Protein AF-0000000080854379 (afdb_homodimer)

Structure (mmCIF, N/CA/C/O backbone):
data_AF-0000000080854379-model_v1
#
loop_
_entity.id
_entity.type
_entity.pdbx_description
1 polymer 'CARD domain-containing protein'
#
loop_
_atom_site.group_PDB
_atom_site.id
_atom_site.type_symbol
_atom_site.label_atom_id
_atom_site.label_alt_id
_atom_site.label_comp_id
_atom_site.label_asym_id
_atom_site.label_entity_id
_atom_site.label_seq_id
_atom_site.pdbx_PDB_ins_code
_atom_site.Cartn_x
_atom_site.Cartn_y
_atom_site.Cartn_z
_atom_site.occupancy
_atom_site.B_iso_or_equiv
_atom_site.auth_seq_id
_atom_site.auth_comp_id
_atom_site.auth_asym_id
_atom_site.auth_atom_id
_atom_site.pdbx_PDB_model_num
ATOM 1 N N . MET A 1 1 ? 16.953 -52.656 -72.312 1 21.09 1 MET A N 1
ATOM 2 C CA . MET A 1 1 ? 18.109 -51.781 -72.125 1 21.09 1 MET A CA 1
ATOM 3 C C . MET A 1 1 ? 18.031 -51.062 -70.75 1 21.09 1 MET A C 1
ATOM 5 O O . MET A 1 1 ? 17.062 -50.375 -70.5 1 21.09 1 MET A O 1
ATOM 9 N N . ALA A 1 2 ? 18.688 -51.656 -69.688 1 25.03 2 ALA A N 1
ATOM 10 C CA . ALA A 1 2 ? 18.766 -51.5 -68.25 1 25.03 2 ALA A CA 1
ATOM 11 C C . ALA A 1 2 ? 19.438 -50.156 -67.875 1 25.03 2 ALA A C 1
ATOM 13 O O . ALA A 1 2 ? 20.594 -49.938 -68.25 1 25.03 2 ALA A O 1
ATOM 14 N N . SER A 1 3 ? 18.719 -49.062 -68.062 1 25.64 3 SER A N 1
ATOM 15 C CA . SER A 1 3 ? 19.188 -47.688 -67.938 1 25.64 3 SER A CA 1
ATOM 16 C C . SER A 1 3 ? 19.969 -47.5 -66.625 1 25.64 3 SER A C 1
ATOM 18 O O . SER A 1 3 ? 19.531 -47.969 -65.562 1 25.64 3 SER A O 1
ATOM 20 N N . SER A 1 4 ? 21.344 -47.5 -66.688 1 26.03 4 SER A N 1
ATOM 21 C CA . SER A 1 4 ? 22.422 -47.5 -65.75 1 26.03 4 SER A CA 1
ATOM 22 C C . SER A 1 4 ? 22.281 -46.375 -64.75 1 26.03 4 SER A C 1
ATOM 24 O O . SER A 1 4 ? 21.906 -45.25 -65.125 1 26.03 4 SER A O 1
ATOM 26 N N . PRO A 1 5 ? 22.094 -46.656 -63.5 1 29.97 5 PRO A N 1
ATOM 27 C CA . PRO A 1 5 ? 21.859 -45.75 -62.375 1 29.97 5 PRO A CA 1
ATOM 28 C C . PRO A 1 5 ? 22.969 -44.719 -62.188 1 29.97 5 PRO A C 1
ATOM 30 O O . PRO A 1 5 ? 24.141 -45.062 -62.344 1 29.97 5 PRO A O 1
ATOM 33 N N . GLU A 1 6 ? 22.844 -43.438 -62.719 1 27.84 6 GLU A N 1
ATOM 34 C CA . GLU A 1 6 ? 23.734 -42.281 -62.656 1 27.84 6 GLU A CA 1
ATOM 35 C C . GLU A 1 6 ? 24.375 -42.125 -61.281 1 27.84 6 GLU A C 1
ATOM 37 O O . GLU A 1 6 ? 23.672 -42.031 -60.281 1 27.84 6 GLU A O 1
ATOM 42 N N . ARG A 1 7 ? 25.594 -42.688 -61.062 1 30.86 7 ARG A N 1
ATOM 43 C CA . ARG A 1 7 ? 26.484 -42.688 -59.906 1 30.86 7 ARG A CA 1
ATOM 44 C C . ARG A 1 7 ? 26.75 -41.281 -59.438 1 30.86 7 ARG A C 1
ATOM 46 O O . ARG A 1 7 ? 27.031 -40.375 -60.219 1 30.86 7 ARG A O 1
ATOM 53 N N . LEU A 1 8 ? 26.25 -40.969 -58.312 1 30.44 8 LEU A N 1
ATOM 54 C CA . LEU A 1 8 ? 26.484 -39.781 -57.5 1 30.44 8 LEU A CA 1
ATOM 55 C C . LEU A 1 8 ? 27.969 -39.531 -57.312 1 30.44 8 LEU A C 1
ATOM 57 O O . LEU A 1 8 ? 28.688 -40.375 -56.781 1 30.44 8 LEU A O 1
ATOM 61 N N . HIS A 1 9 ? 28.703 -38.938 -58.375 1 29.17 9 HIS A N 1
ATOM 62 C CA . HIS A 1 9 ? 30.109 -38.562 -58.375 1 29.17 9 HIS A CA 1
ATOM 63 C C . HIS A 1 9 ? 30.516 -37.875 -57.094 1 29.17 9 HIS A C 1
ATOM 65 O O . HIS A 1 9 ? 29.906 -36.875 -56.688 1 29.17 9 HIS A O 1
ATOM 71 N N . HIS A 1 10 ? 31.031 -38.656 -56.125 1 31.8 10 HIS A N 1
ATOM 72 C CA . HIS A 1 10 ? 31.672 -38.125 -54.906 1 31.8 10 HIS A CA 1
ATOM 73 C C . HIS A 1 10 ? 32.875 -37.25 -55.25 1 31.8 10 HIS A C 1
ATOM 75 O O . HIS A 1 10 ? 33.75 -37.688 -56 1 31.8 10 HIS A O 1
ATOM 81 N N . PRO A 1 11 ? 32.906 -35.938 -55.312 1 35.25 11 PRO A N 1
ATOM 82 C CA . PRO A 1 11 ? 34.031 -35.094 -55.719 1 35.25 11 PRO A CA 1
ATOM 83 C C . PRO A 1 11 ? 35.312 -35.469 -55 1 35.25 11 PRO A C 1
ATOM 85 O O . PRO A 1 11 ? 35.281 -36.031 -53.875 1 35.25 11 PRO A O 1
ATOM 88 N N . GLY A 1 12 ? 36.438 -35.781 -55.75 1 32.44 12 GLY A N 1
ATOM 89 C CA . GLY A 1 12 ? 37.781 -36.094 -55.312 1 32.44 12 GLY A CA 1
ATOM 90 C C . GLY A 1 12 ? 38.312 -35.156 -54.281 1 32.44 12 GLY A C 1
ATOM 91 O O . GLY A 1 12 ? 37.75 -34.094 -54.062 1 32.44 12 GLY A O 1
ATOM 92 N N . PRO A 1 13 ? 39.344 -35.562 -53.406 1 39.34 13 PRO A N 1
ATOM 93 C CA . PRO A 1 13 ? 39.875 -34.938 -52.188 1 39.34 13 PRO A CA 1
ATOM 94 C C . PRO A 1 13 ? 40.219 -33.469 -52.375 1 39.34 13 PRO A C 1
ATOM 96 O O . PRO A 1 13 ? 40.312 -32.719 -51.406 1 39.34 13 PRO A O 1
ATOM 99 N N . GLY A 1 14 ? 41.062 -33 -53.438 1 38.88 14 GLY A N 1
ATOM 100 C CA . GLY A 1 14 ? 41.781 -31.75 -53.625 1 38.88 14 GLY A CA 1
ATOM 101 C C . GLY A 1 14 ? 40.844 -30.578 -53.906 1 38.88 14 GLY A C 1
ATOM 102 O O . GLY A 1 14 ? 41.312 -29.453 -54.156 1 38.88 14 GLY A O 1
ATOM 103 N N . GLU A 1 15 ? 39.906 -30.672 -54.812 1 43.03 15 GLU A N 1
ATOM 104 C CA . GLU A 1 15 ? 39.188 -29.594 -55.469 1 43.03 15 GLU A CA 1
ATOM 105 C C . GLU A 1 15 ? 38.406 -28.75 -54.469 1 43.03 15 GLU A C 1
ATOM 107 O O . GLU A 1 15 ? 37.75 -29.281 -53.562 1 43.03 15 GLU A O 1
ATOM 112 N N . LYS A 1 16 ? 38.875 -27.484 -54.438 1 53.59 16 LYS A N 1
ATOM 113 C CA . LYS A 1 16 ? 38.281 -26.484 -53.594 1 53.59 16 LYS A CA 1
ATOM 114 C C . LYS A 1 16 ? 36.75 -26.516 -53.656 1 53.59 16 LYS A C 1
ATOM 116 O O . LYS A 1 16 ? 36.188 -26.453 -54.75 1 53.59 16 LYS A O 1
ATOM 121 N N . PRO A 1 17 ? 36.125 -27.125 -52.812 1 56.16 17 PRO A N 1
ATOM 122 C CA . PRO A 1 17 ? 34.656 -27.219 -52.844 1 56.16 17 PRO A CA 1
ATOM 123 C C . PRO A 1 17 ? 34 -25.922 -53.312 1 56.16 17 PRO A C 1
ATOM 125 O O . PRO A 1 17 ? 34.531 -24.828 -53.062 1 56.16 17 PRO A O 1
ATOM 128 N N . SER A 1 18 ? 33.375 -25.891 -54.594 1 69.56 18 SER A N 1
ATOM 129 C CA . SER A 1 18 ? 32.625 -24.766 -55.188 1 69.56 18 SER A CA 1
ATOM 130 C C . SER A 1 18 ? 31.828 -24.031 -54.125 1 69.56 18 SER A C 1
ATOM 132 O O . SER A 1 18 ? 31.484 -24.594 -53.094 1 69.56 18 SER A O 1
ATOM 134 N N . VAL A 1 19 ? 31.703 -22.672 -54.188 1 77.62 19 VAL A N 1
ATOM 135 C CA . VAL A 1 19 ? 30.953 -21.844 -53.25 1 77.62 19 VAL A CA 1
ATOM 136 C C . VAL A 1 19 ? 29.531 -22.375 -53.125 1 77.62 19 VAL A C 1
ATOM 138 O O . VAL A 1 19 ? 28.969 -22.391 -52.031 1 77.62 19 VAL A O 1
ATOM 141 N N . LYS A 1 20 ? 29.031 -22.875 -54.125 1 75.12 20 LYS A N 1
ATOM 142 C CA . LYS A 1 20 ? 27.672 -23.422 -54.094 1 75.12 20 LYS A CA 1
ATOM 143 C C . LYS A 1 20 ? 27.625 -24.703 -53.25 1 75.12 20 LYS A C 1
ATOM 145 O O . LYS A 1 20 ? 26.688 -24.906 -52.469 1 75.12 20 LYS A O 1
ATOM 150 N N . SER A 1 21 ? 28.672 -25.469 -53.469 1 72.75 21 SER A N 1
ATOM 151 C CA . SER A 1 21 ? 28.75 -26.688 -52.656 1 72.75 21 SER A CA 1
ATOM 152 C C . SER A 1 21 ? 28.906 -26.344 -51.188 1 72.75 21 SER A C 1
ATOM 154 O O . SER A 1 21 ? 28.359 -27.031 -50.312 1 72.75 21 SER A O 1
ATOM 156 N N . ARG A 1 22 ? 29.578 -25.312 -50.875 1 77.06 22 ARG A N 1
ATOM 157 C CA . ARG A 1 22 ? 29.734 -24.859 -49.5 1 77.06 22 ARG A CA 1
ATOM 158 C C . ARG A 1 22 ? 28.406 -24.391 -48.938 1 77.06 22 ARG A C 1
ATOM 160 O O . ARG A 1 22 ? 28.094 -24.688 -47.781 1 77.06 22 ARG A O 1
ATOM 167 N N . LEU A 1 23 ? 27.703 -23.656 -49.688 1 79.31 23 LEU A N 1
ATOM 168 C CA . LEU A 1 23 ? 26.422 -23.172 -49.219 1 79.31 23 LEU A CA 1
ATOM 169 C C . LEU A 1 23 ? 25.438 -24.328 -49.031 1 79.31 23 LEU A C 1
ATOM 171 O O . LEU A 1 23 ? 24.688 -24.328 -48.031 1 79.31 23 LEU A O 1
ATOM 175 N N . LEU A 1 24 ? 25.594 -25.328 -49.906 1 68.62 24 LEU A N 1
ATOM 176 C CA . LEU A 1 24 ? 24.703 -26.484 -49.781 1 68.62 24 LEU A CA 1
ATOM 177 C C . LEU A 1 24 ? 25.094 -27.359 -48.594 1 68.62 24 LEU A C 1
ATOM 179 O O . LEU A 1 24 ? 24.234 -27.875 -47.906 1 68.62 24 LEU A O 1
ATOM 183 N N . SER A 1 25 ? 26.328 -27.469 -48.406 1 68.31 25 SER A N 1
ATOM 184 C CA . SER A 1 25 ? 26.797 -28.281 -47.281 1 68.31 25 SER A CA 1
ATOM 185 C C . SER A 1 25 ? 26.5 -27.625 -45.938 1 68.31 25 SER A C 1
ATOM 187 O O . SER A 1 25 ? 26.375 -28.297 -44.938 1 68.31 25 SER A O 1
ATOM 189 N N . SER A 1 26 ? 26.344 -26.312 -45.938 1 71.44 26 SER A N 1
ATOM 190 C CA . SER A 1 26 ? 26.094 -25.578 -44.688 1 71.44 26 SER A CA 1
ATOM 191 C C . SER A 1 26 ? 24.641 -25.141 -44.594 1 71.44 26 SER A C 1
ATOM 193 O O . SER A 1 26 ? 24.328 -24.141 -43.938 1 71.44 26 SER A O 1
ATOM 195 N N . GLN A 1 27 ? 23.859 -25.844 -45.25 1 69.88 27 GLN A N 1
ATOM 196 C CA . GLN A 1 27 ? 22.453 -25.438 -45.281 1 69.88 27 GLN A CA 1
ATOM 197 C C . GLN A 1 27 ? 21.844 -25.391 -43.875 1 69.88 27 GLN A C 1
ATOM 199 O O . GLN A 1 27 ? 21.094 -24.469 -43.562 1 69.88 27 GLN A O 1
ATOM 204 N N . MET A 1 28 ? 22.188 -26.344 -43.125 1 68.69 28 MET A N 1
ATOM 205 C CA . MET A 1 28 ? 21.625 -26.391 -41.781 1 68.69 28 MET A CA 1
ATOM 206 C C . MET A 1 28 ? 22.031 -25.156 -40.969 1 68.69 28 MET A C 1
ATOM 208 O O . MET A 1 28 ? 21.219 -24.594 -40.25 1 68.69 28 MET A O 1
ATOM 212 N N . LEU A 1 29 ? 23.156 -24.75 -41.094 1 72.62 29 LEU A N 1
ATOM 213 C CA . LEU A 1 29 ? 23.656 -23.578 -40.406 1 72.62 29 LEU A CA 1
ATOM 214 C C . LEU A 1 29 ? 23.016 -22.312 -40.938 1 72.62 29 LEU A C 1
ATOM 216 O O . LEU A 1 29 ? 22.641 -21.422 -40.156 1 72.62 29 LEU A O 1
ATOM 220 N N . LEU A 1 30 ? 22.906 -22.234 -42.156 1 77.25 30 LEU A N 1
ATOM 221 C CA . LEU A 1 30 ? 22.406 -21.016 -42.781 1 77.25 30 LEU A CA 1
ATOM 222 C C . LEU A 1 30 ? 20.922 -20.812 -42.5 1 77.25 30 LEU A C 1
ATOM 224 O O . LEU A 1 30 ? 20.484 -19.688 -42.25 1 77.25 30 LEU A O 1
ATOM 228 N N . VAL A 1 31 ? 20.219 -21.891 -42.469 1 71.69 31 VAL A N 1
ATOM 229 C CA . VAL A 1 31 ? 18.797 -21.781 -42.219 1 71.69 31 VAL A CA 1
ATOM 230 C C . VAL A 1 31 ? 18.562 -21.312 -40.781 1 71.69 31 VAL A C 1
ATOM 232 O O . VAL A 1 31 ? 17.656 -20.5 -40.531 1 71.69 31 VAL A O 1
ATOM 235 N N . ASP A 1 32 ? 19.406 -21.688 -39.969 1 68.69 32 ASP A N 1
ATOM 236 C CA . ASP A 1 32 ? 19.266 -21.297 -38.562 1 68.69 32 ASP A CA 1
ATOM 237 C C . ASP A 1 32 ? 19.766 -19.875 -38.344 1 68.69 32 ASP A C 1
ATOM 239 O O . ASP A 1 32 ? 19.219 -19.141 -37.5 1 68.69 32 ASP A O 1
ATOM 243 N N . ALA A 1 33 ? 20.672 -19.5 -39 1 75.94 33 ALA A N 1
ATOM 244 C CA . ALA A 1 33 ? 21.344 -18.234 -38.719 1 75.94 33 ALA A CA 1
ATOM 245 C C . ALA A 1 33 ? 20.609 -17.078 -39.406 1 75.94 33 ALA A C 1
ATOM 247 O O . ALA A 1 33 ? 20.656 -15.938 -38.906 1 75.94 33 ALA A O 1
ATOM 248 N N . LEU A 1 34 ? 19.953 -17.375 -40.438 1 77.38 34 LEU A N 1
ATOM 249 C CA . LEU A 1 34 ? 19.312 -16.328 -41.219 1 77.38 34 LEU A CA 1
ATOM 250 C C . LEU A 1 34 ? 17.875 -16.109 -40.719 1 77.38 34 LEU A C 1
ATOM 252 O O . LEU A 1 34 ? 16.922 -16.359 -41.469 1 77.38 34 LEU A O 1
ATOM 256 N N . TYR A 1 35 ? 17.703 -15.625 -39.531 1 74.31 35 TYR A N 1
ATOM 257 C CA . TYR A 1 35 ? 16.391 -15.477 -38.906 1 74.31 35 TYR A CA 1
ATOM 258 C C . TYR A 1 35 ? 15.688 -14.211 -39.406 1 74.31 35 TYR A C 1
ATOM 260 O O . TYR A 1 35 ? 14.469 -14.078 -39.281 1 74.31 35 TYR A O 1
ATOM 268 N N . HIS A 1 36 ? 16.406 -13.273 -39.906 1 77.88 36 HIS A N 1
ATOM 269 C CA . HIS A 1 36 ? 15.812 -12.117 -40.562 1 77.88 36 HIS A CA 1
ATOM 270 C C . HIS A 1 36 ? 16.484 -11.828 -41.906 1 77.88 36 HIS A C 1
ATOM 272 O O . HIS A 1 36 ? 17.656 -11.484 -41.938 1 77.88 36 HIS A O 1
ATOM 278 N N . LEU A 1 37 ? 15.719 -12.023 -42.812 1 80.62 37 LEU A N 1
ATOM 279 C CA . LEU A 1 37 ? 16.297 -12.031 -44.156 1 80.62 37 LEU A CA 1
ATOM 280 C C . LEU A 1 37 ? 16.203 -10.656 -44.781 1 80.62 37 LEU A C 1
ATOM 282 O O . LEU A 1 37 ? 16.875 -10.391 -45.781 1 80.62 37 LEU A O 1
ATOM 286 N N . SER A 1 38 ? 15.438 -9.789 -44.219 1 80.94 38 SER A N 1
ATOM 287 C CA . SER A 1 38 ? 15.117 -8.547 -44.938 1 80.94 38 SER A CA 1
ATOM 288 C C . SER A 1 38 ? 16.375 -7.77 -45.281 1 80.94 38 SER A C 1
ATOM 290 O O . SER A 1 38 ? 16.531 -7.309 -46.406 1 80.94 38 SER A O 1
ATOM 292 N N . PRO A 1 39 ? 17.297 -7.723 -44.375 1 80.94 39 PRO A N 1
ATOM 293 C CA . PRO A 1 39 ? 18.516 -6.977 -44.719 1 80.94 39 PRO A CA 1
ATOM 294 C C . PRO A 1 39 ? 19.344 -7.676 -45.781 1 80.94 39 PRO A C 1
ATOM 296 O O . PRO A 1 39 ? 19.922 -7.016 -46.656 1 80.94 39 PRO A O 1
ATOM 299 N N . LEU A 1 40 ? 19.391 -8.945 -45.719 1 84.12 40 LEU A N 1
ATOM 300 C CA . LEU A 1 40 ? 20.125 -9.711 -46.719 1 84.12 40 LEU A CA 1
ATOM 301 C C . LEU A 1 40 ? 19.453 -9.609 -48.094 1 84.12 40 LEU A C 1
ATOM 303 O O . LEU A 1 40 ? 20.141 -9.445 -49.094 1 84.12 40 LEU A O 1
ATOM 307 N N . LEU A 1 41 ? 18.203 -9.695 -48.062 1 82.81 41 LEU A N 1
ATOM 308 C CA . LEU A 1 41 ? 17.469 -9.625 -49.312 1 82.81 41 LEU A CA 1
ATOM 309 C C . LEU A 1 41 ? 17.641 -8.258 -49.969 1 82.81 41 LEU A C 1
ATOM 311 O O . LEU A 1 41 ? 17.75 -8.164 -51.188 1 82.81 41 LEU A O 1
ATOM 315 N N . ASP A 1 42 ? 17.672 -7.238 -49.156 1 81 42 ASP A N 1
ATOM 316 C CA . ASP A 1 42 ? 17.938 -5.902 -49.688 1 81 42 ASP A CA 1
ATOM 317 C C . ASP A 1 42 ? 19.297 -5.832 -50.375 1 81 42 ASP A C 1
ATOM 319 O O . ASP A 1 42 ? 19.422 -5.223 -51.438 1 81 42 ASP A O 1
ATOM 323 N N . CYS A 1 43 ? 20.203 -6.449 -49.781 1 80.81 43 CYS A N 1
ATOM 324 C CA . CYS A 1 43 ? 21.578 -6.445 -50.312 1 80.81 43 CYS A CA 1
ATOM 325 C C . CYS A 1 43 ? 21.656 -7.254 -51.594 1 80.81 43 CYS A C 1
ATOM 327 O O . CYS A 1 43 ? 22.266 -6.797 -52.562 1 80.81 43 CYS A O 1
ATOM 329 N N . VAL A 1 44 ? 21.078 -8.367 -51.656 1 84.88 44 VAL A N 1
ATOM 330 C CA . VAL A 1 44 ? 21.172 -9.273 -52.781 1 84.88 44 VAL A CA 1
ATOM 331 C C . VAL A 1 44 ? 20.406 -8.695 -53.969 1 84.88 44 VAL A C 1
ATOM 333 O O . VAL A 1 44 ? 20.844 -8.836 -55.125 1 84.88 44 VAL A O 1
ATOM 336 N N . ILE A 1 45 ? 19.359 -8.039 -53.75 1 78.12 45 ILE A N 1
ATOM 337 C CA . ILE A 1 45 ? 18.562 -7.43 -54.812 1 78.12 45 ILE A CA 1
ATOM 338 C C . ILE A 1 45 ? 19.297 -6.223 -55.375 1 78.12 45 ILE A C 1
ATOM 340 O O . ILE A 1 45 ? 19.297 -6 -56.594 1 78.12 45 ILE A O 1
ATOM 344 N N . SER A 1 46 ? 19.953 -5.488 -54.5 1 78.44 46 SER A N 1
ATOM 345 C CA . SER A 1 46 ? 20.703 -4.301 -54.906 1 78.44 46 SER A CA 1
ATOM 346 C C . SER A 1 46 ? 21.828 -4.664 -55.875 1 78.44 46 SER A C 1
ATOM 348 O O . SER A 1 46 ? 22.172 -3.877 -56.75 1 78.44 46 SER A O 1
ATOM 350 N N . VAL A 1 47 ? 22.391 -5.848 -55.625 1 77.56 47 VAL A N 1
ATOM 351 C CA . VAL A 1 47 ? 23.5 -6.27 -56.469 1 77.56 47 VAL A CA 1
ATOM 352 C C . VAL A 1 47 ? 22.969 -7.027 -57.688 1 77.56 47 VAL A C 1
ATOM 354 O O . VAL A 1 47 ? 23.734 -7.43 -58.562 1 77.56 47 VAL A O 1
ATOM 357 N N . GLY A 1 48 ? 21.656 -7.254 -57.812 1 77.56 48 GLY A N 1
ATOM 358 C CA . GLY A 1 48 ? 21.031 -7.816 -59 1 77.56 48 GLY A CA 1
ATOM 359 C C . GLY A 1 48 ? 21.031 -9.336 -59 1 77.56 48 GLY A C 1
ATOM 360 O O . GLY A 1 48 ? 20.906 -9.953 -60.062 1 77.56 48 GLY A O 1
ATOM 361 N N . LEU A 1 49 ? 21.328 -9.969 -57.969 1 80.25 49 LEU A N 1
ATOM 362 C CA . LEU A 1 49 ? 21.406 -11.43 -57.906 1 80.25 49 LEU A CA 1
ATOM 363 C C . LEU A 1 49 ? 20 -12.031 -57.812 1 80.25 49 LEU A C 1
ATOM 365 O O . LEU A 1 49 ? 19.781 -13.172 -58.219 1 80.25 49 LEU A O 1
ATOM 369 N N . LEU A 1 50 ? 19.078 -11.328 -57.125 1 82.38 50 LEU A N 1
ATOM 370 C CA . LEU A 1 50 ? 17.703 -11.773 -56.938 1 82.38 50 LEU A CA 1
ATOM 371 C C . LEU A 1 50 ? 16.719 -10.766 -57.531 1 82.38 50 LEU A C 1
ATOM 373 O O . LEU A 1 50 ? 16.969 -9.555 -57.469 1 82.38 50 LEU A O 1
ATOM 377 N N . SER A 1 51 ? 15.797 -11.281 -58.25 1 77 51 SER A N 1
ATOM 378 C CA . SER A 1 51 ? 14.75 -10.422 -58.781 1 77 51 SER A CA 1
ATOM 379 C C . SER A 1 51 ? 13.672 -10.125 -57.75 1 77 51 SER A C 1
ATOM 381 O O . SER A 1 51 ? 13.648 -10.75 -56.688 1 77 51 SER A O 1
ATOM 383 N N . ARG A 1 52 ? 12.766 -9.18 -57.906 1 77.06 52 ARG A N 1
ATOM 384 C CA . ARG A 1 52 ? 11.656 -8.844 -57.031 1 77.06 52 ARG A CA 1
ATOM 385 C C . ARG A 1 52 ? 10.641 -9.977 -56.969 1 77.06 52 ARG A C 1
ATOM 387 O O . ARG A 1 52 ? 9.984 -10.172 -55.938 1 77.06 52 ARG A O 1
ATOM 394 N N . GLU A 1 53 ? 10.531 -10.664 -58.125 1 74.31 53 GLU A N 1
ATOM 395 C CA . GLU A 1 53 ? 9.656 -11.828 -58.094 1 74.31 53 GLU A CA 1
ATOM 396 C C . GLU A 1 53 ? 10.156 -12.891 -57.125 1 74.31 53 GLU A C 1
ATOM 398 O O . GLU A 1 53 ? 9.359 -13.516 -56.438 1 74.31 53 GLU A O 1
ATOM 403 N N . ASN A 1 54 ? 11.422 -13.023 -57.094 1 78.94 54 ASN A N 1
ATOM 404 C CA . ASN A 1 54 ? 12.008 -13.945 -56.125 1 78.94 54 ASN A CA 1
ATOM 405 C C . ASN A 1 54 ? 11.711 -13.523 -54.719 1 78.94 54 ASN A C 1
ATOM 407 O O . ASN A 1 54 ? 11.414 -14.367 -53.844 1 78.94 54 ASN A O 1
ATOM 411 N N . ARG A 1 55 ? 11.766 -12.258 -54.375 1 81.69 55 ARG A N 1
ATOM 412 C CA . ARG A 1 55 ? 11.461 -11.758 -53.031 1 81.69 55 ARG A CA 1
ATOM 413 C C . ARG A 1 55 ? 10.023 -12.078 -52.625 1 81.69 55 ARG A C 1
ATOM 415 O O . ARG A 1 55 ? 9.75 -12.469 -51.5 1 81.69 55 ARG A O 1
ATOM 422 N N . TYR A 1 56 ? 9.125 -11.945 -53.594 1 76.19 56 TYR A N 1
ATOM 423 C CA . TYR A 1 56 ? 7.73 -12.258 -53.312 1 76.19 56 TYR A CA 1
ATOM 424 C C . TYR A 1 56 ? 7.566 -13.734 -52.969 1 76.19 56 TYR A C 1
ATOM 426 O O . TYR A 1 56 ? 6.805 -14.078 -52.062 1 76.19 56 TYR A O 1
ATOM 434 N N . GLU A 1 57 ? 8.258 -14.516 -53.625 1 75.81 57 GLU A N 1
ATOM 435 C CA . GLU A 1 57 ? 8.203 -15.945 -53.344 1 75.81 57 GLU A CA 1
ATOM 436 C C . GLU A 1 57 ? 8.75 -16.266 -51.969 1 75.81 57 GLU A C 1
ATOM 438 O O . GLU A 1 57 ? 8.195 -17.109 -51.25 1 75.81 57 GLU A O 1
ATOM 443 N N . ILE A 1 58 ? 9.75 -15.578 -51.562 1 79.69 58 ILE A N 1
ATOM 444 C CA . ILE A 1 58 ? 10.375 -15.797 -50.25 1 79.69 58 ILE A CA 1
ATOM 445 C C . ILE A 1 58 ? 9.461 -15.266 -49.156 1 79.69 58 ILE A C 1
ATOM 447 O O . ILE A 1 58 ? 9.242 -15.938 -48.125 1 79.69 58 ILE A O 1
ATOM 451 N N . ASP A 1 59 ? 8.883 -14.094 -49.375 1 77.81 59 ASP A N 1
ATOM 452 C CA . ASP A 1 59 ? 8.047 -13.453 -48.344 1 77.81 59 ASP A CA 1
ATOM 453 C C . ASP A 1 59 ? 6.707 -14.18 -48.219 1 77.81 59 ASP A C 1
ATOM 455 O O . ASP A 1 59 ? 6.027 -14.047 -47.188 1 77.81 59 ASP A O 1
ATOM 459 N N . ALA A 1 60 ? 6.371 -14.922 -49.188 1 67.5 60 ALA A N 1
ATOM 460 C CA . ALA A 1 60 ? 5.117 -15.672 -49.125 1 67.5 60 ALA A CA 1
ATOM 461 C C . ALA A 1 60 ? 5.211 -16.828 -48.125 1 67.5 60 ALA A C 1
ATOM 463 O O . ALA A 1 60 ? 4.191 -17.297 -47.625 1 67.5 60 ALA A O 1
ATOM 464 N N . GLU A 1 61 ? 6.484 -17.094 -47.75 1 64.81 61 GLU A N 1
ATOM 465 C CA . GLU A 1 61 ? 6.66 -18.156 -46.75 1 64.81 61 GLU A CA 1
ATOM 466 C C . GLU A 1 61 ? 6.293 -17.656 -45.375 1 64.81 61 GLU A C 1
ATOM 468 O O . GLU A 1 61 ? 6.555 -16.5 -45.031 1 64.81 61 GLU A O 1
ATOM 473 N N . ARG A 1 62 ? 5.699 -18.406 -44.625 1 60.88 62 ARG A N 1
ATOM 474 C CA . ARG A 1 62 ? 5.098 -17.984 -43.375 1 60.88 62 ARG A CA 1
ATOM 475 C C . ARG A 1 62 ? 6.141 -17.938 -42.25 1 60.88 62 ARG A C 1
ATOM 477 O O . ARG A 1 62 ? 6.078 -17.078 -41.375 1 60.88 62 ARG A O 1
ATOM 484 N N . THR A 1 63 ? 7.184 -18.781 -42.281 1 64.31 63 THR A N 1
ATOM 485 C CA . THR A 1 63 ? 8.133 -18.875 -41.188 1 64.31 63 THR A CA 1
ATOM 486 C C . THR A 1 63 ? 9.531 -18.484 -41.656 1 64.31 63 THR A C 1
ATOM 488 O O . THR A 1 63 ? 9.898 -18.703 -42.812 1 64.31 63 THR A O 1
ATOM 491 N N . PRO A 1 64 ? 10.289 -17.984 -40.781 1 73.88 64 PRO A N 1
ATOM 492 C CA . PRO A 1 64 ? 11.625 -17.5 -41.125 1 73.88 64 PRO A CA 1
ATOM 493 C C . PRO A 1 64 ? 12.539 -18.594 -41.656 1 73.88 64 PRO A C 1
ATOM 495 O O . PRO A 1 64 ? 13.234 -18.406 -42.656 1 73.88 64 PRO A O 1
ATOM 498 N N . PRO A 1 65 ? 12.523 -19.828 -41.094 1 68.75 65 PRO A N 1
ATOM 499 C CA . PRO A 1 65 ? 13.406 -20.844 -41.656 1 68.75 65 PRO A CA 1
ATOM 500 C C . PRO A 1 65 ? 13 -21.234 -43.094 1 68.75 65 PRO A C 1
ATOM 502 O O . PRO A 1 65 ? 13.867 -21.484 -43.938 1 68.75 65 PRO A O 1
ATOM 505 N N . ASN A 1 66 ? 11.727 -21.234 -43.281 1 72.75 66 ASN A N 1
ATOM 506 C CA . ASN A 1 66 ? 11.273 -21.562 -44.625 1 72.75 66 ASN A CA 1
ATOM 507 C C . ASN A 1 66 ? 11.656 -20.469 -45.625 1 72.75 66 ASN A C 1
ATOM 509 O O . ASN A 1 66 ? 11.953 -20.766 -46.781 1 72.75 66 ASN A O 1
ATOM 513 N N . LYS A 1 67 ? 11.594 -19.219 -45.125 1 79.44 67 LYS A N 1
ATOM 514 C CA . LYS A 1 67 ? 12.055 -18.141 -46 1 79.44 67 LYS A CA 1
ATOM 515 C C . LYS A 1 67 ? 13.523 -18.312 -46.375 1 79.44 67 LYS A C 1
ATOM 517 O O . LYS A 1 67 ? 13.914 -18.109 -47.5 1 79.44 67 LYS A O 1
ATOM 522 N N . ALA A 1 68 ? 14.25 -18.734 -45.406 1 79.88 68 ALA A N 1
ATOM 523 C CA . ALA A 1 68 ? 15.672 -18.969 -45.625 1 79.88 68 ALA A CA 1
ATOM 524 C C . ALA A 1 68 ? 15.906 -20.141 -46.562 1 79.88 68 ALA A C 1
ATOM 526 O O . ALA A 1 68 ? 16.766 -20.094 -47.438 1 79.88 68 ALA A O 1
ATOM 527 N N . ARG A 1 69 ? 15.164 -21.172 -46.375 1 76.06 69 ARG A N 1
ATOM 528 C CA . ARG A 1 69 ? 15.281 -22.344 -47.25 1 76.06 69 ARG A CA 1
ATOM 529 C C . ARG A 1 69 ? 14.938 -21.984 -48.688 1 76.06 69 ARG A C 1
ATOM 531 O O . ARG A 1 69 ? 15.617 -22.438 -49.625 1 76.06 69 ARG A O 1
ATOM 538 N N . LYS A 1 70 ? 13.891 -21.266 -48.781 1 80.25 70 LYS A N 1
ATOM 539 C CA . LYS A 1 70 ? 13.477 -20.859 -50.094 1 80.25 70 LYS A CA 1
ATOM 540 C C . LYS A 1 70 ? 14.562 -20.031 -50.781 1 80.25 70 LYS A C 1
ATOM 542 O O . LYS A 1 70 ? 14.805 -20.188 -52 1 80.25 70 LYS A O 1
ATOM 547 N N . LEU A 1 71 ? 15.195 -19.188 -50.062 1 84.88 71 LEU A N 1
ATOM 548 C CA . LEU A 1 71 ? 16.312 -18.391 -50.594 1 84.88 71 LEU A CA 1
ATOM 549 C C . LEU A 1 71 ? 17.453 -19.297 -51.062 1 84.88 71 LEU A C 1
ATOM 551 O O . LEU A 1 71 ? 17.969 -19.109 -52.156 1 84.88 71 LEU A O 1
ATOM 555 N N . LEU A 1 72 ? 17.75 -20.25 -50.25 1 81 72 LEU A N 1
ATOM 556 C CA . LEU A 1 72 ? 18.875 -21.125 -50.562 1 81 72 LEU A CA 1
ATOM 557 C C . LEU A 1 72 ? 18.531 -22.016 -51.75 1 81 72 LEU A C 1
ATOM 559 O O . LEU A 1 72 ? 19.391 -22.359 -52.562 1 81 72 LEU A O 1
ATOM 563 N N . GLU A 1 73 ? 17.297 -22.391 -51.812 1 81.38 73 GLU A N 1
ATOM 564 C CA . GLU A 1 73 ? 16.844 -23.141 -52.969 1 81.38 73 GLU A CA 1
ATOM 565 C C . GLU A 1 73 ? 17.016 -22.344 -54.25 1 81.38 73 GLU A C 1
ATOM 567 O O . GLU A 1 73 ? 17.438 -22.875 -55.281 1 81.38 73 GLU A O 1
ATOM 572 N N . ILE A 1 74 ? 16.703 -21.078 -54.156 1 83.88 74 ILE A N 1
ATOM 573 C CA . ILE A 1 74 ? 16.828 -20.203 -55.312 1 83.88 74 ILE A CA 1
ATOM 574 C C . ILE A 1 74 ? 18.297 -20.016 -55.688 1 83.88 74 ILE A C 1
ATOM 576 O O . ILE A 1 74 ? 18.656 -20.047 -56.875 1 83.88 74 ILE A O 1
ATOM 580 N N . VAL A 1 75 ? 19.078 -19.891 -54.75 1 83.94 75 VAL A N 1
ATOM 581 C CA . VAL A 1 75 ? 20.516 -19.719 -54.938 1 83.94 75 VAL A CA 1
ATOM 582 C C . VAL A 1 75 ? 21.094 -20.969 -55.625 1 83.94 75 VAL A C 1
ATOM 584 O O . VAL A 1 75 ? 21.906 -20.859 -56.531 1 83.94 75 VAL A O 1
ATOM 587 N N . ASP A 1 76 ? 20.625 -22.078 -55.188 1 80.25 76 ASP A N 1
ATOM 588 C CA . ASP A 1 76 ? 21.125 -23.344 -55.719 1 80.25 76 ASP A CA 1
ATOM 589 C C . ASP A 1 76 ? 20.609 -23.578 -57.125 1 80.25 76 ASP A C 1
ATOM 591 O O . ASP A 1 76 ? 21.359 -24.031 -58 1 80.25 76 ASP A O 1
ATOM 595 N N . ALA A 1 77 ? 19.422 -23.219 -57.344 1 77.94 77 ALA A N 1
ATOM 596 C CA . ALA A 1 77 ? 18.781 -23.531 -58.594 1 77.94 77 ALA A CA 1
ATOM 597 C C . ALA A 1 77 ? 19.078 -22.453 -59.656 1 77.94 77 ALA A C 1
ATOM 599 O O . ALA A 1 77 ? 19.312 -22.781 -60.812 1 77.94 77 ALA A O 1
ATOM 600 N N . GLN A 1 78 ? 19.125 -21.203 -59.25 1 79.94 78 GLN A N 1
ATOM 601 C CA . GLN A 1 78 ? 19.141 -20.125 -60.25 1 79.94 78 GLN A CA 1
ATOM 602 C C . GLN A 1 78 ? 20.516 -19.484 -60.344 1 79.94 78 GLN A C 1
ATOM 604 O O . GLN A 1 78 ? 20.828 -18.812 -61.312 1 79.94 78 GLN A O 1
ATOM 609 N N . MET A 1 79 ? 21.359 -19.641 -59.406 1 81.06 79 MET A N 1
ATOM 610 C CA . MET A 1 79 ? 22.609 -18.891 -59.406 1 81.06 79 MET A CA 1
ATOM 611 C C . MET A 1 79 ? 23.766 -19.781 -59.844 1 81.06 79 MET A C 1
ATOM 613 O O . MET A 1 79 ? 23.812 -20.969 -59.5 1 81.06 79 MET A O 1
ATOM 617 N N . ASP A 1 80 ? 24.594 -19.203 -60.688 1 78.5 80 ASP A N 1
ATOM 618 C CA . ASP A 1 80 ? 25.812 -19.875 -61.062 1 78.5 80 ASP A CA 1
ATOM 619 C C . ASP A 1 80 ? 26.922 -19.672 -60.031 1 78.5 80 ASP A C 1
ATOM 621 O O . ASP A 1 80 ? 26.703 -19.016 -59.031 1 78.5 80 ASP A O 1
ATOM 625 N N . GLU A 1 81 ? 28.031 -20.281 -60.188 1 79.19 81 GLU A N 1
ATOM 626 C CA . GLU A 1 81 ? 29.125 -20.219 -59.219 1 79.19 81 GLU A CA 1
ATOM 627 C C . GLU A 1 81 ? 29.609 -18.781 -59.031 1 79.19 81 GLU A C 1
ATOM 629 O O . GLU A 1 81 ? 29.953 -18.391 -57.906 1 79.19 81 GLU A O 1
ATOM 634 N N . SER A 1 82 ? 29.656 -18.094 -60.094 1 79.88 82 SER A N 1
ATOM 635 C CA . SER A 1 82 ? 30.047 -16.688 -59.969 1 79.88 82 SER A CA 1
ATOM 636 C C . SER A 1 82 ? 29.016 -15.906 -59.156 1 79.88 82 SER A C 1
ATOM 638 O O . SER A 1 82 ? 29.391 -15.078 -58.344 1 79.88 82 SER A O 1
ATOM 640 N N . SER A 1 83 ? 27.781 -16.188 -59.5 1 81.06 83 SER A N 1
ATOM 641 C CA . SER A 1 83 ? 26.703 -15.523 -58.75 1 81.06 83 SER A CA 1
ATOM 642 C C . SER A 1 83 ? 26.688 -15.977 -57.281 1 81.06 83 SER A C 1
ATOM 644 O O . SER A 1 83 ? 26.406 -15.18 -56.406 1 81.06 83 SER A O 1
ATOM 646 N N . ALA A 1 84 ? 26.984 -17.172 -57.031 1 82.69 84 ALA A N 1
ATOM 647 C CA . ALA A 1 84 ? 27.031 -17.672 -55.688 1 82.69 84 ALA A CA 1
ATOM 648 C C . ALA A 1 84 ? 28.172 -17.016 -54.906 1 82.69 84 ALA A C 1
ATOM 650 O O . ALA A 1 84 ? 28.031 -16.75 -53.688 1 82.69 84 ALA A O 1
ATOM 651 N N . SER A 1 85 ? 29.219 -16.797 -55.562 1 82.06 85 SER A N 1
ATOM 652 C CA . SER A 1 85 ? 30.328 -16.094 -54.906 1 82.06 85 SER A CA 1
ATOM 653 C C . SER A 1 85 ? 29.922 -14.664 -54.531 1 82.06 85 SER A C 1
ATOM 655 O O . SER A 1 85 ? 30.328 -14.164 -53.469 1 82.06 85 SER A O 1
ATOM 657 N N . ARG A 1 86 ? 29.203 -14.117 -55.438 1 82.62 86 ARG A N 1
ATOM 658 C CA . ARG A 1 86 ? 28.703 -12.781 -55.125 1 82.62 86 ARG A CA 1
ATOM 659 C C . ARG A 1 86 ? 27.703 -12.812 -54 1 82.62 86 ARG A C 1
ATOM 661 O O . ARG A 1 86 ? 27.656 -11.891 -53.188 1 82.62 86 ARG A O 1
ATOM 668 N N . PHE A 1 87 ? 26.938 -13.875 -53.938 1 85.81 87 PHE A N 1
ATOM 669 C CA . PHE A 1 87 ? 26.016 -14.062 -52.812 1 85.81 87 PHE A CA 1
ATOM 670 C C . PHE A 1 87 ? 26.797 -14.172 -51.5 1 85.81 87 PHE A C 1
ATOM 672 O O . PHE A 1 87 ? 26.391 -13.594 -50.5 1 85.81 87 PHE A O 1
ATOM 679 N N . MET A 1 88 ? 27.828 -14.836 -51.531 1 82.31 88 MET A N 1
ATOM 680 C CA . MET A 1 88 ? 28.656 -14.984 -50.344 1 82.31 88 MET A CA 1
ATOM 681 C C . MET A 1 88 ? 29.234 -13.641 -49.906 1 82.31 88 MET A C 1
ATOM 683 O O . MET A 1 88 ? 29.375 -13.383 -48.719 1 82.31 88 MET A O 1
ATOM 687 N N . GLU A 1 89 ? 29.516 -12.883 -50.844 1 83.06 89 GLU A N 1
ATOM 688 C CA . GLU A 1 89 ? 30 -11.547 -50.531 1 83.06 89 GLU A CA 1
ATOM 689 C C . GLU A 1 89 ? 28.906 -10.703 -49.844 1 83.06 89 GLU A C 1
ATOM 691 O O . GLU A 1 89 ? 29.188 -9.93 -48.938 1 83.06 89 GLU A O 1
ATOM 696 N N . CYS A 1 90 ? 27.672 -10.859 -50.344 1 82.38 90 CYS A N 1
ATOM 697 C CA . CYS A 1 90 ? 26.562 -10.164 -49.688 1 82.38 90 CYS A CA 1
ATOM 698 C C . CYS A 1 90 ? 26.375 -10.641 -48.25 1 82.38 90 CYS A C 1
ATOM 700 O O . CYS A 1 90 ? 26.109 -9.836 -47.375 1 82.38 90 CYS A O 1
ATOM 702 N N . LEU A 1 91 ? 26.516 -11.898 -48.094 1 82.06 91 LEU A N 1
ATOM 703 C CA . LEU A 1 91 ? 26.406 -12.469 -46.75 1 82.06 91 LEU A CA 1
ATOM 704 C C . LEU A 1 91 ? 27.5 -11.93 -45.844 1 82.06 91 LEU A C 1
ATOM 706 O O . LEU A 1 91 ? 27.266 -11.664 -44.656 1 82.06 91 LEU A O 1
ATOM 710 N N . LYS A 1 92 ? 28.625 -11.688 -46.344 1 79.69 92 LYS A N 1
ATOM 711 C CA . LYS A 1 92 ? 29.734 -11.141 -45.562 1 79.69 92 LYS A CA 1
ATOM 712 C C . LYS A 1 92 ? 29.484 -9.68 -45.219 1 79.69 92 LYS A C 1
ATOM 714 O O . LYS A 1 92 ? 29.812 -9.234 -44.125 1 79.69 92 LYS A O 1
ATOM 719 N N . LYS A 1 93 ? 28.844 -9 -46.156 1 78.94 93 LYS A N 1
ATOM 720 C CA . LYS A 1 93 ? 28.516 -7.602 -45.906 1 78.94 93 LYS A CA 1
ATOM 721 C C . LYS A 1 93 ? 27.484 -7.469 -44.781 1 78.94 93 LYS A C 1
ATOM 723 O O . LYS A 1 93 ? 27.516 -6.512 -44 1 78.94 93 LYS A O 1
ATOM 728 N N . CYS A 1 94 ? 26.641 -8.414 -44.75 1 77.44 94 CYS A N 1
ATOM 729 C CA . CYS A 1 94 ? 25.562 -8.375 -43.75 1 77.44 94 CYS A CA 1
ATOM 730 C C . CYS A 1 94 ? 25.953 -9.172 -42.5 1 77.44 94 CYS A C 1
ATOM 732 O O . CYS A 1 94 ? 25.094 -9.578 -41.719 1 77.44 94 CYS A O 1
ATOM 734 N N . LYS A 1 95 ? 27.141 -9.344 -42.281 1 77.25 95 LYS A N 1
ATOM 735 C CA . LYS A 1 95 ? 27.641 -10.18 -41.188 1 77.25 95 LYS A CA 1
ATOM 736 C C . LYS A 1 95 ? 27.172 -9.641 -39.812 1 77.25 95 LYS A C 1
ATOM 738 O O . LYS A 1 95 ? 26.969 -10.414 -38.875 1 77.25 95 LYS A O 1
ATOM 743 N N . LYS A 1 96 ? 26.953 -8.414 -39.75 1 76.44 96 LYS A N 1
ATOM 744 C CA . LYS A 1 96 ? 26.562 -7.805 -38.469 1 76.44 96 LYS A CA 1
ATOM 745 C C . LYS A 1 96 ? 25.203 -8.32 -38.031 1 76.44 96 LYS A C 1
ATOM 747 O O . LYS A 1 96 ? 24.922 -8.398 -36.844 1 76.44 96 LYS A O 1
ATOM 752 N N . HIS A 1 97 ? 24.422 -8.695 -38.938 1 77.62 97 HIS A N 1
ATOM 753 C CA . HIS A 1 97 ? 23.078 -9.141 -38.625 1 77.62 97 HIS A CA 1
ATOM 754 C C . HIS A 1 97 ? 23.047 -10.617 -38.25 1 77.62 97 HIS A C 1
ATOM 756 O O . HIS A 1 97 ? 22.078 -11.094 -37.656 1 77.62 97 HIS A O 1
ATOM 762 N N . TYR A 1 98 ? 24.125 -11.234 -38.625 1 80.5 98 TYR A N 1
ATOM 763 C CA . TYR A 1 98 ? 24.109 -12.68 -38.406 1 80.5 98 TYR A CA 1
ATOM 764 C C . TYR A 1 98 ? 25.375 -13.141 -37.688 1 80.5 98 TYR A C 1
ATOM 766 O O . TYR A 1 98 ? 26.266 -13.727 -38.281 1 80.5 98 TYR A O 1
ATOM 774 N N . PRO A 1 99 ? 25.406 -13.023 -36.375 1 77.62 99 PRO A N 1
ATOM 775 C CA . PRO A 1 99 ? 26.609 -13.32 -35.625 1 77.62 99 PRO A CA 1
ATOM 776 C C . PRO A 1 99 ? 26.984 -14.797 -35.656 1 77.62 99 PRO A C 1
ATOM 778 O O . PRO A 1 99 ? 28.172 -15.141 -35.594 1 77.62 99 PRO A O 1
ATOM 781 N N . ARG A 1 100 ? 26.078 -15.672 -35.812 1 75.38 100 ARG A N 1
ATOM 782 C CA . ARG A 1 100 ? 26.359 -17.109 -35.812 1 75.38 100 ARG A CA 1
ATOM 783 C C . ARG A 1 100 ? 27.141 -17.516 -37.062 1 75.38 100 ARG A C 1
ATOM 785 O O . ARG A 1 100 ? 27.766 -18.562 -37.094 1 75.38 100 ARG A O 1
ATOM 792 N N . LEU A 1 101 ? 27.094 -16.656 -37.969 1 77.94 101 LEU A N 1
ATOM 793 C CA . LEU A 1 101 ? 27.766 -16.969 -39.219 1 77.94 101 LEU A CA 1
ATOM 794 C C . LEU A 1 101 ? 29.156 -16.359 -39.281 1 77.94 101 LEU A C 1
ATOM 796 O O . LEU A 1 101 ? 29.906 -16.594 -40.219 1 77.94 101 LEU A O 1
ATOM 800 N N . ARG A 1 102 ? 29.547 -15.617 -38.281 1 74.62 102 ARG A N 1
ATOM 801 C CA . ARG A 1 102 ? 30.812 -14.891 -38.312 1 74.62 102 ARG A CA 1
ATOM 802 C C . ARG A 1 102 ? 32 -15.836 -38.5 1 74.62 102 ARG A C 1
ATOM 804 O O . ARG A 1 102 ? 32.906 -15.57 -39.312 1 74.62 102 ARG A O 1
ATOM 811 N N . THR A 1 103 ? 31.969 -16.953 -37.656 1 73.56 103 THR A N 1
ATOM 812 C CA . THR A 1 103 ? 33.062 -17.906 -37.75 1 73.56 103 THR A CA 1
ATOM 813 C C . THR A 1 103 ? 33.031 -18.625 -39.094 1 73.56 103 THR A C 1
ATOM 815 O O . THR A 1 103 ? 34.094 -18.875 -39.688 1 73.56 103 THR A O 1
ATOM 818 N N . TRP A 1 104 ? 31.812 -18.922 -39.531 1 76.56 104 TRP A N 1
ATOM 819 C CA . TRP A 1 104 ? 31.609 -19.609 -40.812 1 76.56 104 TRP A CA 1
ATOM 820 C C . TRP A 1 104 ? 32.094 -18.75 -41.969 1 76.56 104 TRP A C 1
ATOM 822 O O . TRP A 1 104 ? 32.688 -19.25 -42.938 1 76.56 104 TRP A O 1
ATOM 832 N N . LEU A 1 105 ? 31.828 -17.469 -41.875 1 75.31 105 LEU A N 1
ATOM 833 C CA . LEU A 1 105 ? 32.156 -16.547 -42.938 1 75.31 105 LEU A CA 1
ATOM 834 C C . LEU A 1 105 ? 33.656 -16.25 -42.969 1 75.31 105 LEU A C 1
ATOM 836 O O . LEU A 1 105 ? 34.219 -15.945 -44 1 75.31 105 LEU A O 1
ATOM 840 N N . ALA A 1 106 ? 34.281 -16.172 -41.688 1 66.56 106 ALA A N 1
ATOM 841 C CA . ALA A 1 106 ? 35.719 -15.891 -41.594 1 66.56 106 ALA A CA 1
ATOM 842 C C . ALA A 1 106 ? 36.562 -17.094 -42.031 1 66.56 106 ALA A C 1
ATOM 844 O O . ALA A 1 106 ? 37.625 -16.938 -42.625 1 66.56 106 ALA A O 1
ATOM 845 N N . GLU A 1 107 ? 36.219 -18.406 -41.5 1 58.03 107 GLU A N 1
ATOM 846 C CA . GLU A 1 107 ? 37.062 -19.578 -41.75 1 58.03 107 GLU A CA 1
ATOM 847 C C . GLU A 1 107 ? 36.812 -20.125 -43.156 1 58.03 107 GLU A C 1
ATOM 849 O O . GLU A 1 107 ? 35.688 -20.516 -43.469 1 58.03 107 GLU A O 1
ATOM 854 N N . GLU A 1 108 ? 37.281 -19.656 -44.062 1 49.78 108 GLU A N 1
ATOM 855 C CA . GLU A 1 108 ? 37.188 -20.125 -45.438 1 49.78 108 GLU A CA 1
ATOM 856 C C . GLU A 1 108 ? 37.156 -21.656 -45.5 1 49.78 108 GLU A C 1
ATOM 858 O O . GLU A 1 108 ? 36.5 -22.234 -46.375 1 49.78 108 GLU A O 1
ATOM 863 N N . ASP A 1 109 ? 38.156 -22.547 -45.094 1 40.53 109 ASP A N 1
ATOM 864 C CA . ASP A 1 109 ? 38.5 -23.922 -45.438 1 40.53 109 ASP A CA 1
ATOM 865 C C . ASP A 1 109 ? 37.656 -24.922 -44.656 1 40.53 109 ASP A C 1
ATOM 867 O O . ASP A 1 109 ? 37.656 -26.125 -44.938 1 40.53 109 ASP A O 1
ATOM 871 N N . GLN A 1 110 ? 37.562 -24.969 -43.25 1 39.28 110 GLN A N 1
ATOM 872 C CA . GLN A 1 110 ? 37.219 -26.188 -42.531 1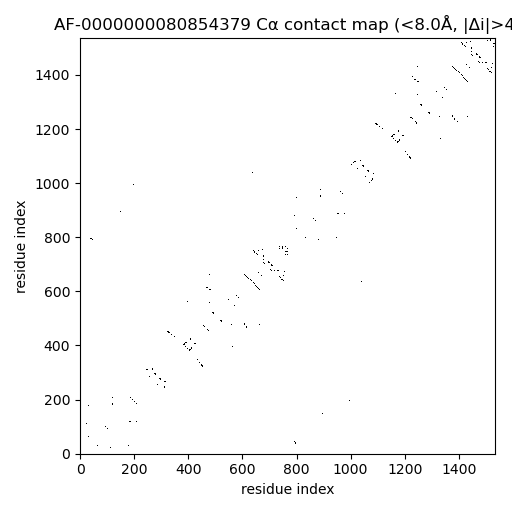 39.28 110 GLN A CA 1
ATOM 873 C C . GLN A 1 110 ? 35.688 -26.391 -42.562 1 39.28 110 GLN A C 1
ATOM 875 O O . GLN A 1 110 ? 34.938 -25.484 -42.25 1 39.28 110 GLN A O 1
ATOM 880 N N . PHE A 1 111 ? 35.125 -27.344 -43.25 1 36.12 111 PHE A N 1
ATOM 881 C CA . PHE A 1 111 ? 33.875 -28.047 -43.438 1 36.12 111 PHE A CA 1
ATOM 882 C C . PHE A 1 111 ? 33.156 -28.25 -42.094 1 36.12 111 PHE A C 1
ATOM 884 O O . PHE A 1 111 ? 32.594 -29.312 -41.844 1 36.12 111 PHE A O 1
ATOM 891 N N . GLN A 1 112 ? 33.75 -28.062 -40.938 1 36.03 112 GLN A N 1
ATOM 892 C CA . GLN A 1 112 ? 33.062 -28.609 -39.781 1 36.03 112 GLN A CA 1
ATOM 893 C C . GLN A 1 112 ? 31.625 -28.156 -39.688 1 36.03 112 GLN A C 1
ATOM 895 O O . GLN A 1 112 ? 31.344 -26.953 -39.594 1 36.03 112 GLN A O 1
ATOM 900 N N . SER A 1 113 ? 30.797 -28.719 -40.406 1 38.28 113 SER A N 1
ATOM 901 C CA . SER A 1 113 ? 29.344 -28.766 -40.406 1 38.28 113 SER A CA 1
ATOM 902 C C . SER A 1 113 ? 28.781 -28.562 -39 1 38.28 113 SER A C 1
ATOM 904 O O . SER A 1 113 ? 27.625 -28.922 -38.719 1 38.28 113 SER A O 1
ATOM 906 N N . ALA A 1 114 ? 29.578 -28.688 -37.969 1 37.91 114 ALA A N 1
ATOM 907 C CA . ALA A 1 114 ? 28.922 -29.062 -36.719 1 37.91 114 ALA A CA 1
ATOM 908 C C . ALA A 1 114 ? 27.781 -28.109 -36.375 1 37.91 114 ALA A C 1
ATOM 910 O O . ALA A 1 114 ? 27.828 -26.922 -36.719 1 37.91 114 ALA A O 1
ATOM 911 N N . GLY A 1 115 ? 26.672 -28.625 -36.219 1 39.06 115 GLY A N 1
ATOM 912 C CA . GLY A 1 115 ? 25.422 -28.172 -35.625 1 39.06 115 GLY A CA 1
ATOM 913 C C . GLY A 1 115 ? 25.609 -27.016 -34.656 1 39.06 115 GLY A C 1
ATOM 914 O O . GLY A 1 115 ? 26.719 -26.797 -34.156 1 39.06 115 GLY A O 1
ATOM 915 N N . VAL A 1 116 ? 25.141 -25.812 -35 1 46.53 116 VAL A N 1
ATOM 916 C CA . VAL A 1 116 ? 25.141 -24.672 -34.094 1 46.53 116 VAL A CA 1
ATOM 917 C C . VAL A 1 116 ? 25.266 -25.156 -32.656 1 46.53 116 VAL A C 1
ATOM 919 O O . VAL A 1 116 ? 24.391 -25.875 -32.156 1 46.53 116 VAL A O 1
ATOM 922 N N . GLN A 1 117 ? 26.422 -25.516 -32.188 1 46.56 117 GLN A N 1
ATOM 923 C CA . GLN A 1 117 ? 26.562 -25.875 -30.781 1 46.56 117 GLN A CA 1
ATOM 924 C C . GLN A 1 117 ? 26 -24.797 -29.859 1 46.56 117 GLN A C 1
ATOM 926 O O . GLN A 1 117 ? 26.359 -23.625 -29.984 1 46.56 117 GLN A O 1
ATOM 931 N N . GLN A 1 118 ? 24.906 -24.891 -29.438 1 55.19 118 GLN A N 1
ATOM 932 C CA . GLN A 1 118 ? 24.312 -23.984 -28.469 1 55.19 118 GLN A CA 1
ATOM 933 C C . GLN A 1 118 ? 25.203 -23.844 -27.234 1 55.19 118 GLN A C 1
ATOM 935 O O . GLN A 1 118 ? 25.609 -24.844 -26.641 1 55.19 118 GLN A O 1
ATOM 940 N N . GLY A 1 119 ? 25.891 -22.719 -27.062 1 61.41 119 GLY A N 1
ATOM 941 C CA . GLY A 1 119 ? 26.703 -22.453 -25.891 1 61.41 119 GLY A CA 1
ATOM 942 C C . GLY A 1 119 ? 25.969 -22.703 -24.578 1 61.41 119 GLY A C 1
ATOM 943 O O . GLY A 1 119 ? 24.75 -22.922 -24.578 1 61.41 119 GLY A O 1
ATOM 944 N N . PRO A 1 120 ? 26.656 -22.719 -23.531 1 68.31 120 PRO A N 1
ATOM 945 C CA . PRO A 1 120 ? 26.031 -22.938 -22.219 1 68.31 120 PRO A CA 1
ATOM 946 C C . PRO A 1 120 ? 25.047 -21.844 -21.859 1 68.31 120 PRO A C 1
ATOM 948 O O . PRO A 1 120 ? 23.984 -22.125 -21.281 1 68.31 120 PRO A O 1
ATOM 951 N N . THR A 1 121 ? 25.328 -20.641 -22.219 1 75.25 121 THR A N 1
ATOM 952 C CA . THR A 1 121 ? 24.422 -19.547 -21.875 1 75.25 121 THR A CA 1
ATOM 953 C C . THR A 1 121 ? 23.188 -19.578 -22.781 1 75.25 121 THR A C 1
ATOM 955 O O . THR A 1 121 ? 22.109 -19.172 -22.359 1 75.25 121 THR A O 1
ATOM 958 N N . GLU A 1 122 ? 23.422 -20 -23.922 1 68.81 122 GLU A N 1
ATOM 959 C CA . GLU A 1 122 ? 22.312 -20.125 -24.844 1 68.81 122 GLU A CA 1
ATOM 960 C C . GLU A 1 122 ? 21.312 -21.188 -24.375 1 68.81 122 GLU A C 1
ATOM 962 O O . GLU A 1 122 ? 20.109 -20.984 -24.438 1 68.81 122 GLU A O 1
ATOM 967 N N . ARG A 1 123 ? 21.984 -22.109 -23.938 1 63.78 123 ARG A N 1
ATOM 968 C CA . ARG A 1 123 ? 21.172 -23.188 -23.406 1 63.78 123 ARG A CA 1
ATOM 969 C C . ARG A 1 123 ? 20.438 -22.766 -22.141 1 63.78 123 ARG A C 1
ATOM 971 O O . ARG A 1 123 ? 19.281 -23.125 -21.922 1 63.78 123 ARG A O 1
ATOM 978 N N . HIS A 1 124 ? 21.094 -21.953 -21.359 1 71.31 124 HIS A N 1
ATOM 979 C CA . HIS A 1 124 ? 20.5 -21.406 -20.125 1 71.31 124 HIS A CA 1
ATOM 980 C C . HIS A 1 124 ? 19.344 -20.469 -20.453 1 71.31 124 HIS A C 1
ATOM 982 O O . HIS A 1 124 ? 18.312 -20.5 -19.781 1 71.31 124 HIS A O 1
ATOM 988 N N . LEU A 1 125 ? 19.5 -19.672 -21.375 1 73.38 125 LEU A N 1
ATOM 989 C CA . LEU A 1 125 ? 18.453 -18.719 -21.75 1 73.38 125 LEU A CA 1
ATOM 990 C C . LEU A 1 125 ? 17.266 -19.438 -22.375 1 73.38 125 LEU A C 1
ATOM 992 O O . LEU A 1 125 ? 16.109 -19.094 -22.109 1 73.38 125 LEU A O 1
ATOM 996 N N . GLN A 1 126 ? 17.625 -20.406 -23.203 1 64 126 GLN A N 1
ATOM 997 C CA . GLN A 1 126 ? 16.562 -21.172 -23.844 1 64 126 GLN A CA 1
ATOM 998 C C . GLN A 1 126 ? 15.742 -21.938 -22.828 1 64 126 GLN A C 1
ATOM 1000 O O . GLN A 1 126 ? 14.516 -22.016 -22.938 1 64 126 GLN A O 1
ATOM 1005 N N . ALA A 1 127 ? 16.469 -22.328 -21.797 1 59.84 127 ALA A N 1
ATOM 1006 C CA . ALA A 1 127 ? 15.836 -23.078 -20.719 1 59.84 127 ALA A CA 1
ATOM 1007 C C . ALA A 1 127 ? 14.953 -22.172 -19.859 1 59.84 127 ALA A C 1
ATOM 1009 O O . ALA A 1 127 ? 13.961 -22.625 -19.297 1 59.84 127 ALA A O 1
ATOM 1010 N N . ARG A 1 128 ? 15.211 -20.906 -19.844 1 61.06 128 ARG A N 1
ATOM 1011 C CA . ARG A 1 128 ? 14.523 -19.938 -18.984 1 61.06 128 ARG A CA 1
ATOM 1012 C C . ARG A 1 128 ? 13.719 -18.938 -19.812 1 61.06 128 ARG A C 1
ATOM 1014 O O . ARG A 1 128 ? 13.383 -17.859 -19.344 1 61.06 128 ARG A O 1
ATOM 1021 N N . LEU A 1 129 ? 13.43 -19.172 -20.953 1 63.75 129 LEU A N 1
ATOM 1022 C CA . LEU A 1 129 ? 12.797 -18.234 -21.875 1 63.75 129 LEU A CA 1
ATOM 1023 C C . LEU A 1 129 ? 11.375 -17.922 -21.422 1 63.75 129 LEU A C 1
ATOM 1025 O O . LEU A 1 129 ? 10.953 -16.766 -21.453 1 63.75 129 LEU A O 1
ATOM 1029 N N . SER A 1 130 ? 10.734 -18.906 -21.094 1 59.78 130 SER A N 1
ATOM 1030 C CA . SER A 1 130 ? 9.352 -18.672 -20.703 1 59.78 130 SER A CA 1
ATOM 1031 C C . SER A 1 130 ? 9.266 -17.812 -19.453 1 59.78 130 SER A C 1
ATOM 1033 O O . SER A 1 130 ? 8.438 -16.891 -19.375 1 59.78 130 SER A O 1
ATOM 1035 N N . VAL A 1 131 ? 10.133 -17.938 -18.453 1 62.22 131 VAL A N 1
ATOM 1036 C CA . VAL A 1 131 ? 10.188 -17.141 -17.234 1 62.22 131 VAL A CA 1
ATOM 1037 C C . VAL A 1 131 ? 10.578 -15.703 -17.594 1 62.22 131 VAL A C 1
ATOM 1039 O O . VAL A 1 131 ? 10.016 -14.742 -17.062 1 62.22 131 VAL A O 1
ATOM 1042 N N . LEU A 1 132 ? 11.383 -15.656 -18.391 1 68.38 132 LEU A N 1
ATOM 1043 C CA . LEU A 1 132 ? 11.883 -14.336 -18.75 1 68.38 132 LEU A CA 1
ATOM 1044 C C . LEU A 1 132 ? 10.828 -13.555 -19.531 1 68.38 132 LEU A C 1
ATOM 1046 O O . LEU A 1 132 ? 10.719 -12.336 -19.391 1 68.38 132 LEU A O 1
ATOM 1050 N N . CYS A 1 133 ? 10.094 -14.211 -20.312 1 63.69 133 CYS A N 1
ATOM 1051 C CA . CYS A 1 133 ? 9.078 -13.539 -21.125 1 63.69 133 CYS A CA 1
ATOM 1052 C C . CYS A 1 133 ? 7.941 -13.023 -20.234 1 63.69 133 CYS A C 1
ATOM 1054 O O . CYS A 1 133 ? 7.387 -11.961 -20.5 1 63.69 133 CYS A O 1
ATOM 1056 N N . SER A 1 134 ? 7.805 -13.633 -19.25 1 60.38 134 SER A N 1
ATOM 1057 C CA . SER A 1 134 ? 6.727 -13.234 -18.344 1 60.38 134 SER A CA 1
ATOM 1058 C C . SER A 1 134 ? 7.219 -12.234 -17.312 1 60.38 134 SER A C 1
ATOM 1060 O O . SER A 1 134 ? 6.461 -11.367 -16.859 1 60.38 134 SER A O 1
ATOM 1062 N N . ARG A 1 135 ? 8.406 -12.328 -16.969 1 63.47 135 ARG A N 1
ATOM 1063 C CA . ARG A 1 135 ? 8.93 -11.531 -15.867 1 63.47 135 ARG A CA 1
ATOM 1064 C C . ARG A 1 135 ? 9.602 -10.266 -16.375 1 63.47 135 ARG A C 1
ATOM 1066 O O . ARG A 1 135 ? 9.75 -9.289 -15.625 1 63.47 135 ARG A O 1
ATOM 1073 N N . LEU A 1 136 ? 9.984 -10.25 -17.484 1 71.44 136 LEU A N 1
ATOM 1074 C CA . LEU A 1 136 ? 10.727 -9.078 -17.969 1 71.44 136 LEU A CA 1
ATOM 1075 C C . LEU A 1 136 ? 9.812 -7.863 -18.062 1 71.44 136 LEU A C 1
ATOM 1077 O O . LEU A 1 136 ? 10.242 -6.734 -17.812 1 71.44 136 LEU A O 1
ATOM 1081 N N . GLY A 1 137 ? 8.57 -8.07 -18.297 1 58.31 137 GLY A N 1
ATOM 1082 C CA . GLY A 1 137 ? 7.555 -7.027 -18.359 1 58.31 137 GLY A CA 1
ATOM 1083 C C . GLY A 1 137 ? 8.102 -5.688 -18.812 1 58.31 137 GLY A C 1
ATOM 1084 O O . GLY A 1 137 ? 8.555 -5.547 -19.953 1 58.31 137 GLY A O 1
ATOM 1085 N N . CYS A 1 138 ? 8.32 -4.805 -17.875 1 62.19 138 CYS A N 1
ATOM 1086 C CA . CYS A 1 138 ? 8.711 -3.434 -18.188 1 62.19 138 CYS A CA 1
ATOM 1087 C C . CYS A 1 138 ? 10.219 -3.324 -18.375 1 62.19 138 CYS A C 1
ATOM 1089 O O . CYS A 1 138 ? 10.719 -2.311 -18.859 1 62.19 138 CYS A O 1
ATOM 1091 N N . SER A 1 139 ? 10.852 -4.445 -18.141 1 72.75 139 SER A N 1
ATOM 1092 C CA . SER A 1 139 ? 12.305 -4.402 -18.266 1 72.75 139 SER A CA 1
ATOM 1093 C C . SER A 1 139 ? 12.75 -4.762 -19.688 1 72.75 139 SER A C 1
ATOM 1095 O O . SER A 1 139 ? 13.938 -4.711 -20 1 72.75 139 SER A O 1
ATOM 1097 N N . VAL A 1 140 ? 11.836 -5.074 -20.406 1 77.94 140 VAL A N 1
ATOM 1098 C CA . VAL A 1 140 ? 12.211 -5.547 -21.734 1 77.94 140 VAL A CA 1
ATOM 1099 C C . VAL A 1 140 ? 12.867 -4.414 -22.516 1 77.94 140 VAL A C 1
ATOM 1101 O O . VAL A 1 140 ? 13.898 -4.613 -23.172 1 77.94 140 VAL A O 1
ATOM 1104 N N . LEU A 1 141 ? 12.297 -3.348 -22.391 1 78.94 141 LEU A N 1
ATOM 1105 C CA . LEU A 1 141 ? 12.812 -2.264 -23.219 1 78.94 141 LEU A CA 1
ATOM 1106 C C . LEU A 1 141 ? 14.141 -1.742 -22.672 1 78.94 141 LEU A C 1
ATOM 1108 O O . LEU A 1 141 ? 15.094 -1.562 -23.422 1 78.94 141 LEU A O 1
ATOM 1112 N N . PRO A 1 142 ? 14.234 -1.704 -21.375 1 78.19 142 PRO A N 1
ATOM 1113 C CA . PRO A 1 142 ? 15.547 -1.286 -20.875 1 78.19 142 PRO A CA 1
ATOM 1114 C C . PRO A 1 142 ? 16.641 -2.293 -21.188 1 78.19 142 PRO A C 1
ATOM 1116 O O . PRO A 1 142 ? 17.781 -1.901 -21.5 1 78.19 142 PRO A O 1
ATOM 1119 N N . VAL A 1 143 ? 16.281 -3.455 -21.109 1 81.94 143 VAL A N 1
ATOM 1120 C CA . VAL A 1 143 ? 17.25 -4.492 -21.438 1 81.94 143 VAL A CA 1
ATOM 1121 C C . VAL A 1 143 ? 17.594 -4.43 -22.938 1 81.94 143 VAL A C 1
ATOM 1123 O O . VAL A 1 143 ? 18.75 -4.586 -23.328 1 81.94 143 VAL A O 1
ATOM 1126 N N . SER A 1 144 ? 16.578 -4.195 -23.656 1 85.12 144 SER A N 1
ATOM 1127 C CA . SER A 1 144 ? 16.797 -4.078 -25.094 1 85.12 144 SER A CA 1
ATOM 1128 C C . SER A 1 144 ? 17.688 -2.887 -25.438 1 85.12 144 SER A C 1
ATOM 1130 O O . SER A 1 144 ? 18.5 -2.957 -26.344 1 85.12 144 SER A O 1
ATOM 1132 N N . TYR A 1 145 ? 17.469 -1.916 -24.641 1 79.19 145 TYR A N 1
ATOM 1133 C CA . TYR A 1 145 ? 18.297 -0.732 -24.875 1 79.19 145 TYR A CA 1
ATOM 1134 C C . TYR A 1 145 ? 19.75 -1.008 -24.531 1 79.19 145 TYR A C 1
ATOM 1136 O O . TYR A 1 145 ? 20.656 -0.558 -25.234 1 79.19 145 TYR A O 1
ATOM 1144 N N . ASP A 1 146 ? 19.938 -1.711 -23.547 1 83.44 146 ASP A N 1
ATOM 1145 C CA . ASP A 1 146 ? 21.297 -2.078 -23.141 1 83.44 146 ASP A CA 1
ATOM 1146 C C . ASP A 1 146 ? 21.953 -2.971 -24.188 1 83.44 146 ASP A C 1
ATOM 1148 O O . ASP A 1 146 ? 23.125 -2.785 -24.531 1 83.44 146 ASP A O 1
ATOM 1152 N N . LEU A 1 147 ? 21.203 -3.859 -24.578 1 82.94 147 LEU A N 1
ATOM 1153 C CA . LEU A 1 147 ? 21.734 -4.777 -25.578 1 82.94 147 LEU A CA 1
ATOM 1154 C C . LEU A 1 147 ? 22.047 -4.035 -26.875 1 82.94 147 LEU A C 1
ATOM 1156 O O . LEU A 1 147 ? 23.016 -4.383 -27.562 1 82.94 147 LEU A O 1
ATOM 1160 N N . PHE A 1 148 ? 21.25 -3.111 -27.141 1 84.5 148 PHE A N 1
ATOM 1161 C CA . PHE A 1 148 ? 21.484 -2.287 -28.312 1 84.5 148 PHE A CA 1
ATOM 1162 C C . PHE A 1 148 ? 22.766 -1.463 -28.141 1 84.5 148 PHE A C 1
ATOM 1164 O O . PHE A 1 148 ? 23.547 -1.332 -29.078 1 84.5 148 PHE A O 1
ATOM 1171 N N . SER A 1 149 ? 22.891 -0.963 -26.953 1 78.31 149 SER A N 1
ATOM 1172 C CA . SER A 1 149 ? 24.078 -0.16 -26.656 1 78.31 149 SER A CA 1
ATOM 1173 C C . SER A 1 149 ? 25.359 -0.984 -26.797 1 78.31 149 SER A C 1
ATOM 1175 O O . SER A 1 149 ? 26.391 -0.466 -27.203 1 78.31 149 SER A O 1
ATOM 1177 N N . ARG A 1 150 ? 25.203 -2.223 -26.516 1 76.06 150 ARG A N 1
ATOM 1178 C CA . ARG A 1 150 ? 26.344 -3.117 -26.578 1 76.06 150 ARG A CA 1
ATOM 1179 C C . ARG A 1 150 ? 26.562 -3.633 -28 1 76.06 150 ARG A C 1
ATOM 1181 O O . ARG A 1 150 ? 27.547 -4.336 -28.266 1 76.06 150 ARG A O 1
ATOM 1188 N N . GLY A 1 151 ? 25.641 -3.301 -28.812 1 77.19 151 GLY A N 1
ATOM 1189 C CA . GLY A 1 151 ? 25.781 -3.682 -30.203 1 77.19 151 GLY A CA 1
ATOM 1190 C C . GLY A 1 151 ? 25.266 -5.082 -30.5 1 77.19 151 GLY A C 1
ATOM 1191 O O . GLY A 1 151 ? 25.594 -5.66 -31.531 1 77.19 151 GLY A O 1
ATOM 1192 N N . ILE A 1 152 ? 24.641 -5.582 -29.562 1 79.75 152 ILE A N 1
ATOM 1193 C CA . ILE A 1 152 ? 24.125 -6.934 -29.766 1 79.75 152 ILE A CA 1
ATOM 1194 C C . ILE A 1 152 ? 22.844 -6.887 -30.594 1 79.75 152 ILE A C 1
ATOM 1196 O O . ILE A 1 152 ? 22.672 -7.676 -31.531 1 79.75 152 ILE A O 1
ATOM 1200 N N . LEU A 1 153 ? 22.016 -5.965 -30.234 1 82.25 153 LEU A N 1
ATOM 1201 C CA . LEU A 1 153 ? 20.797 -5.785 -31 1 82.25 153 LEU A CA 1
ATOM 1202 C C . LEU A 1 153 ? 20.969 -4.727 -32.094 1 82.25 153 LEU A C 1
ATOM 1204 O O . LEU A 1 153 ? 21.609 -3.697 -31.844 1 82.25 153 LEU A O 1
ATOM 1208 N N . THR A 1 154 ? 20.516 -5.078 -33.188 1 78.5 154 THR A N 1
ATOM 1209 C CA . THR A 1 154 ? 20.547 -4.113 -34.281 1 78.5 154 THR A CA 1
ATOM 1210 C C . THR A 1 154 ? 19.359 -3.152 -34.188 1 78.5 154 THR A C 1
ATOM 1212 O O . THR A 1 154 ? 18.406 -3.408 -33.438 1 78.5 154 THR A O 1
ATOM 1215 N N . GLN A 1 155 ? 19.484 -2.014 -34.844 1 77.31 155 GLN A N 1
ATOM 1216 C CA . GLN A 1 155 ? 18.406 -1.026 -34.875 1 77.31 155 GLN A CA 1
ATOM 1217 C C . GLN A 1 155 ? 17.109 -1.639 -35.375 1 77.31 155 GLN A C 1
ATOM 1219 O O . GLN A 1 155 ? 16.031 -1.339 -34.875 1 77.31 155 GLN A O 1
ATOM 1224 N N . LEU A 1 156 ? 17.188 -2.549 -36.312 1 71.88 156 LEU A N 1
ATOM 1225 C CA . LEU A 1 156 ? 16 -3.211 -36.844 1 71.88 156 LEU A CA 1
ATOM 1226 C C . LEU A 1 156 ? 15.328 -4.074 -35.781 1 71.88 156 LEU A C 1
ATOM 1228 O O . LEU A 1 156 ? 14.102 -4.039 -35.656 1 71.88 156 LEU A O 1
ATOM 1232 N N . GLU A 1 157 ? 16.141 -4.777 -35.188 1 79.5 157 GLU A N 1
ATOM 1233 C CA . GLU A 1 157 ? 15.609 -5.668 -34.156 1 79.5 157 GLU A CA 1
ATOM 1234 C C . GLU A 1 157 ? 14.961 -4.875 -33.031 1 79.5 157 GLU A C 1
ATOM 1236 O O . GLU A 1 157 ? 13.914 -5.262 -32.5 1 79.5 157 GLU A O 1
ATOM 1241 N N . LEU A 1 158 ? 15.594 -3.82 -32.625 1 81.44 158 LEU A N 1
ATOM 1242 C CA . LEU A 1 158 ? 15.039 -2.988 -31.547 1 81.44 158 LEU A CA 1
ATOM 1243 C C . LEU A 1 158 ? 13.703 -2.395 -31.984 1 81.44 158 LEU A C 1
ATOM 1245 O O . LEU A 1 158 ? 12.75 -2.371 -31.188 1 81.44 158 LEU A O 1
ATOM 1249 N N . GLU A 1 159 ? 13.555 -1.93 -33.125 1 75.38 159 GLU A N 1
ATOM 1250 C CA . GLU A 1 159 ? 12.305 -1.378 -33.656 1 75.38 159 GLU A CA 1
ATOM 1251 C C . GLU A 1 159 ? 11.211 -2.443 -33.688 1 75.38 159 GLU A C 1
ATOM 1253 O O . GLU A 1 159 ? 10.047 -2.16 -33.406 1 75.38 159 GLU A O 1
ATOM 1258 N N . ASN A 1 160 ? 11.602 -3.592 -34.062 1 73 160 ASN A N 1
ATOM 1259 C CA . ASN A 1 160 ? 10.656 -4.699 -34.094 1 73 160 ASN A CA 1
ATOM 1260 C C . ASN A 1 160 ? 10.125 -5.012 -32.688 1 73 160 ASN A C 1
ATOM 1262 O O . ASN A 1 160 ? 8.945 -5.32 -32.531 1 73 160 ASN A O 1
ATOM 1266 N N . ILE A 1 161 ? 11.008 -4.969 -31.766 1 75.5 161 ILE A N 1
ATOM 1267 C CA . ILE A 1 161 ? 10.609 -5.223 -30.391 1 75.5 161 ILE A CA 1
ATOM 1268 C C . ILE A 1 161 ? 9.695 -4.102 -29.906 1 75.5 161 ILE A C 1
ATOM 1270 O O . ILE A 1 161 ? 8.672 -4.355 -29.25 1 75.5 161 ILE A O 1
ATOM 1274 N N . GLU A 1 162 ? 9.977 -2.867 -30.25 1 74.44 162 GLU A N 1
ATOM 1275 C CA . GLU A 1 162 ? 9.203 -1.706 -29.828 1 74.44 162 GLU A CA 1
ATOM 1276 C C . GLU A 1 162 ? 7.824 -1.691 -30.484 1 74.44 162 GLU A C 1
ATOM 1278 O O . GLU A 1 162 ? 6.871 -1.133 -29.922 1 74.44 162 GLU A O 1
ATOM 1283 N N . ALA A 1 163 ? 7.707 -2.293 -31.594 1 64.5 163 ALA A N 1
ATOM 1284 C CA . ALA A 1 163 ? 6.457 -2.295 -32.344 1 64.5 163 ALA A CA 1
ATOM 1285 C C . ALA A 1 163 ? 5.441 -3.252 -31.734 1 64.5 163 ALA A C 1
ATOM 1287 O O . ALA A 1 163 ? 4.234 -3.109 -31.953 1 64.5 163 ALA A O 1
ATOM 1288 N N . ILE A 1 164 ? 5.977 -4.129 -30.938 1 64.31 164 ILE A N 1
ATOM 1289 C CA . ILE A 1 164 ? 5.09 -5.098 -30.312 1 64.31 164 ILE A CA 1
ATOM 1290 C C . ILE A 1 164 ? 4.434 -4.469 -29.078 1 64.31 164 ILE A C 1
ATOM 1292 O O . ILE A 1 164 ? 5.113 -3.875 -28.234 1 64.31 164 ILE A O 1
ATOM 1296 N N . LEU A 1 165 ? 3.215 -4.469 -29.016 1 62.09 165 LEU A N 1
ATOM 1297 C CA . LEU A 1 165 ? 2.467 -3.793 -27.953 1 62.09 165 LEU A CA 1
ATOM 1298 C C . LEU A 1 165 ? 2.342 -4.684 -26.734 1 62.09 165 LEU A C 1
ATOM 1300 O O . LEU A 1 165 ? 2.334 -4.191 -25.594 1 62.09 165 LEU A O 1
ATOM 1304 N N . ILE A 1 166 ? 2.377 -5.906 -26.891 1 56.94 166 ILE A N 1
ATOM 1305 C CA . ILE A 1 166 ? 2.197 -6.855 -25.797 1 56.94 166 ILE A CA 1
ATOM 1306 C C . ILE A 1 166 ? 3.549 -7.168 -25.156 1 56.94 166 ILE A C 1
ATOM 1308 O O . ILE A 1 166 ? 4.453 -7.672 -25.828 1 56.94 166 ILE A O 1
ATOM 1312 N N . PRO A 1 167 ? 3.688 -6.961 -23.969 1 66.44 167 PRO A N 1
ATOM 1313 C CA . PRO A 1 167 ? 4.996 -7.105 -23.312 1 66.44 167 PRO A CA 1
ATOM 1314 C C . PRO A 1 167 ? 5.52 -8.539 -23.359 1 66.44 167 PRO A C 1
ATOM 1316 O O . PRO A 1 167 ? 6.719 -8.758 -23.531 1 66.44 167 PRO A O 1
ATOM 1319 N N . THR A 1 168 ? 4.77 -9.344 -23.312 1 65.38 168 THR A N 1
ATOM 1320 C CA . THR A 1 168 ? 5.246 -10.727 -23.344 1 65.38 168 THR A CA 1
ATOM 1321 C C . THR A 1 168 ? 5.781 -11.078 -24.734 1 65.38 168 THR A C 1
ATOM 1323 O O . THR A 1 168 ? 6.785 -11.781 -24.859 1 65.38 168 THR A O 1
ATOM 1326 N N . LYS A 1 169 ? 5.062 -10.594 -25.625 1 69.31 169 LYS A N 1
ATOM 1327 C CA . LYS A 1 169 ? 5.547 -10.82 -26.984 1 69.31 169 LYS A CA 1
ATOM 1328 C C . LYS A 1 169 ? 6.816 -10.016 -27.266 1 69.31 169 LYS A C 1
ATOM 1330 O O . LYS A 1 169 ? 7.672 -10.445 -28.031 1 69.31 169 LYS A O 1
ATOM 1335 N N . GLN A 1 170 ? 6.844 -8.992 -26.547 1 78.25 170 GLN A N 1
ATOM 1336 C CA . GLN A 1 170 ? 8.039 -8.172 -26.672 1 78.25 170 GLN A CA 1
ATOM 1337 C C . GLN A 1 170 ? 9.258 -8.867 -26.062 1 78.25 170 GLN A C 1
ATOM 1339 O O . GLN A 1 170 ? 10.336 -8.875 -26.656 1 78.25 170 GLN A O 1
ATOM 1344 N N . ALA A 1 171 ? 9.023 -9.414 -25.062 1 76.31 171 ALA A N 1
ATOM 1345 C CA . ALA A 1 171 ? 10.094 -10.141 -24.375 1 76.31 171 ALA A CA 1
ATOM 1346 C C . ALA A 1 171 ? 10.477 -11.398 -25.156 1 76.31 171 ALA A C 1
ATOM 1348 O O . ALA A 1 171 ? 11.664 -11.703 -25.297 1 76.31 171 ALA A O 1
ATOM 1349 N N . LYS A 1 172 ? 9.531 -11.977 -25.609 1 74.38 172 LYS A N 1
ATOM 1350 C CA . LYS A 1 172 ? 9.812 -13.172 -26.406 1 74.38 172 LYS A CA 1
ATOM 1351 C C . LYS A 1 172 ? 10.625 -12.828 -27.656 1 74.38 172 LYS A C 1
ATOM 1353 O O . LYS A 1 172 ? 11.562 -13.555 -28 1 74.38 172 LYS A O 1
ATOM 1358 N N . THR A 1 173 ? 10.203 -11.844 -28.266 1 79.81 173 THR A N 1
ATOM 1359 C CA . THR A 1 173 ? 10.922 -11.445 -29.469 1 79.81 173 THR A CA 1
ATOM 1360 C C . THR A 1 173 ? 12.375 -11.094 -29.141 1 79.81 173 THR A C 1
ATOM 1362 O O . THR A 1 173 ? 13.289 -11.461 -29.875 1 79.81 173 THR A O 1
ATOM 1365 N N . LEU A 1 174 ? 12.523 -10.531 -28.016 1 84.31 174 LEU A N 1
ATOM 1366 C CA . LEU A 1 174 ? 13.867 -10.172 -27.562 1 84.31 174 LEU A CA 1
ATOM 1367 C C . LEU A 1 174 ? 14.688 -11.43 -27.281 1 84.31 174 LEU A C 1
ATOM 1369 O O . LEU A 1 174 ? 15.828 -11.555 -27.75 1 84.31 174 LEU A O 1
ATOM 1373 N N . LEU A 1 175 ? 14.148 -12.258 -26.625 1 78.81 175 LEU A N 1
ATOM 1374 C CA . LEU A 1 175 ? 14.875 -13.461 -26.219 1 78.81 175 LEU A CA 1
ATOM 1375 C C . LEU A 1 175 ? 15.117 -14.383 -27.406 1 78.81 175 LEU A C 1
ATOM 1377 O O . LEU A 1 175 ? 16.172 -15.016 -27.516 1 78.81 175 LEU A O 1
ATOM 1381 N N . SER A 1 176 ? 14.172 -14.422 -28.234 1 77.44 176 SER A N 1
ATOM 1382 C CA . SER A 1 176 ? 14.352 -15.211 -29.453 1 77.44 176 SER A CA 1
ATOM 1383 C C . SER A 1 176 ? 15.5 -14.68 -30.297 1 77.44 176 SER A C 1
ATOM 1385 O O . SER A 1 176 ? 16.266 -15.453 -30.875 1 77.44 176 SER A O 1
ATOM 1387 N N . ILE A 1 177 ? 15.602 -13.422 -30.359 1 81.56 177 ILE A N 1
ATOM 1388 C CA . ILE A 1 177 ? 16.688 -12.797 -31.109 1 81.56 177 ILE A CA 1
ATOM 1389 C C . ILE A 1 177 ? 18.031 -13.141 -30.469 1 81.56 177 ILE A C 1
ATOM 1391 O O . ILE A 1 177 ? 18.984 -13.469 -31.172 1 81.56 177 ILE A O 1
ATOM 1395 N N . CYS A 1 178 ? 18 -13.133 -29.172 1 81.19 178 CYS A N 1
ATOM 1396 C CA . CYS A 1 178 ? 19.234 -13.445 -28.453 1 81.19 178 CYS A CA 1
ATOM 1397 C C . CYS A 1 178 ? 19.641 -14.898 -28.688 1 81.19 178 CYS A C 1
ATOM 1399 O O . CYS A 1 178 ? 20.828 -15.195 -28.875 1 81.19 178 CYS A O 1
ATOM 1401 N N . LEU A 1 179 ? 18.781 -15.711 -28.734 1 75.12 179 LEU A N 1
ATOM 1402 C CA . LEU A 1 179 ? 19.062 -17.125 -28.938 1 75.12 179 LEU A CA 1
ATOM 1403 C C . LEU A 1 179 ? 19.562 -17.375 -30.359 1 75.12 179 LEU A C 1
ATOM 1405 O O . LEU A 1 179 ? 20.438 -18.219 -30.578 1 75.12 179 LEU A O 1
ATOM 1409 N N . LYS A 1 180 ? 18.953 -16.641 -31.172 1 76.62 180 LYS A N 1
ATOM 1410 C CA . LYS A 1 180 ? 19.359 -16.812 -32.562 1 76.62 180 LYS A CA 1
ATOM 1411 C C . LYS A 1 180 ? 20.75 -16.25 -32.812 1 76.62 180 LYS A C 1
ATOM 1413 O O . LYS A 1 180 ? 21.484 -16.719 -33.688 1 76.62 180 LYS A O 1
ATOM 1418 N N . LYS A 1 181 ? 21.109 -15.234 -32.062 1 78.69 181 LYS A N 1
ATOM 1419 C CA . LYS A 1 181 ? 22.391 -14.578 -32.25 1 78.69 181 LYS A CA 1
ATOM 1420 C C . LYS A 1 181 ? 23.531 -15.383 -31.625 1 78.69 181 LYS A C 1
ATOM 1422 O O . LYS A 1 181 ? 24.688 -15.25 -32 1 78.69 181 LYS A O 1
ATOM 1427 N N . GLY A 1 182 ? 23.188 -16.234 -30.516 1 74.06 182 GLY A N 1
ATOM 1428 C CA . GLY A 1 182 ? 24.203 -17.156 -30.031 1 74.06 182 GLY A CA 1
ATOM 1429 C C . GLY A 1 182 ? 24.594 -16.906 -28.594 1 74.06 182 GLY A C 1
ATOM 1430 O O . GLY A 1 182 ? 23.875 -16.203 -27.859 1 74.06 182 GLY A O 1
ATOM 1431 N N . GLU A 1 183 ? 25.75 -17.406 -28.266 1 75.06 183 GLU A N 1
ATOM 1432 C CA . GLU A 1 183 ? 26.219 -17.438 -26.875 1 75.06 183 GLU A CA 1
ATOM 1433 C C . GLU A 1 183 ? 26.625 -16.047 -26.406 1 75.06 183 GLU A C 1
ATOM 1435 O O . GLU A 1 183 ? 26.312 -15.648 -25.281 1 75.06 183 GLU A O 1
ATOM 1440 N N . LYS A 1 184 ? 27.234 -15.297 -27.219 1 80 184 LYS A N 1
ATOM 1441 C CA . LYS A 1 184 ? 27.672 -13.961 -26.812 1 80 184 LYS A CA 1
ATOM 1442 C C . LYS A 1 184 ? 26.469 -13.055 -26.547 1 80 184 LYS A C 1
ATOM 1444 O O . LYS A 1 184 ? 26.484 -12.273 -25.594 1 80 184 LYS A O 1
ATOM 1449 N N . ALA A 1 185 ? 25.469 -13.164 -27.344 1 81.69 185 ALA A N 1
ATOM 1450 C CA . ALA A 1 185 ? 24.266 -12.367 -27.141 1 81.69 185 ALA A CA 1
ATOM 1451 C C . ALA A 1 185 ? 23.531 -12.781 -25.859 1 81.69 185 ALA A C 1
ATOM 1453 O O . ALA A 1 185 ? 23.047 -11.93 -25.109 1 81.69 185 ALA A O 1
ATOM 1454 N N . CYS A 1 186 ? 23.531 -13.977 -25.656 1 79.69 186 CYS A N 1
ATOM 1455 C CA . CYS A 1 186 ? 22.859 -14.461 -24.453 1 79.69 186 CYS A CA 1
ATOM 1456 C C . CYS A 1 186 ? 23.625 -14.078 -23.203 1 79.69 186 CYS A C 1
ATOM 1458 O O . CYS A 1 186 ? 23.031 -13.727 -22.188 1 79.69 186 CYS A O 1
ATOM 1460 N N . LYS A 1 187 ? 24.844 -14.172 -23.312 1 80.44 187 LYS A N 1
ATOM 1461 C CA . LYS A 1 187 ? 25.641 -13.719 -22.188 1 80.44 187 LYS A CA 1
ATOM 1462 C C . LYS A 1 187 ? 25.438 -12.227 -21.922 1 80.44 187 LYS A C 1
ATOM 1464 O O . LYS A 1 187 ? 25.312 -11.805 -20.766 1 80.44 187 LYS A O 1
ATOM 1469 N N . SER A 1 188 ? 25.406 -11.484 -23.016 1 82.94 188 SER A N 1
ATOM 1470 C CA . SER A 1 188 ? 25.172 -10.047 -22.891 1 82.94 188 SER A CA 1
ATOM 1471 C C . SER A 1 188 ? 23.781 -9.758 -22.344 1 82.94 188 SER A C 1
ATOM 1473 O O . SER A 1 188 ? 23.578 -8.758 -21.641 1 82.94 188 SER A O 1
ATOM 1475 N N . PHE A 1 189 ? 22.891 -10.539 -22.734 1 85.5 189 PHE A N 1
ATOM 1476 C CA . PHE A 1 189 ? 21.531 -10.383 -22.203 1 85.5 189 PHE A CA 1
ATOM 1477 C C . PHE A 1 189 ? 21.547 -10.516 -20.688 1 85.5 189 PHE A C 1
ATOM 1479 O O . PHE A 1 189 ? 20.953 -9.695 -19.969 1 85.5 189 PHE A O 1
ATOM 1486 N N . TYR A 1 190 ? 22.203 -11.531 -20.25 1 80.19 190 TYR A N 1
ATOM 1487 C CA . TYR A 1 190 ? 22.203 -11.758 -18.812 1 80.19 190 TYR A CA 1
ATOM 1488 C C . TYR A 1 190 ? 23 -10.672 -18.094 1 80.19 190 TYR A C 1
ATOM 1490 O O . TYR A 1 190 ? 22.656 -10.281 -16.969 1 80.19 190 TYR A O 1
ATOM 1498 N N . THR A 1 191 ? 23.969 -10.258 -18.766 1 78.69 191 THR A N 1
ATOM 1499 C CA . THR A 1 191 ? 24.688 -9.125 -18.188 1 78.69 191 THR A CA 1
ATOM 1500 C C . THR A 1 191 ? 23.781 -7.891 -18.141 1 78.69 191 THR A C 1
ATOM 1502 O O . THR A 1 191 ? 23.797 -7.156 -17.156 1 78.69 191 THR A O 1
ATOM 1505 N N . ALA A 1 192 ? 23 -7.688 -19.125 1 80.44 192 ALA A N 1
ATOM 1506 C CA . ALA A 1 192 ? 22.078 -6.559 -19.172 1 80.44 192 ALA A CA 1
ATOM 1507 C C . ALA A 1 192 ? 20.938 -6.734 -18.172 1 80.44 192 ALA A C 1
ATOM 1509 O O . ALA A 1 192 ? 20.516 -5.77 -17.531 1 80.44 192 ALA A O 1
ATOM 1510 N N . LEU A 1 193 ? 20.562 -7.93 -18.109 1 78.5 193 LEU A N 1
ATOM 1511 C CA . LEU A 1 193 ? 19.516 -8.219 -17.141 1 78.5 193 LEU A CA 1
ATOM 1512 C C . LEU A 1 193 ? 20.016 -8.023 -15.719 1 78.5 193 LEU A C 1
ATOM 1514 O O . LEU A 1 193 ? 19.297 -7.527 -14.859 1 78.5 193 LEU A O 1
ATOM 1518 N N . GLN A 1 194 ? 21.219 -8.383 -15.516 1 76.06 194 GLN A N 1
ATOM 1519 C CA . GLN A 1 194 ? 21.828 -8.188 -14.203 1 76.06 194 GLN A CA 1
ATOM 1520 C C . GLN A 1 194 ? 21.953 -6.707 -13.867 1 76.06 194 GLN A C 1
ATOM 1522 O O . GLN A 1 194 ? 21.797 -6.312 -12.711 1 76.06 194 GLN A O 1
ATOM 1527 N N . ASN A 1 195 ? 22.141 -5.879 -14.906 1 72 195 ASN A N 1
ATOM 1528 C CA . ASN A 1 195 ? 22.266 -4.434 -14.727 1 72 195 ASN A CA 1
ATOM 1529 C C . ASN A 1 195 ? 20.906 -3.775 -14.508 1 72 195 ASN A C 1
ATOM 1531 O O . ASN A 1 195 ? 20.797 -2.807 -13.75 1 72 195 ASN A O 1
ATOM 1535 N N . GLU A 1 196 ? 19.891 -4.254 -15.109 1 69.19 196 GLU A N 1
ATOM 1536 C CA . GLU A 1 196 ? 18.578 -3.631 -15.07 1 69.19 196 GLU A CA 1
ATOM 1537 C C . GLU A 1 196 ? 17.734 -4.195 -13.93 1 69.19 196 GLU A C 1
ATOM 1539 O O . GLU A 1 196 ? 17 -3.455 -13.273 1 69.19 196 GLU A O 1
ATOM 1544 N N . ASP A 1 197 ? 17.828 -5.387 -13.844 1 63.94 197 ASP A N 1
ATOM 1545 C CA . ASP A 1 197 ? 17.047 -6.102 -12.836 1 63.94 197 ASP A CA 1
ATOM 1546 C C . ASP A 1 197 ? 17.906 -7.141 -12.117 1 63.94 197 ASP A C 1
ATOM 1548 O O . ASP A 1 197 ? 17.953 -8.305 -12.523 1 63.94 197 ASP A O 1
ATOM 1552 N N . LYS A 1 198 ? 18.641 -6.684 -11.25 1 66.12 198 LYS A N 1
ATOM 1553 C CA . LYS A 1 198 ? 19.578 -7.551 -10.531 1 66.12 198 LYS A CA 1
ATOM 1554 C C . LYS A 1 198 ? 18.844 -8.695 -9.836 1 66.12 198 LYS A C 1
ATOM 1556 O O . LYS A 1 198 ? 19.359 -9.805 -9.742 1 66.12 198 LYS A O 1
ATOM 1561 N N . GLN A 1 199 ? 17.688 -8.32 -9.406 1 63.78 199 GLN A N 1
ATOM 1562 C CA . GLN A 1 199 ? 16.938 -9.344 -8.688 1 63.78 199 GLN A CA 1
ATOM 1563 C C . GLN A 1 199 ? 16.547 -10.492 -9.609 1 63.78 199 GLN A C 1
ATOM 1565 O O . GLN A 1 199 ? 16.703 -11.664 -9.25 1 63.78 199 GLN A O 1
ATOM 1570 N N . LEU A 1 200 ? 16.094 -10.141 -10.672 1 64.75 200 LEU A N 1
ATOM 1571 C CA . LEU A 1 200 ? 15.734 -11.188 -11.633 1 64.75 200 LEU A CA 1
ATOM 1572 C C . LEU A 1 200 ? 16.984 -11.945 -12.094 1 64.75 200 LEU A C 1
ATOM 1574 O O . LEU A 1 200 ? 16.922 -13.156 -12.289 1 64.75 200 LEU A O 1
ATOM 1578 N N . ALA A 1 201 ? 18.031 -11.289 -12.141 1 67.5 201 ALA A N 1
ATOM 1579 C CA . ALA A 1 201 ? 19.266 -11.906 -12.586 1 67.5 201 ALA A CA 1
ATOM 1580 C C . ALA A 1 201 ? 19.812 -12.875 -11.539 1 67.5 201 ALA A C 1
ATOM 1582 O O . ALA A 1 201 ? 20.359 -13.93 -11.875 1 67.5 201 ALA A O 1
ATOM 1583 N N . GLU A 1 202 ? 19.656 -12.484 -10.336 1 65.12 202 GLU A N 1
ATOM 1584 C CA . GLU A 1 202 ? 20.109 -13.359 -9.258 1 65.12 202 GLU A CA 1
ATOM 1585 C C . GLU A 1 202 ? 19.219 -14.586 -9.125 1 65.12 202 GLU A C 1
ATOM 1587 O O . GLU A 1 202 ? 19.703 -15.695 -8.898 1 65.12 202 GLU A O 1
ATOM 1592 N N . GLU A 1 203 ? 17.984 -14.398 -9.336 1 64.56 203 GLU A N 1
ATOM 1593 C CA . GLU A 1 203 ? 17.031 -15.5 -9.297 1 64.56 203 GLU A CA 1
ATOM 1594 C C . GLU A 1 203 ? 17.281 -16.5 -10.422 1 64.56 203 GLU A C 1
ATOM 1596 O O . GLU A 1 203 ? 17 -17.688 -10.273 1 64.56 203 GLU A O 1
ATOM 1601 N N . LEU A 1 204 ? 17.891 -15.992 -11.391 1 59.69 204 LEU A N 1
ATOM 1602 C CA . LEU A 1 204 ? 18.141 -16.828 -12.562 1 59.69 204 LEU A CA 1
ATOM 1603 C C . LEU A 1 204 ? 19.562 -17.359 -12.555 1 59.69 204 LEU A C 1
ATOM 1605 O O . LEU A 1 204 ? 20 -18.016 -13.5 1 59.69 204 LEU A O 1
ATOM 1609 N N . ASN A 1 205 ? 20.25 -17.281 -11.461 1 56.16 205 ASN A N 1
ATOM 1610 C CA . ASN A 1 205 ? 21.625 -17.75 -11.281 1 56.16 205 ASN A CA 1
ATOM 1611 C C . ASN A 1 205 ? 22.531 -17.297 -12.422 1 56.16 205 ASN A C 1
ATOM 1613 O O . ASN A 1 205 ? 23.281 -18.109 -12.984 1 56.16 205 ASN A O 1
ATOM 1617 N N . VAL A 1 206 ? 22.391 -16.188 -12.773 1 58.78 206 VAL A N 1
ATOM 1618 C CA . VAL A 1 206 ? 23.156 -15.688 -13.906 1 58.78 206 VAL A CA 1
ATOM 1619 C C . VAL A 1 206 ? 24.609 -15.445 -13.484 1 58.78 206 VAL A C 1
ATOM 1621 O O . VAL A 1 206 ? 25.5 -15.422 -14.32 1 58.78 206 VAL A O 1
ATOM 1624 N N . ASN A 1 207 ? 24.844 -15.391 -12.195 1 54.31 207 ASN A N 1
ATOM 1625 C CA . ASN A 1 207 ? 26.203 -15.062 -11.773 1 54.31 207 ASN A CA 1
ATOM 1626 C C . ASN A 1 207 ? 27.188 -16.172 -12.141 1 54.31 207 ASN A C 1
ATOM 1628 O O . ASN A 1 207 ? 28.328 -15.891 -12.5 1 54.31 207 ASN A O 1
ATOM 1632 N N . SER A 1 208 ? 26.797 -17.453 -11.969 1 49.34 208 SER A N 1
ATOM 1633 C CA . SER A 1 208 ? 27.781 -18.484 -12.297 1 49.34 208 SER A CA 1
ATOM 1634 C C . SER A 1 208 ? 28.062 -18.516 -13.797 1 49.34 208 SER A C 1
ATOM 1636 O O . SER A 1 208 ? 29.172 -18.859 -14.219 1 49.34 208 SER A O 1
ATOM 1638 N N . LEU A 1 209 ? 27.141 -18.188 -14.445 1 48.03 209 LEU A N 1
ATOM 1639 C CA . LEU A 1 209 ? 27.344 -18.281 -15.891 1 48.03 209 LEU A CA 1
ATOM 1640 C C . LEU A 1 209 ? 28.188 -17.125 -16.406 1 48.03 209 LEU A C 1
ATOM 1642 O O . LEU A 1 209 ? 28.938 -17.281 -17.359 1 48.03 209 LEU A O 1
ATOM 1646 N N . VAL A 1 210 ? 27.969 -16.156 -15.672 1 50.41 210 VAL A N 1
ATOM 1647 C CA . VAL A 1 210 ? 28.75 -15.008 -16.125 1 50.41 210 VAL A CA 1
ATOM 1648 C C . VAL A 1 210 ? 30.172 -15.102 -15.586 1 50.41 210 VAL A C 1
ATOM 1650 O O . VAL A 1 210 ? 31.125 -14.688 -16.25 1 50.41 210 VAL A O 1
ATOM 1653 N N . GLU A 1 211 ? 30.328 -15.781 -14.398 1 42.44 211 GLU A N 1
ATOM 1654 C CA . GLU A 1 211 ? 31.688 -15.914 -13.898 1 42.44 211 GLU A CA 1
ATOM 1655 C C . GLU A 1 211 ? 32.438 -17.031 -14.617 1 42.44 211 GLU A C 1
ATOM 1657 O O . GLU A 1 211 ? 33.656 -17.047 -14.664 1 42.44 211 GLU A O 1
ATOM 1662 N N . ASP A 1 212 ? 31.812 -18.172 -14.883 1 36.91 212 ASP A N 1
ATOM 1663 C CA . ASP A 1 212 ? 32.594 -19.188 -15.547 1 36.91 212 ASP A CA 1
ATOM 1664 C C . ASP A 1 212 ? 33.219 -18.672 -16.844 1 36.91 212 ASP A C 1
ATOM 1666 O O . ASP A 1 212 ? 33.75 -19.438 -17.656 1 36.91 212 ASP A O 1
ATOM 1670 N N . LEU A 1 213 ? 33 -17.531 -17.188 1 34.12 213 LEU A N 1
ATOM 1671 C CA . LEU A 1 213 ? 33.781 -17.141 -18.344 1 34.12 213 LEU A CA 1
ATOM 1672 C C . LEU A 1 213 ? 35.281 -17.328 -18.062 1 34.12 213 LEU A C 1
ATOM 1674 O O . LEU A 1 213 ? 36.062 -17.578 -18.984 1 34.12 213 LEU A O 1
ATOM 1678 N N . ASN A 1 214 ? 35.656 -17.047 -16.766 1 30.47 214 ASN A N 1
ATOM 1679 C CA . ASN A 1 214 ? 37.094 -17.141 -16.703 1 30.47 214 ASN A CA 1
ATOM 1680 C C . ASN A 1 214 ? 37.562 -18.594 -16.562 1 30.47 214 ASN A C 1
ATOM 1682 O O . ASN A 1 214 ? 38.719 -18.906 -16.812 1 30.47 214 ASN A O 1
ATOM 1686 N N . LYS A 1 215 ? 36.812 -19.562 -15.758 1 30.58 215 LYS A N 1
ATOM 1687 C CA . LYS A 1 215 ? 37.562 -20.781 -15.492 1 30.58 215 LYS A CA 1
ATOM 1688 C C . LYS A 1 215 ? 37.312 -21.828 -16.562 1 30.58 215 LYS A C 1
ATOM 1690 O O . LYS A 1 215 ? 37.844 -22.938 -16.484 1 30.58 215 LYS A O 1
ATOM 1695 N N . GLU A 1 216 ? 36.25 -21.969 -17.219 1 28 216 GLU A N 1
ATOM 1696 C CA . GLU A 1 216 ? 36 -23.266 -17.844 1 28 216 GLU A CA 1
ATOM 1697 C C . GLU A 1 216 ? 37.125 -23.625 -18.812 1 28 216 GLU A C 1
ATOM 1699 O O . GLU A 1 216 ? 36.844 -24.078 -19.938 1 28 216 GLU A O 1
ATOM 1704 N N . ILE A 1 217 ? 38.281 -23.422 -18.75 1 23.14 217 ILE A N 1
ATOM 1705 C CA . ILE A 1 217 ? 38.938 -24.25 -19.75 1 23.14 217 ILE A CA 1
ATOM 1706 C C . ILE A 1 217 ? 38.844 -25.719 -19.359 1 23.14 217 ILE A C 1
ATOM 1708 O O . ILE A 1 217 ? 39.25 -26.594 -20.141 1 23.14 217 ILE A O 1
ATOM 1712 N N . LYS A 1 218 ? 38.719 -26.25 -18.078 1 23.09 218 LYS A N 1
ATOM 1713 C CA . LYS A 1 218 ? 39.25 -27.594 -17.953 1 23.09 218 LYS A CA 1
ATOM 1714 C C . LYS A 1 218 ? 38.25 -28.641 -18.422 1 23.09 218 LYS A C 1
ATOM 1716 O O . LYS A 1 218 ? 37.031 -28.453 -18.25 1 23.09 218 LYS A O 1
ATOM 1721 N N . SER A 1 219 ? 38.625 -29.984 -19.031 1 19.34 219 SER A N 1
ATOM 1722 C CA . SER A 1 219 ? 38.406 -31.125 -19.922 1 19.34 219 SER A CA 1
ATOM 1723 C C . SER A 1 219 ? 37.531 -32.188 -19.234 1 19.34 219 SER A C 1
ATOM 1725 O O . SER A 1 219 ? 37.281 -33.25 -19.828 1 19.34 219 SER A O 1
ATOM 1727 N N . ASN A 1 220 ? 37.156 -32.406 -17.953 1 18.14 220 ASN A N 1
ATOM 1728 C CA . ASN A 1 220 ? 37.031 -33.781 -17.484 1 18.14 220 ASN A CA 1
ATOM 1729 C C . ASN A 1 220 ? 35.875 -34.5 -18.156 1 18.14 220 ASN A C 1
ATOM 1731 O O . ASN A 1 220 ? 34.875 -33.844 -18.5 1 18.14 220 ASN A O 1
ATOM 1735 N N . SER A 1 221 ? 35.906 -36.031 -18.5 1 17.97 221 SER A N 1
ATOM 1736 C CA . SER A 1 221 ? 35.5 -37.219 -19.234 1 17.97 221 SER A CA 1
ATOM 1737 C C . SER A 1 221 ? 34.281 -37.875 -18.609 1 17.97 221 SER A C 1
ATOM 1739 O O . SER A 1 221 ? 33.906 -39 -18.984 1 17.97 221 SER A O 1
ATOM 1741 N N . VAL A 1 222 ? 33.469 -37.469 -17.703 1 18.09 222 VAL A N 1
ATOM 1742 C CA . VAL A 1 222 ? 32.719 -38.438 -16.891 1 18.09 222 VAL A CA 1
ATOM 1743 C C . VAL A 1 222 ? 31.812 -39.281 -17.781 1 18.09 222 VAL A C 1
ATOM 1745 O O . VAL A 1 222 ? 31.188 -38.75 -18.703 1 18.09 222 VAL A O 1
ATOM 1748 N N . GLN A 1 223 ? 31.844 -40.781 -17.672 1 17.38 223 GLN A N 1
ATOM 1749 C CA . GLN A 1 223 ? 31.422 -42.094 -18.188 1 17.38 223 GLN A CA 1
ATOM 1750 C C . GLN A 1 223 ? 29.906 -42.25 -18.031 1 17.38 223 GLN A C 1
ATOM 1752 O O . GLN A 1 223 ? 29.328 -41.906 -17.016 1 17.38 223 GLN A O 1
ATOM 1757 N N . MET A 1 224 ? 29.125 -42.594 -19.078 1 17.95 224 MET A N 1
ATOM 1758 C CA . MET A 1 224 ? 27.75 -42.781 -19.578 1 17.95 224 MET A CA 1
ATOM 1759 C C . MET A 1 224 ? 27.156 -44.094 -19.078 1 17.95 224 MET A C 1
ATOM 1761 O O . MET A 1 224 ? 27.422 -45.156 -19.641 1 17.95 224 MET A O 1
ATOM 1765 N N . ALA A 1 225 ? 27.188 -44.656 -17.812 1 16.94 225 ALA A N 1
ATOM 1766 C CA . ALA A 1 225 ? 26.734 -46.031 -17.562 1 16.94 225 ALA A CA 1
ATOM 1767 C C . ALA A 1 225 ? 25.25 -46.188 -17.875 1 16.94 225 ALA A C 1
ATOM 1769 O O . ALA A 1 225 ? 24.438 -45.406 -17.391 1 16.94 225 ALA A O 1
ATOM 1770 N N . VAL A 1 226 ? 24.828 -47.031 -18.953 1 18.16 226 VAL A N 1
ATOM 1771 C CA . VAL A 1 226 ? 23.688 -47.469 -19.719 1 18.16 226 VAL A CA 1
ATOM 1772 C C . VAL A 1 226 ? 22.875 -48.5 -18.922 1 18.16 226 VAL A C 1
ATOM 1774 O O . VAL A 1 226 ? 23.062 -49.719 -19.094 1 18.16 226 VAL A O 1
ATOM 1777 N N . GLU A 1 227 ? 22.672 -48.5 -17.625 1 17.39 227 GLU A N 1
ATOM 1778 C CA . GLU A 1 227 ? 22.125 -49.719 -17.047 1 17.39 227 GLU A CA 1
ATOM 1779 C C . GLU A 1 227 ? 20.797 -50.094 -17.688 1 17.39 227 GLU A C 1
ATOM 1781 O O . GLU A 1 227 ? 19.969 -49.25 -17.938 1 17.39 227 GLU A O 1
ATOM 1786 N N . GLU A 1 228 ? 20.531 -51.5 -18.234 1 19.95 228 GLU A N 1
ATOM 1787 C CA . GLU A 1 228 ? 19.75 -52.406 -19.078 1 19.95 228 GLU A CA 1
ATOM 1788 C C . GLU A 1 228 ? 18.438 -52.781 -18.406 1 19.95 228 GLU A C 1
ATOM 1790 O O . GLU A 1 228 ? 17.688 -53.625 -18.922 1 19.95 228 GLU A O 1
ATOM 1795 N N . THR A 1 229 ? 17.938 -52.406 -17.281 1 19.06 229 THR A N 1
ATOM 1796 C CA . THR A 1 229 ? 17.031 -53.312 -16.578 1 19.06 229 THR A CA 1
ATOM 1797 C C . THR A 1 229 ? 15.844 -53.688 -17.469 1 19.06 229 THR A C 1
ATOM 1799 O O . THR A 1 229 ? 15.258 -52.812 -18.125 1 19.06 229 THR A O 1
ATOM 1802 N N . ARG A 1 230 ? 15.414 -55.094 -17.719 1 20.47 230 ARG A N 1
ATOM 1803 C CA . ARG A 1 230 ? 14.758 -56.125 -18.5 1 20.47 230 ARG A CA 1
ATOM 1804 C C . ARG A 1 230 ? 13.242 -56 -18.438 1 20.47 230 ARG A C 1
ATOM 1806 O O . ARG A 1 230 ? 12.547 -56.219 -19.438 1 20.47 230 ARG A O 1
ATOM 1813 N N . GLY A 1 231 ? 12.617 -56.188 -17.219 1 21.2 231 GLY A N 1
ATOM 1814 C CA . GLY A 1 231 ? 11.539 -57.156 -17.234 1 21.2 231 GLY A CA 1
ATOM 1815 C C . GLY A 1 231 ? 10.398 -56.781 -18.156 1 21.2 231 GLY A C 1
ATOM 1816 O O . GLY A 1 231 ? 10.406 -55.719 -18.766 1 21.2 231 GLY A O 1
ATOM 1817 N N . HIS A 1 232 ? 9.039 -57.562 -17.875 1 21.75 232 HIS A N 1
ATOM 1818 C CA . HIS A 1 232 ? 7.883 -57.844 -18.703 1 21.75 232 HIS A CA 1
ATOM 1819 C C . HIS A 1 232 ? 7.234 -56.594 -19.234 1 21.75 232 HIS A C 1
ATOM 1821 O O . HIS A 1 232 ? 6.688 -55.781 -18.469 1 21.75 232 HIS A O 1
ATOM 1827 N N . LEU A 1 233 ? 7.754 -56.094 -20.109 1 23.55 233 LEU A N 1
ATOM 1828 C CA . LEU A 1 233 ? 7.363 -55.062 -21.047 1 23.55 233 LEU A CA 1
ATOM 1829 C C . LEU A 1 233 ? 6.066 -55.406 -21.75 1 23.55 233 LEU A C 1
ATOM 1831 O O . LEU A 1 233 ? 6.078 -56.188 -22.719 1 23.55 233 LEU A O 1
ATOM 1835 N N . ARG A 1 234 ? 5.105 -56 -20.953 1 25.67 234 ARG A N 1
ATOM 1836 C CA . ARG A 1 234 ? 3.857 -56.281 -21.656 1 25.67 234 ARG A CA 1
ATOM 1837 C C . ARG A 1 234 ? 3.625 -55.281 -22.781 1 25.67 234 ARG A C 1
ATOM 1839 O O . ARG A 1 234 ? 4.195 -54.188 -22.766 1 25.67 234 ARG A O 1
ATOM 1846 N N . ALA A 1 235 ? 2.625 -55.812 -23.766 1 24.7 235 ALA A N 1
ATOM 1847 C CA . ALA A 1 235 ? 2.197 -55.312 -25.062 1 24.7 235 ALA A CA 1
ATOM 1848 C C . ALA A 1 235 ? 1.953 -53.781 -25 1 24.7 235 ALA A C 1
ATOM 1850 O O . ALA A 1 235 ? 1.037 -53.344 -24.312 1 24.7 235 ALA A O 1
ATOM 1851 N N . ALA A 1 236 ? 2.85 -53.156 -24.906 1 28.09 236 ALA A N 1
ATOM 1852 C CA . ALA A 1 236 ? 3.043 -51.719 -25.078 1 28.09 236 ALA A CA 1
ATOM 1853 C C . ALA A 1 236 ? 2.17 -51.156 -26.203 1 28.09 236 ALA A C 1
ATOM 1855 O O . ALA A 1 236 ? 2.477 -51.344 -27.375 1 28.09 236 ALA A O 1
ATOM 1856 N N . LEU A 1 237 ? 0.879 -51.594 -26.172 1 27.16 237 LEU A N 1
ATOM 1857 C CA . LEU A 1 237 ? -0.046 -51.094 -27.172 1 27.16 237 LEU A CA 1
ATOM 1858 C C . LEU A 1 237 ? 0.409 -49.719 -27.688 1 27.16 237 LEU A C 1
ATOM 1860 O O . LEU A 1 237 ? 1.117 -49 -26.984 1 27.16 237 LEU A O 1
ATOM 1864 N N . PRO A 1 238 ? 0.339 -49.5 -28.984 1 34.25 238 PRO A N 1
ATOM 1865 C CA . PRO A 1 238 ? 0.637 -48.344 -29.828 1 34.25 238 PRO A CA 1
ATOM 1866 C C . PRO A 1 238 ? 0.252 -47 -29.156 1 34.25 238 PRO A C 1
ATOM 1868 O O . PRO A 1 238 ? -0.119 -46.062 -29.828 1 34.25 238 PRO A O 1
ATOM 1871 N N . LEU A 1 239 ? -0.031 -46.969 -27.938 1 38.16 239 LEU A N 1
ATOM 1872 C CA . LEU A 1 239 ? -0.476 -45.812 -27.172 1 38.16 239 LEU A CA 1
ATOM 1873 C C . LEU A 1 239 ? 0.52 -44.656 -27.281 1 38.16 239 LEU A C 1
ATOM 1875 O O . LEU A 1 239 ? 0.493 -43.719 -26.469 1 38.16 239 LEU A O 1
ATOM 1879 N N . SER A 1 240 ? 1.614 -44.844 -27.812 1 44.97 240 SER A N 1
ATOM 1880 C CA . SER A 1 240 ? 2.674 -43.875 -27.984 1 44.97 240 SER A CA 1
ATOM 1881 C C . SER A 1 240 ? 2.117 -42.562 -28.516 1 44.97 240 SER A C 1
ATOM 1883 O O . SER A 1 240 ? 2.502 -41.469 -28.047 1 44.97 240 SER A O 1
ATOM 1885 N N . GLY A 1 241 ? 1.209 -42.688 -29.516 1 51.53 241 GLY A N 1
ATOM 1886 C CA . GLY A 1 241 ? 0.771 -41.438 -30.141 1 51.53 241 GLY A CA 1
ATOM 1887 C C . GLY A 1 241 ? -0.023 -40.562 -29.203 1 51.53 241 GLY A C 1
ATOM 1888 O O . GLY A 1 241 ? 0.183 -39.344 -29.172 1 51.53 241 GLY A O 1
ATOM 1889 N N . GLY A 1 242 ? -0.855 -41.188 -28.438 1 61.19 242 GLY A N 1
ATOM 1890 C CA . GLY A 1 242 ? -1.71 -40.406 -27.578 1 61.19 242 GLY A CA 1
ATOM 1891 C C . GLY A 1 242 ? -0.962 -39.75 -26.422 1 61.19 242 GLY A C 1
ATOM 1892 O O . GLY A 1 242 ? -1.219 -38.594 -26.062 1 61.19 242 GLY A O 1
ATOM 1893 N N . LEU A 1 243 ? -0.008 -40.531 -25.875 1 69.69 243 LEU A N 1
ATOM 1894 C CA . LEU A 1 243 ? 0.758 -40 -24.75 1 69.69 243 LEU A CA 1
ATOM 1895 C C . LEU A 1 243 ? 1.587 -38.812 -25.188 1 69.69 243 LEU A C 1
ATOM 1897 O O . LEU A 1 243 ? 1.666 -37.812 -24.453 1 69.69 243 LEU A O 1
ATOM 1901 N N . GLN A 1 244 ? 2.158 -39 -26.344 1 67.94 244 GLN A N 1
ATOM 1902 C CA . GLN A 1 244 ? 2.998 -37.906 -26.812 1 67.94 244 GLN A CA 1
ATOM 1903 C C . GLN A 1 244 ? 2.174 -36.625 -27.062 1 67.94 244 GLN A C 1
ATOM 1905 O O . GLN A 1 244 ? 2.629 -35.531 -26.781 1 67.94 244 GLN A O 1
ATOM 1910 N N . GLN A 1 245 ? 0.993 -36.906 -27.422 1 74.69 245 GLN A N 1
ATOM 1911 C CA . GLN A 1 245 ? 0.113 -35.75 -27.672 1 74.69 245 GLN A CA 1
ATOM 1912 C C . GLN A 1 245 ? -0.339 -35.125 -26.359 1 74.69 245 GLN A C 1
ATOM 1914 O O . GLN A 1 245 ? -0.418 -33.906 -26.25 1 74.69 245 GLN A O 1
ATOM 1919 N N . VAL A 1 246 ? -0.527 -35.938 -25.422 1 79.31 246 VAL A N 1
ATOM 1920 C CA . VAL A 1 246 ? -0.95 -35.438 -24.125 1 79.31 246 VAL A CA 1
ATOM 1921 C C . VAL A 1 246 ? 0.206 -34.688 -23.469 1 79.31 246 VAL A C 1
ATOM 1923 O O . VAL A 1 246 ? 0.01 -33.625 -22.891 1 79.31 246 VAL A O 1
ATOM 1926 N N . MET A 1 247 ? 1.323 -35.281 -23.625 1 77.25 247 MET A N 1
ATOM 1927 C CA . MET A 1 247 ? 2.506 -34.656 -23.031 1 77.25 247 MET A CA 1
ATOM 1928 C C . MET A 1 247 ? 2.824 -33.344 -23.734 1 77.25 247 MET A C 1
ATOM 1930 O O . MET A 1 247 ? 3.201 -32.375 -23.078 1 77.25 247 MET A O 1
ATOM 1934 N N . ALA A 1 248 ? 2.547 -33.312 -24.906 1 69.88 248 ALA A N 1
ATOM 1935 C CA . ALA A 1 248 ? 2.799 -32.125 -25.703 1 69.88 248 ALA A CA 1
ATOM 1936 C C . ALA A 1 248 ? 1.804 -31.016 -25.344 1 69.88 248 ALA A C 1
ATOM 1938 O O . ALA A 1 248 ? 2.168 -29.828 -25.297 1 69.88 248 ALA A O 1
ATOM 1939 N N . GLN A 1 249 ? 0.632 -31.469 -25.094 1 74.31 249 GLN A N 1
ATOM 1940 C CA . GLN A 1 249 ? -0.407 -30.5 -24.75 1 74.31 249 GLN A CA 1
ATOM 1941 C C . GLN A 1 249 ? -0.178 -29.906 -23.375 1 74.31 249 GLN A C 1
ATOM 1943 O O . GLN A 1 249 ? -0.54 -28.75 -23.125 1 74.31 249 GLN A O 1
ATOM 1948 N N . LEU A 1 250 ? 0.351 -30.703 -22.531 1 75.62 250 LEU A N 1
ATOM 1949 C CA . LEU A 1 250 ? 0.586 -30.234 -21.172 1 75.62 250 LEU A CA 1
ATOM 1950 C C . LEU A 1 250 ? 1.966 -29.594 -21.047 1 75.62 250 LEU A C 1
ATOM 1952 O O . LEU A 1 250 ? 2.303 -29.031 -20 1 75.62 250 LEU A O 1
ATOM 1956 N N . GLY A 1 251 ? 2.66 -29.547 -21.969 1 64.62 251 GLY A N 1
ATOM 1957 C CA . GLY A 1 251 ? 3.965 -28.906 -22.016 1 64.62 251 GLY A CA 1
ATOM 1958 C C . GLY A 1 251 ? 5.035 -29.688 -21.281 1 64.62 251 GLY A C 1
ATOM 1959 O O . GLY A 1 251 ? 5.973 -29.109 -20.734 1 64.62 251 GLY A O 1
ATOM 1960 N N . LEU A 1 252 ? 4.805 -31.031 -21.109 1 68.12 252 LEU A N 1
ATOM 1961 C CA . LEU A 1 252 ? 5.738 -31.812 -20.312 1 68.12 252 LEU A CA 1
ATOM 1962 C C . LEU A 1 252 ? 6.891 -32.312 -21.172 1 68.12 252 LEU A C 1
ATOM 1964 O O . LEU A 1 252 ? 6.691 -32.688 -22.328 1 68.12 252 LEU A O 1
ATOM 1968 N N . THR A 1 253 ? 8.133 -31.984 -20.75 1 54.03 253 THR A N 1
ATOM 1969 C CA . THR A 1 253 ? 9.305 -32.562 -21.406 1 54.03 253 THR A CA 1
ATOM 1970 C C . THR A 1 253 ? 9.68 -33.906 -20.75 1 54.03 253 THR A C 1
ATOM 1972 O O . THR A 1 253 ? 9.297 -34.156 -19.609 1 54.03 253 THR A O 1
ATOM 1975 N N . VAL A 1 254 ? 10.172 -34.844 -21.625 1 56.59 254 VAL A N 1
ATOM 1976 C CA . VAL A 1 254 ? 10.648 -36.156 -21.203 1 56.59 254 VAL A CA 1
ATOM 1977 C C . VAL A 1 254 ? 11.812 -36 -20.234 1 56.59 254 VAL A C 1
ATOM 1979 O O . VAL A 1 254 ? 12.773 -35.281 -20.516 1 56.59 254 VAL A O 1
ATOM 1982 N N . GLY A 1 255 ? 11.586 -36.031 -18.719 1 61.41 255 GLY A N 1
ATOM 1983 C CA . GLY A 1 255 ? 12.609 -36 -17.688 1 61.41 255 GLY A CA 1
ATOM 1984 C C . GLY A 1 255 ? 12.086 -36.344 -16.297 1 61.41 255 GLY A C 1
ATOM 1985 O O . GLY A 1 255 ? 10.992 -36.906 -16.172 1 61.41 255 GLY A O 1
ATOM 1986 N N . ASP A 1 256 ? 12.984 -36.219 -15.352 1 71.56 256 ASP A N 1
ATOM 1987 C CA . ASP A 1 256 ? 12.688 -36.5 -13.961 1 71.56 256 ASP A CA 1
ATOM 1988 C C . ASP A 1 256 ? 12.031 -35.312 -13.258 1 71.56 256 ASP A C 1
ATOM 1990 O O . ASP A 1 256 ? 12.133 -35.188 -12.039 1 71.56 256 ASP A O 1
ATOM 1994 N N . GLU A 1 257 ? 11.305 -34.562 -14.117 1 78.44 257 GLU A N 1
ATOM 1995 C CA . GLU A 1 257 ? 10.711 -33.375 -13.516 1 78.44 257 GLU A CA 1
ATOM 1996 C C . GLU A 1 257 ? 9.336 -33.688 -12.93 1 78.44 257 GLU A C 1
ATOM 1998 O O . GLU A 1 257 ? 8.641 -34.594 -13.398 1 78.44 257 GLU A O 1
ATOM 2003 N N . ILE A 1 258 ? 9.047 -33.094 -11.867 1 89.88 258 ILE A N 1
ATOM 2004 C CA . ILE A 1 258 ? 7.746 -33.188 -11.211 1 89.88 258 ILE A CA 1
ATOM 2005 C C . ILE A 1 258 ? 7.105 -31.812 -11.125 1 89.88 258 ILE A C 1
ATOM 2007 O O . ILE A 1 258 ? 7.504 -30.984 -10.297 1 89.88 258 ILE A O 1
ATOM 2011 N N . ARG A 1 259 ? 6.098 -31.516 -11.93 1 88.5 259 ARG A N 1
ATOM 2012 C CA . ARG A 1 259 ? 5.508 -30.188 -11.953 1 88.5 259 ARG A CA 1
ATOM 2013 C C . ARG A 1 259 ? 3.986 -30.266 -11.984 1 88.5 259 ARG A C 1
ATOM 2015 O O . ARG A 1 259 ? 3.307 -29.234 -11.844 1 88.5 259 ARG A O 1
ATOM 2022 N N . PHE A 1 260 ? 3.52 -31.484 -12.125 1 89.88 260 PHE A N 1
ATOM 2023 C CA . PHE A 1 260 ? 2.078 -31.578 -12.32 1 89.88 260 PHE A CA 1
ATOM 2024 C C . PHE A 1 260 ? 1.45 -32.5 -11.281 1 89.88 260 PHE A C 1
ATOM 2026 O O . PHE A 1 260 ? 2.105 -33.406 -10.781 1 89.88 260 PHE A O 1
ATOM 2033 N N . ASN A 1 261 ? 0.294 -32.156 -10.984 1 91.75 261 ASN A N 1
ATOM 2034 C CA . ASN A 1 261 ? -0.557 -33.094 -10.273 1 91.75 261 ASN A CA 1
ATOM 2035 C C . ASN A 1 261 ? -1.359 -33.969 -11.242 1 91.75 261 ASN A C 1
ATOM 2037 O O . ASN A 1 261 ? -2.484 -33.625 -11.609 1 91.75 261 ASN A O 1
ATOM 2041 N N . VAL A 1 262 ? -0.869 -35.062 -11.562 1 91.06 262 VAL A N 1
ATOM 2042 C CA . VAL A 1 262 ? -1.398 -35.906 -12.617 1 91.06 262 VAL A CA 1
ATOM 2043 C C . VAL A 1 262 ? -2.74 -36.5 -12.18 1 91.06 262 VAL A C 1
ATOM 2045 O O . VAL A 1 262 ? -3.582 -36.812 -13.016 1 91.06 262 VAL A O 1
ATOM 2048 N N . CYS A 1 263 ? -2.879 -36.625 -10.891 1 90.31 263 CYS A N 1
ATOM 2049 C CA . CYS A 1 263 ? -4.176 -37.094 -10.414 1 90.31 263 CYS A CA 1
ATOM 2050 C C . CYS A 1 263 ? -5.281 -36.125 -10.805 1 90.31 263 CYS A C 1
ATOM 2052 O O . CYS A 1 263 ? -6.367 -36.531 -11.211 1 90.31 263 CYS A O 1
ATOM 2054 N N . GLU A 1 264 ? -5.031 -34.906 -10.695 1 87.38 264 GLU A N 1
ATOM 2055 C CA . GLU A 1 264 ? -6.012 -33.875 -11.062 1 87.38 264 GLU A CA 1
ATOM 2056 C C . GLU A 1 264 ? -6.207 -33.812 -12.578 1 87.38 264 GLU A C 1
ATOM 2058 O O . GLU A 1 264 ? -7.289 -33.469 -13.055 1 87.38 264 GLU A O 1
ATOM 2063 N N . VAL A 1 265 ? -5.176 -34.125 -13.289 1 86.62 265 VAL A N 1
ATOM 2064 C CA . VAL A 1 265 ? -5.324 -34.25 -14.734 1 86.62 265 VAL A CA 1
ATOM 2065 C C . VAL A 1 265 ? -6.312 -35.344 -15.07 1 86.62 265 VAL A C 1
ATOM 2067 O O . VAL A 1 265 ? -7.148 -35.188 -15.969 1 86.62 265 VAL A O 1
ATOM 2070 N N . GLY A 1 266 ? -6.156 -36.406 -14.43 1 86.62 266 GLY A N 1
ATOM 2071 C CA . GLY A 1 266 ? -7.074 -37.5 -14.633 1 86.62 266 GLY A CA 1
ATOM 2072 C C . GLY A 1 266 ? -8.523 -37.156 -14.352 1 86.62 266 GLY A C 1
ATOM 2073 O O . GLY A 1 266 ? -9.422 -37.562 -15.086 1 86.62 266 GLY A O 1
ATOM 2074 N N . VAL A 1 267 ? -8.68 -36.438 -13.297 1 82.06 267 VAL A N 1
ATOM 2075 C CA . VAL A 1 267 ? -10.031 -36 -12.938 1 82.06 267 VAL A CA 1
ATOM 2076 C C . VAL A 1 267 ? -10.555 -35.031 -13.992 1 82.06 267 VAL A C 1
ATOM 2078 O O . VAL A 1 267 ? -11.734 -35.062 -14.352 1 82.06 267 VAL A O 1
ATOM 2081 N N . ALA A 1 268 ? -9.711 -34.156 -14.516 1 78.38 268 ALA A N 1
ATOM 2082 C CA . ALA A 1 268 ? -10.109 -33.156 -15.508 1 78.38 268 ALA A CA 1
ATOM 2083 C C . ALA A 1 268 ? -10.523 -33.844 -16.812 1 78.38 268 ALA A C 1
ATOM 2085 O O . ALA A 1 268 ? -11.359 -33.312 -17.547 1 78.38 268 ALA A O 1
ATOM 2086 N N . VAL A 1 269 ? -9.938 -34.969 -17.094 1 82.12 269 VAL A N 1
ATOM 2087 C CA . VAL A 1 269 ? -10.266 -35.656 -18.328 1 82.12 269 VAL A CA 1
ATOM 2088 C C . VAL A 1 269 ? -11.523 -36.5 -18.141 1 82.12 269 VAL A C 1
ATOM 2090 O O . VAL A 1 269 ? -12.086 -37.031 -19.094 1 82.12 269 VAL A O 1
ATOM 2093 N N . GLY A 1 270 ? -11.953 -36.719 -16.953 1 77.69 270 GLY A N 1
ATOM 2094 C CA . GLY A 1 270 ? -13.25 -37.344 -16.734 1 77.69 270 GLY A CA 1
ATOM 2095 C C . GLY A 1 270 ? -13.172 -38.625 -15.914 1 77.69 270 GLY A C 1
ATOM 2096 O O . GLY A 1 270 ? -14.172 -39.312 -15.742 1 77.69 270 GLY A O 1
ATOM 2097 N N . LEU A 1 271 ? -12.055 -39 -15.406 1 83.38 271 LEU A N 1
ATOM 2098 C CA . LEU A 1 271 ? -11.922 -40.219 -14.609 1 83.38 271 LEU A CA 1
ATOM 2099 C C . LEU A 1 271 ? -12.188 -39.938 -13.133 1 83.38 271 LEU A C 1
ATOM 2101 O O . LEU A 1 271 ? -12.016 -38.781 -12.68 1 83.38 271 LEU A O 1
ATOM 2105 N N . PRO A 1 272 ? -12.711 -40.875 -12.414 1 81.69 272 PRO A N 1
ATOM 2106 C CA . PRO A 1 272 ? -12.883 -40.688 -10.977 1 81.69 272 PRO A CA 1
ATOM 2107 C C . PRO A 1 272 ? -11.547 -40.562 -10.234 1 81.69 272 PRO A C 1
ATOM 2109 O O . PRO A 1 272 ? -10.594 -41.281 -10.555 1 81.69 272 PRO A O 1
ATOM 2112 N N . ARG A 1 273 ? -11.453 -39.844 -9.312 1 86.06 273 ARG A N 1
ATOM 2113 C CA . ARG A 1 273 ? -10.227 -39.531 -8.586 1 86.06 273 ARG A CA 1
ATOM 2114 C C . ARG A 1 273 ? -9.68 -40.781 -7.902 1 86.06 273 ARG A C 1
ATOM 2116 O O . ARG A 1 273 ? -8.477 -41.031 -7.961 1 86.06 273 ARG A O 1
ATOM 2123 N N . ARG A 1 274 ? -10.523 -41.562 -7.25 1 85.44 274 ARG A N 1
ATOM 2124 C CA . ARG A 1 274 ? -10.07 -42.75 -6.516 1 85.44 274 ARG A CA 1
ATOM 2125 C C . ARG A 1 274 ? -9.406 -43.75 -7.445 1 85.44 274 ARG A C 1
ATOM 2127 O O . ARG A 1 274 ? -8.375 -44.312 -7.105 1 85.44 274 ARG A O 1
ATOM 2134 N N . THR A 1 275 ? -9.977 -43.875 -8.641 1 88.38 275 THR A N 1
ATOM 2135 C CA . THR A 1 275 ? -9.438 -44.844 -9.602 1 88.38 275 THR A CA 1
ATOM 2136 C C . THR A 1 275 ? -8.07 -44.375 -10.102 1 88.38 275 THR A C 1
ATOM 2138 O O . THR A 1 275 ? -7.145 -45.188 -10.195 1 88.38 275 THR A O 1
ATOM 2141 N N . VAL A 1 276 ? -7.992 -43.156 -10.367 1 90.44 276 VAL A N 1
ATOM 2142 C CA . VAL A 1 276 ? -6.727 -42.625 -10.875 1 90.44 276 VAL A CA 1
ATOM 2143 C C . VAL A 1 276 ? -5.664 -42.719 -9.781 1 90.44 276 VAL A C 1
ATOM 2145 O O . VAL A 1 276 ? -4.535 -43.156 -10.031 1 90.44 276 VAL A O 1
ATOM 2148 N N . ARG A 1 277 ? -6.027 -42.312 -8.586 1 91.44 277 ARG A N 1
ATOM 2149 C CA . ARG A 1 277 ? -5.094 -42.312 -7.465 1 91.44 277 ARG A CA 1
ATOM 2150 C C . ARG A 1 277 ? -4.566 -43.719 -7.176 1 91.44 277 ARG A C 1
ATOM 2152 O O . ARG A 1 277 ? -3.357 -43.906 -7.039 1 91.44 277 ARG A O 1
ATOM 2159 N N . GLU A 1 278 ? -5.422 -44.688 -7.125 1 90.31 278 GLU A N 1
ATOM 2160 C CA . GLU A 1 278 ? -5.008 -46.062 -6.82 1 90.31 278 GLU A CA 1
ATOM 2161 C C . GLU A 1 278 ? -4.125 -46.625 -7.926 1 90.31 278 GLU A C 1
ATOM 2163 O O . GLU A 1 278 ? -3.182 -47.375 -7.652 1 90.31 278 GLU A O 1
ATOM 2168 N N . TYR A 1 279 ? -4.469 -46.281 -9.086 1 89.38 279 TYR A N 1
ATOM 2169 C CA . TYR A 1 279 ? -3.658 -46.75 -10.211 1 89.38 279 TYR A CA 1
ATOM 2170 C C . TYR A 1 279 ? -2.262 -46.125 -10.164 1 89.38 279 TYR A C 1
ATOM 2172 O O . TYR A 1 279 ? -1.274 -46.812 -10.461 1 89.38 279 TYR A O 1
ATOM 2180 N N . LEU A 1 280 ? -2.209 -44.875 -9.805 1 91.31 280 LEU A N 1
ATOM 2181 C CA . LEU A 1 280 ? -0.923 -44.188 -9.773 1 91.31 280 LEU A CA 1
ATOM 2182 C C . LEU A 1 280 ? -0.079 -44.656 -8.594 1 91.31 280 LEU A C 1
ATOM 2184 O O . LEU A 1 280 ? 1.15 -44.594 -8.633 1 91.31 280 LEU A O 1
ATOM 2188 N N . LEU A 1 281 ? -0.705 -45.125 -7.547 1 92.69 281 LEU A N 1
ATOM 2189 C CA . LEU A 1 281 ? 0.02 -45.562 -6.355 1 92.69 281 LEU A CA 1
ATOM 2190 C C . LEU A 1 281 ? 0.488 -47 -6.496 1 92.69 281 LEU A C 1
ATOM 2192 O O . LEU A 1 281 ? 1.256 -47.5 -5.668 1 92.69 281 LEU A O 1
ATOM 2196 N N . GLU A 1 282 ? 0.076 -47.594 -7.621 1 89.81 282 GLU A N 1
ATOM 2197 C CA . GLU A 1 282 ? 0.463 -48.969 -7.828 1 89.81 282 GLU A CA 1
ATOM 2198 C C . GLU A 1 282 ? 1.793 -49.062 -8.57 1 89.81 282 GLU A C 1
ATOM 2200 O O . GLU A 1 282 ? 1.823 -49.406 -9.758 1 89.81 282 GLU A O 1
ATOM 2205 N N . GLY A 1 283 ? 2.869 -48.844 -7.879 1 82.88 283 GLY A N 1
ATOM 2206 C CA . GLY A 1 283 ? 4.215 -49.094 -8.367 1 82.88 283 GLY A CA 1
ATOM 2207 C C . GLY A 1 283 ? 4.66 -48.125 -9.43 1 82.88 283 GLY A C 1
ATOM 2208 O O . GLY A 1 283 ? 5.621 -48.375 -10.156 1 82.88 283 GLY A O 1
ATOM 2209 N N . VAL A 1 284 ? 3.994 -47 -9.617 1 87.88 284 VAL A N 1
ATOM 2210 C CA . VAL A 1 284 ? 4.363 -46.031 -10.625 1 87.88 284 VAL A CA 1
ATOM 2211 C C . VAL A 1 284 ? 5.367 -45.031 -10.031 1 87.88 284 VAL A C 1
ATOM 2213 O O . VAL A 1 284 ? 5.246 -44.625 -8.875 1 87.88 284 VAL A O 1
ATOM 2216 N N . ALA A 1 285 ? 6.344 -44.719 -10.844 1 86.12 285 ALA A N 1
ATOM 2217 C CA . ALA A 1 285 ? 7.34 -43.719 -10.406 1 86.12 285 ALA A CA 1
ATOM 2218 C C . ALA A 1 285 ? 6.711 -42.344 -10.234 1 86.12 285 ALA A C 1
ATOM 2220 O O . ALA A 1 285 ? 5.633 -42.094 -10.766 1 86.12 285 ALA A O 1
ATOM 2221 N N . ILE A 1 286 ? 7.324 -41.5 -9.438 1 91.19 286 ILE A N 1
ATOM 2222 C CA . ILE A 1 286 ? 6.723 -40.219 -9.047 1 91.19 286 ILE A CA 1
ATOM 2223 C C . ILE A 1 286 ? 6.988 -39.188 -10.117 1 91.19 286 ILE A C 1
ATOM 2225 O O . ILE A 1 286 ? 6.371 -38.094 -10.109 1 91.19 286 ILE A O 1
ATOM 2229 N N . GLU A 1 287 ? 7.773 -39.438 -11.047 1 88.56 287 GLU A N 1
ATOM 2230 C CA . GLU A 1 287 ? 8.062 -38.469 -12.109 1 88.56 287 GLU A CA 1
ATOM 2231 C C . GLU A 1 287 ? 6.848 -38.281 -13.008 1 88.56 287 GLU A C 1
ATOM 2233 O O . GLU A 1 287 ? 6.039 -39.188 -13.188 1 88.56 287 GLU A O 1
ATOM 2238 N N . ASP A 1 288 ? 6.691 -37.125 -13.562 1 89.81 288 ASP A N 1
ATOM 2239 C CA . ASP A 1 288 ? 5.523 -36.781 -14.359 1 89.81 288 ASP A CA 1
ATOM 2240 C C . ASP A 1 288 ? 5.383 -37.656 -15.578 1 89.81 288 ASP A C 1
ATOM 2242 O O . ASP A 1 288 ? 4.277 -38.062 -15.938 1 89.81 288 ASP A O 1
ATOM 2246 N N . SER A 1 289 ? 6.488 -37.969 -16.203 1 82.94 289 SER A N 1
ATOM 2247 C CA . SER A 1 289 ? 6.441 -38.781 -17.406 1 82.94 289 SER A CA 1
ATOM 2248 C C . SER A 1 289 ? 5.859 -40.156 -17.109 1 82.94 289 SER A C 1
ATOM 2250 O O . SER A 1 289 ? 4.996 -40.656 -17.844 1 82.94 289 SER A O 1
ATOM 2252 N N . ALA A 1 290 ? 6.395 -40.719 -16.047 1 85.62 290 ALA A N 1
ATOM 2253 C CA . ALA A 1 290 ? 5.898 -42.031 -15.648 1 85.62 290 ALA A CA 1
ATOM 2254 C C . ALA A 1 290 ? 4.43 -41.969 -15.234 1 85.62 290 ALA A C 1
ATOM 2256 O O . ALA A 1 290 ? 3.646 -42.844 -15.547 1 85.62 290 ALA A O 1
ATOM 2257 N N . GLN A 1 291 ? 4.023 -40.969 -14.539 1 91.44 291 GLN A N 1
ATOM 2258 C CA . GLN A 1 291 ? 2.652 -40.781 -14.07 1 91.44 291 GLN A CA 1
ATOM 2259 C C . GLN A 1 291 ? 1.694 -40.562 -15.234 1 91.44 291 GLN A C 1
ATOM 2261 O O . GLN A 1 291 ? 0.594 -41.125 -15.25 1 91.44 291 GLN A O 1
ATOM 2266 N N . LEU A 1 292 ? 2.09 -39.812 -16.172 1 88.62 292 LEU A N 1
ATOM 2267 C CA . LEU A 1 292 ? 1.236 -39.531 -17.328 1 88.62 292 LEU A CA 1
ATOM 2268 C C . LEU A 1 292 ? 1.091 -40.781 -18.188 1 88.62 292 LEU A C 1
ATOM 2270 O O . LEU A 1 292 ? 0.029 -41.031 -18.781 1 88.62 292 LEU A O 1
ATOM 2274 N N . GLU A 1 293 ? 2.225 -41.469 -18.297 1 84.88 293 GLU A N 1
ATOM 2275 C CA . GLU A 1 293 ? 2.152 -42.719 -19.031 1 84.88 293 GLU A CA 1
ATOM 2276 C C . GLU A 1 293 ? 1.142 -43.656 -18.406 1 84.88 293 GLU A C 1
ATOM 2278 O O . GLU A 1 293 ? 0.37 -44.312 -19.109 1 84.88 293 GLU A O 1
ATOM 2283 N N . ALA A 1 294 ? 1.224 -43.688 -17.156 1 88.88 294 ALA A N 1
ATOM 2284 C CA . ALA A 1 294 ? 0.282 -44.562 -16.438 1 88.88 294 ALA A CA 1
ATOM 2285 C C . ALA A 1 294 ? -1.151 -44.062 -16.609 1 88.88 294 ALA A C 1
ATOM 2287 O O . ALA A 1 294 ? -2.074 -44.875 -16.766 1 88.88 294 ALA A O 1
ATOM 2288 N N . LEU A 1 295 ? -1.419 -42.781 -16.594 1 90.5 295 LEU A N 1
ATOM 2289 C CA . LEU A 1 295 ? -2.756 -42.219 -16.734 1 90.5 295 LEU A CA 1
ATOM 2290 C C . LEU A 1 295 ? -3.322 -42.5 -18.109 1 90.5 295 LEU A C 1
ATOM 2292 O O . LEU A 1 295 ? -4.496 -42.844 -18.25 1 90.5 295 LEU A O 1
ATOM 2296 N N . VAL A 1 296 ? -2.484 -42.281 -19.141 1 87.44 296 VAL A N 1
ATOM 2297 C CA . VAL A 1 296 ? -2.938 -42.531 -20.516 1 87.44 296 VAL A CA 1
ATOM 2298 C C . VAL A 1 296 ? -3.277 -44 -20.703 1 87.44 296 VAL A C 1
ATOM 2300 O O . VAL A 1 296 ? -4.27 -44.344 -21.359 1 87.44 296 VAL A O 1
ATOM 2303 N N . SER A 1 297 ? -2.404 -44.844 -20.141 1 85 297 SER A N 1
ATOM 2304 C CA . SER A 1 297 ? -2.676 -46.281 -20.219 1 85 297 SER A CA 1
ATOM 2305 C C . SER A 1 297 ? -3.998 -46.625 -19.547 1 85 297 SER A C 1
ATOM 2307 O O . SER A 1 297 ? -4.773 -47.438 -20.062 1 85 297 SER A O 1
ATOM 2309 N N . LEU A 1 298 ? -4.223 -46.062 -18.375 1 88.31 298 LEU A N 1
ATOM 2310 C CA . LEU A 1 298 ? -5.469 -46.281 -17.656 1 88.31 298 LEU A CA 1
ATOM 2311 C C . LEU A 1 298 ? -6.668 -45.781 -18.453 1 88.31 298 LEU A C 1
ATOM 2313 O O . LEU A 1 298 ? -7.688 -46.469 -18.547 1 88.31 298 LEU A O 1
ATOM 2317 N N . TYR A 1 299 ? -6.57 -44.625 -19 1 89 299 TYR A N 1
ATOM 2318 C CA . TYR A 1 299 ? -7.668 -44.062 -19.766 1 89 299 TYR A CA 1
ATOM 2319 C C . TYR A 1 299 ? -7.988 -44.906 -21 1 89 299 TYR A C 1
ATOM 2321 O O . TYR A 1 299 ? -9.156 -45.125 -21.328 1 89 299 TYR A O 1
ATOM 2329 N N . MET A 1 300 ? -6.973 -45.406 -21.734 1 84.06 300 MET A N 1
ATOM 2330 C CA . MET A 1 300 ? -7.164 -46.219 -22.938 1 84.06 300 MET A CA 1
ATOM 2331 C C . MET A 1 300 ? -7.738 -47.594 -22.594 1 84.06 300 MET A C 1
ATOM 2333 O O . MET A 1 300 ? -8.508 -48.156 -23.359 1 84.06 300 MET A O 1
ATOM 2337 N N . GLU A 1 301 ? -7.312 -48.031 -21.484 1 82.88 301 GLU A N 1
ATOM 2338 C CA . GLU A 1 301 ? -7.852 -49.312 -21.031 1 82.88 301 GLU A CA 1
ATOM 2339 C C . GLU A 1 301 ? -9.344 -49.188 -20.75 1 82.88 301 GLU A C 1
ATOM 2341 O O . GLU A 1 301 ? -10.109 -50.125 -21.031 1 82.88 301 GLU A O 1
ATOM 2346 N N . LYS A 1 302 ? -9.734 -48.125 -20.188 1 83.88 302 LYS A N 1
ATOM 2347 C CA . LYS A 1 302 ? -11.125 -48 -19.75 1 83.88 302 LYS A CA 1
ATOM 2348 C C . LYS A 1 302 ? -12.008 -47.531 -20.906 1 83.88 302 LYS A C 1
ATOM 2350 O O . LYS A 1 302 ? -13.148 -47.969 -21.031 1 83.88 302 LYS A O 1
ATOM 2355 N N . THR A 1 303 ? -11.625 -46.5 -21.797 1 83.5 303 THR A N 1
ATOM 2356 C CA . THR A 1 303 ? -12.508 -45.875 -22.781 1 83.5 303 THR A CA 1
ATOM 2357 C C . THR A 1 303 ? -12.109 -46.312 -24.188 1 83.5 303 THR A C 1
ATOM 2359 O O . THR A 1 303 ? -12.93 -46.25 -25.109 1 83.5 303 THR A O 1
ATOM 2362 N N . GLN A 1 304 ? -10.898 -46.656 -24.547 1 77 304 GLN A N 1
ATOM 2363 C CA . GLN A 1 304 ? -10.359 -46.969 -25.875 1 77 304 GLN A CA 1
ATOM 2364 C C . GLN A 1 304 ? -10.656 -45.844 -26.859 1 77 304 GLN A C 1
ATOM 2366 O O . GLN A 1 304 ? -10.938 -46.094 -28.031 1 77 304 GLN A O 1
ATOM 2371 N N . ASP A 1 305 ? -10.812 -44.688 -26.266 1 82 305 ASP A N 1
ATOM 2372 C CA . ASP A 1 305 ? -11.125 -43.5 -27.062 1 82 305 ASP A CA 1
ATOM 2373 C C . ASP A 1 305 ? -10.016 -42.469 -26.953 1 82 305 ASP A C 1
ATOM 2375 O O . ASP A 1 305 ? -10.039 -41.594 -26.078 1 82 305 ASP A O 1
ATOM 2379 N N . ALA A 1 306 ? -9.133 -42.438 -27.875 1 81.12 306 ALA A N 1
ATOM 2380 C CA . ALA A 1 306 ? -7.984 -41.531 -27.859 1 81.12 306 ALA A CA 1
ATOM 2381 C C . ALA A 1 306 ? -8.398 -40.125 -28.266 1 81.12 306 ALA A C 1
ATOM 2383 O O . ALA A 1 306 ? -7.82 -39.156 -27.781 1 81.12 306 ALA A O 1
ATOM 2384 N N . ASP A 1 307 ? -9.398 -39.938 -29.047 1 79.88 307 ASP A N 1
ATOM 2385 C CA . ASP A 1 307 ? -9.844 -38.625 -29.516 1 79.88 307 ASP A CA 1
ATOM 2386 C C . ASP A 1 307 ? -10.508 -37.844 -28.375 1 79.88 307 ASP A C 1
ATOM 2388 O O . ASP A 1 307 ? -10.328 -36.625 -28.266 1 79.88 307 ASP A O 1
ATOM 2392 N N . ARG A 1 308 ? -11.156 -38.562 -27.641 1 81.56 308 ARG A N 1
ATOM 2393 C CA . ARG A 1 308 ? -11.797 -37.906 -26.5 1 81.56 308 ARG A CA 1
ATOM 2394 C C . ARG A 1 308 ? -10.758 -37.438 -25.484 1 81.56 308 ARG A C 1
ATOM 2396 O O . ARG A 1 308 ? -10.906 -36.344 -24.922 1 81.56 308 ARG A O 1
ATOM 2403 N N . LEU A 1 309 ? -9.836 -38.25 -25.297 1 84.19 309 LEU A N 1
ATOM 2404 C CA . LEU A 1 309 ? -8.766 -37.875 -24.375 1 84.19 309 LEU A CA 1
ATOM 2405 C C . LEU A 1 309 ? -8.07 -36.594 -24.859 1 84.19 309 LEU A C 1
ATOM 2407 O O . LEU A 1 309 ? -7.867 -35.656 -24.078 1 84.19 309 LEU A O 1
ATOM 2411 N N . LEU A 1 310 ? -7.801 -36.5 -26.078 1 81.31 310 LEU A N 1
ATOM 2412 C CA . LEU A 1 310 ? -7.078 -35.375 -26.625 1 81.31 310 LEU A CA 1
ATOM 2413 C C . LEU A 1 310 ? -7.949 -34.125 -26.625 1 81.31 310 LEU A C 1
ATOM 2415 O O . LEU A 1 310 ? -7.453 -33 -26.375 1 81.31 310 LEU A O 1
ATOM 2419 N N . SER A 1 311 ? -9.148 -34.25 -26.859 1 79.38 311 SER A N 1
ATOM 2420 C CA . SER A 1 311 ? -10.062 -33.125 -26.828 1 79.38 311 SER A CA 1
ATOM 2421 C C . SER A 1 311 ? -10.188 -32.531 -25.422 1 79.38 311 SER A C 1
ATOM 2423 O O . SER A 1 311 ? -10.203 -31.312 -25.25 1 79.38 311 SER A O 1
ATOM 2425 N N . ARG A 1 312 ? -10.211 -33.406 -24.438 1 80.12 312 ARG A N 1
ATOM 2426 C CA . ARG A 1 312 ? -10.359 -32.969 -23.062 1 80.12 312 ARG A CA 1
ATOM 2427 C C . ARG A 1 312 ? -9.086 -32.312 -22.547 1 80.12 312 ARG A C 1
ATOM 2429 O O . ARG A 1 312 ? -9.133 -31.375 -21.75 1 80.12 312 ARG A O 1
ATOM 2436 N N . VAL A 1 313 ? -7.988 -32.781 -22.969 1 81.69 313 VAL A N 1
ATOM 2437 C CA . VAL A 1 313 ? -6.707 -32.25 -22.547 1 81.69 313 VAL A CA 1
ATOM 2438 C C . VAL A 1 313 ? -6.504 -30.859 -23.172 1 81.69 313 VAL A C 1
ATOM 2440 O O . VAL A 1 313 ? -5.922 -29.969 -22.547 1 81.69 313 VAL A O 1
ATOM 2443 N N . THR A 1 314 ? -7.047 -30.641 -24.297 1 76.38 314 THR A N 1
ATOM 2444 C CA . THR A 1 314 ? -6.918 -29.344 -24.953 1 76.38 314 THR A CA 1
ATOM 2445 C C . THR A 1 314 ? -7.789 -28.297 -24.281 1 76.38 314 THR A C 1
ATOM 2447 O O . THR A 1 314 ? -7.461 -27.109 -24.297 1 76.38 314 THR A O 1
ATOM 2450 N N . GLU A 1 315 ? -8.812 -28.766 -23.734 1 70.75 315 GLU A N 1
ATOM 2451 C CA . GLU A 1 315 ? -9.719 -27.859 -23.031 1 70.75 315 GLU A CA 1
ATOM 2452 C C . GLU A 1 315 ? -9.164 -27.484 -21.672 1 70.75 315 GLU A C 1
ATOM 2454 O O . GLU A 1 315 ? -9.562 -26.469 -21.094 1 70.75 315 GLU A O 1
ATOM 2459 N N . LEU A 1 316 ? -8.211 -28.219 -21.25 1 75.69 316 LEU A N 1
ATOM 2460 C CA . LEU A 1 316 ? -7.652 -27.984 -19.922 1 75.69 316 LEU A CA 1
ATOM 2461 C C . LEU A 1 316 ? -6.52 -26.969 -19.969 1 75.69 316 LEU A C 1
ATOM 2463 O O . LEU A 1 316 ? -5.641 -27.062 -20.828 1 75.69 316 LEU A O 1
ATOM 2467 N N . SER A 1 317 ? -6.703 -25.906 -19.172 1 73.62 317 SER A N 1
ATOM 2468 C CA . SER A 1 317 ? -5.574 -25 -19.016 1 73.62 317 SER A CA 1
ATOM 2469 C C . SER A 1 317 ? -4.504 -25.578 -18.109 1 73.62 317 SER A C 1
ATOM 2471 O O . SER A 1 317 ? -4.805 -26.031 -17 1 73.62 317 SER A O 1
ATOM 2473 N N . PRO A 1 318 ? -3.357 -25.688 -18.562 1 76.94 318 PRO A N 1
ATOM 2474 C CA . PRO A 1 318 ? -2.289 -26.297 -17.766 1 76.94 318 PRO A CA 1
ATOM 2475 C C . PRO A 1 318 ? -2.084 -25.609 -16.422 1 76.94 318 PRO A C 1
ATOM 2477 O O . PRO A 1 318 ? -1.595 -26.234 -15.477 1 76.94 318 PRO A O 1
ATOM 2480 N N . GLN A 1 319 ? -2.414 -24.422 -16.266 1 76.62 319 GLN A N 1
ATOM 2481 C CA . GLN A 1 319 ? -2.176 -23.688 -15.023 1 76.62 319 GLN A CA 1
ATOM 2482 C C . GLN A 1 319 ? -3.018 -24.234 -13.875 1 76.62 319 GLN A C 1
ATOM 2484 O O . GLN A 1 319 ? -2.668 -24.078 -12.703 1 76.62 319 GLN A O 1
ATOM 2489 N N . TRP A 1 320 ? -3.914 -25.016 -14.289 1 75.62 320 TRP A N 1
ATOM 2490 C CA . TRP A 1 320 ? -4.824 -25.531 -13.273 1 75.62 320 TRP A CA 1
ATOM 2491 C C . TRP A 1 320 ? -4.234 -26.766 -12.594 1 75.62 320 TRP A C 1
ATOM 2493 O O . TRP A 1 320 ? -4.617 -27.109 -11.477 1 75.62 320 TRP A O 1
ATOM 2503 N N . VAL A 1 321 ? -3.322 -27.359 -13.344 1 86.06 321 VAL A N 1
ATOM 2504 C CA . VAL A 1 321 ? -2.844 -28.641 -12.812 1 86.06 321 VAL A CA 1
ATOM 2505 C C . VAL A 1 321 ? -1.357 -28.531 -12.477 1 86.06 321 VAL A C 1
ATOM 2507 O O . VAL A 1 321 ? -0.749 -29.5 -12.008 1 86.06 321 VAL A O 1
ATOM 2510 N N . GLN A 1 322 ? -0.897 -27.344 -12.547 1 88.06 322 GLN A N 1
ATOM 2511 C CA . GLN A 1 322 ? 0.511 -27.156 -12.219 1 88.06 322 GLN A CA 1
ATOM 2512 C C . GLN A 1 322 ? 0.708 -26.969 -10.719 1 88.06 322 GLN A C 1
ATOM 2514 O O . GLN A 1 322 ? -0.219 -26.578 -10.008 1 88.06 322 GLN A O 1
ATOM 2519 N N . LEU A 1 323 ? 1.913 -27.344 -10.297 1 91.44 323 LEU A N 1
ATOM 2520 C CA . LEU A 1 323 ? 2.25 -27.25 -8.883 1 91.44 323 LEU A CA 1
ATOM 2521 C C . LEU A 1 323 ? 2.971 -25.938 -8.586 1 91.44 323 LEU A C 1
ATOM 2523 O O . LEU A 1 323 ? 3.525 -25.312 -9.492 1 91.44 323 LEU A O 1
ATOM 2527 N N . SER A 1 324 ? 2.877 -25.547 -7.398 1 90.69 324 SER A N 1
ATOM 2528 C CA . SER A 1 324 ? 3.607 -24.359 -6.957 1 90.69 324 SER A CA 1
ATOM 2529 C C . SER A 1 324 ? 5.109 -24.625 -6.922 1 90.69 324 SER A C 1
ATOM 2531 O O . SER A 1 324 ? 5.551 -25.781 -7.012 1 90.69 324 SER A O 1
ATOM 2533 N N . GLU A 1 325 ? 5.848 -23.594 -6.844 1 89.75 325 GLU A N 1
ATOM 2534 C CA . GLU A 1 325 ? 7.297 -23.734 -6.773 1 89.75 325 GLU A CA 1
ATOM 2535 C C . GLU A 1 325 ? 7.719 -24.516 -5.531 1 89.75 325 GLU A C 1
ATOM 2537 O O . GLU A 1 325 ? 8.617 -25.359 -5.594 1 89.75 325 GLU A O 1
ATOM 2542 N N . ARG A 1 326 ? 7.121 -24.266 -4.5 1 93.88 326 ARG A N 1
ATOM 2543 C CA . ARG A 1 326 ? 7.453 -25 -3.283 1 93.88 326 ARG A CA 1
ATOM 2544 C C . ARG A 1 326 ? 7.09 -26.469 -3.412 1 93.88 326 ARG A C 1
ATOM 2546 O O . ARG A 1 326 ? 7.836 -27.344 -2.965 1 93.88 326 ARG A O 1
ATOM 2553 N N . GLY A 1 327 ? 5.973 -26.688 -4.02 1 94.75 327 GLY A N 1
ATOM 2554 C CA . GLY A 1 327 ? 5.602 -28.078 -4.254 1 94.75 327 GLY A CA 1
ATOM 2555 C C . GLY A 1 327 ? 6.621 -28.828 -5.078 1 94.75 327 GLY A C 1
ATOM 2556 O O . GLY A 1 327 ? 6.938 -29.984 -4.777 1 94.75 327 GLY A O 1
ATOM 2557 N N . CYS A 1 328 ? 7.172 -28.188 -5.992 1 93.06 328 CYS A N 1
ATOM 2558 C CA . CYS A 1 328 ? 8.18 -28.828 -6.844 1 93.06 328 CYS A CA 1
ATOM 2559 C C . CYS A 1 328 ? 9.453 -29.109 -6.062 1 93.06 328 CYS A C 1
ATOM 2561 O O . CYS A 1 328 ? 10.055 -30.172 -6.215 1 93.06 328 CYS A O 1
ATOM 2563 N N . LEU A 1 329 ? 9.82 -28.172 -5.25 1 93.81 329 LEU A N 1
ATOM 2564 C CA . LEU A 1 329 ? 11.039 -28.344 -4.465 1 93.81 329 LEU A CA 1
ATOM 2565 C C . LEU A 1 329 ? 10.867 -29.438 -3.426 1 93.81 329 LEU A C 1
ATOM 2567 O O . LEU A 1 329 ? 11.805 -30.203 -3.16 1 93.81 329 LEU A O 1
ATOM 2571 N N . LEU A 1 330 ? 9.703 -29.531 -2.85 1 96.31 330 LEU A N 1
ATOM 2572 C CA . LEU A 1 330 ? 9.445 -30.578 -1.876 1 96.31 330 LEU A CA 1
ATOM 2573 C C . LEU A 1 330 ? 9.508 -31.953 -2.533 1 96.31 330 LEU A C 1
ATOM 2575 O O . LEU A 1 330 ? 10.047 -32.906 -1.953 1 96.31 330 LEU A O 1
ATOM 2579 N N . LEU A 1 331 ? 9 -32.031 -3.727 1 95.12 331 LEU A N 1
ATOM 2580 C CA . LEU A 1 331 ? 9.016 -33.281 -4.441 1 95.12 331 LEU A CA 1
ATOM 2581 C C . LEU A 1 331 ? 10.438 -33.656 -4.887 1 95.12 331 LEU A C 1
ATOM 2583 O O . LEU A 1 331 ? 10.797 -34.844 -4.93 1 95.12 331 LEU A O 1
ATOM 2587 N N . ARG A 1 332 ? 11.203 -32.688 -5.133 1 92.31 332 ARG A N 1
ATOM 2588 C CA . ARG A 1 332 ? 12.602 -32.938 -5.445 1 92.31 332 ARG A CA 1
ATOM 2589 C C . ARG A 1 332 ? 13.336 -33.5 -4.23 1 92.31 332 ARG A C 1
ATOM 2591 O O . ARG A 1 332 ? 14.211 -34.375 -4.371 1 92.31 332 ARG A O 1
ATOM 2598 N N . LEU A 1 333 ? 13.039 -32.938 -3.137 1 94.44 333 LEU A N 1
ATOM 2599 C CA . LEU A 1 333 ? 13.617 -33.469 -1.908 1 94.44 333 LEU A CA 1
ATOM 2600 C C . LEU A 1 333 ? 13.172 -34.906 -1.684 1 94.44 333 LEU A C 1
ATOM 2602 O O . LEU A 1 333 ? 13.969 -35.75 -1.247 1 94.44 333 LEU A O 1
ATOM 2606 N N . LEU A 1 334 ? 11.93 -35.156 -1.985 1 94.94 334 LEU A N 1
ATOM 2607 C CA . LEU A 1 334 ? 11.414 -36.531 -1.844 1 94.94 334 LEU A CA 1
ATOM 2608 C C . LEU A 1 334 ? 12.102 -37.469 -2.824 1 94.94 334 LEU A C 1
ATOM 2610 O O . LEU A 1 334 ? 12.344 -38.625 -2.502 1 94.94 334 LEU A O 1
ATOM 2614 N N . GLN A 1 335 ? 12.422 -36.969 -3.992 1 90.81 335 GLN A N 1
ATOM 2615 C CA . GLN A 1 335 ? 13.156 -37.781 -4.969 1 90.81 335 GLN A CA 1
ATOM 2616 C C . GLN A 1 335 ? 14.531 -38.156 -4.438 1 90.81 335 GLN A C 1
ATOM 2618 O O . GLN A 1 335 ? 15.023 -39.25 -4.711 1 90.81 335 GLN A O 1
ATOM 2623 N N . LYS A 1 336 ? 15.117 -37.25 -3.742 1 89.75 336 LYS A N 1
ATOM 2624 C CA . LYS A 1 336 ? 16.422 -37.562 -3.137 1 89.75 336 LYS A CA 1
ATOM 2625 C C . LYS A 1 336 ? 16.297 -38.656 -2.098 1 89.75 336 LYS A C 1
ATOM 2627 O O . LYS A 1 336 ? 17.188 -39.531 -1.983 1 89.75 336 LYS A O 1
ATOM 2632 N N . ALA A 1 337 ? 15.234 -38.594 -1.369 1 90.94 337 ALA A N 1
ATOM 2633 C CA . ALA A 1 337 ? 15.008 -39.688 -0.412 1 90.94 337 ALA A CA 1
ATOM 2634 C C . ALA A 1 337 ? 14.812 -41.031 -1.125 1 90.94 337 ALA A C 1
ATOM 2636 O O . ALA A 1 337 ? 15.289 -42.062 -0.658 1 90.94 337 ALA A O 1
ATOM 2637 N N . GLU A 1 338 ? 14.117 -40.969 -2.25 1 90.38 338 GLU A N 1
ATOM 2638 C CA . GLU A 1 338 ? 13.906 -42.188 -3.029 1 90.38 338 GLU A CA 1
ATOM 2639 C C . GLU A 1 338 ? 15.234 -42.75 -3.521 1 90.38 338 GLU A C 1
ATOM 2641 O O . GLU A 1 338 ? 15.445 -43.969 -3.471 1 90.38 338 GLU A O 1
ATOM 2646 N N . THR A 1 339 ? 16.094 -41.906 -3.971 1 85.75 339 THR A N 1
ATOM 2647 C CA . THR A 1 339 ? 17.391 -42.344 -4.469 1 85.75 339 THR A CA 1
ATOM 2648 C C . THR A 1 339 ? 18.219 -42.938 -3.346 1 85.75 339 THR A C 1
ATOM 2650 O O . THR A 1 339 ? 18.922 -43.938 -3.553 1 85.75 339 THR A O 1
ATOM 2653 N N . LEU A 1 340 ? 18.141 -42.344 -2.195 1 84.25 340 LEU A N 1
ATOM 2654 C CA . LEU A 1 340 ? 18.891 -42.875 -1.054 1 84.25 340 LEU A CA 1
ATOM 2655 C C . LEU A 1 340 ? 18.359 -44.219 -0.621 1 84.25 340 LEU A C 1
ATOM 2657 O O . LEU A 1 340 ? 19.141 -45.094 -0.215 1 84.25 340 LEU A O 1
ATOM 2661 N N . LEU A 1 341 ? 17.062 -44.375 -0.785 1 84.38 341 LEU A N 1
ATOM 2662 C CA . LEU A 1 341 ? 16.453 -45.656 -0.401 1 84.38 341 LEU A CA 1
ATOM 2663 C C . LEU A 1 341 ? 16.781 -46.75 -1.411 1 84.38 341 LEU A C 1
ATOM 2665 O O . LEU A 1 341 ? 16.984 -47.906 -1.037 1 84.38 341 LEU A O 1
ATOM 2669 N N . ARG A 1 342 ? 16.875 -46.344 -2.662 1 80.12 342 ARG A N 1
ATOM 2670 C CA . ARG A 1 342 ? 17.203 -47.312 -3.697 1 80.12 342 ARG A CA 1
ATOM 2671 C C . ARG A 1 342 ? 18.672 -47.688 -3.664 1 80.12 342 ARG A C 1
ATOM 2673 O O . ARG A 1 342 ? 19.047 -48.844 -3.943 1 80.12 342 ARG A O 1
ATOM 2680 N N . SER A 1 343 ? 19.531 -46.688 -3.465 1 69.19 343 SER A N 1
ATOM 2681 C CA . SER A 1 343 ? 20.969 -47 -3.4 1 69.19 343 SER A CA 1
ATOM 2682 C C . SER A 1 343 ? 21.312 -47.781 -2.15 1 69.19 343 SER A C 1
ATOM 2684 O O . SER A 1 343 ? 22.25 -48.594 -2.16 1 69.19 343 SER A O 1
ATOM 2686 N N . GLY A 1 344 ? 20.812 -47.469 -1.066 1 59.12 344 GLY A N 1
ATOM 2687 C CA . GLY A 1 344 ? 21.156 -48.094 0.192 1 59.12 344 GLY A CA 1
ATOM 2688 C C . GLY A 1 344 ? 20.406 -49.406 0.425 1 59.12 344 GLY A C 1
ATOM 2689 O O . GLY A 1 344 ? 19.203 -49.375 0.711 1 59.12 344 GLY A O 1
ATOM 2690 N N . ILE A 1 345 ? 20.672 -50.344 -0.401 1 44.84 345 ILE A N 1
ATOM 2691 C CA . ILE A 1 345 ? 20.312 -51.75 -0.13 1 44.84 345 ILE A CA 1
ATOM 2692 C C . ILE A 1 345 ? 20.422 -52 1.367 1 44.84 345 ILE A C 1
ATOM 2694 O O . ILE A 1 345 ? 21.531 -52.031 1.917 1 44.84 345 ILE A O 1
ATOM 2698 N N . HIS A 1 346 ? 19.625 -51.438 2.125 1 38.41 346 HIS A N 1
ATOM 2699 C CA . HIS A 1 346 ? 19.391 -51.781 3.523 1 38.41 346 HIS A CA 1
ATOM 2700 C C . HIS A 1 346 ? 19.234 -53.281 3.707 1 38.41 346 HIS A C 1
ATOM 2702 O O . HIS A 1 346 ? 18.25 -53.875 3.24 1 38.41 346 HIS A O 1
ATOM 2708 N N . SER A 1 347 ? 20.266 -53.906 3.631 1 36.62 347 SER A N 1
ATOM 2709 C CA . SER A 1 347 ? 20.094 -55.188 4.258 1 36.62 347 SER A CA 1
ATOM 2710 C C . SER A 1 347 ? 19.359 -55.062 5.594 1 36.62 347 SER A C 1
ATOM 2712 O O . SER A 1 347 ? 18.469 -55.875 5.902 1 36.62 347 SER A O 1
ATOM 2714 N N . HIS A 1 348 ? 20.125 -54.625 6.863 1 35.62 348 HIS A N 1
ATOM 2715 C CA . HIS A 1 348 ? 19.719 -55.094 8.195 1 35.62 348 HIS A CA 1
ATOM 2716 C C . HIS A 1 348 ? 18.594 -54.219 8.75 1 35.62 348 HIS A C 1
ATOM 2718 O O . HIS A 1 348 ? 18.641 -53 8.656 1 35.62 348 HIS A O 1
ATOM 2724 N N . LEU A 1 349 ? 17.344 -54.688 8.891 1 36.16 349 LEU A N 1
ATOM 2725 C CA . LEU A 1 349 ? 16.109 -54.344 9.562 1 36.16 349 LEU A CA 1
ATOM 2726 C C . LEU A 1 349 ? 16.391 -53.75 10.938 1 36.16 349 LEU A C 1
ATOM 2728 O O . LEU A 1 349 ? 16.578 -54.469 11.914 1 36.16 349 LEU A O 1
ATOM 2732 N N . HIS A 1 350 ? 17.359 -52.969 11.312 1 35 350 HIS A N 1
ATOM 2733 C CA . HIS A 1 350 ? 17.328 -52.594 12.727 1 35 350 HIS A CA 1
ATOM 2734 C C . HIS A 1 350 ? 16.031 -51.906 13.078 1 35 350 HIS A C 1
ATOM 2736 O O . HIS A 1 350 ? 15.492 -51.125 12.273 1 35 350 HIS A O 1
ATOM 2742 N N . SER A 1 351 ? 15.156 -52.5 13.938 1 35.28 351 SER A N 1
ATOM 2743 C CA . SER A 1 351 ? 13.953 -52.094 14.656 1 35.28 351 SER A CA 1
ATOM 2744 C C . SER A 1 351 ? 14.062 -50.625 15.125 1 35.28 351 SER A C 1
ATOM 2746 O O . SER A 1 351 ? 14.688 -50.344 16.156 1 35.28 351 SER A O 1
ATOM 2748 N N . TRP A 1 352 ? 14.57 -49.688 14.516 1 35.78 352 TRP A N 1
ATOM 2749 C CA . TRP A 1 352 ? 14.781 -48.344 14.969 1 35.78 352 TRP A CA 1
ATOM 2750 C C . TRP A 1 352 ? 13.469 -47.719 15.461 1 35.78 352 TRP A C 1
ATOM 2752 O O . TRP A 1 352 ? 12.453 -47.781 14.766 1 35.78 352 TRP A O 1
ATOM 2762 N N . ASP A 1 353 ? 13.125 -47.594 16.688 1 40.16 353 ASP A N 1
ATOM 2763 C CA . ASP A 1 353 ? 12.156 -46.844 17.469 1 40.16 353 ASP A CA 1
ATOM 2764 C C . ASP A 1 353 ? 12.102 -45.375 17.016 1 40.16 353 ASP A C 1
ATOM 2766 O O . ASP A 1 353 ? 12.07 -44.469 17.828 1 40.16 353 ASP A O 1
ATOM 2770 N N . HIS A 1 354 ? 12.633 -44.906 15.859 1 43.97 354 HIS A N 1
ATOM 2771 C CA . HIS A 1 354 ? 12.742 -43.531 15.359 1 43.97 354 HIS A CA 1
ATOM 2772 C C . HIS A 1 354 ? 11.375 -42.875 15.297 1 43.97 354 HIS A C 1
ATOM 2774 O O . HIS A 1 354 ? 11.289 -41.656 15.117 1 43.97 354 HIS A O 1
ATOM 2780 N N . LEU A 1 355 ? 10.312 -43.562 15.305 1 45.56 355 LEU A N 1
ATOM 2781 C CA . LEU A 1 355 ? 8.977 -43 15.133 1 45.56 355 LEU A CA 1
ATOM 2782 C C . LEU A 1 355 ? 8.555 -42.188 16.359 1 45.56 355 LEU A C 1
ATOM 2784 O O . LEU A 1 355 ? 7.645 -41.375 16.281 1 45.56 355 LEU A O 1
ATOM 2788 N N . HIS A 1 356 ? 9.102 -42.562 17.656 1 46.44 356 HIS A N 1
ATOM 2789 C CA . HIS A 1 356 ? 8.562 -41.906 18.844 1 46.44 356 HIS A CA 1
ATOM 2790 C C . HIS A 1 356 ? 9.484 -40.781 19.328 1 46.44 356 HIS A C 1
ATOM 2792 O O . HIS A 1 356 ? 9.086 -39.969 20.156 1 46.44 356 HIS A O 1
ATOM 2798 N N . ASP A 1 357 ? 10.969 -40.875 19.469 1 42.81 357 ASP A N 1
ATOM 2799 C CA . ASP A 1 357 ? 11.773 -39.906 20.188 1 42.81 357 ASP A CA 1
ATOM 2800 C C . ASP A 1 357 ? 12.461 -38.938 19.219 1 42.81 357 ASP A C 1
ATOM 2802 O O . ASP A 1 357 ? 13.281 -39.344 18.406 1 42.81 357 ASP A O 1
ATOM 2806 N N . GLN A 1 358 ? 11.953 -37.812 18.922 1 43.69 358 GLN A N 1
ATOM 2807 C CA . GLN A 1 358 ? 12.492 -36.719 18.094 1 43.69 358 GLN A CA 1
ATOM 2808 C C . GLN A 1 358 ? 13.898 -36.344 18.562 1 43.69 358 GLN A C 1
ATOM 2810 O O . GLN A 1 358 ? 14.633 -35.688 17.828 1 43.69 358 GLN A O 1
ATOM 2815 N N . ASP A 1 359 ? 14.32 -36.438 19.875 1 42.41 359 ASP A N 1
ATOM 2816 C CA . ASP A 1 359 ? 15.602 -35.969 20.391 1 42.41 359 ASP A CA 1
ATOM 2817 C C . ASP A 1 359 ? 16.75 -36.781 19.812 1 42.41 359 ASP A C 1
ATOM 2819 O O . ASP A 1 359 ? 17.922 -36.406 19.922 1 42.41 359 ASP A O 1
ATOM 2823 N N . HIS A 1 360 ? 16.578 -38 19.453 1 42.75 360 HIS A N 1
ATOM 2824 C CA . HIS A 1 360 ? 17.703 -38.844 19.078 1 42.75 360 HIS A CA 1
ATOM 2825 C C . HIS A 1 360 ? 18.188 -38.531 17.672 1 42.75 360 HIS A C 1
ATOM 2827 O O . HIS A 1 360 ? 19.156 -39.125 17.188 1 42.75 360 HIS A O 1
ATOM 2833 N N . LEU A 1 361 ? 17.453 -37.938 16.828 1 41.56 361 LEU A N 1
ATOM 2834 C CA . LEU A 1 361 ? 18.062 -37.5 15.57 1 41.56 361 LEU A CA 1
ATOM 2835 C C . LEU A 1 361 ? 19.281 -36.625 15.82 1 41.56 361 LEU A C 1
ATOM 2837 O O . LEU A 1 361 ? 19.969 -36.219 14.875 1 41.56 361 LEU A O 1
ATOM 2841 N N . ARG A 1 362 ? 19.5 -36.031 17.141 1 37.72 362 ARG A N 1
ATOM 2842 C CA . ARG A 1 362 ? 20.594 -35.094 17.422 1 37.72 362 ARG A CA 1
ATOM 2843 C C . ARG A 1 362 ? 21.875 -35.844 17.781 1 37.72 362 ARG A C 1
ATOM 2845 O O . ARG A 1 362 ? 22.922 -35.25 17.969 1 37.72 362 ARG A O 1
ATOM 2852 N N . SER A 1 363 ? 21.844 -36.938 18.594 1 36.78 363 SER A N 1
ATOM 2853 C CA . SER A 1 363 ? 23.141 -37.344 19.141 1 36.78 363 SER A CA 1
ATOM 2854 C C . SER A 1 363 ? 24.016 -37.969 18.078 1 36.78 363 SER A C 1
ATOM 2856 O O . SER A 1 363 ? 23.766 -39.094 17.609 1 36.78 363 SER A O 1
ATOM 2858 N N . TRP A 1 364 ? 24.734 -37.219 17.375 1 35.53 364 TRP A N 1
ATOM 2859 C CA . TRP A 1 364 ? 25.75 -37.562 16.375 1 35.53 364 TRP A CA 1
ATOM 2860 C C . TRP A 1 364 ? 26.812 -38.5 16.938 1 35.53 364 TRP A C 1
ATOM 2862 O O . TRP A 1 364 ? 27.734 -38.875 16.234 1 35.53 364 TRP A O 1
ATOM 2872 N N . ASP A 1 365 ? 27.016 -38.656 18.328 1 34.19 365 ASP A N 1
ATOM 2873 C CA . ASP A 1 365 ? 28.297 -39.219 18.734 1 34.19 365 ASP A CA 1
ATOM 2874 C C . ASP A 1 365 ? 28.469 -40.625 18.219 1 34.19 365 ASP A C 1
ATOM 2876 O O . ASP A 1 365 ? 29.547 -41 17.766 1 34.19 365 ASP A O 1
ATOM 2880 N N . HIS A 1 366 ? 27.953 -41.719 18.969 1 33.53 366 HIS A N 1
ATOM 2881 C CA . HIS A 1 366 ? 28.578 -43.031 19.062 1 33.53 366 HIS A CA 1
ATOM 2882 C C . HIS A 1 366 ? 28.266 -43.875 17.844 1 33.53 366 HIS A C 1
ATOM 2884 O O . HIS A 1 366 ? 28.422 -45.094 17.859 1 33.53 366 HIS A O 1
ATOM 2890 N N . LEU A 1 367 ? 27.234 -43.656 17.078 1 32.84 367 LEU A N 1
ATOM 2891 C CA . LEU A 1 367 ? 26.859 -44.781 16.25 1 32.84 367 LEU A CA 1
ATOM 2892 C C . LEU A 1 367 ? 27.859 -44.969 15.117 1 32.84 367 LEU A C 1
ATOM 2894 O O . LEU A 1 367 ? 28.516 -44.031 14.688 1 32.84 367 LEU A O 1
ATOM 2898 N N . CYS A 1 368 ? 28.125 -46.25 14.719 1 35.69 368 CYS A N 1
ATOM 2899 C CA . CYS A 1 368 ? 28.953 -46.781 13.648 1 35.69 368 CYS A CA 1
ATOM 2900 C C . CYS A 1 368 ? 28.766 -46 12.359 1 35.69 368 CYS A C 1
ATOM 2902 O O . CYS A 1 368 ? 27.641 -45.688 11.969 1 35.69 368 CYS A O 1
ATOM 2904 N N . PRO A 1 369 ? 29.812 -45.469 11.633 1 38.81 369 PRO A N 1
ATOM 2905 C CA . PRO A 1 369 ? 30.031 -44.344 10.719 1 38.81 369 PRO A CA 1
ATOM 2906 C C . PRO A 1 369 ? 29.094 -44.375 9.516 1 38.81 369 PRO A C 1
ATOM 2908 O O . PRO A 1 369 ? 28.578 -43.344 9.109 1 38.81 369 PRO A O 1
ATOM 2911 N N . GLY A 1 370 ? 29.156 -45.344 8.508 1 42.22 370 GLY A N 1
ATOM 2912 C CA . GLY A 1 370 ? 28.844 -45.281 7.094 1 42.22 370 GLY A CA 1
ATOM 2913 C C . GLY A 1 370 ? 27.359 -45.344 6.805 1 42.22 370 GLY A C 1
ATOM 2914 O O . GLY A 1 370 ? 26.812 -44.5 6.105 1 42.22 370 GLY A O 1
ATOM 2915 N N . ASP A 1 371 ? 26.75 -46.594 6.926 1 46.19 371 ASP A N 1
ATOM 2916 C CA . ASP A 1 371 ? 25.438 -47.062 6.5 1 46.19 371 ASP A CA 1
ATOM 2917 C C . ASP A 1 371 ? 24.312 -46.312 7.219 1 46.19 371 ASP A C 1
ATOM 2919 O O . ASP A 1 371 ? 23.25 -46.094 6.641 1 46.19 371 ASP A O 1
ATOM 2923 N N . CYS A 1 372 ? 24.5 -45.844 8.492 1 58.12 372 CYS A N 1
ATOM 2924 C CA . CYS A 1 372 ? 23.531 -45.25 9.414 1 58.12 372 CYS A CA 1
ATOM 2925 C C . CYS A 1 372 ? 23.25 -43.812 9.062 1 58.12 372 CYS A C 1
ATOM 2927 O O . CYS A 1 372 ? 22.203 -43.25 9.422 1 58.12 372 CYS A O 1
ATOM 2929 N N . THR A 1 373 ? 24.062 -43.312 8.195 1 67.44 373 THR A N 1
ATOM 2930 C CA . THR A 1 373 ? 23.906 -41.875 7.898 1 67.44 373 THR A CA 1
ATOM 2931 C C . THR A 1 373 ? 22.797 -41.656 6.863 1 67.44 373 THR A C 1
ATOM 2933 O O . THR A 1 373 ? 22.016 -40.719 6.977 1 67.44 373 THR A O 1
ATOM 2936 N N . ASP A 1 374 ? 22.641 -42.688 5.941 1 76.44 374 ASP A N 1
ATOM 2937 C CA . ASP A 1 374 ? 21.641 -42.531 4.891 1 76.44 374 ASP A CA 1
ATOM 2938 C C . ASP A 1 374 ? 20.219 -42.688 5.441 1 76.44 374 ASP A C 1
ATOM 2940 O O . ASP A 1 374 ? 19.312 -41.969 5.051 1 76.44 374 ASP A O 1
ATOM 2944 N N . GLN A 1 375 ? 20.109 -43.594 6.336 1 78 375 GLN A N 1
ATOM 2945 C CA . GLN A 1 375 ? 18.781 -43.812 6.922 1 78 375 GLN A CA 1
ATOM 2946 C C . GLN A 1 375 ? 18.359 -42.625 7.75 1 78 375 GLN A C 1
ATOM 2948 O O . GLN A 1 375 ? 17.188 -42.219 7.727 1 78 375 GLN A O 1
ATOM 2953 N N . ARG A 1 376 ? 19.25 -42.094 8.375 1 81.25 376 ARG A N 1
ATOM 2954 C CA . ARG A 1 376 ? 18.938 -40.906 9.172 1 81.25 376 ARG A CA 1
ATOM 2955 C C . ARG A 1 376 ? 18.547 -39.75 8.273 1 81.25 376 ARG A C 1
ATOM 2957 O O . ARG A 1 376 ? 17.641 -38.969 8.609 1 81.25 376 ARG A O 1
ATOM 2964 N N . THR A 1 377 ? 19.266 -39.688 7.227 1 86.94 377 THR A N 1
ATOM 2965 C CA . THR A 1 377 ? 18.969 -38.625 6.293 1 86.94 377 THR A CA 1
ATOM 2966 C C . THR A 1 377 ? 17.562 -38.781 5.707 1 86.94 377 THR A C 1
ATOM 2968 O O . THR A 1 377 ? 16.844 -37.781 5.523 1 86.94 377 THR A O 1
ATOM 2971 N N . VAL A 1 378 ? 17.203 -40 5.441 1 87.75 378 VAL A N 1
ATOM 2972 C CA . VAL A 1 378 ? 15.883 -40.281 4.867 1 87.75 378 VAL A CA 1
ATOM 2973 C C . VAL A 1 378 ? 14.797 -39.906 5.875 1 87.75 378 VAL A C 1
ATOM 2975 O O . VAL A 1 378 ? 13.812 -39.25 5.516 1 87.75 378 VAL A O 1
ATOM 2978 N N . TRP A 1 379 ? 15 -40.25 7.074 1 87.12 379 TRP A N 1
ATOM 2979 C CA . TRP A 1 379 ? 13.992 -39.938 8.086 1 87.12 379 TRP A CA 1
ATOM 2980 C C . TRP A 1 379 ? 13.953 -38.438 8.383 1 87.12 379 TRP A C 1
ATOM 2982 O O . TRP A 1 379 ? 12.891 -37.906 8.695 1 87.12 379 TRP A O 1
ATOM 2992 N N . SER A 1 380 ? 15.07 -37.75 8.32 1 89.88 380 SER A N 1
ATOM 2993 C CA . SER A 1 380 ? 15.078 -36.312 8.445 1 89.88 380 SER A CA 1
ATOM 2994 C C . SER A 1 380 ? 14.289 -35.656 7.309 1 89.88 380 SER A C 1
ATOM 2996 O O . SER A 1 380 ? 13.609 -34.625 7.52 1 89.88 380 SER A O 1
ATOM 2998 N N . ILE A 1 381 ? 14.43 -36.25 6.137 1 92.88 381 ILE A N 1
ATOM 2999 C CA . ILE A 1 381 ? 13.688 -35.75 4.996 1 92.88 381 ILE A CA 1
ATOM 3000 C C . ILE A 1 381 ? 12.188 -35.938 5.219 1 92.88 381 ILE A C 1
ATOM 3002 O O . ILE A 1 381 ? 11.398 -35 5.023 1 92.88 381 ILE A O 1
ATOM 3006 N N . PHE A 1 382 ? 11.844 -37.156 5.664 1 92.62 382 PHE A N 1
ATOM 3007 C CA . PHE A 1 382 ? 10.438 -37.438 5.938 1 92.62 382 PHE A CA 1
ATOM 3008 C C . PHE A 1 382 ? 9.898 -36.469 7 1 92.62 382 PHE A C 1
ATOM 3010 O O . PHE A 1 382 ? 8.797 -35.938 6.863 1 92.62 382 PHE A O 1
ATOM 3017 N N . SER A 1 383 ? 10.648 -36.25 7.984 1 90.62 383 SER A N 1
ATOM 3018 C CA . SER A 1 383 ? 10.219 -35.375 9.055 1 90.62 383 SER A CA 1
ATOM 3019 C C . SER A 1 383 ? 10.055 -33.938 8.555 1 90.62 383 SER A C 1
ATOM 3021 O O . SER A 1 383 ? 9.102 -33.25 8.914 1 90.62 383 SER A O 1
ATOM 3023 N N . PHE A 1 384 ? 10.969 -33.469 7.766 1 93.81 384 PHE A N 1
ATOM 3024 C CA . PHE A 1 384 ? 10.867 -32.125 7.203 1 93.81 384 PHE A CA 1
ATOM 3025 C C . PHE A 1 384 ? 9.609 -32 6.363 1 93.81 384 PHE A C 1
ATOM 3027 O O . PHE A 1 384 ? 8.914 -30.969 6.441 1 93.81 384 PHE A O 1
ATOM 3034 N N . LEU A 1 385 ? 9.359 -32.969 5.547 1 95.25 385 LEU A N 1
ATOM 3035 C CA . LEU A 1 385 ? 8.211 -32.906 4.648 1 95.25 385 LEU A CA 1
ATOM 3036 C C . LEU A 1 385 ? 6.91 -32.844 5.434 1 95.25 385 LEU A C 1
ATOM 3038 O O . LEU A 1 385 ? 6.008 -32.062 5.094 1 95.25 385 LEU A O 1
ATOM 3042 N N . VAL A 1 386 ? 6.809 -33.656 6.434 1 93.38 386 VAL A N 1
ATOM 3043 C CA . VAL A 1 386 ? 5.602 -33.656 7.254 1 93.38 386 VAL A CA 1
ATOM 3044 C C . VAL A 1 386 ? 5.477 -32.312 7.98 1 93.38 386 VAL A C 1
ATOM 3046 O O . VAL A 1 386 ? 4.375 -31.766 8.125 1 93.38 386 VAL A O 1
ATOM 3049 N N . TRP A 1 387 ? 6.578 -31.781 8.391 1 92.69 387 TRP A N 1
ATOM 3050 C CA . TRP A 1 387 ? 6.609 -30.469 9.023 1 92.69 387 TRP A CA 1
ATOM 3051 C C . TRP A 1 387 ? 6.039 -29.391 8.094 1 92.69 387 TRP A C 1
ATOM 3053 O O . TRP A 1 387 ? 5.262 -28.547 8.531 1 92.69 387 TRP A O 1
ATOM 3063 N N . ASP A 1 388 ? 6.445 -29.453 6.918 1 94 388 ASP A N 1
ATOM 3064 C CA . ASP A 1 388 ? 5.992 -28.469 5.941 1 94 388 ASP A CA 1
ATOM 3065 C C . ASP A 1 388 ? 4.508 -28.641 5.633 1 94 388 ASP A C 1
ATOM 3067 O O . ASP A 1 388 ? 3.803 -27.672 5.371 1 94 388 ASP A O 1
ATOM 3071 N N . CYS A 1 389 ? 4.09 -29.875 5.602 1 94 389 CYS A N 1
ATOM 3072 C CA . CYS A 1 389 ? 2.67 -30.125 5.379 1 94 389 CYS A CA 1
ATOM 3073 C C . CYS A 1 389 ? 1.83 -29.547 6.512 1 94 389 CYS A C 1
ATOM 3075 O O . CYS A 1 389 ? 0.729 -29.047 6.281 1 94 389 CYS A O 1
ATOM 3077 N N . MET A 1 390 ? 2.311 -29.641 7.68 1 93.25 390 MET A N 1
ATOM 3078 C CA . MET A 1 390 ? 1.592 -29.094 8.82 1 93.25 390 MET A CA 1
ATOM 3079 C C . MET A 1 390 ? 1.422 -27.578 8.688 1 93.25 390 MET A C 1
ATOM 3081 O O . MET A 1 390 ? 0.374 -27.031 9.031 1 93.25 390 MET A O 1
ATOM 3085 N N . ALA A 1 391 ? 2.451 -26.938 8.172 1 93 391 ALA A N 1
ATOM 3086 C CA . ALA A 1 391 ? 2.391 -25.5 7.973 1 93 391 ALA A CA 1
ATOM 3087 C C . ALA A 1 391 ? 1.341 -25.125 6.93 1 93 391 ALA A C 1
ATOM 3089 O O . ALA A 1 391 ? 0.729 -24.062 7.004 1 93 391 ALA A O 1
ATOM 3090 N N . GLU A 1 392 ? 1.103 -26.016 5.988 1 91.88 392 GLU A N 1
ATOM 3091 C CA . GLU A 1 392 ? 0.177 -25.734 4.895 1 91.88 392 GLU A CA 1
ATOM 3092 C C . GLU A 1 392 ? -1.268 -26 5.312 1 91.88 392 GLU A C 1
ATOM 3094 O O . GLU A 1 392 ? -2.195 -25.391 4.781 1 91.88 392 GLU A O 1
ATOM 3099 N N . VAL A 1 393 ? -1.466 -26.906 6.309 1 92.19 393 VAL A N 1
ATOM 3100 C CA . VAL A 1 393 ? -2.818 -27.406 6.516 1 92.19 393 VAL A CA 1
ATOM 3101 C C . VAL A 1 393 ? -3.342 -26.953 7.875 1 92.19 393 VAL A C 1
ATOM 3103 O O . VAL A 1 393 ? -4.531 -26.656 8.023 1 92.19 393 VAL A O 1
ATOM 3106 N N . LEU A 1 394 ? -2.527 -26.797 8.812 1 91.5 394 LEU A N 1
ATOM 3107 C CA . LEU A 1 394 ? -3.006 -26.562 10.172 1 91.5 394 LEU A CA 1
ATOM 3108 C C . LEU A 1 394 ? -3.082 -25.062 10.469 1 91.5 394 LEU A C 1
ATOM 3110 O O . LEU A 1 394 ? -2.215 -24.297 10.047 1 91.5 394 LEU A O 1
ATOM 3114 N N . GLU A 1 395 ? -4.082 -24.625 11.203 1 90.44 395 GLU A N 1
ATOM 3115 C CA . GLU A 1 395 ? -4.23 -23.234 11.633 1 90.44 395 GLU A CA 1
ATOM 3116 C C . GLU A 1 395 ? -3.172 -22.859 12.664 1 90.44 395 GLU A C 1
ATOM 3118 O O . GLU A 1 395 ? -2.619 -21.766 12.625 1 90.44 395 GLU A O 1
ATOM 3123 N N . GLU A 1 396 ? -2.906 -23.828 13.547 1 90.31 396 GLU A N 1
ATOM 3124 C CA . GLU A 1 396 ? -1.866 -23.656 14.555 1 90.31 396 GLU A CA 1
ATOM 3125 C C . GLU A 1 396 ? -1 -24.906 14.68 1 90.31 396 GLU A C 1
ATOM 3127 O O . GLU A 1 396 ? -1.203 -25.703 15.586 1 90.31 396 GLU A O 1
ATOM 3132 N N . PRO A 1 397 ? -0.013 -24.891 13.805 1 89.81 397 PRO A N 1
ATOM 3133 C CA . PRO A 1 397 ? 0.858 -26.062 13.891 1 89.81 397 PRO A CA 1
ATOM 3134 C C . PRO A 1 397 ? 1.734 -26.062 15.141 1 89.81 397 PRO A C 1
ATOM 3136 O O . PRO A 1 397 ? 2.258 -25.016 15.523 1 89.81 397 PRO A O 1
ATOM 3139 N N . GLU A 1 398 ? 1.822 -27.203 15.758 1 82.69 398 GLU A N 1
ATOM 3140 C CA . GLU A 1 398 ? 2.674 -27.359 16.938 1 82.69 398 GLU A CA 1
ATOM 3141 C C . GLU A 1 398 ? 4.078 -27.812 16.547 1 82.69 398 GLU A C 1
ATOM 3143 O O . GLU A 1 398 ? 4.238 -28.688 15.688 1 82.69 398 GLU A O 1
ATOM 3148 N N . ALA A 1 399 ? 5.105 -27.141 16.891 1 72.12 399 ALA A N 1
ATOM 3149 C CA . ALA A 1 399 ? 6.477 -27.438 16.484 1 72.12 399 ALA A CA 1
ATOM 3150 C C . ALA A 1 399 ? 6.918 -28.812 16.969 1 72.12 399 ALA A C 1
ATOM 3152 O O . ALA A 1 399 ? 7.543 -29.562 16.234 1 72.12 399 ALA A O 1
ATOM 3153 N N . LYS A 1 400 ? 6.734 -29.219 18.234 1 73.62 400 LYS A N 1
ATOM 3154 C CA . LYS A 1 400 ? 7.25 -30.484 18.75 1 73.62 400 LYS A CA 1
ATOM 3155 C C . LYS A 1 400 ? 6.152 -31.266 19.453 1 73.62 400 LYS A C 1
ATOM 3157 O O . LYS A 1 400 ? 6.047 -31.234 20.688 1 73.62 400 LYS A O 1
ATOM 3162 N N . PRO A 1 401 ? 5.461 -31.906 18.531 1 72.5 401 PRO A N 1
ATOM 3163 C CA . PRO A 1 401 ? 4.426 -32.719 19.203 1 72.5 401 PRO A CA 1
ATOM 3164 C C . PRO A 1 401 ? 4.996 -33.906 19.938 1 72.5 401 PRO A C 1
ATOM 3166 O O . PRO A 1 401 ? 6.082 -34.406 19.594 1 72.5 401 PRO A O 1
ATOM 3169 N N . SER A 1 402 ? 4.539 -34.344 21.078 1 69 402 SER A N 1
ATOM 3170 C CA . SER A 1 402 ? 4.988 -35.438 21.938 1 69 402 SER A CA 1
ATOM 3171 C C . SER A 1 402 ? 5.102 -36.75 21.156 1 69 402 SER A C 1
ATOM 3173 O O . SER A 1 402 ? 5.945 -37.594 21.469 1 69 402 SER A O 1
ATOM 3175 N N . GLY A 1 403 ? 4.488 -37.031 20.172 1 73.19 403 GLY A N 1
ATOM 3176 C CA . GLY A 1 403 ? 4.492 -38.312 19.469 1 73.19 403 GLY A CA 1
ATOM 3177 C C . GLY A 1 403 ? 5.402 -38.344 18.266 1 73.19 403 GLY A C 1
ATOM 3178 O O . GLY A 1 403 ? 5.348 -39.281 17.453 1 73.19 403 GLY A O 1
ATOM 3179 N N . GLY A 1 404 ? 6.457 -37.531 18.156 1 80.31 404 GLY A N 1
ATOM 3180 C CA . GLY A 1 404 ? 7.383 -37.5 17.031 1 80.31 404 GLY A CA 1
ATOM 3181 C C . GLY A 1 404 ? 6.699 -37.312 15.695 1 80.31 404 GLY A C 1
ATOM 3182 O O . GLY A 1 404 ? 5.762 -36.5 15.586 1 80.31 404 GLY A O 1
ATOM 3183 N N . ILE A 1 405 ? 7.121 -38.062 14.641 1 86.25 405 ILE A N 1
ATOM 3184 C CA . ILE A 1 405 ? 6.594 -37.938 13.289 1 86.25 405 ILE A CA 1
ATOM 3185 C C . ILE A 1 405 ? 5.176 -38.5 13.227 1 86.25 405 ILE A C 1
ATOM 3187 O O . ILE A 1 405 ? 4.336 -38 12.477 1 86.25 405 ILE A O 1
ATOM 3191 N N . LEU A 1 406 ? 4.906 -39.562 14.031 1 86.88 406 LEU A N 1
ATOM 3192 C CA . LEU A 1 406 ? 3.57 -40.156 14.055 1 86.88 406 LEU A CA 1
ATOM 3193 C C . LEU A 1 406 ? 2.572 -39.188 14.703 1 86.88 406 LEU A C 1
ATOM 3195 O O . LEU A 1 406 ? 1.404 -39.156 14.312 1 86.88 406 LEU A O 1
ATOM 3199 N N . GLY A 1 407 ? 3.057 -38.5 15.695 1 85.88 407 GLY A N 1
ATOM 3200 C CA . GLY A 1 407 ? 2.211 -37.438 16.266 1 85.88 407 GLY A CA 1
ATOM 3201 C C . GLY A 1 407 ? 1.855 -36.344 15.273 1 85.88 407 GLY A C 1
ATOM 3202 O O . GLY A 1 407 ? 0.735 -35.844 15.289 1 85.88 407 GLY A O 1
ATOM 3203 N N . MET A 1 408 ? 2.793 -36.094 14.406 1 90.06 408 MET A N 1
ATOM 3204 C CA . MET A 1 408 ? 2.545 -35.094 13.375 1 90.06 408 MET A CA 1
ATOM 3205 C C . MET A 1 408 ? 1.49 -35.562 12.383 1 90.06 408 MET A C 1
ATOM 3207 O O . MET A 1 408 ? 0.627 -34.812 11.961 1 90.06 408 MET A O 1
ATOM 3211 N N . ILE A 1 409 ? 1.586 -36.844 12.047 1 90.06 409 ILE A N 1
ATOM 3212 C CA . ILE A 1 409 ? 0.633 -37.438 11.109 1 90.06 409 ILE A CA 1
ATOM 3213 C C . ILE A 1 409 ? -0.761 -37.469 11.734 1 90.06 409 ILE A C 1
ATOM 3215 O O . ILE A 1 409 ? -1.76 -37.25 11.039 1 90.06 409 ILE A O 1
ATOM 3219 N N . GLU A 1 410 ? -0.794 -37.594 13 1 88.44 410 GLU A N 1
ATOM 3220 C CA . GLU A 1 410 ? -2.078 -37.594 13.695 1 88.44 410 GLU A CA 1
ATOM 3221 C C . GLU A 1 410 ? -2.709 -36.188 13.633 1 88.44 410 GLU A C 1
ATOM 3223 O O . GLU A 1 410 ? -3.924 -36.062 13.469 1 88.44 410 GLU A O 1
ATOM 3228 N N . GLN A 1 411 ? -1.925 -35.25 13.789 1 89.5 411 GLN A N 1
ATOM 3229 C CA . GLN A 1 411 ? -2.428 -33.875 13.688 1 89.5 411 GLN A CA 1
ATOM 3230 C C . GLN A 1 411 ? -2.943 -33.562 12.289 1 89.5 411 GLN A C 1
ATOM 3232 O O . GLN A 1 411 ? -3.961 -32.906 12.125 1 89.5 411 GLN A O 1
ATOM 3237 N N . LEU A 1 412 ? -2.225 -34.062 11.336 1 90.62 412 LEU A N 1
ATOM 3238 C CA . LEU A 1 412 ? -2.643 -33.875 9.953 1 90.62 412 LEU A CA 1
ATOM 3239 C C . LEU A 1 412 ? -3.953 -34.594 9.672 1 90.62 412 LEU A C 1
ATOM 3241 O O . LEU A 1 412 ? -4.816 -34.062 8.961 1 90.62 412 LEU A O 1
ATOM 3245 N N . SER A 1 413 ? -4.059 -35.75 10.234 1 89.94 413 SER A N 1
ATOM 3246 C CA . SER A 1 413 ? -5.277 -36.531 10.039 1 89.94 413 SER A CA 1
ATOM 3247 C C . SER A 1 413 ? -6.469 -35.875 10.727 1 89.94 413 SER A C 1
ATOM 3249 O O . SER A 1 413 ? -7.594 -35.938 10.219 1 89.94 413 SER A O 1
ATOM 3251 N N . ALA A 1 414 ? -6.246 -35.25 11.742 1 86 414 ALA A N 1
ATOM 3252 C CA . ALA A 1 414 ? -7.312 -34.594 12.508 1 86 414 ALA A CA 1
ATOM 3253 C C . ALA A 1 414 ? -7.809 -33.344 11.812 1 86 414 ALA A C 1
ATOM 3255 O O . ALA A 1 414 ? -8.945 -32.938 12.016 1 86 414 ALA A O 1
ATOM 3256 N N . SER A 1 415 ? -7.074 -32.719 11.008 1 86 415 SER A N 1
ATOM 3257 C CA . SER A 1 415 ? -7.453 -31.469 10.328 1 86 415 SER A CA 1
ATOM 3258 C C . SER A 1 415 ? -8.516 -31.734 9.266 1 86 415 SER A C 1
ATOM 3260 O O . SER A 1 415 ? -9.328 -30.859 8.961 1 86 415 SER A O 1
ATOM 3262 N N . GLY A 1 416 ? -8.539 -32.906 8.641 1 81.69 416 GLY A N 1
ATOM 3263 C CA . GLY A 1 416 ? -9.516 -33.281 7.621 1 81.69 416 GLY A CA 1
ATOM 3264 C C . GLY A 1 416 ? -9.203 -32.656 6.266 1 81.69 416 GLY A C 1
ATOM 3265 O O . GLY A 1 416 ? -9.977 -32.812 5.32 1 81.69 416 GLY A O 1
ATOM 3266 N N . ARG A 1 417 ? -8.102 -32 6.074 1 86.69 417 ARG A N 1
ATOM 3267 C CA . ARG A 1 417 ? -7.781 -31.344 4.812 1 86.69 417 ARG A CA 1
ATOM 3268 C C . ARG A 1 417 ? -6.965 -32.25 3.908 1 86.69 417 ARG A C 1
ATOM 3270 O O . ARG A 1 417 ? -6.844 -32 2.707 1 86.69 417 ARG A O 1
ATOM 3277 N N . VAL A 1 418 ? -6.379 -33.219 4.539 1 90.31 418 VAL A N 1
ATOM 3278 C CA . VAL A 1 418 ? -5.648 -34.25 3.781 1 90.31 418 VAL A CA 1
ATOM 3279 C C . VAL A 1 418 ? -6.457 -35.531 3.744 1 90.31 418 VAL A C 1
ATOM 3281 O O . VAL A 1 418 ? -7.152 -35.875 4.707 1 90.31 418 VAL A O 1
ATOM 3284 N N . GLU A 1 419 ? -6.418 -36.219 2.625 1 88.38 419 GLU A N 1
ATOM 3285 C CA . GLU A 1 419 ? -7.148 -37.469 2.496 1 88.38 419 GLU A CA 1
ATOM 3286 C C . GLU A 1 419 ? -6.684 -38.5 3.531 1 88.38 419 GLU A C 1
ATOM 3288 O O . GLU A 1 419 ? -5.516 -38.875 3.549 1 88.38 419 GLU A O 1
ATOM 3293 N N . ALA A 1 420 ? -7.539 -38.969 4.27 1 88.44 420 ALA A N 1
ATOM 3294 C CA . ALA A 1 420 ? -7.238 -39.875 5.391 1 88.44 420 ALA A CA 1
ATOM 3295 C C . ALA A 1 420 ? -6.629 -41.188 4.906 1 88.44 420 ALA A C 1
ATOM 3297 O O . ALA A 1 420 ? -5.738 -41.719 5.559 1 88.44 420 ALA A O 1
ATOM 3298 N N . ALA A 1 421 ? -7.109 -41.656 3.777 1 89.81 421 ALA A N 1
ATOM 3299 C CA . ALA A 1 421 ? -6.621 -42.906 3.258 1 89.81 421 ALA A CA 1
ATOM 3300 C C . ALA A 1 421 ? -5.129 -42.844 2.949 1 89.81 421 ALA A C 1
ATOM 3302 O O . ALA A 1 421 ? -4.395 -43.812 3.164 1 89.81 421 ALA A O 1
ATOM 3303 N N . LEU A 1 422 ? -4.688 -41.75 2.477 1 93 422 LEU A N 1
ATOM 3304 C CA . LEU A 1 422 ? -3.277 -41.594 2.135 1 93 422 LEU A CA 1
ATOM 3305 C C . LEU A 1 422 ? -2.418 -41.531 3.395 1 93 422 LEU A C 1
ATOM 3307 O O . LEU A 1 422 ? -1.359 -42.156 3.459 1 93 422 LEU A O 1
ATOM 3311 N N . LEU A 1 423 ? -2.867 -40.844 4.426 1 93.44 423 LEU A N 1
ATOM 3312 C CA . LEU A 1 423 ? -2.105 -40.719 5.66 1 93.44 423 LEU A CA 1
ATOM 3313 C C . LEU A 1 423 ? -2.043 -42.031 6.41 1 93.44 423 LEU A C 1
ATOM 3315 O O . LEU A 1 423 ? -1.017 -42.375 7.008 1 93.44 423 LEU A O 1
ATOM 3319 N N . GLN A 1 424 ? -3.131 -42.75 6.336 1 92.06 424 GLN A N 1
ATOM 3320 C CA . GLN A 1 424 ? -3.133 -44.062 6.961 1 92.06 424 GLN A CA 1
ATOM 3321 C C . GLN A 1 424 ? -2.127 -45 6.285 1 92.06 424 GLN A C 1
ATOM 3323 O O . GLN A 1 424 ? -1.44 -45.781 6.957 1 92.06 424 GLN A O 1
ATOM 3328 N N . GLU A 1 425 ? -2.059 -44.906 5.02 1 93.31 425 GLU A N 1
ATOM 3329 C CA . GLU A 1 425 ? -1.106 -45.719 4.289 1 93.31 425 GLU A CA 1
ATOM 3330 C C . GLU A 1 425 ? 0.332 -45.344 4.605 1 93.31 425 GLU A C 1
ATOM 3332 O O . GLU A 1 425 ? 1.21 -46.188 4.715 1 93.31 425 GLU A O 1
ATOM 3337 N N . VAL A 1 426 ? 0.577 -44.094 4.758 1 93.12 426 VAL A N 1
ATOM 3338 C CA . VAL A 1 426 ? 1.919 -43.656 5.105 1 93.12 426 VAL A CA 1
ATOM 3339 C C . VAL A 1 426 ? 2.293 -44.156 6.496 1 93.12 426 VAL A C 1
ATOM 3341 O O . VAL A 1 426 ? 3.412 -44.625 6.711 1 93.12 426 VAL A O 1
ATOM 3344 N N . GLU A 1 427 ? 1.35 -44 7.406 1 90.94 427 GLU A N 1
ATOM 3345 C CA . GLU A 1 427 ? 1.598 -44.469 8.766 1 90.94 427 GLU A CA 1
ATOM 3346 C C . GLU A 1 427 ? 1.899 -45.969 8.789 1 90.94 427 GLU A C 1
ATOM 3348 O O . GLU A 1 427 ? 2.805 -46.406 9.5 1 90.94 427 GLU A O 1
ATOM 3353 N N . GLN A 1 428 ? 1.179 -46.688 7.996 1 90.38 428 GLN A N 1
ATOM 3354 C CA . GLN A 1 428 ? 1.392 -48.125 7.922 1 90.38 428 GLN A CA 1
ATOM 3355 C C . GLN A 1 428 ? 2.752 -48.469 7.309 1 90.38 428 GLN A C 1
ATOM 3357 O O . GLN A 1 428 ? 3.469 -49.344 7.809 1 90.38 428 GLN A O 1
ATOM 3362 N N . CYS A 1 429 ? 3.104 -47.781 6.27 1 90.5 429 CYS A N 1
ATOM 3363 C CA . CYS A 1 429 ? 4.383 -48.031 5.609 1 90.5 429 CYS A CA 1
ATOM 3364 C C . CYS A 1 429 ? 5.543 -47.719 6.543 1 90.5 429 CYS A C 1
ATOM 3366 O O . CYS A 1 429 ? 6.547 -48.438 6.566 1 90.5 429 CYS A O 1
ATOM 3368 N N . TRP A 1 430 ? 5.398 -46.656 7.305 1 89.06 430 TRP A N 1
ATOM 3369 C CA . TRP A 1 430 ? 6.473 -46.25 8.195 1 89.06 430 TRP A CA 1
ATOM 3370 C C . TRP A 1 430 ? 6.582 -47.188 9.398 1 89.06 430 TRP A C 1
ATOM 3372 O O . TRP A 1 430 ? 7.68 -47.406 9.914 1 89.06 430 TRP A O 1
ATOM 3382 N N . THR A 1 431 ? 5.414 -47.719 9.859 1 85.69 431 THR A N 1
ATOM 3383 C CA . THR A 1 431 ? 5.438 -48.656 10.961 1 85.69 431 THR A CA 1
ATOM 3384 C C . THR A 1 431 ? 6.086 -49.969 10.531 1 85.69 431 THR A C 1
ATOM 3386 O O . THR A 1 431 ? 6.812 -50.594 11.305 1 85.69 431 THR A O 1
ATOM 3389 N N . GLU A 1 432 ? 5.844 -50.406 9.312 1 84.12 432 GLU A N 1
ATOM 3390 C CA . GLU A 1 432 ? 6.465 -51.625 8.789 1 84.12 432 GLU A CA 1
ATOM 3391 C C . GLU A 1 432 ? 7.965 -51.438 8.578 1 84.12 432 GLU A C 1
ATOM 3393 O O . GLU A 1 432 ? 8.766 -52.312 8.898 1 84.12 432 GLU A O 1
ATOM 3398 N N . GLY A 1 433 ? 8.383 -50.312 8.062 1 79.81 433 GLY A N 1
ATOM 3399 C CA . GLY A 1 433 ? 9.773 -49.875 8.031 1 79.81 433 GLY A CA 1
ATOM 3400 C C . GLY A 1 433 ? 10.594 -50.562 6.969 1 79.81 433 GLY A C 1
ATOM 3401 O O . GLY A 1 433 ? 11.781 -50.281 6.801 1 79.81 433 GLY A O 1
ATOM 3402 N N . ASP A 1 434 ? 9.938 -51.625 6.211 1 81 434 ASP A N 1
ATOM 3403 C CA . ASP A 1 434 ? 10.688 -52.344 5.176 1 81 434 ASP A CA 1
ATOM 3404 C C . ASP A 1 434 ? 10.961 -51.438 3.977 1 81 434 ASP A C 1
ATOM 3406 O O . ASP A 1 434 ? 10.344 -50.375 3.834 1 81 434 ASP A O 1
ATOM 3410 N N . ALA A 1 435 ? 11.984 -51.781 3.244 1 79.88 435 ALA A N 1
ATOM 3411 C CA . ALA A 1 435 ? 12.422 -50.969 2.115 1 79.88 435 ALA A CA 1
ATOM 3412 C C . ALA A 1 435 ? 11.289 -50.75 1.113 1 79.88 435 ALA A C 1
ATOM 3414 O O . ALA A 1 435 ? 11.102 -49.656 0.601 1 79.88 435 ALA A O 1
ATOM 3415 N N . GLU A 1 436 ? 10.617 -51.812 0.817 1 83.19 436 GLU A N 1
ATOM 3416 C CA . GLU A 1 436 ? 9.508 -51.719 -0.13 1 83.19 436 GLU A CA 1
ATOM 3417 C C . GLU A 1 436 ? 8.398 -50.812 0.424 1 83.19 436 GLU A C 1
ATOM 3419 O O . GLU A 1 436 ? 7.785 -50.031 -0.318 1 83.19 436 GLU A O 1
ATOM 3424 N N . SER A 1 437 ? 8.164 -50.969 1.691 1 88.56 437 SER A N 1
ATOM 3425 C CA . SER A 1 437 ? 7.148 -50.125 2.326 1 88.56 437 SER A CA 1
ATOM 3426 C C . SER A 1 437 ? 7.57 -48.656 2.342 1 88.56 437 SER A C 1
ATOM 3428 O O . SER A 1 437 ? 6.734 -47.781 2.18 1 88.56 437 SER A O 1
ATOM 3430 N N . LEU A 1 438 ? 8.82 -48.469 2.611 1 88.81 438 LEU A N 1
ATOM 3431 C CA . LEU A 1 438 ? 9.297 -47.094 2.627 1 88.81 438 LEU A CA 1
ATOM 3432 C C . LEU A 1 438 ? 9.234 -46.469 1.231 1 88.81 438 LEU A C 1
ATOM 3434 O O . LEU A 1 438 ? 8.953 -45.281 1.086 1 88.81 438 LEU A O 1
ATOM 3438 N N . LEU A 1 439 ? 9.547 -47.281 0.231 1 89.12 439 LEU A N 1
ATOM 3439 C CA . LEU A 1 439 ? 9.422 -46.812 -1.138 1 89.12 439 LEU A CA 1
ATOM 3440 C C . LEU A 1 439 ? 7.969 -46.5 -1.471 1 89.12 439 LEU A C 1
ATOM 3442 O O . LEU A 1 439 ? 7.684 -45.531 -2.186 1 89.12 439 LEU A O 1
ATOM 3446 N N . GLN A 1 440 ? 7.105 -47.312 -0.971 1 91.81 440 GLN A N 1
ATOM 3447 C CA . GLN A 1 440 ? 5.684 -47.031 -1.149 1 91.81 440 GLN A CA 1
ATOM 3448 C C . GLN A 1 440 ? 5.27 -45.75 -0.436 1 91.81 440 GLN A C 1
ATOM 3450 O O . GLN A 1 440 ? 4.422 -45 -0.927 1 91.81 440 GLN A O 1
ATOM 3455 N N . SER A 1 441 ? 5.855 -45.562 0.763 1 93.06 441 SER A N 1
ATOM 3456 C CA . SER A 1 441 ? 5.551 -44.312 1.477 1 93.06 441 SER A CA 1
ATOM 3457 C C . SER A 1 441 ? 5.965 -43.094 0.667 1 93.06 441 SER A C 1
ATOM 3459 O O . SER A 1 441 ? 5.34 -42.031 0.767 1 93.06 441 SER A O 1
ATOM 3461 N N . VAL A 1 442 ? 7.016 -43.219 -0.13 1 93.69 442 VAL A N 1
ATOM 3462 C CA . VAL A 1 442 ? 7.465 -42.125 -0.985 1 93.69 442 VAL A CA 1
ATOM 3463 C C . VAL A 1 442 ? 6.402 -41.812 -2.043 1 93.69 442 VAL A C 1
ATOM 3465 O O . VAL A 1 442 ? 6.102 -40.656 -2.318 1 93.69 442 VAL A O 1
ATOM 3468 N N . ARG A 1 443 ? 5.84 -42.781 -2.621 1 94.44 443 ARG A N 1
ATOM 3469 C CA . ARG A 1 443 ? 4.809 -42.625 -3.637 1 94.44 443 ARG A CA 1
ATOM 3470 C C . ARG A 1 443 ? 3.561 -41.969 -3.043 1 94.44 443 ARG A C 1
ATOM 3472 O O . ARG A 1 443 ? 2.982 -41.062 -3.643 1 94.44 443 ARG A O 1
ATOM 3479 N N . VAL A 1 444 ? 3.207 -42.406 -1.876 1 95.06 444 VAL A N 1
ATOM 3480 C CA . VAL A 1 444 ? 2.006 -41.875 -1.228 1 95.06 444 VAL A CA 1
ATOM 3481 C C . VAL A 1 444 ? 2.238 -40.438 -0.792 1 95.06 444 VAL A C 1
ATOM 3483 O O . VAL A 1 444 ? 1.366 -39.594 -0.967 1 95.06 444 VAL A O 1
ATOM 3486 N N . LEU A 1 445 ? 3.393 -40.156 -0.194 1 95.12 445 LEU A N 1
ATOM 3487 C CA . LEU A 1 445 ? 3.715 -38.812 0.227 1 95.12 445 LEU A CA 1
ATOM 3488 C C . LEU A 1 445 ? 3.779 -37.875 -0.971 1 95.12 445 LEU A C 1
ATOM 3490 O O . LEU A 1 445 ? 3.434 -36.688 -0.859 1 95.12 445 LEU A O 1
ATOM 3494 N N . ALA A 1 446 ? 4.238 -38.344 -2.086 1 95.81 446 ALA A N 1
ATOM 3495 C CA . ALA A 1 446 ? 4.289 -37.531 -3.295 1 95.81 446 ALA A CA 1
ATOM 3496 C C . ALA A 1 446 ? 2.895 -37.031 -3.693 1 95.81 446 ALA A C 1
ATOM 3498 O O . ALA A 1 446 ? 2.713 -35.875 -4.09 1 95.81 446 ALA A O 1
ATOM 3499 N N . GLN A 1 447 ? 1.982 -37.875 -3.553 1 94.81 447 GLN A N 1
ATOM 3500 C CA . GLN A 1 447 ? 0.615 -37.5 -3.898 1 94.81 447 GLN A CA 1
ATOM 3501 C C . GLN A 1 447 ? 0.054 -36.5 -2.902 1 94.81 447 GLN A C 1
ATOM 3503 O O . GLN A 1 447 ? -0.667 -35.562 -3.287 1 94.81 447 GLN A O 1
ATOM 3508 N N . VAL A 1 448 ? 0.314 -36.688 -1.656 1 93.94 448 VAL A N 1
ATOM 3509 C CA . VAL A 1 448 ? -0.13 -35.75 -0.642 1 93.94 448 VAL A CA 1
ATOM 3510 C C . VAL A 1 448 ? 0.45 -34.375 -0.938 1 93.94 448 VAL A C 1
ATOM 3512 O O . VAL A 1 448 ? -0.26 -33.375 -0.869 1 93.94 448 VAL A O 1
ATOM 3515 N N . LEU A 1 449 ? 1.709 -34.312 -1.253 1 95 449 LEU A N 1
ATOM 3516 C CA . LEU A 1 449 ? 2.377 -33.062 -1.54 1 95 449 LEU A CA 1
ATOM 3517 C C . LEU A 1 449 ? 1.805 -32.406 -2.799 1 95 449 LEU A C 1
ATOM 3519 O O . LEU A 1 449 ? 1.651 -31.188 -2.863 1 95 449 LEU A O 1
ATOM 3523 N N . ARG A 1 450 ? 1.513 -33.188 -3.771 1 94.12 450 ARG A N 1
ATOM 3524 C CA . ARG A 1 450 ? 0.928 -32.656 -5 1 94.12 450 ARG A CA 1
ATOM 3525 C C . ARG A 1 450 ? -0.444 -32.062 -4.738 1 94.12 450 ARG A C 1
ATOM 3527 O O . ARG A 1 450 ? -0.799 -31.031 -5.328 1 94.12 450 ARG A O 1
ATOM 3534 N N . ASP A 1 451 ? -1.167 -32.625 -3.92 1 89.69 451 ASP A N 1
ATOM 3535 C CA . ASP A 1 451 ? -2.512 -32.125 -3.607 1 89.69 451 ASP A CA 1
ATOM 3536 C C . ASP A 1 451 ? -2.461 -30.844 -2.807 1 89.69 451 ASP A C 1
ATOM 3538 O O . ASP A 1 451 ? -3.354 -30 -2.926 1 89.69 451 ASP A O 1
ATOM 3542 N N . LEU A 1 452 ? -1.511 -30.609 -2.029 1 91.25 452 LEU A N 1
ATOM 3543 C CA . LEU A 1 452 ? -1.468 -29.5 -1.093 1 91.25 452 LEU A CA 1
ATOM 3544 C C . LEU A 1 452 ? -0.813 -28.281 -1.732 1 91.25 452 LEU A C 1
ATOM 3546 O O . LEU A 1 452 ? -0.944 -27.156 -1.227 1 91.25 452 LEU A O 1
ATOM 3550 N N . HIS A 1 453 ? -0.101 -28.422 -2.811 1 92.81 453 HIS A N 1
ATOM 3551 C CA . HIS A 1 453 ? 0.679 -27.297 -3.322 1 92.81 453 HIS A CA 1
ATOM 3552 C C . HIS A 1 453 ? 0.34 -27.016 -4.781 1 92.81 453 HIS A C 1
ATOM 3554 O O . HIS A 1 453 ? 1.215 -27.062 -5.648 1 92.81 453 HIS A O 1
ATOM 3560 N N . PRO A 1 454 ? -0.86 -26.547 -4.977 1 88.5 454 PRO A N 1
ATOM 3561 C CA . PRO A 1 454 ? -1.206 -26.141 -6.34 1 88.5 454 PRO A CA 1
ATOM 3562 C C . PRO A 1 454 ? -0.671 -24.75 -6.691 1 88.5 454 PRO A C 1
ATOM 3564 O O . PRO A 1 454 ? -0.377 -23.953 -5.797 1 88.5 454 PRO A O 1
ATOM 3567 N N . LEU A 1 455 ? -0.5 -24.484 -7.922 1 86.25 455 LEU A N 1
ATOM 3568 C CA . LEU A 1 455 ? -0.04 -23.172 -8.367 1 86.25 455 LEU A CA 1
ATOM 3569 C C . LEU A 1 455 ? -1.156 -22.141 -8.266 1 86.25 455 LEU A C 1
ATOM 3571 O O . LEU A 1 455 ? -0.951 -21.047 -7.723 1 86.25 455 LEU A O 1
ATOM 3575 N N . GLN A 1 456 ? -2.277 -22.406 -8.727 1 78 456 GLN A N 1
ATOM 3576 C CA . GLN A 1 456 ? -3.396 -21.469 -8.711 1 78 456 GLN A CA 1
ATOM 3577 C C . GLN A 1 456 ? -4.293 -21.703 -7.5 1 78 456 GLN A C 1
ATOM 3579 O O . GLN A 1 456 ? -4.586 -22.844 -7.148 1 78 456 GLN A O 1
ATOM 3584 N N . GLU A 1 457 ? -4.484 -20.516 -6.887 1 74.75 457 GLU A N 1
ATOM 3585 C CA . GLU A 1 457 ? -5.391 -20.609 -5.746 1 74.75 457 GLU A CA 1
ATOM 3586 C C . GLU A 1 457 ? -6.84 -20.75 -6.199 1 74.75 457 GLU A C 1
ATOM 3588 O O . GLU A 1 457 ? -7.297 -20.031 -7.078 1 74.75 457 GLU A O 1
ATOM 3593 N N . GLY A 1 458 ? -7.375 -21.859 -5.977 1 75.62 458 GLY A N 1
ATOM 3594 C CA . GLY A 1 458 ? -8.781 -22.062 -6.281 1 75.62 458 GLY A CA 1
ATOM 3595 C C . GLY A 1 458 ? -9.547 -22.703 -5.145 1 75.62 458 GLY A C 1
ATOM 3596 O O . GLY A 1 458 ? -9.117 -22.672 -3.99 1 75.62 458 GLY A O 1
ATOM 3597 N N . LEU A 1 459 ? -10.812 -22.891 -5.418 1 81.94 459 LEU A N 1
ATOM 3598 C CA . LEU A 1 459 ? -11.664 -23.547 -4.434 1 81.94 459 LEU A CA 1
ATOM 3599 C C . LEU A 1 459 ? -11.875 -25.016 -4.793 1 81.94 459 LEU A C 1
ATOM 3601 O O . LEU A 1 459 ? -12.023 -25.359 -5.969 1 81.94 459 LEU A O 1
ATOM 3605 N N . GLN A 1 460 ? -11.57 -25.844 -3.844 1 77.5 460 GLN A N 1
ATOM 3606 C CA . GLN A 1 460 ? -11.891 -27.266 -4.004 1 77.5 460 GLN A CA 1
ATOM 3607 C C . GLN A 1 460 ? -13.375 -27.516 -3.771 1 77.5 460 GLN A C 1
ATOM 3609 O O . GLN A 1 460 ? -13.945 -27.047 -2.783 1 77.5 460 GLN A O 1
ATOM 3614 N N . LEU A 1 461 ? -13.953 -28.141 -4.777 1 80.12 461 LEU A N 1
ATOM 3615 C CA . LEU A 1 461 ? -15.391 -28.391 -4.703 1 80.12 461 LEU A CA 1
ATOM 3616 C C . LEU A 1 461 ? -15.664 -29.844 -4.301 1 80.12 461 LEU A C 1
ATOM 3618 O O . LEU A 1 461 ? -14.953 -30.75 -4.73 1 80.12 461 LEU A O 1
ATOM 3622 N N . SER A 1 462 ? -16.578 -29.969 -3.422 1 77.38 462 SER A N 1
ATOM 3623 C CA . SER A 1 462 ? -17.031 -31.312 -3.066 1 77.38 462 SER A CA 1
ATOM 3624 C C . SER A 1 462 ? -17.938 -31.891 -4.141 1 77.38 462 SER A C 1
ATOM 3626 O O . SER A 1 462 ? -18.297 -31.203 -5.098 1 77.38 462 SER A O 1
ATOM 3628 N N . SER A 1 463 ? -18.141 -33.25 -3.967 1 73.44 463 SER A N 1
ATOM 3629 C CA . SER A 1 463 ? -19.125 -33.875 -4.855 1 73.44 463 SER A CA 1
ATOM 3630 C C . SER A 1 463 ? -20.516 -33.281 -4.621 1 73.44 463 SER A C 1
ATOM 3632 O O . SER A 1 463 ? -20.828 -32.844 -3.516 1 73.44 463 SER A O 1
ATOM 3634 N N . SER A 1 464 ? -21.266 -33.188 -5.594 1 77.88 464 SER A N 1
ATOM 3635 C CA . SER A 1 464 ? -22.594 -32.594 -5.531 1 77.88 464 SER A CA 1
ATOM 3636 C C . SER A 1 464 ? -23.547 -33.469 -4.738 1 77.88 464 SER A C 1
ATOM 3638 O O . SER A 1 464 ? -23.625 -34.688 -4.977 1 77.88 464 SER A O 1
ATOM 3640 N N . VAL A 1 465 ? -24 -32.938 -3.646 1 79.5 465 VAL A N 1
ATOM 3641 C CA . VAL A 1 465 ? -25.062 -33.594 -2.914 1 79.5 465 VAL A CA 1
ATOM 3642 C C . VAL A 1 465 ? -26.375 -32.844 -3.117 1 79.5 465 VAL A C 1
ATOM 3644 O O . VAL A 1 465 ? -26.578 -31.766 -2.523 1 79.5 465 VAL A O 1
ATOM 3647 N N . GLU A 1 466 ? -27.234 -33.344 -3.816 1 77.69 466 GLU A N 1
ATOM 3648 C CA . GLU A 1 466 ? -28.516 -32.688 -4.098 1 77.69 466 GLU A CA 1
ATOM 3649 C C . GLU A 1 466 ? -28.312 -31.266 -4.602 1 77.69 466 GLU A C 1
ATOM 3651 O O . GLU A 1 466 ? -28.938 -30.328 -4.105 1 77.69 466 GLU A O 1
ATOM 3656 N N . GLY A 1 467 ? -27.266 -31.078 -5.418 1 80.94 467 GLY A N 1
ATOM 3657 C CA . GLY A 1 467 ? -27 -29.781 -6.031 1 80.94 467 GLY A CA 1
ATOM 3658 C C . GLY A 1 467 ? -26.156 -28.875 -5.164 1 80.94 467 GLY A C 1
ATOM 3659 O O . GLY A 1 467 ? -25.812 -27.766 -5.57 1 80.94 467 GLY A O 1
ATOM 3660 N N . LEU A 1 468 ? -25.844 -29.344 -4 1 87.62 468 LEU A N 1
ATOM 3661 C CA . LEU A 1 468 ? -25.031 -28.531 -3.084 1 87.62 468 LEU A CA 1
ATOM 3662 C C . LEU A 1 468 ? -23.562 -28.906 -3.201 1 87.62 468 LEU A C 1
ATOM 3664 O O . LEU A 1 468 ? -23.188 -30.078 -3.129 1 87.62 468 LEU A O 1
ATOM 3668 N N . PHE A 1 469 ? -22.797 -27.922 -3.508 1 88.69 469 PHE A N 1
ATOM 3669 C CA . PHE A 1 469 ? -21.344 -28.062 -3.559 1 88.69 469 PHE A CA 1
ATOM 3670 C C . PHE A 1 469 ? -20.688 -27.375 -2.373 1 88.69 469 PHE A C 1
ATOM 3672 O O . PHE A 1 469 ? -20.875 -26.172 -2.174 1 88.69 469 PHE A O 1
ATOM 3679 N N . SER A 1 470 ? -20.031 -28.078 -1.579 1 88.44 470 SER A N 1
ATOM 3680 C CA . SER A 1 470 ? -19.234 -27.469 -0.521 1 88.44 470 SER A CA 1
ATOM 3681 C C . SER A 1 470 ? -17.891 -26.969 -1.054 1 88.44 470 SER A C 1
ATOM 3683 O O . SER A 1 470 ? -17.266 -27.625 -1.881 1 88.44 470 SER A O 1
ATOM 3685 N N . CYS A 1 471 ? -17.594 -25.781 -0.593 1 88.06 471 CYS A N 1
ATOM 3686 C CA . CYS A 1 471 ? -16.375 -25.156 -1.091 1 88.06 471 CYS A CA 1
ATOM 3687 C C . CYS A 1 471 ? -15.336 -25.031 0.019 1 88.06 471 CYS A C 1
ATOM 3689 O O . CYS A 1 471 ? -15.68 -24.688 1.152 1 88.06 471 CYS A O 1
ATOM 3691 N N . ARG A 1 472 ? -14.203 -25.469 -0.296 1 83.5 472 ARG A N 1
ATOM 3692 C CA . ARG A 1 472 ? -13.07 -25.281 0.604 1 83.5 472 ARG A CA 1
ATOM 3693 C C . ARG A 1 472 ? -11.898 -24.625 -0.123 1 83.5 472 ARG A C 1
ATOM 3695 O O . ARG A 1 472 ? -11.594 -24.984 -1.267 1 83.5 472 ARG A O 1
ATOM 3702 N N . PRO A 1 473 ? -11.297 -23.641 0.559 1 83.62 473 PRO A N 1
ATOM 3703 C CA . PRO A 1 473 ? -10.133 -23.031 -0.096 1 83.62 473 PRO A CA 1
ATOM 3704 C C . PRO A 1 473 ? -8.961 -24 -0.245 1 83.62 473 PRO A C 1
ATOM 3706 O O . PRO A 1 473 ? -8.742 -24.844 0.625 1 83.62 473 PRO A O 1
ATOM 3709 N N . SER A 1 474 ? -8.242 -23.906 -1.386 1 78.88 474 SER A N 1
ATOM 3710 C CA . SER A 1 474 ? -7.098 -24.781 -1.636 1 78.88 474 SER A CA 1
ATOM 3711 C C . SER A 1 474 ? -5.945 -24.469 -0.686 1 78.88 474 SER A C 1
ATOM 3713 O O . SER A 1 474 ? -5.207 -25.359 -0.278 1 78.88 474 SER A O 1
ATOM 3715 N N . ARG A 1 475 ? -5.824 -23.203 -0.407 1 83.56 475 ARG A N 1
ATOM 3716 C CA . ARG A 1 475 ? -4.77 -22.797 0.517 1 83.56 475 ARG A CA 1
ATOM 3717 C C . ARG A 1 475 ? -5.355 -22.156 1.764 1 83.56 475 ARG A C 1
ATOM 3719 O O . ARG A 1 475 ? -6.328 -21.406 1.679 1 83.56 475 ARG A O 1
ATOM 3726 N N . LEU A 1 476 ? -4.754 -22.562 2.82 1 88.06 476 LEU A N 1
ATOM 3727 C CA . LEU A 1 476 ? -5.219 -22.016 4.09 1 88.06 476 LEU A CA 1
ATOM 3728 C C . LEU A 1 476 ? -4.727 -20.578 4.266 1 88.06 476 LEU A C 1
ATOM 3730 O O . LEU A 1 476 ? -3.539 -20.297 4.094 1 88.06 476 LEU A O 1
ATOM 3734 N N . HIS A 1 477 ? -5.66 -19.688 4.391 1 88.5 477 HIS A N 1
ATOM 3735 C CA . HIS A 1 477 ? -5.336 -18.297 4.703 1 88.5 477 HIS A CA 1
ATOM 3736 C C . HIS A 1 477 ? -5.652 -17.969 6.156 1 88.5 477 HIS A C 1
ATOM 3738 O O . HIS A 1 477 ? -6.766 -18.219 6.629 1 88.5 477 HIS A O 1
ATOM 3744 N N . ARG A 1 478 ? -4.676 -17.562 6.859 1 91.75 478 ARG A N 1
ATOM 3745 C CA . ARG A 1 478 ? -4.848 -17.25 8.273 1 91.75 478 ARG A CA 1
ATOM 3746 C C . ARG A 1 478 ? -4.973 -15.742 8.484 1 91.75 478 ARG A C 1
ATOM 3748 O O . ARG A 1 478 ? -4.07 -14.984 8.117 1 91.75 478 ARG A O 1
ATOM 3755 N N . VAL A 1 479 ? -6.09 -15.289 9.039 1 92.62 479 VAL A N 1
ATOM 3756 C CA . VAL A 1 479 ? -6.32 -13.875 9.312 1 92.62 479 VAL A CA 1
ATOM 3757 C C . VAL A 1 479 ? -5.691 -13.5 10.656 1 92.62 479 VAL A C 1
ATOM 3759 O O . VAL A 1 479 ? -5.949 -14.156 11.672 1 92.62 479 VAL A O 1
ATOM 3762 N N . THR A 1 480 ? -4.754 -12.57 10.641 1 93.44 480 THR A N 1
ATOM 3763 C CA . THR A 1 480 ? -4.043 -12.141 11.844 1 93.44 480 THR A CA 1
ATOM 3764 C C . THR A 1 480 ? -4.145 -10.633 12.023 1 93.44 480 THR A C 1
ATOM 3766 O O . THR A 1 480 ? -4.781 -9.945 11.219 1 93.44 480 THR A O 1
ATOM 3769 N N . SER A 1 481 ? -3.568 -10.109 13.156 1 91.62 481 SER A N 1
ATOM 3770 C CA . SER A 1 481 ? -3.555 -8.68 13.43 1 91.62 481 SER A CA 1
ATOM 3771 C C . SER A 1 481 ? -2.361 -7.996 12.766 1 91.62 481 SER A C 1
ATOM 3773 O O . SER A 1 481 ? -2.18 -6.785 12.891 1 91.62 481 SER A O 1
ATOM 3775 N N . PHE A 1 482 ? -1.541 -8.734 12 1 91.94 482 PHE A N 1
ATOM 3776 C CA . PHE A 1 482 ? -0.34 -8.203 11.367 1 91.94 482 PHE A CA 1
ATOM 3777 C C . PHE A 1 482 ? -0.698 -7.16 10.312 1 91.94 482 PHE A C 1
ATOM 3779 O O . PHE A 1 482 ? -1.639 -7.352 9.539 1 91.94 482 PHE A O 1
ATOM 3786 N N . GLN A 1 483 ? -0.07 -6.039 10.25 1 87.88 483 GLN A N 1
ATOM 3787 C CA . GLN A 1 483 ? -0.411 -4.953 9.336 1 87.88 483 GLN A CA 1
ATOM 3788 C C . GLN A 1 483 ? 0.576 -4.879 8.18 1 87.88 483 GLN A C 1
ATOM 3790 O O . GLN A 1 483 ? 0.322 -4.199 7.18 1 87.88 483 GLN A O 1
ATOM 3795 N N . GLY A 1 484 ? 1.607 -5.645 8.242 1 89.31 484 GLY A N 1
ATOM 3796 C CA . GLY A 1 484 ? 2.592 -5.59 7.176 1 89.31 484 GLY A CA 1
ATOM 3797 C C . GLY A 1 484 ? 3.682 -4.562 7.418 1 89.31 484 GLY A C 1
ATOM 3798 O O . GLY A 1 484 ? 3.547 -3.707 8.289 1 89.31 484 GLY A O 1
ATOM 3799 N N . VAL A 1 485 ? 4.797 -4.664 6.758 1 89.75 485 VAL A N 1
ATOM 3800 C CA . VAL A 1 485 ? 5.945 -3.764 6.836 1 89.75 485 VAL A CA 1
ATOM 3801 C C . VAL A 1 485 ? 6.223 -3.158 5.461 1 89.75 485 VAL A C 1
ATOM 3803 O O . VAL A 1 485 ? 5.969 -3.791 4.434 1 89.75 485 VAL A O 1
ATOM 3806 N N . SER A 1 486 ? 6.676 -1.932 5.508 1 87.56 486 SER A N 1
ATOM 3807 C CA . SER A 1 486 ? 6.961 -1.254 4.246 1 87.56 486 SER A CA 1
ATOM 3808 C C . SER A 1 486 ? 8.086 -1.951 3.484 1 87.56 486 SER A C 1
ATOM 3810 O O . SER A 1 486 ? 8.984 -2.529 4.094 1 87.56 486 SER A O 1
ATOM 3812 N N . ALA A 1 487 ? 7.977 -1.965 2.184 1 86.25 487 ALA A N 1
ATOM 3813 C CA . ALA A 1 487 ? 8.969 -2.609 1.325 1 86.25 487 ALA A CA 1
ATOM 3814 C C . ALA A 1 487 ? 10.344 -1.973 1.498 1 86.25 487 ALA A C 1
ATOM 3816 O O . ALA A 1 487 ? 11.367 -2.654 1.4 1 86.25 487 ALA A O 1
ATOM 3817 N N . ARG A 1 488 ? 10.352 -0.695 1.699 1 85.69 488 ARG A N 1
ATOM 3818 C CA . ARG A 1 488 ? 11.633 -0.006 1.863 1 85.69 488 ARG A CA 1
ATOM 3819 C C . ARG A 1 488 ? 12.344 -0.469 3.129 1 85.69 488 ARG A C 1
ATOM 3821 O O . ARG A 1 488 ? 13.562 -0.652 3.129 1 85.69 488 ARG A O 1
ATOM 3828 N N . VAL A 1 489 ? 11.57 -0.662 4.176 1 84.75 489 VAL A N 1
ATOM 3829 C CA . VAL A 1 489 ? 12.141 -1.126 5.434 1 84.75 489 VAL A CA 1
ATOM 3830 C C . VAL A 1 489 ? 12.688 -2.541 5.266 1 84.75 489 VAL A C 1
ATOM 3832 O O . VAL A 1 489 ? 13.742 -2.877 5.812 1 84.75 489 VAL A O 1
ATOM 3835 N N . ILE A 1 490 ? 12.047 -3.373 4.547 1 88.5 490 ILE A N 1
ATOM 3836 C CA . ILE A 1 490 ? 12.484 -4.738 4.281 1 88.5 490 ILE A CA 1
ATOM 3837 C C . ILE A 1 490 ? 13.773 -4.719 3.475 1 88.5 490 ILE A C 1
ATOM 3839 O O . ILE A 1 490 ? 14.727 -5.43 3.801 1 88.5 490 ILE A O 1
ATOM 3843 N N . ARG A 1 491 ? 13.789 -3.908 2.52 1 84.44 491 ARG A N 1
ATOM 3844 C CA . ARG A 1 491 ? 14.984 -3.812 1.68 1 84.44 491 ARG A CA 1
ATOM 3845 C C . ARG A 1 491 ? 16.188 -3.324 2.486 1 84.44 491 ARG A C 1
ATOM 3847 O O . ARG A 1 491 ? 17.297 -3.822 2.311 1 84.44 491 ARG A O 1
ATOM 3854 N N . LYS A 1 492 ? 15.969 -2.355 3.25 1 82.12 492 LYS A N 1
ATOM 3855 C CA . LYS A 1 492 ? 17.047 -1.821 4.078 1 82.12 492 LYS A CA 1
ATOM 3856 C C . LYS A 1 492 ? 17.578 -2.877 5.047 1 82.12 492 LYS A C 1
ATOM 3858 O O . LYS A 1 492 ? 18.781 -2.957 5.289 1 82.12 492 LYS A O 1
ATOM 3863 N N . ALA A 1 493 ? 16.688 -3.682 5.555 1 83.62 493 ALA A N 1
ATOM 3864 C CA . ALA A 1 493 ? 17.078 -4.734 6.484 1 83.62 493 ALA A CA 1
ATOM 3865 C C . ALA A 1 493 ? 17.953 -5.781 5.785 1 83.62 493 ALA A C 1
ATOM 3867 O O . ALA A 1 493 ? 18.859 -6.352 6.395 1 83.62 493 ALA A O 1
ATOM 3868 N N . LEU A 1 494 ? 17.719 -5.945 4.574 1 85.12 494 LEU A N 1
ATOM 3869 C CA . LEU A 1 494 ? 18.438 -6.984 3.834 1 85.12 494 LEU A CA 1
ATOM 3870 C C . LEU A 1 494 ? 19.734 -6.441 3.256 1 85.12 494 LEU A C 1
ATOM 3872 O O . LEU A 1 494 ? 20.672 -7.203 3.01 1 85.12 494 LEU A O 1
ATOM 3876 N N . SER A 1 495 ? 19.844 -5.148 2.912 1 75.94 495 SER A N 1
ATOM 3877 C CA . SER A 1 495 ? 21.031 -4.574 2.281 1 75.94 495 SER A CA 1
ATOM 3878 C C . SER A 1 495 ? 22.141 -4.344 3.301 1 75.94 495 SER A C 1
ATOM 3880 O O . SER A 1 495 ? 23.312 -4.289 2.939 1 75.94 495 SER A O 1
ATOM 3882 N N . SER A 1 496 ? 21.969 -4.062 4.445 1 63.25 496 SER A N 1
ATOM 3883 C CA . SER A 1 496 ? 23 -3.756 5.426 1 63.25 496 SER A CA 1
ATOM 3884 C C . SER A 1 496 ? 23.922 -4.957 5.652 1 63.25 496 SER A C 1
ATOM 3886 O O . SER A 1 496 ? 24.766 -4.934 6.547 1 63.25 496 SER A O 1
ATOM 3888 N N . MET A 1 497 ? 23.906 -6.07 4.832 1 59.06 497 MET A N 1
ATOM 3889 C CA . MET A 1 497 ? 24.703 -7.266 5.086 1 59.06 497 MET A CA 1
ATOM 3890 C C . MET A 1 497 ? 26.109 -7.113 4.512 1 59.06 497 MET A C 1
ATOM 3892 O O . MET A 1 497 ? 26.281 -6.832 3.326 1 59.06 497 MET A O 1
ATOM 3896 N N . VAL A 1 498 ? 27.047 -6.641 5.324 1 53.84 498 VAL A N 1
ATOM 3897 C CA . VAL A 1 498 ? 28.469 -6.77 4.988 1 53.84 498 VAL A CA 1
ATOM 3898 C C . VAL A 1 498 ? 28.828 -8.25 4.883 1 53.84 498 VAL A C 1
ATOM 3900 O O . VAL A 1 498 ? 28.5 -9.047 5.758 1 53.84 498 VAL A O 1
ATOM 3903 N N . PRO A 1 499 ? 29.094 -8.727 3.574 1 48.94 499 PRO A N 1
ATOM 3904 C CA . PRO A 1 499 ? 29.547 -10.117 3.482 1 48.94 499 PRO A CA 1
ATOM 3905 C C . PRO A 1 499 ? 30.578 -10.477 4.555 1 48.94 499 PRO A C 1
ATOM 3907 O O . PRO A 1 499 ? 31.469 -9.68 4.852 1 48.94 499 PRO A O 1
ATOM 3910 N N . SER A 1 500 ? 30.219 -11.164 5.438 1 47.56 500 SER A N 1
ATOM 3911 C CA . SER A 1 500 ? 31.172 -11.648 6.43 1 47.56 500 SER A CA 1
ATOM 3912 C C . SER A 1 500 ? 32.375 -12.289 5.766 1 47.56 500 SER A C 1
ATOM 3914 O O . SER A 1 500 ? 32.25 -13.141 4.887 1 47.56 500 SER A O 1
ATOM 3916 N N . SER A 1 501 ? 33.406 -11.625 5.582 1 42.84 501 SER A N 1
ATOM 3917 C CA . SER A 1 501 ? 34.75 -12.062 5.168 1 42.84 501 SER A CA 1
ATOM 3918 C C . SER A 1 501 ? 35.094 -13.422 5.77 1 42.84 501 SER A C 1
ATOM 3920 O O . SER A 1 501 ? 36.062 -14.055 5.363 1 42.84 501 SER A O 1
ATOM 3922 N N . SER A 1 502 ? 34.812 -13.664 7.031 1 44.06 502 SER A N 1
ATOM 3923 C CA . SER A 1 502 ? 35.875 -14.375 7.734 1 44.06 502 SER A CA 1
ATOM 3924 C C . SER A 1 502 ? 35.906 -15.844 7.316 1 44.06 502 SER A C 1
ATOM 3926 O O . SER A 1 502 ? 36.938 -16.5 7.488 1 44.06 502 SER A O 1
ATOM 3928 N N . ASP A 1 503 ? 34.875 -16.797 7.602 1 48.75 503 ASP A N 1
ATOM 3929 C CA . ASP A 1 503 ? 35.406 -18.141 7.812 1 48.75 503 ASP A CA 1
ATOM 3930 C C . ASP A 1 503 ? 35.688 -18.844 6.48 1 48.75 503 ASP A C 1
ATOM 3932 O O . ASP A 1 503 ? 34.75 -19.328 5.828 1 48.75 503 ASP A O 1
ATOM 3936 N N . GLN A 1 504 ? 36.719 -18.656 5.867 1 48.78 504 GLN A N 1
ATOM 3937 C CA . GLN A 1 504 ? 37.375 -19.297 4.727 1 48.78 504 GLN A CA 1
ATOM 3938 C C . GLN A 1 504 ? 37.062 -20.781 4.688 1 48.78 504 GLN A C 1
ATOM 3940 O O . GLN A 1 504 ? 37.094 -21.391 3.617 1 48.78 504 GLN A O 1
ATOM 3945 N N . ASP A 1 505 ? 36.969 -21.578 5.859 1 52.75 505 ASP A N 1
ATOM 3946 C CA . ASP A 1 505 ? 37 -23.031 5.832 1 52.75 505 ASP A CA 1
ATOM 3947 C C . ASP A 1 505 ? 35.594 -23.609 5.742 1 52.75 505 ASP A C 1
ATOM 3949 O O . ASP A 1 505 ? 35.406 -24.828 5.754 1 52.75 505 ASP A O 1
ATOM 3953 N N . ALA A 1 506 ? 34.531 -22.781 5.695 1 66.31 506 ALA A N 1
ATOM 3954 C CA . ALA A 1 506 ? 33.188 -23.375 5.762 1 66.31 506 ALA A CA 1
ATOM 3955 C C . ALA A 1 506 ? 32.688 -23.719 4.367 1 66.31 506 ALA A C 1
ATOM 3957 O O . ALA A 1 506 ? 33.031 -23.078 3.385 1 66.31 506 ALA A O 1
ATOM 3958 N N . THR A 1 507 ? 32.031 -24.938 4.227 1 80.06 507 THR A N 1
ATOM 3959 C CA . THR A 1 507 ? 31.406 -25.406 2.992 1 80.06 507 THR A CA 1
ATOM 3960 C C . THR A 1 507 ? 30.406 -24.375 2.461 1 80.06 507 THR A C 1
ATOM 3962 O O . THR A 1 507 ? 29.859 -23.578 3.227 1 80.06 507 THR A O 1
ATOM 3965 N N . PRO A 1 508 ? 30.375 -24.203 1.247 1 82.19 508 PRO A N 1
ATOM 3966 C CA . PRO A 1 508 ? 29.438 -23.234 0.642 1 82.19 508 PRO A CA 1
ATOM 3967 C C . PRO A 1 508 ? 28.016 -23.375 1.184 1 82.19 508 PRO A C 1
ATOM 3969 O O . PRO A 1 508 ? 27.328 -22.375 1.372 1 82.19 508 PRO A O 1
ATOM 3972 N N . LEU A 1 509 ? 27.641 -24.625 1.443 1 87.25 509 LEU A N 1
ATOM 3973 C CA . LEU A 1 509 ? 26.312 -24.859 1.982 1 87.25 509 LEU A CA 1
ATOM 3974 C C . LEU A 1 509 ? 26.172 -24.25 3.377 1 87.25 509 LEU A C 1
ATOM 3976 O O . LEU A 1 509 ? 25.141 -23.688 3.719 1 87.25 509 LEU A O 1
ATOM 3980 N N . ALA A 1 510 ? 27.156 -24.312 4.082 1 87.5 510 ALA A N 1
ATOM 3981 C CA . ALA A 1 510 ? 27.141 -23.766 5.438 1 87.5 510 ALA A CA 1
ATOM 3982 C C . ALA A 1 510 ? 27.109 -22.234 5.41 1 87.5 510 ALA A C 1
ATOM 3984 O O . ALA A 1 510 ? 26.438 -21.609 6.23 1 87.5 510 ALA A O 1
ATOM 3985 N N . ARG A 1 511 ? 27.797 -21.672 4.512 1 85.62 511 ARG A N 1
ATOM 3986 C CA . ARG A 1 511 ? 27.812 -20.219 4.383 1 85.62 511 ARG A CA 1
ATOM 3987 C C . ARG A 1 511 ? 26.438 -19.703 3.967 1 85.62 511 ARG A C 1
ATOM 3989 O O . ARG A 1 511 ? 25.969 -18.703 4.504 1 85.62 511 ARG A O 1
ATOM 3996 N N . GLN A 1 512 ? 25.859 -20.422 3.051 1 87.69 512 GLN A N 1
ATOM 3997 C CA . GLN A 1 512 ? 24.531 -20.031 2.596 1 87.69 512 GLN A CA 1
ATOM 3998 C C . GLN A 1 512 ? 23.5 -20.125 3.727 1 87.69 512 GLN A C 1
ATOM 4000 O O . GLN A 1 512 ? 22.625 -19.266 3.842 1 87.69 512 GLN A O 1
ATOM 4005 N N . TYR A 1 513 ? 23.688 -21.188 4.453 1 91.88 513 TYR A N 1
ATOM 4006 C CA . TYR A 1 513 ? 22.766 -21.375 5.559 1 91.88 513 TYR A CA 1
ATOM 4007 C C . TYR A 1 513 ? 22.906 -20.281 6.602 1 91.88 513 TYR A C 1
ATOM 4009 O O . TYR A 1 513 ? 21.906 -19.734 7.09 1 91.88 513 TYR A O 1
ATOM 4017 N N . VAL A 1 514 ? 24.094 -19.891 6.906 1 89.25 514 VAL A N 1
ATOM 4018 C CA . VAL A 1 514 ? 24.344 -18.844 7.887 1 89.25 514 VAL A CA 1
ATOM 4019 C C . VAL A 1 514 ? 23.781 -17.516 7.371 1 89.25 514 VAL A C 1
ATOM 4021 O O . VAL A 1 514 ? 23.172 -16.75 8.125 1 89.25 514 VAL A O 1
ATOM 4024 N N . GLU A 1 515 ? 23.984 -17.266 6.156 1 87.69 515 GLU A N 1
ATOM 4025 C CA . GLU A 1 515 ? 23.469 -16.047 5.555 1 87.69 515 GLU A CA 1
ATOM 4026 C C . GLU A 1 515 ? 21.953 -15.984 5.609 1 87.69 515 GLU A C 1
ATOM 4028 O O . GLU A 1 515 ? 21.359 -14.938 5.879 1 87.69 515 GLU A O 1
ATOM 4033 N N . ALA A 1 516 ? 21.312 -17.062 5.293 1 91.88 516 ALA A N 1
ATOM 4034 C CA . ALA A 1 516 ? 19.859 -17.125 5.324 1 91.88 516 ALA A CA 1
ATOM 4035 C C . ALA A 1 516 ? 19.328 -16.891 6.738 1 91.88 516 ALA A C 1
ATOM 4037 O O . ALA A 1 516 ? 18.328 -16.188 6.93 1 91.88 516 ALA A O 1
ATOM 4038 N N . CYS A 1 517 ? 20.016 -17.469 7.68 1 92.75 517 CYS A N 1
ATOM 4039 C CA . CYS A 1 517 ? 19.578 -17.297 9.062 1 92.75 517 CYS A CA 1
ATOM 4040 C C . CYS A 1 517 ? 19.766 -15.859 9.531 1 92.75 517 CYS A C 1
ATOM 4042 O O . CYS A 1 517 ? 18.938 -15.336 10.273 1 92.75 517 CYS A O 1
ATOM 4044 N N . ILE A 1 518 ? 20.828 -15.219 9.078 1 90.69 518 ILE A N 1
ATOM 4045 C CA . ILE A 1 518 ? 21.062 -13.828 9.445 1 90.69 518 ILE A CA 1
ATOM 4046 C C . ILE A 1 518 ? 20 -12.938 8.812 1 90.69 518 ILE A C 1
ATOM 4048 O O . ILE A 1 518 ? 19.469 -12.031 9.461 1 90.69 518 ILE A O 1
ATOM 4052 N N . ARG A 1 519 ? 19.656 -13.156 7.598 1 91.12 519 ARG A N 1
ATOM 4053 C CA . ARG A 1 519 ? 18.625 -12.383 6.922 1 91.12 519 ARG A CA 1
ATOM 4054 C C . ARG A 1 519 ? 17.281 -12.547 7.617 1 91.12 519 ARG A C 1
ATOM 4056 O O . ARG A 1 519 ? 16.531 -11.586 7.754 1 91.12 519 ARG A O 1
ATOM 4063 N N . ILE A 1 520 ? 17.031 -13.773 8.039 1 94.06 520 ILE A N 1
ATOM 4064 C CA . ILE A 1 520 ? 15.781 -14.023 8.75 1 94.06 520 ILE A CA 1
ATOM 4065 C C . ILE A 1 520 ? 15.781 -13.266 10.078 1 94.06 520 ILE A C 1
ATOM 4067 O O . ILE A 1 520 ? 14.781 -12.656 10.453 1 94.06 520 ILE A O 1
ATOM 4071 N N . ALA A 1 521 ? 16.891 -13.297 10.734 1 92.38 521 ALA A N 1
ATOM 4072 C CA . ALA A 1 521 ? 17 -12.609 12.016 1 92.38 521 ALA A CA 1
ATOM 4073 C C . ALA A 1 521 ? 16.781 -11.109 11.844 1 92.38 521 ALA A C 1
ATOM 4075 O O . ALA A 1 521 ? 16.078 -10.484 12.641 1 92.38 521 ALA A O 1
ATOM 4076 N N . ARG A 1 522 ? 17.312 -10.539 10.859 1 89.75 522 ARG A N 1
ATOM 4077 C CA . ARG A 1 522 ? 17.172 -9.109 10.617 1 89.75 522 ARG A CA 1
ATOM 4078 C C . ARG A 1 522 ? 15.734 -8.742 10.266 1 89.75 522 ARG A C 1
ATOM 4080 O O . ARG A 1 522 ? 15.234 -7.703 10.695 1 89.75 522 ARG A O 1
ATOM 4087 N N . LEU A 1 523 ? 15.133 -9.508 9.453 1 91.31 523 LEU A N 1
ATOM 4088 C CA . LEU A 1 523 ? 13.75 -9.25 9.062 1 91.31 523 LEU A CA 1
ATOM 4089 C C . LEU A 1 523 ? 12.82 -9.336 10.266 1 91.31 523 LEU A C 1
ATOM 4091 O O . LEU A 1 523 ? 11.891 -8.539 10.391 1 91.31 523 LEU A O 1
ATOM 4095 N N . LEU A 1 524 ? 13.117 -10.312 11.125 1 92.31 524 LEU A N 1
ATOM 4096 C CA . LEU A 1 524 ? 12.273 -10.477 12.297 1 92.31 524 LEU A CA 1
ATOM 4097 C C . LEU A 1 524 ? 12.484 -9.336 13.289 1 92.31 524 LEU A C 1
ATOM 4099 O O . LEU A 1 524 ? 11.562 -8.953 14.008 1 92.31 524 LEU A O 1
ATOM 4103 N N . ASP A 1 525 ? 13.617 -8.789 13.305 1 88.94 525 ASP A N 1
ATOM 4104 C CA . ASP A 1 525 ? 13.906 -7.672 14.203 1 88.94 525 ASP A CA 1
ATOM 4105 C C . ASP A 1 525 ? 13.133 -6.422 13.789 1 88.94 525 ASP A C 1
ATOM 4107 O O . ASP A 1 525 ? 12.781 -5.594 14.633 1 88.94 525 ASP A O 1
ATOM 4111 N N . VAL A 1 526 ? 12.875 -6.293 12.516 1 86.12 526 VAL A N 1
ATOM 4112 C CA . VAL A 1 526 ? 12.164 -5.129 12.008 1 86.12 526 VAL A CA 1
ATOM 4113 C C . VAL A 1 526 ? 10.688 -5.227 12.383 1 86.12 526 VAL A C 1
ATOM 4115 O O . VAL A 1 526 ? 10.008 -4.207 12.547 1 86.12 526 VAL A O 1
ATOM 4118 N N . VAL A 1 527 ? 10.195 -6.402 12.508 1 88 527 VAL A N 1
ATOM 4119 C CA . VAL A 1 527 ? 8.781 -6.605 12.805 1 88 527 VAL A CA 1
ATOM 4120 C C . VAL A 1 527 ? 8.508 -6.297 14.273 1 88 527 VAL A C 1
ATOM 4122 O O . VAL A 1 527 ? 7.398 -5.902 14.641 1 88 527 VAL A O 1
ATOM 4125 N N . GLN A 1 528 ? 9.5 -6.328 15.023 1 84.19 528 GLN A N 1
ATOM 4126 C CA . GLN A 1 528 ? 9.328 -6.082 16.453 1 84.19 528 GLN A CA 1
ATOM 4127 C C . GLN A 1 528 ? 9.18 -4.594 16.734 1 84.19 528 GLN A C 1
ATOM 4129 O O . GLN A 1 528 ? 9.766 -3.76 16.031 1 84.19 528 GLN A O 1
ATOM 4134 N N . PRO A 1 529 ? 8.273 -4.219 17.594 1 72.88 529 PRO A N 1
ATOM 4135 C CA . PRO A 1 529 ? 8.07 -2.809 17.938 1 72.88 529 PRO A CA 1
ATOM 4136 C C . PRO A 1 529 ? 9.32 -2.166 18.531 1 72.88 529 PRO A C 1
ATOM 4138 O O . PRO A 1 529 ? 9.625 -1.007 18.234 1 72.88 529 PRO A O 1
ATOM 4141 N N . THR A 1 530 ? 9.992 -2.984 19.375 1 68.25 530 THR A N 1
ATOM 4142 C CA . THR A 1 530 ? 11.219 -2.449 19.953 1 68.25 530 THR A CA 1
ATOM 4143 C C . THR A 1 530 ? 12.43 -2.799 19.094 1 68.25 530 THR A C 1
ATOM 4145 O O . THR A 1 530 ? 12.711 -3.975 18.859 1 68.25 530 THR A O 1
ATOM 4148 N N . ARG A 1 531 ? 12.93 -1.903 18.344 1 60.94 531 ARG A N 1
ATOM 4149 C CA . ARG A 1 531 ? 14.016 -2.16 17.391 1 60.94 531 ARG A CA 1
ATOM 4150 C C . ARG A 1 531 ? 15.336 -2.383 18.125 1 60.94 531 ARG A C 1
ATOM 4152 O O . ARG A 1 531 ? 15.789 -1.521 18.875 1 60.94 531 ARG A O 1
ATOM 4159 N N . THR A 1 532 ? 15.656 -3.721 18.312 1 62.28 532 THR A N 1
ATOM 4160 C CA . THR A 1 532 ? 17 -3.986 18.812 1 62.28 532 THR A CA 1
ATOM 4161 C C . THR A 1 532 ? 17.984 -4.184 17.672 1 62.28 532 THR A C 1
ATOM 4163 O O . THR A 1 532 ? 17.703 -4.914 16.719 1 62.28 532 THR A O 1
ATOM 4166 N N . THR A 1 533 ? 18.828 -3.203 17.391 1 63.03 533 THR A N 1
ATOM 4167 C CA . THR A 1 533 ? 19.859 -3.371 16.375 1 63.03 533 THR A CA 1
ATOM 4168 C C . THR A 1 533 ? 20.953 -4.316 16.844 1 63.03 533 THR A C 1
ATOM 4170 O O . THR A 1 533 ? 21.781 -3.938 17.672 1 63.03 533 THR A O 1
ATOM 4173 N N . THR A 1 534 ? 20.719 -5.703 16.75 1 70.19 534 THR A N 1
ATOM 4174 C CA . THR A 1 534 ? 21.781 -6.652 17.062 1 70.19 534 THR A CA 1
ATOM 4175 C C . THR A 1 534 ? 22.719 -6.828 15.883 1 70.19 534 THR A C 1
ATOM 4177 O O . THR A 1 534 ? 22.266 -6.969 14.742 1 70.19 534 THR A O 1
ATOM 4180 N N . ASP A 1 535 ? 23.938 -6.539 16.078 1 75.5 535 ASP A N 1
ATOM 4181 C CA . ASP A 1 535 ? 24.969 -6.73 15.07 1 75.5 535 ASP A CA 1
ATOM 4182 C C . ASP A 1 535 ? 25.422 -8.188 15 1 75.5 535 ASP A C 1
ATOM 4184 O O . ASP A 1 535 ? 25.906 -8.734 15.992 1 75.5 535 ASP A O 1
ATOM 4188 N N . PHE A 1 536 ? 25.125 -8.891 13.867 1 79.62 536 PHE A N 1
ATOM 4189 C CA . PHE A 1 536 ? 25.453 -10.305 13.695 1 79.62 536 PHE A CA 1
ATOM 4190 C C . PHE A 1 536 ? 26.734 -10.461 12.875 1 79.62 536 PHE A C 1
ATOM 4192 O O . PHE A 1 536 ? 27.016 -11.547 12.367 1 79.62 536 PHE A O 1
ATOM 4199 N N . SER A 1 537 ? 27.5 -9.469 12.57 1 72.31 537 SER A N 1
ATOM 4200 C CA . SER A 1 537 ? 28.641 -9.508 11.672 1 72.31 537 SER A CA 1
ATOM 4201 C C . SER A 1 537 ? 29.609 -10.625 12.062 1 72.31 537 SER A C 1
ATOM 4203 O O . SER A 1 537 ? 30.141 -11.32 11.195 1 72.31 537 SER A O 1
ATOM 4205 N N . ASN A 1 538 ? 29.75 -10.977 13.375 1 73.94 538 ASN A N 1
ATOM 4206 C CA . ASN A 1 538 ? 30.719 -12.008 13.758 1 73.94 538 ASN A CA 1
ATOM 4207 C C . ASN A 1 538 ? 30.109 -12.992 14.758 1 73.94 538 ASN A C 1
ATOM 4209 O O . ASN A 1 538 ? 30.828 -13.586 15.562 1 73.94 538 ASN A O 1
ATOM 4213 N N . ALA A 1 539 ? 28.938 -13.266 14.5 1 81.62 539 ALA A N 1
ATOM 4214 C CA . ALA A 1 539 ? 28.312 -14.148 15.477 1 81.62 539 ALA A CA 1
ATOM 4215 C C . ALA A 1 539 ? 28.234 -15.578 14.953 1 81.62 539 ALA A C 1
ATOM 4217 O O . ALA A 1 539 ? 28.016 -15.805 13.766 1 81.62 539 ALA A O 1
ATOM 4218 N N . PRO A 1 540 ? 28.609 -16.453 15.836 1 85.12 540 PRO A N 1
ATOM 4219 C CA . PRO A 1 540 ? 28.422 -17.844 15.438 1 85.12 540 PRO A CA 1
ATOM 4220 C C . PRO A 1 540 ? 26.969 -18.172 15.109 1 85.12 540 PRO A C 1
ATOM 4222 O O . PRO A 1 540 ? 26.062 -17.453 15.523 1 85.12 540 PRO A O 1
ATOM 4225 N N . ILE A 1 541 ? 26.781 -19.219 14.305 1 87 541 ILE A N 1
ATOM 4226 C CA . ILE A 1 541 ? 25.453 -19.594 13.82 1 87 541 ILE A CA 1
ATOM 4227 C C . ILE A 1 541 ? 24.547 -19.953 15 1 87 541 ILE A C 1
ATOM 4229 O O . ILE A 1 541 ? 23.344 -19.688 14.969 1 87 541 ILE A O 1
ATOM 4233 N N . ALA A 1 542 ? 25.094 -20.531 16.031 1 88.81 542 ALA A N 1
ATOM 4234 C CA . ALA A 1 542 ? 24.312 -20.922 17.203 1 88.81 542 ALA A CA 1
ATOM 4235 C C . ALA A 1 542 ? 23.703 -19.703 17.875 1 88.81 542 ALA A C 1
ATOM 4237 O O . ALA A 1 542 ? 22.562 -19.75 18.359 1 88.81 542 ALA A O 1
ATOM 4238 N N . THR A 1 543 ? 24.422 -18.641 17.859 1 90.06 543 THR A N 1
ATOM 4239 C CA . THR A 1 543 ? 23.922 -17.406 18.469 1 90.06 543 THR A CA 1
ATOM 4240 C C . THR A 1 543 ? 22.781 -16.812 17.625 1 90.06 543 THR A C 1
ATOM 4242 O O . THR A 1 543 ? 21.812 -16.297 18.172 1 90.06 543 THR A O 1
ATOM 4245 N N . VAL A 1 544 ? 22.969 -16.953 16.359 1 90.81 544 VAL A N 1
ATOM 4246 C CA . VAL A 1 544 ? 21.938 -16.422 15.469 1 90.81 544 VAL A CA 1
ATOM 4247 C C . VAL A 1 544 ? 20.656 -17.234 15.609 1 90.81 544 VAL A C 1
ATOM 4249 O O . VAL A 1 544 ? 19.562 -16.672 15.695 1 90.81 544 VAL A O 1
ATOM 4252 N N . THR A 1 545 ? 20.797 -18.547 15.641 1 92.62 545 THR A N 1
ATOM 4253 C CA . THR A 1 545 ? 19.625 -19.422 15.727 1 92.62 545 THR A CA 1
ATOM 4254 C C . THR A 1 545 ? 18.938 -19.25 17.078 1 92.62 545 THR A C 1
ATOM 4256 O O . THR A 1 545 ? 17.703 -19.297 17.156 1 92.62 545 THR A O 1
ATOM 4259 N N . GLN A 1 546 ? 19.719 -19.031 18.062 1 91.81 546 GLN A N 1
ATOM 4260 C CA . GLN A 1 546 ? 19.125 -18.812 19.375 1 91.81 546 GLN A CA 1
ATOM 4261 C C . GLN A 1 546 ? 18.375 -17.484 19.438 1 91.81 546 GLN A C 1
ATOM 4263 O O . GLN A 1 546 ? 17.328 -17.391 20.062 1 91.81 546 GLN A O 1
ATOM 4268 N N . HIS A 1 547 ? 18.969 -16.547 18.797 1 91.19 547 HIS A N 1
ATOM 4269 C CA . HIS A 1 547 ? 18.312 -15.25 18.75 1 91.19 547 HIS A CA 1
ATOM 4270 C C . HIS A 1 547 ? 16.969 -15.344 18.016 1 91.19 547 HIS A C 1
ATOM 4272 O O . HIS A 1 547 ? 15.969 -14.805 18.469 1 91.19 547 HIS A O 1
ATOM 4278 N N . VAL A 1 548 ? 16.984 -16.016 16.906 1 93 548 VAL A N 1
ATOM 4279 C CA . VAL A 1 548 ? 15.758 -16.141 16.109 1 93 548 VAL A CA 1
ATOM 4280 C C . VAL A 1 548 ? 14.703 -16.906 16.922 1 93 548 VAL A C 1
ATOM 4282 O O . VAL A 1 548 ? 13.523 -16.531 16.906 1 93 548 VAL A O 1
ATOM 4285 N N . ARG A 1 549 ? 15.141 -17.938 17.578 1 93.12 549 ARG A N 1
ATOM 4286 C CA . ARG A 1 549 ? 14.211 -18.703 18.391 1 93.12 549 ARG A CA 1
ATOM 4287 C C . ARG A 1 549 ? 13.633 -17.844 19.516 1 93.12 549 ARG A C 1
ATOM 4289 O O . ARG A 1 549 ? 12.438 -17.938 19.828 1 93.12 549 ARG A O 1
ATOM 4296 N N . PHE A 1 550 ? 14.445 -17.016 20.062 1 92.25 550 PHE A N 1
ATOM 4297 C CA . PHE A 1 550 ? 14.008 -16.125 21.125 1 92.25 550 PHE A CA 1
ATOM 4298 C C . PHE A 1 550 ? 13.008 -15.102 20.609 1 92.25 550 PHE A C 1
ATOM 4300 O O . PHE A 1 550 ? 11.969 -14.867 21.234 1 92.25 550 PHE A O 1
ATOM 4307 N N . VAL A 1 551 ? 13.289 -14.5 19.453 1 92 551 VAL A N 1
ATOM 4308 C CA . VAL A 1 551 ? 12.422 -13.477 18.875 1 92 551 VAL A CA 1
ATOM 4309 C C . VAL A 1 551 ? 11.07 -14.094 18.516 1 92 551 VAL A C 1
ATOM 4311 O O . VAL A 1 551 ? 10.023 -13.484 18.734 1 92 551 VAL A O 1
ATOM 4314 N N . LEU A 1 552 ? 11.062 -15.297 17.984 1 92.81 552 LEU A N 1
ATOM 4315 C CA . LEU A 1 552 ? 9.844 -15.961 17.531 1 92.81 552 LEU A CA 1
ATOM 4316 C C . LEU A 1 552 ? 8.977 -16.359 18.734 1 92.81 552 LEU A C 1
ATOM 4318 O O . LEU A 1 552 ? 7.789 -16.641 18.578 1 92.81 552 LEU A O 1
ATOM 4322 N N . SER A 1 553 ? 9.594 -16.406 19.875 1 91.62 553 SER A N 1
ATOM 4323 C CA . SER A 1 553 ? 8.836 -16.766 21.078 1 91.62 553 SER A CA 1
ATOM 4324 C C . SER A 1 553 ? 8.148 -15.531 21.672 1 91.62 553 SER A C 1
ATOM 4326 O O . SER A 1 553 ? 7.297 -15.656 22.562 1 91.62 553 SER A O 1
ATOM 4328 N N . ASN A 1 554 ? 8.359 -14.398 21.141 1 90.56 554 ASN A N 1
ATOM 4329 C CA . ASN A 1 554 ? 7.723 -13.172 21.594 1 90.56 554 ASN A CA 1
ATOM 4330 C C . ASN A 1 554 ? 6.246 -13.125 21.219 1 90.56 554 ASN A C 1
ATOM 4332 O O . ASN A 1 554 ? 5.836 -13.75 20.234 1 90.56 554 ASN A O 1
ATOM 4336 N N . PRO A 1 555 ? 5.418 -12.406 21.922 1 88.12 555 PRO A N 1
ATOM 4337 C CA . PRO A 1 555 ? 3.98 -12.32 21.641 1 88.12 555 PRO A CA 1
ATOM 4338 C C . PRO A 1 555 ? 3.68 -11.664 20.297 1 88.12 555 PRO A C 1
ATOM 4340 O O . PRO A 1 555 ? 2.59 -11.844 19.75 1 88.12 555 PRO A O 1
ATOM 4343 N N . ALA A 1 556 ? 4.621 -10.977 19.766 1 88.69 556 ALA A N 1
ATOM 4344 C CA . ALA A 1 556 ? 4.426 -10.352 18.469 1 88.69 556 ALA A CA 1
ATOM 4345 C C . ALA A 1 556 ? 4.316 -11.406 17.359 1 88.69 556 ALA A C 1
ATOM 4347 O O . ALA A 1 556 ? 3.824 -11.125 16.266 1 88.69 556 ALA A O 1
ATOM 4348 N N . PHE A 1 557 ? 4.75 -12.617 17.719 1 92.5 557 PHE A N 1
ATOM 4349 C CA . PHE A 1 557 ? 4.746 -13.672 16.703 1 92.5 557 PHE A CA 1
ATOM 4350 C C . PHE A 1 557 ? 3.842 -14.82 17.125 1 92.5 557 PHE A C 1
ATOM 4352 O O . PHE A 1 557 ? 3.996 -15.945 16.641 1 92.5 557 PHE A O 1
ATOM 4359 N N . ASN A 1 558 ? 2.873 -14.461 17.969 1 89.19 558 ASN A N 1
ATOM 4360 C CA . ASN A 1 558 ? 1.861 -15.461 18.312 1 89.19 558 ASN A CA 1
ATOM 4361 C C . ASN A 1 558 ? 0.872 -15.664 17.156 1 89.19 558 ASN A C 1
ATOM 4363 O O . ASN A 1 558 ? 0.896 -14.93 16.172 1 89.19 558 ASN A O 1
ATOM 4367 N N . SER A 1 559 ? 0.012 -16.656 17.25 1 88.94 559 SER A N 1
ATOM 4368 C CA . SER A 1 559 ? -0.886 -17.062 16.188 1 88.94 559 SER A CA 1
ATOM 4369 C C . SER A 1 559 ? -1.92 -15.984 15.883 1 88.94 559 SER A C 1
ATOM 4371 O O . SER A 1 559 ? -2.492 -15.953 14.789 1 88.94 559 SER A O 1
ATOM 4373 N N . GLU A 1 560 ? -2.137 -15.102 16.766 1 88.38 560 GLU A N 1
ATOM 4374 C CA . GLU A 1 560 ? -3.094 -14.023 16.516 1 88.38 560 GLU A CA 1
ATOM 4375 C C . GLU A 1 560 ? -2.424 -12.836 15.828 1 88.38 560 GLU A C 1
ATOM 4377 O O . GLU A 1 560 ? -3.072 -12.094 15.086 1 88.38 560 GLU A O 1
ATOM 4382 N N . ALA A 1 561 ? -1.145 -12.711 16.031 1 91.38 561 ALA A N 1
ATOM 4383 C CA . ALA A 1 561 ? -0.446 -11.516 15.562 1 91.38 561 ALA A CA 1
ATOM 4384 C C . ALA A 1 561 ? 0.325 -11.805 14.281 1 91.38 561 ALA A C 1
ATOM 4386 O O . ALA A 1 561 ? 0.637 -10.891 13.516 1 91.38 561 ALA A O 1
ATOM 4387 N N . PHE A 1 562 ? 0.658 -13.047 14.148 1 93.38 562 PHE A N 1
ATOM 4388 C CA . PHE A 1 562 ? 1.507 -13.438 13.023 1 93.38 562 PHE A CA 1
ATOM 4389 C C . PHE A 1 562 ? 1.066 -14.773 12.453 1 93.38 562 PHE A C 1
ATOM 4391 O O . PHE A 1 562 ? 0.47 -15.594 13.156 1 93.38 562 PHE A O 1
ATOM 4398 N N . ASP A 1 563 ? 1.263 -14.953 11.172 1 94 563 ASP A N 1
ATOM 4399 C CA . ASP A 1 563 ? 0.868 -16.203 10.523 1 94 563 ASP A CA 1
ATOM 4400 C C . ASP A 1 563 ? 1.594 -17.391 11.133 1 94 563 ASP A C 1
ATOM 4402 O O . ASP A 1 563 ? 2.818 -17.5 11.039 1 94 563 ASP A O 1
ATOM 4406 N N . ALA A 1 564 ? 0.869 -18.297 11.664 1 94.12 564 ALA A N 1
ATOM 4407 C CA . ALA A 1 564 ? 1.439 -19.453 12.352 1 94.12 564 ALA A CA 1
ATOM 4408 C C . ALA A 1 564 ? 2.145 -20.391 11.367 1 94.12 564 ALA A C 1
ATOM 4410 O O . ALA A 1 564 ? 3.082 -21.094 11.742 1 94.12 564 ALA A O 1
ATOM 4411 N N . GLY A 1 565 ? 1.677 -20.5 10.133 1 93.69 565 GLY A N 1
ATOM 4412 C CA . GLY A 1 565 ? 2.334 -21.312 9.125 1 93.69 565 GLY A CA 1
ATOM 4413 C C . GLY A 1 565 ? 3.727 -20.828 8.773 1 93.69 565 GLY A C 1
ATOM 4414 O O . GLY A 1 565 ? 4.668 -21.609 8.695 1 93.69 565 GLY A O 1
ATOM 4415 N N . VAL A 1 566 ? 3.844 -19.5 8.633 1 94.5 566 VAL A N 1
ATOM 4416 C CA . VAL A 1 566 ? 5.145 -18.922 8.336 1 94.5 566 VAL A CA 1
ATOM 4417 C C . VAL A 1 566 ? 6.082 -19.109 9.531 1 94.5 566 VAL A C 1
ATOM 4419 O O . VAL A 1 566 ? 7.254 -19.438 9.352 1 94.5 566 VAL A O 1
ATOM 4422 N N . ARG A 1 567 ? 5.555 -18.875 10.711 1 94.75 567 ARG A N 1
ATOM 4423 C CA . ARG A 1 567 ? 6.355 -19.094 11.906 1 94.75 567 ARG A CA 1
ATOM 4424 C C . ARG A 1 567 ? 6.855 -20.531 11.984 1 94.75 567 ARG A C 1
ATOM 4426 O O . ARG A 1 567 ? 8.023 -20.766 12.305 1 94.75 567 ARG A O 1
ATOM 4433 N N . HIS A 1 568 ? 5.98 -21.453 11.68 1 95 568 HIS A N 1
ATOM 4434 C CA . HIS A 1 568 ? 6.332 -22.859 11.719 1 95 568 HIS A CA 1
ATOM 4435 C C . HIS A 1 568 ? 7.418 -23.188 10.703 1 95 568 HIS A C 1
ATOM 4437 O O . HIS A 1 568 ? 8.312 -23.984 10.984 1 95 568 HIS A O 1
ATOM 4443 N N . ARG A 1 569 ? 7.379 -22.641 9.578 1 95.19 569 ARG A N 1
ATOM 4444 C CA . ARG A 1 569 ? 8.391 -22.859 8.555 1 95.19 569 ARG A CA 1
ATOM 4445 C C . ARG A 1 569 ? 9.727 -22.25 8.961 1 95.19 569 ARG A C 1
ATOM 4447 O O . ARG A 1 569 ? 10.789 -22.797 8.656 1 95.19 569 ARG A O 1
ATOM 4454 N N . LEU A 1 570 ? 9.664 -21.094 9.641 1 95.19 570 LEU A N 1
ATOM 4455 C CA . LEU A 1 570 ? 10.898 -20.484 10.125 1 95.19 570 LEU A CA 1
ATOM 4456 C C . LEU A 1 570 ? 11.555 -21.344 11.188 1 95.19 570 LEU A C 1
ATOM 4458 O O . LEU A 1 570 ? 12.781 -21.469 11.227 1 95.19 570 LEU A O 1
ATOM 4462 N N . LEU A 1 571 ? 10.758 -21.938 12.023 1 94.12 571 LEU A N 1
ATOM 4463 C CA . LEU A 1 571 ? 11.297 -22.844 13.023 1 94.12 571 LEU A CA 1
ATOM 4464 C C . LEU A 1 571 ? 11.914 -24.078 12.359 1 94.12 571 LEU A C 1
ATOM 4466 O O . LEU A 1 571 ? 12.891 -24.641 12.852 1 94.12 571 LEU A O 1
ATOM 4470 N N . SER A 1 572 ? 11.305 -24.484 11.195 1 93.75 572 SER A N 1
ATOM 4471 C CA . SER A 1 572 ? 11.844 -25.609 10.438 1 93.75 572 SER A CA 1
ATOM 4472 C C . SER A 1 572 ? 13.234 -25.281 9.891 1 93.75 572 SER A C 1
ATOM 4474 O O . SER A 1 572 ? 14.078 -26.172 9.781 1 93.75 572 SER A O 1
ATOM 4476 N N . VAL A 1 573 ? 13.438 -24.016 9.562 1 94.5 573 VAL A N 1
ATOM 4477 C CA . VAL A 1 573 ? 14.742 -23.594 9.055 1 94.5 573 VAL A CA 1
ATOM 4478 C C . VAL A 1 573 ? 15.797 -23.781 10.141 1 94.5 573 VAL A C 1
ATOM 4480 O O . VAL A 1 573 ? 16.938 -24.156 9.844 1 94.5 573 VAL A O 1
ATOM 4483 N N . LEU A 1 574 ? 15.391 -23.562 11.375 1 92.94 574 LEU A N 1
ATOM 4484 C CA . LEU A 1 574 ? 16.328 -23.656 12.484 1 92.94 574 LEU A CA 1
ATOM 4485 C C . LEU A 1 574 ? 16.547 -25.109 12.898 1 92.94 574 LEU A C 1
ATOM 4487 O O . LEU A 1 574 ? 17.641 -25.469 13.344 1 92.94 574 LEU A O 1
ATOM 4491 N N . GLU A 1 575 ? 15.547 -25.906 12.75 1 91.06 575 GLU A N 1
ATOM 4492 C CA . GLU A 1 575 ? 15.602 -27.297 13.203 1 91.06 575 GLU A CA 1
ATOM 4493 C C . GLU A 1 575 ? 16.375 -28.156 12.227 1 91.06 575 GLU A C 1
ATOM 4495 O O . GLU A 1 575 ? 17.094 -29.078 12.633 1 91.06 575 GLU A O 1
ATOM 4500 N N . PHE A 1 576 ? 16.203 -27.891 10.922 1 92.75 576 PHE A N 1
ATOM 4501 C CA . PHE A 1 576 ? 16.844 -28.719 9.898 1 92.75 576 PHE A CA 1
ATOM 4502 C C . PHE A 1 576 ? 17.984 -27.969 9.234 1 92.75 576 PHE A C 1
ATOM 4504 O O . PHE A 1 576 ? 17.75 -27.062 8.422 1 92.75 576 PHE A O 1
ATOM 4511 N N . ASN A 1 577 ? 19.172 -28.312 9.555 1 91.19 577 ASN A N 1
ATOM 4512 C CA . ASN A 1 577 ? 20.375 -27.672 8.984 1 91.19 577 ASN A CA 1
ATOM 4513 C C . ASN A 1 577 ? 20.859 -28.406 7.738 1 91.19 577 ASN A C 1
ATOM 4515 O O . ASN A 1 577 ? 21.328 -29.547 7.824 1 91.19 577 ASN A O 1
ATOM 4519 N N . PRO A 1 578 ? 20.766 -27.75 6.637 1 91.56 578 PRO A N 1
ATOM 4520 C CA . PRO A 1 578 ? 21.141 -28.422 5.395 1 91.56 578 PRO A CA 1
ATOM 4521 C C . PRO A 1 578 ? 22.641 -28.75 5.34 1 91.56 578 PRO A C 1
ATOM 4523 O O . PRO A 1 578 ? 23.047 -29.688 4.664 1 91.56 578 PRO A O 1
ATOM 4526 N N . ALA A 1 579 ? 23.469 -27.938 5.996 1 87.62 579 ALA A N 1
ATOM 4527 C CA . ALA A 1 579 ? 24.922 -28.188 5.988 1 87.62 579 ALA A CA 1
ATOM 4528 C C . ALA A 1 579 ? 25.25 -29.469 6.758 1 87.62 579 ALA A C 1
ATOM 4530 O O . ALA A 1 579 ? 26.141 -30.219 6.359 1 87.62 579 ALA A O 1
ATOM 4531 N N . GLN A 1 580 ? 24.531 -29.703 7.727 1 84.5 580 GLN A N 1
ATOM 4532 C CA . GLN A 1 580 ? 24.766 -30.906 8.523 1 84.5 580 GLN A CA 1
ATOM 4533 C C . GLN A 1 580 ? 24.219 -32.156 7.812 1 84.5 580 GLN A C 1
ATOM 4535 O O . GLN A 1 580 ? 24.812 -33.219 7.914 1 84.5 580 GLN A O 1
ATOM 4540 N N . LEU A 1 581 ? 23.156 -32.031 7.039 1 86.81 581 LEU A N 1
ATOM 4541 C CA . LEU A 1 581 ? 22.5 -33.156 6.363 1 86.81 581 LEU A CA 1
ATOM 4542 C C . LEU A 1 581 ? 23.062 -33.312 4.957 1 86.81 581 LEU A C 1
ATOM 4544 O O . LEU A 1 581 ? 22.859 -34.375 4.328 1 86.81 581 LEU A O 1
ATOM 4548 N N . GLY A 1 582 ? 23.781 -32.344 4.5 1 84.94 582 GLY A N 1
ATOM 4549 C CA . GLY A 1 582 ? 24.375 -32.406 3.168 1 84.94 582 GLY A CA 1
ATOM 4550 C C . GLY A 1 582 ? 23.328 -32.406 2.061 1 84.94 582 GLY A C 1
ATOM 4551 O O . GLY A 1 582 ? 23.453 -33.156 1.085 1 84.94 582 GLY A O 1
ATOM 4552 N N . LE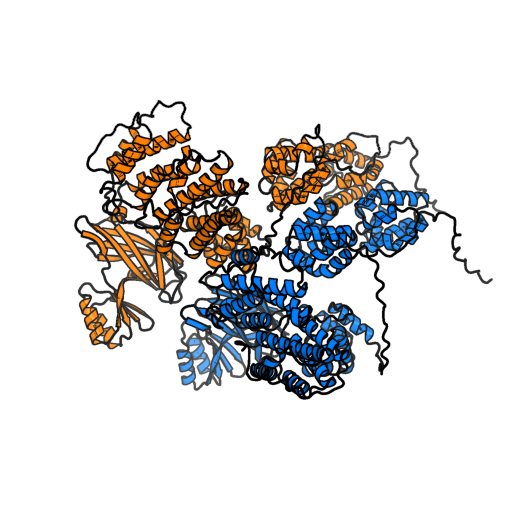U A 1 583 ? 22.312 -31.766 2.291 1 89.81 583 LEU A N 1
ATOM 4553 C CA . LEU A 1 583 ? 21.203 -31.734 1.339 1 89.81 583 LEU A CA 1
ATOM 4554 C C . LEU A 1 583 ? 21.094 -30.359 0.693 1 89.81 583 LEU A C 1
ATOM 4556 O O . LEU A 1 583 ? 20.562 -29.422 1.307 1 89.81 583 LEU A O 1
ATOM 4560 N N . GLY A 1 584 ? 21.438 -30.219 -0.504 1 89 584 GLY A N 1
ATOM 4561 C CA . GLY A 1 584 ? 21.297 -28.984 -1.243 1 89 584 GLY A CA 1
ATOM 4562 C C . GLY A 1 584 ? 19.859 -28.609 -1.524 1 89 584 GLY A C 1
ATOM 4563 O O . GLY A 1 584 ? 19.516 -27.422 -1.554 1 89 584 GLY A O 1
ATOM 4564 N N . SER A 1 585 ? 19.078 -29.609 -1.755 1 90.94 585 SER A N 1
ATOM 4565 C CA . SER A 1 585 ? 17.656 -29.359 -2.021 1 90.94 585 SER A CA 1
ATOM 4566 C C . SER A 1 585 ? 16.969 -28.75 -0.814 1 90.94 585 SER A C 1
ATOM 4568 O O . SER A 1 585 ? 16.047 -27.938 -0.967 1 90.94 585 SER A O 1
ATOM 4570 N N . LEU A 1 586 ? 17.391 -29.109 0.332 1 93.69 586 LEU A N 1
ATOM 4571 C CA . LEU A 1 586 ? 16.844 -28.531 1.549 1 93.69 586 LEU A CA 1
ATOM 4572 C C . LEU A 1 586 ? 17.203 -27.047 1.658 1 93.69 586 LEU A C 1
ATOM 4574 O O . LEU A 1 586 ? 16.406 -26.25 2.133 1 93.69 586 LEU A O 1
ATOM 4578 N N . MET A 1 587 ? 18.406 -26.734 1.222 1 93.19 587 MET A N 1
ATOM 4579 C CA . MET A 1 587 ? 18.828 -25.328 1.248 1 93.19 587 MET A CA 1
ATOM 4580 C C . MET A 1 587 ? 17.953 -24.484 0.324 1 93.19 587 MET A C 1
ATOM 4582 O O . MET A 1 587 ? 17.609 -23.359 0.654 1 93.19 587 MET A O 1
ATOM 4586 N N . GLN A 1 588 ? 17.609 -25.094 -0.735 1 92.94 588 GLN A N 1
ATOM 4587 C CA . GLN A 1 588 ? 16.734 -24.375 -1.662 1 92.94 588 GLN A CA 1
ATOM 4588 C C . GLN A 1 588 ? 15.367 -24.125 -1.035 1 92.94 588 GLN A C 1
ATOM 4590 O O . GLN A 1 588 ? 14.758 -23.078 -1.268 1 92.94 588 GLN A O 1
ATOM 4595 N N . LEU A 1 589 ? 14.898 -25.016 -0.321 1 95.25 589 LEU A N 1
ATOM 4596 C CA . LEU A 1 589 ? 13.617 -24.859 0.36 1 95.25 589 LEU A CA 1
ATOM 4597 C C . LEU A 1 589 ? 13.703 -23.781 1.435 1 95.25 589 LEU A C 1
ATOM 4599 O O . LEU A 1 589 ? 12.758 -23.016 1.629 1 95.25 589 LEU A O 1
ATOM 4603 N N . HIS A 1 590 ? 14.789 -23.75 2.121 1 95.69 590 HIS A N 1
ATOM 4604 C CA . HIS A 1 590 ? 14.977 -22.688 3.111 1 95.69 590 HIS A CA 1
ATOM 4605 C C . HIS A 1 590 ? 15.047 -21.328 2.449 1 95.69 590 HIS A C 1
ATOM 4607 O O . HIS A 1 590 ? 14.555 -20.328 2.996 1 95.69 590 HIS A O 1
ATOM 4613 N N . GLN A 1 591 ? 15.625 -21.297 1.309 1 92.88 591 GLN A N 1
ATOM 4614 C CA . GLN A 1 591 ? 15.648 -20.047 0.559 1 92.88 591 GLN A CA 1
ATOM 4615 C C . GLN A 1 591 ? 14.25 -19.641 0.12 1 92.88 591 GLN A C 1
ATOM 4617 O O . GLN A 1 591 ? 13.914 -18.453 0.103 1 92.88 591 GLN A O 1
ATOM 4622 N N . GLU A 1 592 ? 13.5 -20.609 -0.231 1 94.56 592 GLU A N 1
ATOM 4623 C CA . GLU A 1 592 ? 12.109 -20.328 -0.584 1 94.56 592 GLU A CA 1
ATOM 4624 C C . GLU A 1 592 ? 11.328 -19.828 0.623 1 94.56 592 GLU A C 1
ATOM 4626 O O . GLU A 1 592 ? 10.438 -18.984 0.482 1 94.56 592 GLU A O 1
ATOM 4631 N N . THR A 1 593 ? 11.617 -20.359 1.723 1 95.88 593 THR A N 1
ATOM 4632 C CA . THR A 1 593 ? 10.977 -19.891 2.945 1 95.88 593 THR A CA 1
ATOM 4633 C C . THR A 1 593 ? 11.344 -18.438 3.219 1 95.88 593 THR A C 1
ATOM 4635 O O . THR A 1 593 ? 10.508 -17.656 3.68 1 95.88 593 THR A O 1
ATOM 4638 N N . LEU A 1 594 ? 12.586 -18.094 2.949 1 94.75 594 LEU A N 1
ATOM 4639 C CA . LEU A 1 594 ? 13.008 -16.703 3.102 1 94.75 594 LEU A CA 1
ATOM 4640 C C . LEU A 1 594 ? 12.266 -15.797 2.133 1 94.75 594 LEU A C 1
ATOM 4642 O O . LEU A 1 594 ? 11.828 -14.703 2.51 1 94.75 594 LEU A O 1
ATOM 4646 N N . SER A 1 595 ? 12.094 -16.281 1.001 1 93.56 595 SER A N 1
ATOM 4647 C CA . SER A 1 595 ? 11.352 -15.516 0.008 1 93.56 595 SER A CA 1
ATOM 4648 C C . SER A 1 595 ? 9.883 -15.367 0.402 1 93.56 595 SER A C 1
ATOM 4650 O O . SER A 1 595 ? 9.289 -14.305 0.197 1 93.56 595 SER A O 1
ATOM 4652 N N . GLU A 1 596 ? 9.367 -16.391 0.88 1 93.88 596 GLU A N 1
ATOM 4653 C CA . GLU A 1 596 ? 7.98 -16.344 1.347 1 93.88 596 GLU A CA 1
ATOM 4654 C C . GLU A 1 596 ? 7.824 -15.375 2.521 1 93.88 596 GLU A C 1
ATOM 4656 O O . GLU A 1 596 ? 6.82 -14.672 2.625 1 93.88 596 GLU A O 1
ATOM 4661 N N . LEU A 1 597 ? 8.789 -15.383 3.369 1 95.06 597 LEU A N 1
ATOM 4662 C CA . LEU A 1 597 ? 8.758 -14.461 4.496 1 95.06 597 LEU A CA 1
ATOM 4663 C C . LEU A 1 597 ? 8.789 -13.016 4.012 1 95.06 597 LEU A C 1
ATOM 4665 O O . LEU A 1 597 ? 8.039 -12.172 4.512 1 95.06 597 LEU A O 1
ATOM 4669 N N . GLN A 1 598 ? 9.602 -12.773 3.064 1 93 598 GLN A N 1
ATOM 4670 C CA . GLN A 1 598 ? 9.688 -11.43 2.506 1 93 598 GLN A CA 1
ATOM 4671 C C . GLN A 1 598 ? 8.359 -11 1.883 1 93 598 GLN A C 1
ATOM 4673 O O . GLN A 1 598 ? 7.922 -9.859 2.059 1 93 598 GLN A O 1
ATOM 4678 N N . SER A 1 599 ? 7.73 -11.906 1.216 1 91.56 599 SER A N 1
ATOM 4679 C CA . SER A 1 599 ? 6.457 -11.609 0.568 1 91.56 599 SER A CA 1
ATOM 4680 C C . SER A 1 599 ? 5.344 -11.422 1.596 1 91.56 599 SER A C 1
ATOM 4682 O O . SER A 1 599 ? 4.496 -10.539 1.443 1 91.56 599 SER A O 1
ATOM 4684 N N . TYR A 1 600 ? 5.387 -12.227 2.613 1 94.5 600 TYR A N 1
ATOM 4685 C CA . TYR A 1 600 ? 4.379 -12.125 3.66 1 94.5 600 TYR A CA 1
ATOM 4686 C C . TYR A 1 600 ? 4.488 -10.797 4.395 1 94.5 600 TYR A C 1
ATOM 4688 O O . TYR A 1 600 ? 3.479 -10.234 4.832 1 94.5 600 TYR A O 1
ATOM 4696 N N . LEU A 1 601 ? 5.684 -10.359 4.586 1 93.5 601 LEU A N 1
ATOM 4697 C CA . LEU A 1 601 ? 5.898 -9.172 5.398 1 93.5 601 LEU A CA 1
ATOM 4698 C C . LEU A 1 601 ? 5.406 -7.922 4.672 1 93.5 601 LEU A C 1
ATOM 4700 O O . LEU A 1 601 ? 5.195 -6.879 5.297 1 93.5 601 LEU A O 1
ATOM 4704 N N . GLN A 1 602 ? 5.211 -7.988 3.461 1 90.94 602 GLN A N 1
ATOM 4705 C CA . GLN A 1 602 ? 4.773 -6.816 2.707 1 90.94 602 GLN A CA 1
ATOM 4706 C C . GLN A 1 602 ? 3.35 -6.418 3.082 1 90.94 602 GLN A C 1
ATOM 4708 O O . GLN A 1 602 ? 2.615 -7.211 3.676 1 90.94 602 GLN A O 1
ATOM 4713 N N . LEU A 1 603 ? 2.996 -5.227 2.721 1 89.62 603 LEU A N 1
ATOM 4714 C CA . LEU A 1 603 ? 1.65 -4.734 2.994 1 89.62 603 LEU A CA 1
ATOM 4715 C C . LEU A 1 603 ? 0.621 -5.465 2.139 1 89.62 603 LEU A C 1
ATOM 4717 O O . LEU A 1 603 ? 0.884 -5.777 0.975 1 89.62 603 LEU A O 1
ATOM 4721 N N . GLY A 1 604 ? -0.515 -5.746 2.824 1 86.75 604 GLY A N 1
ATOM 4722 C CA . GLY A 1 604 ? -1.57 -6.422 2.084 1 86.75 604 GLY A CA 1
ATOM 4723 C C . GLY A 1 604 ? -2.857 -6.562 2.875 1 86.75 604 GLY A C 1
ATOM 4724 O O . GLY A 1 604 ? -2.83 -6.645 4.105 1 86.75 604 GLY A O 1
ATOM 4725 N N . GLU A 1 605 ? -3.889 -6.645 2.127 1 87.12 605 GLU A N 1
ATOM 4726 C CA . GLU A 1 605 ? -5.203 -6.777 2.746 1 87.12 605 GLU A CA 1
ATOM 4727 C C . GLU A 1 605 ? -5.426 -8.195 3.266 1 87.12 605 GLU A C 1
ATOM 4729 O O . GLU A 1 605 ? -6.277 -8.422 4.129 1 87.12 605 GLU A O 1
ATOM 4734 N N . HIS A 1 606 ? -4.656 -9.07 2.793 1 87.06 606 HIS A N 1
ATOM 4735 C CA . HIS A 1 606 ? -4.855 -10.477 3.127 1 87.06 606 HIS A CA 1
ATOM 4736 C C . HIS A 1 606 ? -4.477 -10.758 4.578 1 87.06 606 HIS A C 1
ATOM 4738 O O . HIS A 1 606 ? -4.867 -11.781 5.137 1 87.06 606 HIS A O 1
ATOM 4744 N N . HIS A 1 607 ? -3.822 -9.875 5.211 1 91.12 607 HIS A N 1
ATOM 4745 C CA . HIS A 1 607 ? -3.41 -10.109 6.59 1 91.12 607 HIS A CA 1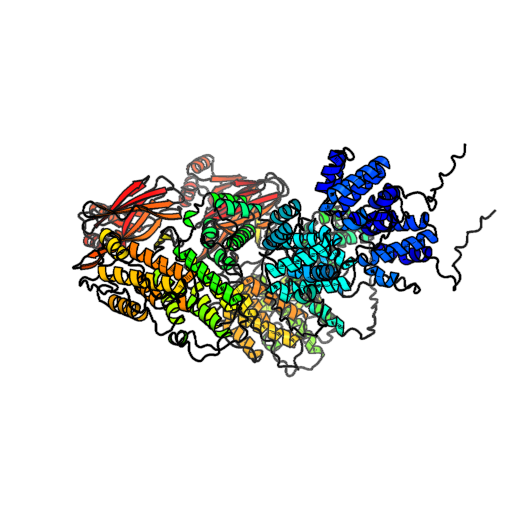
ATOM 4746 C C . HIS A 1 607 ? -4.605 -10.086 7.535 1 91.12 607 HIS A C 1
ATOM 4748 O O . HIS A 1 607 ? -4.695 -10.898 8.453 1 91.12 607 HIS A O 1
ATOM 4754 N N . ASN A 1 608 ? -5.559 -9.172 7.242 1 91.75 608 ASN A N 1
ATOM 4755 C CA . ASN A 1 608 ? -6.602 -8.938 8.234 1 91.75 608 ASN A CA 1
ATOM 4756 C C . ASN A 1 608 ? -7.988 -9.219 7.66 1 91.75 608 ASN A C 1
ATOM 4758 O O . ASN A 1 608 ? -9 -8.875 8.273 1 91.75 608 ASN A O 1
ATOM 4762 N N . PHE A 1 609 ? -8 -9.758 6.504 1 93.62 609 PHE A N 1
ATOM 4763 C CA . PHE A 1 609 ? -9.305 -9.938 5.883 1 93.62 609 PHE A CA 1
ATOM 4764 C C . PHE A 1 609 ? -9.297 -11.125 4.926 1 93.62 609 PHE A C 1
ATOM 4766 O O . PHE A 1 609 ? -8.289 -11.391 4.266 1 93.62 609 PHE A O 1
ATOM 4773 N N . GLN A 1 610 ? -10.516 -11.859 4.926 1 93.38 610 GLN A N 1
ATOM 4774 C CA . GLN A 1 610 ? -10.672 -12.961 3.984 1 93.38 610 GLN A CA 1
ATOM 4775 C C . GLN A 1 610 ? -12.141 -13.242 3.701 1 93.38 610 GLN A C 1
ATOM 4777 O O . GLN A 1 610 ? -12.961 -13.289 4.625 1 93.38 610 GLN A O 1
ATOM 4782 N N . PHE A 1 611 ? -12.445 -13.336 2.379 1 93.75 611 PHE A N 1
ATOM 4783 C CA . PHE A 1 611 ? -13.742 -13.859 1.986 1 93.75 611 PHE A CA 1
ATOM 4784 C C . PHE A 1 611 ? -13.734 -15.383 1.979 1 93.75 611 PHE A C 1
ATOM 4786 O O . PHE A 1 611 ? -12.797 -16 1.462 1 93.75 611 PHE A O 1
ATOM 4793 N N . ILE A 1 612 ? -14.703 -16.031 2.578 1 92.56 612 ILE A N 1
ATOM 4794 C CA . ILE A 1 612 ? -14.781 -17.484 2.6 1 92.56 612 ILE A CA 1
ATOM 4795 C C . ILE A 1 612 ? -16.078 -17.938 1.946 1 92.56 612 ILE A C 1
ATOM 4797 O O . ILE A 1 612 ? -17.172 -17.625 2.434 1 92.56 612 ILE A O 1
ATOM 4801 N N . LEU A 1 613 ? -15.922 -18.594 0.83 1 93.44 613 LEU A N 1
ATOM 4802 C CA . LEU A 1 613 ? -17.062 -19.234 0.176 1 93.44 613 LEU A CA 1
ATOM 4803 C C . LEU A 1 613 ? -17.359 -20.594 0.792 1 93.44 613 LEU A C 1
ATOM 4805 O O . LEU A 1 613 ? -16.531 -21.516 0.69 1 93.44 613 LEU A O 1
ATOM 4809 N N . GLU A 1 614 ? -18.5 -20.797 1.348 1 92.19 614 GLU A N 1
ATOM 4810 C CA . GLU A 1 614 ? -18.812 -22.031 2.057 1 92.19 614 GLU A CA 1
ATOM 4811 C C . GLU A 1 614 ? -19.438 -23.062 1.119 1 92.19 614 GLU A C 1
ATOM 4813 O O . GLU A 1 614 ? -19.062 -24.234 1.143 1 92.19 614 GLU A O 1
ATOM 4818 N N . SER A 1 615 ? -20.422 -22.547 0.407 1 92.88 615 SER A N 1
ATOM 4819 C CA . SER A 1 615 ? -21.125 -23.5 -0.448 1 92.88 615 SER A CA 1
ATOM 4820 C C . SER A 1 615 ? -21.828 -22.797 -1.604 1 92.88 615 SER A C 1
ATOM 4822 O O . SER A 1 615 ? -22.047 -21.594 -1.555 1 92.88 615 SER A O 1
ATOM 4824 N N . VAL A 1 616 ? -22.031 -23.609 -2.633 1 93.06 616 VAL A N 1
ATOM 4825 C CA . VAL A 1 616 ? -22.781 -23.188 -3.805 1 93.06 616 VAL A CA 1
ATOM 4826 C C . VAL A 1 616 ? -23.891 -24.188 -4.102 1 93.06 616 VAL A C 1
ATOM 4828 O O . VAL A 1 616 ? -23.625 -25.391 -4.273 1 93.06 616 VAL A O 1
ATOM 4831 N N . ARG A 1 617 ? -25.109 -23.703 -4.121 1 91.12 617 ARG A N 1
ATOM 4832 C CA . ARG A 1 617 ? -26.25 -24.562 -4.43 1 91.12 617 ARG A CA 1
ATOM 4833 C C . ARG A 1 617 ? -26.781 -24.266 -5.828 1 91.12 617 ARG A C 1
ATOM 4835 O O . ARG A 1 617 ? -27.297 -23.188 -6.086 1 91.12 617 ARG A O 1
ATOM 4842 N N . ILE A 1 618 ? -26.688 -25.219 -6.68 1 91.81 618 ILE A N 1
ATOM 4843 C CA . ILE A 1 618 ? -27.188 -25.062 -8.047 1 91.81 618 ILE A CA 1
ATOM 4844 C C . ILE A 1 618 ? -28.672 -25.406 -8.102 1 91.81 618 ILE A C 1
ATOM 4846 O O . ILE A 1 618 ? -29.109 -26.391 -7.508 1 91.81 618 ILE A O 1
ATOM 4850 N N . ILE A 1 619 ? -29.375 -24.438 -8.703 1 89.44 619 ILE A N 1
ATOM 4851 C CA . ILE A 1 619 ? -30.812 -24.656 -8.883 1 89.44 619 ILE A CA 1
ATOM 4852 C C . ILE A 1 619 ? -31.078 -25.25 -10.266 1 89.44 619 ILE A C 1
ATOM 4854 O O . ILE A 1 619 ? -31.125 -24.516 -11.258 1 89.44 619 ILE A O 1
ATOM 4858 N N . GLY A 1 620 ? -31.188 -26.578 -10.398 1 82 620 GLY A N 1
ATOM 4859 C CA . GLY A 1 620 ? -31.406 -27.25 -11.672 1 82 620 GLY A CA 1
ATOM 4860 C C . GLY A 1 620 ? -30.422 -28.375 -11.922 1 82 620 GLY A C 1
ATOM 4861 O O . GLY A 1 620 ? -29.812 -28.906 -10.984 1 82 620 GLY A O 1
ATOM 4862 N N . PRO A 1 621 ? -30.328 -28.766 -13.172 1 82.25 621 PRO A N 1
ATOM 4863 C CA . PRO A 1 621 ? -29.484 -29.906 -13.516 1 82.25 621 PRO A CA 1
ATOM 4864 C C . PRO A 1 621 ? -28.062 -29.484 -13.875 1 82.25 621 PRO A C 1
ATOM 4866 O O . PRO A 1 621 ? -27.203 -30.344 -14.078 1 82.25 621 PRO A O 1
ATOM 4869 N N . ALA A 1 622 ? -27.812 -28.234 -13.758 1 85.38 622 ALA A N 1
ATOM 4870 C CA . ALA A 1 622 ? -26.484 -27.75 -14.148 1 85.38 622 ALA A CA 1
ATOM 4871 C C . ALA A 1 622 ? -25.422 -28.172 -13.117 1 85.38 622 ALA A C 1
ATOM 4873 O O . ALA A 1 622 ? -25.766 -28.594 -12.008 1 85.38 622 ALA A O 1
ATOM 4874 N N . LYS A 1 623 ? -24.203 -28.266 -13.57 1 83.25 623 LYS A N 1
ATOM 4875 C CA . LYS A 1 623 ? -23.094 -28.609 -12.695 1 83.25 623 LYS A CA 1
ATOM 4876 C C . LYS A 1 623 ? -22.094 -27.469 -12.594 1 83.25 623 LYS A C 1
ATOM 4878 O O . LYS A 1 623 ? -21.938 -26.672 -13.531 1 83.25 623 LYS A O 1
ATOM 4883 N N . LEU A 1 624 ? -21.562 -27.406 -11.422 1 86.25 624 LEU A N 1
ATOM 4884 C CA . LEU A 1 624 ? -20.516 -26.422 -11.18 1 86.25 624 LEU A CA 1
ATOM 4885 C C . LEU A 1 624 ? -19.141 -27.016 -11.445 1 86.25 624 LEU A C 1
ATOM 4887 O O . LEU A 1 624 ? -18.781 -28.062 -10.883 1 86.25 624 LEU A O 1
ATOM 4891 N N . PHE A 1 625 ? -18.359 -26.344 -12.266 1 76.69 625 PHE A N 1
ATOM 4892 C CA . PHE A 1 625 ? -17.062 -26.906 -12.641 1 76.69 625 PHE A CA 1
ATOM 4893 C C . PHE A 1 625 ? -15.961 -26.312 -11.781 1 76.69 625 PHE A C 1
ATOM 4895 O O . PHE A 1 625 ? -15.086 -27.047 -11.305 1 76.69 625 PHE A O 1
ATOM 4902 N N . SER A 1 626 ? -15.969 -24.984 -11.711 1 80.81 626 SER A N 1
ATOM 4903 C CA . SER A 1 626 ? -14.867 -24.359 -10.977 1 80.81 626 SER A CA 1
ATOM 4904 C C . SER A 1 626 ? -15.234 -22.969 -10.492 1 80.81 626 SER A C 1
ATOM 4906 O O . SER A 1 626 ? -16.125 -22.328 -11.047 1 80.81 626 SER A O 1
ATOM 4908 N N . VAL A 1 627 ? -14.664 -22.656 -9.391 1 86.75 627 VAL A N 1
ATOM 4909 C CA . VAL A 1 627 ? -14.734 -21.297 -8.836 1 86.75 627 VAL A CA 1
ATOM 4910 C C . VAL A 1 627 ? -13.32 -20.766 -8.609 1 86.75 627 VAL A C 1
ATOM 4912 O O . VAL A 1 627 ? -12.508 -21.406 -7.93 1 86.75 627 VAL A O 1
ATOM 4915 N N . ASN A 1 628 ? -13.023 -19.609 -9.234 1 83.69 628 ASN A N 1
ATOM 4916 C CA . ASN A 1 628 ? -11.68 -19.062 -9.117 1 83.69 628 ASN A CA 1
ATOM 4917 C C . ASN A 1 628 ? -11.719 -17.578 -8.758 1 83.69 628 ASN A C 1
ATOM 4919 O O . ASN A 1 628 ? -12.648 -16.859 -9.133 1 83.69 628 ASN A O 1
ATOM 4923 N N . ARG A 1 629 ? -10.734 -17.266 -8.062 1 85.38 629 ARG A N 1
ATOM 4924 C CA . ARG A 1 629 ? -10.57 -15.844 -7.773 1 85.38 629 ARG A CA 1
ATOM 4925 C C . ARG A 1 629 ? -9.93 -15.117 -8.945 1 85.38 629 ARG A C 1
ATOM 4927 O O . ARG A 1 629 ? -8.898 -15.547 -9.469 1 85.38 629 ARG A O 1
ATOM 4934 N N . VAL A 1 630 ? -10.531 -14.062 -9.359 1 83.56 630 VAL A N 1
ATOM 4935 C CA . VAL A 1 630 ? -10.023 -13.289 -10.484 1 83.56 630 VAL A CA 1
ATOM 4936 C C . VAL A 1 630 ? -9.211 -12.102 -9.977 1 83.56 630 VAL A C 1
ATOM 4938 O O . VAL A 1 630 ? -8.125 -11.82 -10.492 1 83.56 630 VAL A O 1
ATOM 4941 N N . HIS A 1 631 ? -9.844 -11.453 -9 1 86.06 631 HIS A N 1
ATOM 4942 C CA . HIS A 1 631 ? -9.203 -10.234 -8.508 1 86.06 631 HIS A CA 1
ATOM 4943 C C . HIS A 1 631 ? -9.516 -10 -7.039 1 86.06 631 HIS A C 1
ATOM 4945 O O . HIS A 1 631 ? -10.648 -10.211 -6.602 1 86.06 631 HIS A O 1
ATOM 4951 N N . GLY A 1 632 ? -8.438 -9.477 -6.34 1 82 632 GLY A N 1
ATOM 4952 C CA . GLY A 1 632 ? -8.648 -9.102 -4.949 1 82 632 GLY A CA 1
ATOM 4953 C C . GLY A 1 632 ? -8.102 -10.117 -3.969 1 82 632 GLY A C 1
ATOM 4954 O O . GLY A 1 632 ? -7.473 -11.102 -4.375 1 82 632 GLY A O 1
ATOM 4955 N N . PRO A 1 633 ? -8.359 -9.742 -2.846 1 89.94 633 PRO A N 1
ATOM 4956 C CA . PRO A 1 633 ? -9.133 -8.68 -2.197 1 89.94 633 PRO A CA 1
ATOM 4957 C C . PRO A 1 633 ? -8.438 -7.324 -2.27 1 89.94 633 PRO A C 1
ATOM 4959 O O . PRO A 1 633 ? -7.211 -7.246 -2.18 1 89.94 633 PRO A O 1
ATOM 4962 N N . VAL A 1 634 ? -9.281 -6.301 -2.518 1 92.44 634 VAL A N 1
ATOM 4963 C CA . VAL A 1 634 ? -8.781 -4.934 -2.621 1 92.44 634 VAL A CA 1
ATOM 4964 C C . VAL A 1 634 ? -9.547 -4.027 -1.659 1 92.44 634 VAL A C 1
ATOM 4966 O O . VAL A 1 634 ? -10.781 -4.031 -1.641 1 92.44 634 VAL A O 1
ATOM 4969 N N . ALA A 1 635 ? -8.773 -3.408 -0.832 1 91.5 635 ALA A N 1
ATOM 4970 C CA . ALA A 1 635 ? -9.406 -2.424 0.044 1 91.5 635 ALA A CA 1
ATOM 4971 C C . ALA A 1 635 ? -9.703 -1.128 -0.707 1 91.5 635 ALA A C 1
ATOM 4973 O O . ALA A 1 635 ? -8.781 -0.475 -1.21 1 91.5 635 ALA A O 1
ATOM 4974 N N . ILE A 1 636 ? -10.922 -0.835 -0.829 1 89.31 636 ILE A N 1
ATOM 4975 C CA . ILE A 1 636 ? -11.328 0.365 -1.552 1 89.31 636 ILE A CA 1
ATOM 4976 C C . ILE A 1 636 ? -12.633 0.902 -0.969 1 89.31 636 ILE A C 1
ATOM 4978 O O . ILE A 1 636 ? -13.469 0.133 -0.49 1 89.31 636 ILE A O 1
ATOM 4982 N N . ASP A 1 637 ? -12.75 2.23 -0.928 1 81 637 ASP A N 1
ATOM 4983 C CA . ASP A 1 637 ? -13.945 2.934 -0.484 1 81 637 ASP A CA 1
ATOM 4984 C C . ASP A 1 637 ? -14.383 2.459 0.901 1 81 637 ASP A C 1
ATOM 4986 O O . ASP A 1 637 ? -15.547 2.129 1.113 1 81 637 ASP A O 1
ATOM 4990 N N . ASN A 1 638 ? -13.422 2.277 1.795 1 78.06 638 ASN A N 1
ATOM 4991 C CA . ASN A 1 638 ? -13.656 1.87 3.178 1 78.06 638 ASN A CA 1
ATOM 4992 C C . ASN A 1 638 ? -14.281 0.481 3.254 1 78.06 638 ASN A C 1
ATOM 4994 O O . ASN A 1 638 ? -15.141 0.23 4.102 1 78.06 638 ASN A O 1
ATOM 4998 N N . GLY A 1 639 ? -14.023 -0.248 2.322 1 87.5 639 GLY A N 1
ATOM 4999 C CA . GLY A 1 639 ? -14.43 -1.642 2.246 1 87.5 639 GLY A CA 1
ATOM 5000 C C . GLY A 1 639 ? -13.445 -2.512 1.488 1 87.5 639 GLY A C 1
ATOM 5001 O O . GLY A 1 639 ? -12.305 -2.107 1.248 1 87.5 639 GLY A O 1
ATOM 5002 N N . VAL A 1 640 ? -13.859 -3.754 1.351 1 93 640 VAL A N 1
ATOM 5003 C CA . VAL A 1 640 ? -13.016 -4.695 0.62 1 93 640 VAL A CA 1
ATOM 5004 C C . VAL A 1 640 ? -13.828 -5.363 -0.489 1 93 640 VAL A C 1
ATOM 5006 O O . VAL A 1 640 ? -15.008 -5.688 -0.298 1 93 640 VAL A O 1
ATOM 5009 N N . GLU A 1 641 ? -13.242 -5.434 -1.62 1 93.56 641 GLU A N 1
ATOM 5010 C CA . GLU A 1 641 ? -13.906 -6.039 -2.771 1 93.56 641 GLU A CA 1
ATOM 5011 C C . GLU A 1 641 ? -13.102 -7.219 -3.312 1 93.56 641 GLU A C 1
ATOM 5013 O O . GLU A 1 641 ? -11.867 -7.215 -3.25 1 93.56 641 GLU A O 1
ATOM 5018 N N . GLU A 1 642 ? -13.812 -8.219 -3.803 1 93.25 642 GLU A N 1
ATOM 5019 C CA . GLU A 1 642 ? -13.203 -9.383 -4.441 1 93.25 642 GLU A CA 1
ATOM 5020 C C . GLU A 1 642 ? -14.078 -9.906 -5.578 1 93.25 642 GLU A C 1
ATOM 5022 O O . GLU A 1 642 ? -15.305 -9.93 -5.469 1 93.25 642 GLU A O 1
ATOM 5027 N N . VAL A 1 643 ? -13.492 -10.242 -6.672 1 92.94 643 VAL A N 1
ATOM 5028 C CA . VAL A 1 643 ? -14.211 -10.758 -7.828 1 92.94 643 VAL A CA 1
ATOM 5029 C C . VAL A 1 643 ? -13.938 -12.25 -7.992 1 92.94 643 VAL A C 1
ATOM 5031 O O . VAL A 1 643 ? -12.773 -12.664 -8.055 1 92.94 643 VAL A O 1
ATOM 5034 N N . LEU A 1 644 ? -14.977 -13.016 -8.016 1 92.44 644 LEU A N 1
ATOM 5035 C CA . LEU A 1 644 ? -14.875 -14.453 -8.234 1 92.44 644 LEU A CA 1
ATOM 5036 C C . LEU A 1 644 ? -15.508 -14.852 -9.562 1 92.44 644 LEU A C 1
ATOM 5038 O O . LEU A 1 644 ? -16.516 -14.273 -9.969 1 92.44 644 LEU A O 1
ATOM 5042 N N . ARG A 1 645 ? -14.93 -15.797 -10.164 1 90.31 645 ARG A N 1
ATOM 5043 C CA . ARG A 1 645 ? -15.438 -16.344 -11.422 1 90.31 645 ARG A CA 1
ATOM 5044 C C . ARG A 1 645 ? -16.047 -17.734 -11.211 1 90.31 645 ARG A C 1
ATOM 5046 O O . ARG A 1 645 ? -15.453 -18.578 -10.523 1 90.31 645 ARG A O 1
ATOM 5053 N N . PHE A 1 646 ? -17.203 -17.922 -11.727 1 90.94 646 PHE A N 1
ATOM 5054 C CA . PHE A 1 646 ? -17.906 -19.188 -11.672 1 90.94 646 PHE A CA 1
ATOM 5055 C C . PHE A 1 646 ? -18.062 -19.797 -13.062 1 90.94 646 PHE A C 1
ATOM 5057 O O . PHE A 1 646 ? -18.469 -19.094 -14 1 90.94 646 PHE A O 1
ATOM 5064 N N . ILE A 1 647 ? -17.734 -21.047 -13.203 1 86.56 647 ILE A N 1
ATOM 5065 C CA . ILE A 1 647 ? -17.891 -21.766 -14.469 1 86.56 647 ILE A CA 1
ATOM 5066 C C . ILE A 1 647 ? -18.891 -22.891 -14.297 1 86.56 647 ILE A C 1
ATOM 5068 O O . ILE A 1 647 ? -18.703 -23.781 -13.445 1 86.56 647 ILE A O 1
ATOM 5072 N N . THR A 1 648 ? -19.938 -22.797 -15.047 1 87.81 648 THR A N 1
ATOM 5073 C CA . THR A 1 648 ? -20.984 -23.812 -14.984 1 87.81 648 THR A CA 1
ATOM 5074 C C . THR A 1 648 ? -21.125 -24.516 -16.328 1 87.81 648 THR A C 1
ATOM 5076 O O . THR A 1 648 ? -20.562 -24.094 -17.328 1 87.81 648 THR A O 1
ATOM 5079 N N . SER A 1 649 ? -21.797 -25.688 -16.359 1 82.75 649 SER A N 1
ATOM 5080 C CA . SER A 1 649 ? -22 -26.484 -17.562 1 82.75 649 SER A CA 1
ATOM 5081 C C . SER A 1 649 ? -23.016 -25.828 -18.5 1 82.75 649 SER A C 1
ATOM 5083 O O . SER A 1 649 ? -22.906 -25.953 -19.719 1 82.75 649 SER A O 1
ATOM 5085 N N . GLU A 1 650 ? -24.031 -25.234 -17.953 1 86.56 650 GLU A N 1
ATOM 5086 C CA . GLU A 1 650 ? -25.078 -24.531 -18.672 1 86.56 650 GLU A CA 1
ATOM 5087 C C . GLU A 1 650 ? -25.578 -23.312 -17.891 1 86.56 650 GLU A C 1
ATOM 5089 O O . GLU A 1 650 ? -25.25 -23.172 -16.703 1 86.56 650 GLU A O 1
ATOM 5094 N N . PRO A 1 651 ? -26.234 -22.453 -18.656 1 89.69 651 PRO A N 1
ATOM 5095 C CA . PRO A 1 651 ? -26.812 -21.312 -17.938 1 89.69 651 PRO A CA 1
ATOM 5096 C C . PRO A 1 651 ? -27.797 -21.75 -16.859 1 89.69 651 PRO A C 1
ATOM 5098 O O . PRO A 1 651 ? -28.641 -22.625 -17.094 1 89.69 651 PRO A O 1
ATOM 5101 N N . THR A 1 652 ? -27.578 -21.219 -15.703 1 91.62 652 THR A N 1
ATOM 5102 C CA . THR A 1 652 ? -28.406 -21.641 -14.57 1 91.62 652 THR A CA 1
ATOM 5103 C C . THR A 1 652 ? -28.422 -20.578 -13.484 1 91.62 652 THR A C 1
ATOM 5105 O O . THR A 1 652 ? -27.812 -19.516 -13.641 1 91.62 652 THR A O 1
ATOM 5108 N N . SER A 1 653 ? -29.219 -20.844 -12.469 1 92.5 653 SER A N 1
ATOM 5109 C CA . SER A 1 653 ? -29.25 -20.031 -11.266 1 92.5 653 SER A CA 1
ATOM 5110 C C . SER A 1 653 ? -28.734 -20.812 -10.055 1 92.5 653 SER A C 1
ATOM 5112 O O . SER A 1 653 ? -28.938 -22.016 -9.961 1 92.5 653 SER A O 1
ATOM 5114 N N . PHE A 1 654 ? -27.953 -20.109 -9.32 1 93.5 654 PHE A N 1
ATOM 5115 C CA . PHE A 1 654 ? -27.438 -20.812 -8.148 1 93.5 654 PHE A CA 1
ATOM 5116 C C . PHE A 1 654 ? -27.359 -19.859 -6.953 1 93.5 654 PHE A C 1
ATOM 5118 O O . PHE A 1 654 ? -27.406 -18.641 -7.113 1 93.5 654 PHE A O 1
ATOM 5125 N N . LEU A 1 655 ? -27.297 -20.453 -5.738 1 93.25 655 LEU A N 1
ATOM 5126 C CA . LEU A 1 655 ? -27.172 -19.734 -4.477 1 93.25 655 LEU A CA 1
ATOM 5127 C C . LEU A 1 655 ? -25.766 -19.859 -3.912 1 93.25 655 LEU A C 1
ATOM 5129 O O . LEU A 1 655 ? -25.234 -20.969 -3.783 1 93.25 655 LEU A O 1
ATOM 5133 N N . VAL A 1 656 ? -25.141 -18.719 -3.643 1 94.94 656 VAL A N 1
ATOM 5134 C CA . VAL A 1 656 ? -23.797 -18.688 -3.086 1 94.94 656 VAL A CA 1
ATOM 5135 C C . VAL A 1 656 ? -23.844 -18.328 -1.605 1 94.94 656 VAL A C 1
ATOM 5137 O O . VAL A 1 656 ? -24.422 -17.297 -1.235 1 94.94 656 VAL A O 1
ATOM 5140 N N . ARG A 1 657 ? -23.344 -19.188 -0.829 1 94.62 657 ARG A N 1
ATOM 5141 C CA . ARG A 1 657 ? -23.234 -18.922 0.603 1 94.62 657 ARG A CA 1
ATOM 5142 C C . ARG A 1 657 ? -21.797 -18.516 0.97 1 94.62 657 ARG A C 1
ATOM 5144 O O . ARG A 1 657 ? -20.844 -19.234 0.666 1 94.62 657 ARG A O 1
ATOM 5151 N N . LEU A 1 658 ? -21.625 -17.297 1.537 1 94.75 658 LEU A N 1
ATOM 5152 C CA . LEU A 1 658 ? -20.281 -16.859 1.893 1 94.75 658 LEU A CA 1
ATOM 5153 C C . LEU A 1 658 ? -20.312 -16.047 3.182 1 94.75 658 LEU A C 1
ATOM 5155 O O . LEU A 1 658 ? -21.375 -15.602 3.625 1 94.75 658 LEU A O 1
ATOM 5159 N N . HIS A 1 659 ? -19.234 -16.016 3.857 1 95.06 659 HIS A N 1
ATOM 5160 C CA . HIS A 1 659 ? -19 -15.117 4.988 1 95.06 659 HIS A CA 1
ATOM 5161 C C . HIS A 1 659 ? -17.594 -14.523 4.938 1 95.06 659 HIS A C 1
ATOM 5163 O O . HIS A 1 659 ? -16.797 -14.875 4.062 1 95.06 659 HIS A O 1
ATOM 5169 N N . CYS A 1 660 ? -17.359 -13.484 5.695 1 94.25 660 CYS A N 1
ATOM 5170 C CA . CYS A 1 660 ? -16.031 -12.898 5.73 1 94.25 660 CYS A CA 1
ATOM 5171 C C . CYS A 1 660 ? -15.445 -12.938 7.137 1 94.25 660 CYS A C 1
ATOM 5173 O O . CYS A 1 660 ? -16.188 -12.984 8.117 1 94.25 660 CYS A O 1
ATOM 5175 N N . LEU A 1 661 ? -14.156 -13.188 7.191 1 93.94 661 LEU A N 1
ATOM 5176 C CA . LEU A 1 661 ? -13.398 -13.117 8.438 1 93.94 661 LEU A CA 1
ATOM 5177 C C . LEU A 1 661 ? -12.578 -11.836 8.5 1 93.94 661 LEU A C 1
ATOM 5179 O O . LEU A 1 661 ? -11.859 -11.5 7.555 1 93.94 661 LEU A O 1
ATOM 5183 N N . CYS A 1 662 ? -12.758 -11.055 9.562 1 90.81 662 CYS A N 1
ATOM 5184 C CA . CYS A 1 662 ? -12.07 -9.781 9.727 1 90.81 662 CYS A CA 1
ATOM 5185 C C . CYS A 1 662 ? -11.344 -9.719 11.07 1 90.81 662 CYS A C 1
ATOM 5187 O O . CYS A 1 662 ? -11.672 -10.469 11.992 1 90.81 662 CYS A O 1
ATOM 5189 N N . TYR A 1 663 ? -10.258 -8.977 11.055 1 90.12 663 TYR A N 1
ATOM 5190 C CA . TYR A 1 663 ? -9.562 -8.703 12.312 1 90.12 663 TYR A CA 1
ATOM 5191 C C . TYR A 1 663 ? -9.547 -7.211 12.609 1 90.12 663 TYR A C 1
ATOM 5193 O O . TYR A 1 663 ? -9.188 -6.402 11.742 1 90.12 663 TYR A O 1
ATOM 5201 N N . GLU A 1 664 ? -10.023 -6.789 13.734 1 80.56 664 GLU A N 1
ATOM 5202 C CA . GLU A 1 664 ? -9.961 -5.402 14.195 1 80.56 664 GLU A CA 1
ATOM 5203 C C . GLU A 1 664 ? -9.328 -5.312 15.578 1 80.56 664 GLU A C 1
ATOM 5205 O O . GLU A 1 664 ? -9.5 -6.207 16.406 1 80.56 664 GLU A O 1
ATOM 5210 N N . GLY A 1 665 ? -8.305 -4.453 15.828 1 71.94 665 GLY A N 1
ATOM 5211 C CA . GLY A 1 665 ? -7.516 -4.301 17.031 1 71.94 665 GLY A CA 1
ATOM 5212 C C . GLY A 1 665 ? -8.328 -4.457 18.312 1 71.94 665 GLY A C 1
ATOM 5213 O O . GLY A 1 665 ? -7.945 -5.219 19.203 1 71.94 665 GLY A O 1
ATOM 5214 N N . GLU A 1 666 ? -9.492 -3.869 18.375 1 68.38 666 GLU A N 1
ATOM 5215 C CA . GLU A 1 666 ? -10.242 -3.898 19.625 1 68.38 666 GLU A CA 1
ATOM 5216 C C . GLU A 1 666 ? -11.148 -5.121 19.688 1 68.38 666 GLU A C 1
ATOM 5218 O O . GLU A 1 666 ? -11.367 -5.68 20.766 1 68.38 666 GLU A O 1
ATOM 5223 N N . ARG A 1 667 ? -11.633 -5.66 18.609 1 75.25 667 ARG A N 1
ATOM 5224 C CA . ARG A 1 667 ? -12.617 -6.734 18.578 1 75.25 667 ARG A CA 1
ATOM 5225 C C . ARG A 1 667 ? -11.953 -8.078 18.297 1 75.25 667 ARG A C 1
ATOM 5227 O O . ARG A 1 667 ? -12.539 -9.133 18.547 1 75.25 667 ARG A O 1
ATOM 5234 N N . GLY A 1 668 ? -10.719 -8.086 17.828 1 84.19 668 GLY A N 1
ATOM 5235 C CA . GLY A 1 668 ? -10.07 -9.328 17.438 1 84.19 668 GLY A CA 1
ATOM 5236 C C . GLY A 1 668 ? -10.617 -9.898 16.141 1 84.19 668 GLY A C 1
ATOM 5237 O O . GLY A 1 668 ? -10.992 -9.148 15.234 1 84.19 668 GLY A O 1
ATOM 5238 N N . ARG A 1 669 ? -10.617 -11.242 16.125 1 89.5 669 ARG A N 1
ATOM 5239 C CA . ARG A 1 669 ? -11.133 -11.93 14.953 1 89.5 669 ARG A CA 1
ATOM 5240 C C . ARG A 1 669 ? -12.648 -12.102 15.039 1 89.5 669 ARG A C 1
ATOM 5242 O O . ARG A 1 669 ? -13.172 -12.523 16.062 1 89.5 669 ARG A O 1
ATOM 5249 N N . TYR A 1 670 ? -13.328 -11.664 13.977 1 89.62 670 TYR A N 1
ATOM 5250 C CA . TYR A 1 670 ? -14.773 -11.836 13.992 1 89.62 670 TYR A CA 1
ATOM 5251 C C . TYR A 1 670 ? -15.297 -12.188 12.602 1 89.62 670 TYR A C 1
ATOM 5253 O O . TYR A 1 670 ? -14.641 -11.906 11.594 1 89.62 670 TYR A O 1
ATOM 5261 N N . LYS A 1 671 ? -16.406 -12.883 12.672 1 92.25 671 LYS A N 1
ATOM 5262 C CA . LYS A 1 671 ? -17.062 -13.352 11.445 1 92.25 671 LYS A CA 1
ATOM 5263 C C . LYS A 1 671 ? -18.266 -12.484 11.109 1 92.25 671 LYS A C 1
ATOM 5265 O O . LYS A 1 671 ? -19 -12.055 12 1 92.25 671 LYS A O 1
ATOM 5270 N N . VAL A 1 672 ? -18.328 -12.125 9.805 1 92.06 672 VAL A N 1
ATOM 5271 C CA . VAL A 1 672 ? -19.469 -11.344 9.336 1 92.06 672 VAL A CA 1
ATOM 5272 C C . VAL A 1 672 ? -20.328 -12.203 8.414 1 92.06 672 VAL A C 1
ATOM 5274 O O . VAL A 1 672 ? -19.844 -12.758 7.426 1 92.06 672 VAL A O 1
ATOM 5277 N N . CYS A 1 673 ? -21.547 -12.328 8.766 1 92.38 673 CYS A N 1
ATOM 5278 C CA . CYS A 1 673 ? -22.5 -13.109 7.969 1 92.38 673 CYS A CA 1
ATOM 5279 C C . CYS A 1 673 ? -23.766 -12.312 7.676 1 92.38 673 CYS A C 1
ATOM 5281 O O . CYS A 1 673 ? -24.828 -12.891 7.461 1 92.38 673 CYS A O 1
ATOM 5283 N N . THR A 1 674 ? -23.734 -11.047 7.742 1 88.38 674 THR A N 1
ATOM 5284 C CA . THR A 1 674 ? -24.875 -10.203 7.441 1 88.38 674 THR A CA 1
ATOM 5285 C C . THR A 1 674 ? -24.844 -9.742 5.984 1 88.38 674 THR A C 1
ATOM 5287 O O . THR A 1 674 ? -23.797 -9.375 5.465 1 88.38 674 THR A O 1
ATOM 5290 N N . PRO A 1 675 ? -25.891 -9.883 5.328 1 88.81 675 PRO A N 1
ATOM 5291 C CA . PRO A 1 675 ? -27.281 -10.188 5.691 1 88.81 675 PRO A CA 1
ATOM 5292 C C . PRO A 1 675 ? -27.531 -11.68 5.828 1 88.81 675 PRO A C 1
ATOM 5294 O O . PRO A 1 675 ? -27.078 -12.469 4.992 1 88.81 675 PRO A O 1
ATOM 5297 N N . ARG A 1 676 ? -28.391 -12 6.723 1 88.81 676 ARG A N 1
ATOM 5298 C CA . ARG A 1 676 ? -28.688 -13.406 6.996 1 88.81 676 ARG A CA 1
ATOM 5299 C C . ARG A 1 676 ? -29.812 -13.914 6.102 1 88.81 676 ARG A C 1
ATOM 5301 O O . ARG A 1 676 ? -30.703 -13.156 5.738 1 88.81 676 ARG A O 1
ATOM 5308 N N . CYS A 1 677 ? -29.609 -15.125 5.738 1 90.56 677 CYS A N 1
ATOM 5309 C CA . CYS A 1 677 ? -30.609 -15.797 4.918 1 90.56 677 CYS A CA 1
ATOM 5310 C C . CYS A 1 677 ? -31.219 -16.984 5.656 1 90.56 677 CYS A C 1
ATOM 5312 O O . CYS A 1 677 ? -30.516 -17.703 6.367 1 90.56 677 CYS A O 1
ATOM 5314 N N . ALA A 1 678 ? -32.562 -17.078 5.547 1 88.62 678 ALA A N 1
ATOM 5315 C CA . ALA A 1 678 ? -33.281 -18.172 6.188 1 88.62 678 ALA A CA 1
ATOM 5316 C C . ALA A 1 678 ? -33.938 -19.078 5.145 1 88.62 678 ALA A C 1
ATOM 5318 O O . ALA A 1 678 ? -34.406 -18.609 4.109 1 88.62 678 ALA A O 1
ATOM 5319 N N . CYS A 1 679 ? -33.75 -20.328 5.383 1 88.38 679 CYS A N 1
ATOM 5320 C CA . CYS A 1 679 ? -34.469 -21.328 4.582 1 88.38 679 CYS A CA 1
ATOM 5321 C C . CYS A 1 679 ? -35.688 -21.828 5.32 1 88.38 679 CYS A C 1
ATOM 5323 O O . CYS A 1 679 ? -35.594 -22.344 6.438 1 88.38 679 CYS A O 1
ATOM 5325 N N . MET A 1 680 ? -36.844 -21.609 4.719 1 84.12 680 MET A N 1
ATOM 5326 C CA . MET A 1 680 ? -38.125 -22.016 5.336 1 84.12 680 MET A CA 1
ATOM 5327 C C . MET A 1 680 ? -38.719 -23.219 4.609 1 84.12 680 MET A C 1
ATOM 5329 O O . MET A 1 680 ? -38.656 -23.297 3.379 1 84.12 680 MET A O 1
ATOM 5333 N N . TYR A 1 681 ? -39.062 -24.047 5.492 1 82.88 681 TYR A N 1
ATOM 5334 C CA . TYR A 1 681 ? -39.719 -25.25 4.988 1 82.88 681 TYR A CA 1
ATOM 5335 C C . TYR A 1 681 ? -41.219 -25.219 5.203 1 82.88 681 TYR A C 1
ATOM 5337 O O . TYR A 1 681 ? -41.688 -24.688 6.211 1 82.88 681 TYR A O 1
ATOM 5345 N N . LEU A 1 682 ? -42.062 -25.766 4.27 1 70.88 682 LEU A N 1
ATOM 5346 C CA . LEU A 1 682 ? -43.469 -26.047 4.402 1 70.88 682 LEU A CA 1
ATOM 5347 C C . LEU A 1 682 ? -44.281 -24.766 4.555 1 70.88 682 LEU A C 1
ATOM 5349 O O . LEU A 1 682 ? -45.188 -24.688 5.395 1 70.88 682 LEU A O 1
ATOM 5353 N N . LEU A 1 683 ? -43.719 -23.656 3.863 1 71 683 LEU A N 1
ATOM 5354 C CA . LEU A 1 683 ? -44.469 -22.406 3.949 1 71 683 LEU A CA 1
ATOM 5355 C C . LEU A 1 683 ? -45.688 -22.453 3.041 1 71 683 LEU A C 1
ATOM 5357 O O . LEU A 1 683 ? -45.594 -22.766 1.854 1 71 683 LEU A O 1
ATOM 5361 N N . LYS A 1 684 ? -46.844 -22.375 3.672 1 72.38 684 LYS A N 1
ATOM 5362 C CA . LYS A 1 684 ? -48.094 -22.344 2.91 1 72.38 684 LYS A CA 1
ATOM 5363 C C . LYS A 1 684 ? -48.219 -21.047 2.123 1 72.38 684 LYS A C 1
ATOM 5365 O O . LYS A 1 684 ? -47.406 -20.141 2.262 1 72.38 684 LYS A O 1
ATOM 5370 N N . ALA A 1 685 ? -48.969 -20.953 1.146 1 71.5 685 ALA A N 1
ATOM 5371 C CA . ALA A 1 685 ? -49.156 -19.828 0.24 1 71.5 685 ALA A CA 1
ATOM 5372 C C . ALA A 1 685 ? -49.406 -18.547 1.018 1 71.5 685 ALA A C 1
ATOM 5374 O O . ALA A 1 685 ? -48.938 -17.469 0.632 1 71.5 685 ALA A O 1
ATOM 5375 N N . GLU A 1 686 ? -49.969 -18.625 2.162 1 72.81 686 GLU A N 1
ATOM 5376 C CA . GLU A 1 686 ? -50.25 -17.453 2.965 1 72.81 686 GLU A CA 1
ATOM 5377 C C . GLU A 1 686 ? -49 -16.891 3.617 1 72.81 686 GLU A C 1
ATOM 5379 O O . GLU A 1 686 ? -48.812 -15.68 3.697 1 72.81 686 GLU A O 1
ATOM 5384 N N . GLY A 1 687 ? -48.188 -17.766 3.945 1 72.25 687 GLY A N 1
ATOM 5385 C CA . GLY A 1 687 ? -46.938 -17.344 4.586 1 72.25 687 GLY A CA 1
ATOM 5386 C C . GLY A 1 687 ? -46 -16.641 3.641 1 72.25 687 GLY A C 1
ATOM 5387 O O . GLY A 1 687 ? -45.312 -15.695 4.039 1 72.25 687 GLY A O 1
ATOM 5388 N N . LEU A 1 688 ? -46.094 -17.031 2.398 1 75.81 688 LEU A N 1
ATOM 5389 C CA . LEU A 1 688 ? -45.219 -16.422 1.389 1 75.81 688 LEU A CA 1
ATOM 5390 C C . LEU A 1 688 ? -45.656 -14.977 1.141 1 75.81 688 LEU A C 1
ATOM 5392 O O . LEU A 1 688 ? -44.781 -14.109 0.938 1 75.81 688 LEU A O 1
ATOM 5396 N N . ARG A 1 689 ? -46.875 -14.742 1.202 1 75.62 689 ARG A N 1
ATOM 5397 C CA . ARG A 1 689 ? -47.375 -13.391 0.996 1 75.62 689 ARG A CA 1
ATOM 5398 C C . ARG A 1 689 ? -47 -12.484 2.164 1 75.62 689 ARG A C 1
ATOM 5400 O O . ARG A 1 689 ? -46.625 -11.328 1.964 1 75.62 689 ARG A O 1
ATOM 5407 N N . ASP A 1 690 ? -47.031 -13.062 3.266 1 75.5 690 ASP A N 1
ATOM 5408 C CA . ASP A 1 690 ? -46.719 -12.273 4.445 1 75.5 690 ASP A CA 1
ATOM 5409 C C . ASP A 1 690 ? -45.219 -11.922 4.465 1 75.5 690 ASP A C 1
ATOM 5411 O O . ASP A 1 690 ? -44.844 -10.844 4.934 1 75.5 690 ASP A O 1
ATOM 5415 N N . MET A 1 691 ? -44.562 -12.797 3.879 1 72.12 691 MET A N 1
ATOM 5416 C CA . MET A 1 691 ? -43.094 -12.586 3.863 1 72.12 691 MET A CA 1
ATOM 5417 C C . MET A 1 691 ? -42.719 -11.477 2.887 1 72.12 691 MET A C 1
ATOM 5419 O O . MET A 1 691 ? -41.812 -10.703 3.152 1 72.12 691 MET A O 1
ATOM 5423 N N . GLN A 1 692 ? -43.344 -11.461 1.87 1 69.25 692 GLN A N 1
ATOM 5424 C CA . GLN A 1 692 ? -43.094 -10.43 0.872 1 69.25 692 GLN A CA 1
ATOM 5425 C C . GLN A 1 692 ? -43.438 -9.039 1.416 1 69.25 692 GLN A C 1
ATOM 5427 O O . GLN A 1 692 ? -42.75 -8.062 1.092 1 69.25 692 GLN A O 1
ATOM 5432 N N . TRP A 1 693 ? -44.312 -9.117 2.285 1 61.62 693 TRP A N 1
ATOM 5433 C CA . TRP A 1 693 ? -44.719 -7.844 2.852 1 61.62 693 TRP A CA 1
ATOM 5434 C C . TRP A 1 693 ? -43.75 -7.371 3.93 1 61.62 693 TRP A C 1
ATOM 5436 O O . TRP A 1 693 ? -43.594 -6.168 4.141 1 61.62 693 TRP A O 1
ATOM 5446 N N . SER A 1 694 ? -43.25 -8.344 4.559 1 61.59 694 SER A N 1
ATOM 5447 C CA . SER A 1 694 ? -42.406 -7.957 5.676 1 61.59 694 SER A CA 1
ATOM 5448 C C . SER A 1 694 ? -41.031 -7.508 5.195 1 61.59 694 SER A C 1
ATOM 5450 O O . SER A 1 694 ? -40.156 -7.141 6 1 61.59 694 SER A O 1
ATOM 5452 N N . GLY A 1 695 ? -40.844 -7.328 3.896 1 62.38 695 GLY A N 1
ATOM 5453 C CA . GLY A 1 695 ? -39.625 -6.758 3.377 1 62.38 695 GLY A CA 1
ATOM 5454 C C . GLY A 1 695 ? -38.562 -7.797 3.113 1 62.38 695 GLY A C 1
ATOM 5455 O O . GLY A 1 695 ? -37.406 -7.449 2.881 1 62.38 695 GLY A O 1
ATOM 5456 N N . GLY A 1 696 ? -38.938 -9.016 3.322 1 63.03 696 GLY A N 1
ATOM 5457 C CA . GLY A 1 696 ? -37.938 -10.039 3.002 1 63.03 696 GLY A CA 1
ATOM 5458 C C . GLY A 1 696 ? -37.781 -10.258 1.51 1 63.03 696 GLY A C 1
ATOM 5459 O O . GLY A 1 696 ? -38.75 -10.141 0.748 1 63.03 696 GLY A O 1
ATOM 5460 N N . ASN A 1 697 ? -36.469 -10.32 1.08 1 78.56 697 ASN A N 1
ATOM 5461 C CA . ASN A 1 697 ? -36.188 -10.586 -0.326 1 78.56 697 ASN A CA 1
ATOM 5462 C C . ASN A 1 697 ? -36.125 -12.086 -0.611 1 78.56 697 ASN A C 1
ATOM 5464 O O . ASN A 1 697 ? -35.219 -12.773 -0.112 1 78.56 697 ASN A O 1
ATOM 5468 N N . ILE A 1 698 ? -37.219 -12.578 -1.246 1 82.62 698 ILE A N 1
ATOM 5469 C CA . ILE A 1 698 ? -37.219 -13.992 -1.621 1 82.62 698 ILE A CA 1
ATOM 5470 C C . ILE A 1 698 ? -36.188 -14.242 -2.717 1 82.62 698 ILE A C 1
ATOM 5472 O O . ILE A 1 698 ? -36.25 -13.617 -3.779 1 82.62 698 ILE A O 1
ATOM 5476 N N . LEU A 1 699 ? -35.281 -15.18 -2.412 1 88.31 699 LEU A N 1
ATOM 5477 C CA . LEU A 1 699 ? -34.219 -15.445 -3.371 1 88.31 699 LEU A CA 1
ATOM 5478 C C . LEU A 1 699 ? -34.594 -16.609 -4.281 1 88.31 699 LEU A C 1
ATOM 5480 O O . LEU A 1 699 ? -34.531 -16.5 -5.508 1 88.31 699 LEU A O 1
ATOM 5484 N N . VAL A 1 700 ? -34.938 -17.719 -3.662 1 87.62 700 VAL A N 1
ATOM 5485 C CA . VAL A 1 700 ? -35.219 -18.922 -4.441 1 87.62 700 VAL A CA 1
ATOM 5486 C C . VAL A 1 700 ? -36.344 -19.703 -3.787 1 87.62 700 VAL A C 1
ATOM 5488 O O . VAL A 1 700 ? -36.5 -19.688 -2.564 1 87.62 700 VAL A O 1
ATOM 5491 N N . GLU A 1 701 ? -37.188 -20.281 -4.672 1 83.38 701 GLU A N 1
ATOM 5492 C CA . GLU A 1 701 ? -38.219 -21.203 -4.258 1 83.38 701 GLU A CA 1
ATOM 5493 C C . GLU A 1 701 ? -38.094 -22.531 -5 1 83.38 701 GLU A C 1
ATOM 5495 O O . GLU A 1 701 ? -38.25 -22.594 -6.219 1 83.38 701 GLU A O 1
ATOM 5500 N N . VAL A 1 702 ? -37.594 -23.5 -4.305 1 80.38 702 VAL A N 1
ATOM 5501 C CA . VAL A 1 702 ? -37.438 -24.797 -4.949 1 80.38 702 VAL A CA 1
ATOM 5502 C C . VAL A 1 702 ? -37.906 -25.906 -3.998 1 80.38 702 VAL A C 1
ATOM 5504 O O . VAL A 1 702 ? -37.438 -25.969 -2.852 1 80.38 702 VAL A O 1
ATOM 5507 N N . GLY A 1 703 ? -38.75 -26.906 -4.516 1 75.94 703 GLY A N 1
ATOM 5508 C CA . GLY A 1 703 ? -39.156 -28.125 -3.814 1 75.94 703 GLY A CA 1
ATOM 5509 C C . GLY A 1 703 ? -39.781 -27.844 -2.471 1 75.94 703 GLY A C 1
ATOM 5510 O O . GLY A 1 703 ? -39.5 -28.531 -1.488 1 75.94 703 GLY A O 1
ATOM 5511 N N . GLY A 1 704 ? -40.406 -26.812 -2.297 1 76.62 704 GLY A N 1
ATOM 5512 C CA . GLY A 1 704 ? -41.094 -26.5 -1.042 1 76.62 704 GLY A CA 1
ATOM 5513 C C . GLY A 1 704 ? -40.219 -25.703 -0.088 1 76.62 704 GLY A C 1
ATOM 5514 O O . GLY A 1 704 ? -40.688 -25.344 1.007 1 76.62 704 GLY A O 1
ATOM 5515 N N . LYS A 1 705 ? -39.031 -25.516 -0.479 1 84.81 705 LYS A N 1
ATOM 5516 C CA . LYS A 1 705 ? -38.125 -24.703 0.345 1 84.81 705 LYS A CA 1
ATOM 5517 C C . LYS A 1 705 ? -38.031 -23.281 -0.192 1 84.81 705 LYS A C 1
ATOM 5519 O O . LYS A 1 705 ? -38.031 -23.078 -1.407 1 84.81 705 LYS A O 1
ATOM 5524 N N . VAL A 1 706 ? -38.125 -22.344 0.751 1 86.81 706 VAL A N 1
ATOM 5525 C CA . VAL A 1 706 ? -38.031 -20.953 0.354 1 86.81 706 VAL A CA 1
ATOM 5526 C C . VAL A 1 706 ? -36.875 -20.266 1.089 1 86.81 706 VAL A C 1
ATOM 5528 O O . VAL A 1 706 ? -36.781 -20.328 2.318 1 86.81 706 VAL A O 1
ATOM 5531 N N . TRP A 1 707 ? -35.969 -19.734 0.268 1 88.94 707 TRP A N 1
ATOM 5532 C CA . TRP A 1 707 ? -34.875 -18.969 0.835 1 88.94 707 TRP A CA 1
ATOM 5533 C C . TRP A 1 707 ? -35.219 -17.484 0.883 1 88.94 707 TRP A C 1
ATOM 5535 O O . TRP A 1 707 ? -35.5 -16.875 -0.151 1 88.94 707 TRP A O 1
ATOM 5545 N N . VAL A 1 708 ? -35.094 -16.906 2.174 1 86.62 708 VAL A N 1
ATOM 5546 C CA . VAL A 1 708 ? -35.469 -15.516 2.363 1 86.62 708 VAL A CA 1
ATOM 5547 C C . VAL A 1 708 ? -34.344 -14.766 3.061 1 86.62 708 VAL A C 1
ATOM 5549 O O . VAL A 1 708 ? -33.812 -15.219 4.09 1 86.62 708 VAL A O 1
ATOM 5552 N N . ARG A 1 709 ? -33.875 -13.688 2.436 1 88.25 709 ARG A N 1
ATOM 5553 C CA . ARG A 1 709 ? -32.844 -12.852 3.027 1 88.25 709 ARG A CA 1
ATOM 5554 C C . ARG A 1 709 ? -33.438 -11.68 3.797 1 88.25 709 ARG A C 1
ATOM 5556 O O . ARG A 1 709 ? -34.438 -11.109 3.375 1 88.25 709 ARG A O 1
ATOM 5563 N N . GLU A 1 710 ? -32.75 -11.359 4.859 1 80 710 GLU A N 1
ATOM 5564 C CA . GLU A 1 710 ? -33.219 -10.258 5.695 1 80 710 GLU A CA 1
ATOM 5565 C C . GLU A 1 710 ? -33.156 -8.93 4.957 1 80 710 GLU A C 1
ATOM 5567 O O . GLU A 1 710 ? -32.188 -8.688 4.207 1 80 710 GLU A O 1
ATOM 5572 N N . GLY A 1 711 ? -34.188 -8.109 4.875 1 66.94 711 GLY A N 1
ATOM 5573 C CA . GLY A 1 711 ? -34.188 -6.809 4.223 1 66.94 711 GLY A CA 1
ATOM 5574 C C . GLY A 1 711 ? -33.531 -5.715 5.047 1 66.94 711 GLY A C 1
ATOM 5575 O O . GLY A 1 711 ? -32.906 -5.996 6.07 1 66.94 711 GLY A O 1
ATOM 5576 N N . GLU A 1 712 ? -33.5 -4.488 4.414 1 60.59 712 GLU A N 1
ATOM 5577 C CA . GLU A 1 712 ? -32.906 -3.32 5.07 1 60.59 712 GLU A CA 1
ATOM 5578 C C . GLU A 1 712 ? -33.594 -3.033 6.402 1 60.59 712 GLU A C 1
ATOM 5580 O O . GLU A 1 712 ? -32.938 -2.602 7.359 1 60.59 712 GLU A O 1
ATOM 5585 N N . SER A 1 713 ? -34.938 -3.162 6.359 1 53.47 713 SER A N 1
ATOM 5586 C CA . SER A 1 713 ? -35.75 -2.811 7.527 1 53.47 713 SER A CA 1
ATOM 5587 C C . SER A 1 713 ? -36 -4.023 8.422 1 53.47 713 SER A C 1
ATOM 5589 O O . SER A 1 713 ? -36.375 -3.883 9.578 1 53.47 713 SER A O 1
ATOM 5591 N N . GLY A 1 714 ? -35.938 -5.258 7.918 1 57.97 714 GLY A N 1
ATOM 5592 C CA . GLY A 1 714 ? -36.5 -6.395 8.625 1 57.97 714 GLY A CA 1
ATOM 5593 C C . GLY A 1 714 ? -35.469 -7.188 9.398 1 57.97 714 GLY A C 1
ATOM 5594 O O . GLY A 1 714 ? -34.406 -7.527 8.859 1 57.97 714 GLY A O 1
ATOM 5595 N N . SER A 1 715 ? -35.531 -7.105 10.703 1 66.06 715 SER A N 1
ATOM 5596 C CA . SER A 1 715 ? -34.688 -7.785 11.688 1 66.06 715 SER A CA 1
ATOM 5597 C C . SER A 1 715 ? -34.938 -9.289 11.664 1 66.06 715 SER A C 1
ATOM 5599 O O . SER A 1 715 ? -35.969 -9.75 11.219 1 66.06 715 SER A O 1
ATOM 5601 N N . TRP A 1 716 ? -33.938 -10.156 11.727 1 73.69 716 TRP A N 1
ATOM 5602 C CA . TRP A 1 716 ? -33.938 -11.602 11.891 1 73.69 716 TRP A CA 1
ATOM 5603 C C . TRP A 1 716 ? -35.031 -12.047 12.844 1 73.69 716 TRP A C 1
ATOM 5605 O O . TRP A 1 716 ? -35.688 -13.086 12.633 1 73.69 716 TRP A O 1
ATOM 5615 N N . ASP A 1 717 ? -35.375 -11.078 13.641 1 76.12 717 ASP A N 1
ATOM 5616 C CA . ASP A 1 717 ? -36.375 -11.398 14.625 1 76.12 717 ASP A CA 1
ATOM 5617 C C . ASP A 1 717 ? -37.781 -11.414 13.984 1 76.12 717 ASP A C 1
ATOM 5619 O O . ASP A 1 717 ? -38.625 -12.227 14.359 1 76.12 717 ASP A O 1
ATOM 5623 N N . GLU A 1 718 ? -37.875 -10.625 12.992 1 76.62 718 GLU A N 1
ATOM 5624 C CA . GLU A 1 718 ? -39.188 -10.594 12.305 1 76.62 718 GLU A CA 1
ATOM 5625 C C . GLU A 1 718 ? -39.406 -11.859 11.484 1 76.62 718 GLU A C 1
ATOM 5627 O O . GLU A 1 718 ? -40.5 -12.375 11.406 1 76.62 718 GLU A O 1
ATOM 5632 N N . LEU A 1 719 ? -38.375 -12.344 10.961 1 79.38 719 LEU A N 1
ATOM 5633 C CA . LEU A 1 719 ? -38.469 -13.562 10.164 1 79.38 719 LEU A CA 1
ATOM 5634 C C . LEU A 1 719 ? -38.75 -14.766 11.055 1 79.38 719 LEU A C 1
ATOM 5636 O O . LEU A 1 719 ? -39.531 -15.664 10.664 1 79.38 719 LEU A O 1
ATOM 5640 N N . GLN A 1 720 ? -38.25 -14.711 12.188 1 80.31 720 GLN A N 1
ATOM 5641 C CA . GLN A 1 720 ? -38.5 -15.797 13.133 1 80.31 720 GLN A CA 1
ATOM 5642 C C . GLN A 1 720 ? -39.938 -15.773 13.641 1 80.31 720 GLN A C 1
ATOM 5644 O O . GLN A 1 720 ? -40.562 -16.828 13.812 1 80.31 720 GLN A O 1
ATOM 5649 N N . ALA A 1 721 ? -40.344 -14.578 13.852 1 79.56 721 ALA A N 1
ATOM 5650 C CA . ALA A 1 721 ? -41.719 -14.438 14.297 1 79.56 721 ALA A CA 1
ATOM 5651 C C . ALA A 1 721 ? -42.719 -14.898 13.219 1 79.56 721 ALA A C 1
ATOM 5653 O O . ALA A 1 721 ? -43.719 -15.547 13.523 1 79.56 721 ALA A O 1
ATOM 5654 N N . LEU A 1 722 ? -42.344 -14.578 12.047 1 79.56 722 LEU A N 1
ATOM 5655 C CA . LEU A 1 722 ? -43.219 -14.977 10.938 1 79.56 722 LEU A CA 1
ATOM 5656 C C . LEU A 1 722 ? -43.188 -16.484 10.758 1 79.56 722 LEU A C 1
ATOM 5658 O O . LEU A 1 722 ? -44.219 -17.094 10.445 1 79.56 722 LEU A O 1
ATOM 5662 N N . ALA A 1 723 ? -42.125 -17.078 10.891 1 81.69 723 ALA A N 1
ATOM 5663 C CA . ALA A 1 723 ? -42 -18.531 10.758 1 81.69 723 ALA A CA 1
ATOM 5664 C C . ALA A 1 723 ? -42.812 -19.25 11.844 1 81.69 723 ALA A C 1
ATOM 5666 O O . ALA A 1 723 ? -43.438 -20.281 11.586 1 81.69 723 ALA A O 1
ATOM 5667 N N . GLN A 1 724 ? -42.781 -18.656 12.992 1 81.31 724 GLN A N 1
ATOM 5668 C CA . GLN A 1 724 ? -43.531 -19.25 14.094 1 81.31 724 GLN A CA 1
ATOM 5669 C C . GLN A 1 724 ? -45.031 -19.125 13.867 1 81.31 724 GLN A C 1
ATOM 5671 O O . GLN A 1 724 ? -45.812 -20.047 14.172 1 81.31 724 GLN A O 1
ATOM 5676 N N . ARG A 1 725 ? -45.375 -18.031 13.328 1 82.19 725 ARG A N 1
ATOM 5677 C CA . ARG A 1 725 ? -46.781 -17.797 13.078 1 82.19 725 ARG A CA 1
ATOM 5678 C C . ARG A 1 725 ? -47.344 -18.812 12.078 1 82.19 725 ARG A C 1
ATOM 5680 O O . ARG A 1 725 ? -48.5 -19.25 12.211 1 82.19 725 ARG A O 1
ATOM 5687 N N . HIS A 1 726 ? -46.531 -19.219 11.156 1 82.5 726 HIS A N 1
ATOM 5688 C CA . HIS A 1 726 ? -47 -20.109 10.109 1 82.5 726 HIS A CA 1
ATOM 5689 C C . HIS A 1 726 ? -46.469 -21.531 10.312 1 82.5 726 HIS A C 1
ATOM 5691 O O . HIS A 1 726 ? -46.562 -22.359 9.406 1 82.5 726 HIS A O 1
ATOM 5697 N N . SER A 1 727 ? -45.938 -21.891 11.406 1 78.06 727 SER A N 1
ATOM 5698 C CA . SER A 1 727 ? -45.438 -23.203 11.781 1 78.06 727 SER A CA 1
ATOM 5699 C C . SER A 1 727 ? -44.406 -23.703 10.766 1 78.06 727 SER A C 1
ATOM 5701 O O . SER A 1 727 ? -44.438 -24.875 10.367 1 78.06 727 SER A O 1
ATOM 5703 N N . ALA A 1 728 ? -43.75 -22.734 10.242 1 80.06 728 ALA A N 1
ATOM 5704 C CA . ALA A 1 728 ? -42.688 -23.109 9.305 1 80.06 728 ALA A CA 1
ATOM 5705 C C . ALA A 1 728 ? -41.344 -23.297 10.023 1 80.06 728 ALA A C 1
ATOM 5707 O O . ALA A 1 728 ? -41.125 -22.719 11.086 1 80.06 728 ALA A O 1
ATOM 5708 N N . GLN A 1 729 ? -40.562 -24.297 9.609 1 82.69 729 GLN A N 1
ATOM 5709 C CA . GLN A 1 729 ? -39.25 -24.5 10.156 1 82.69 729 GLN A CA 1
ATOM 5710 C C . GLN A 1 729 ? -38.219 -23.578 9.5 1 82.69 729 GLN A C 1
ATOM 5712 O O . GLN A 1 729 ? -38.188 -23.438 8.273 1 82.69 729 GLN A O 1
ATOM 5717 N N . LEU A 1 730 ? -37.562 -22.844 10.375 1 84.12 730 LEU A N 1
ATOM 5718 C CA . LEU A 1 730 ? -36.594 -21.875 9.883 1 84.12 730 LEU A CA 1
ATOM 5719 C C . LEU A 1 730 ? -35.156 -22.359 10.148 1 84.12 730 LEU A C 1
ATOM 5721 O O . LEU A 1 730 ? -34.844 -22.781 11.266 1 84.12 730 LEU A O 1
ATOM 5725 N N . ARG A 1 731 ? -34.406 -22.516 9.125 1 85.69 731 ARG A N 1
ATOM 5726 C CA . ARG A 1 731 ? -33 -22.859 9.242 1 85.69 731 ARG A CA 1
ATOM 5727 C C . ARG A 1 731 ? -32.094 -21.688 8.812 1 85.69 731 ARG A C 1
ATOM 5729 O O . ARG A 1 731 ? -32.344 -21.094 7.758 1 85.69 731 ARG A O 1
ATOM 5736 N N . ASP A 1 732 ? -31.141 -21.453 9.664 1 87.31 732 ASP A N 1
ATOM 5737 C CA . ASP A 1 732 ? -30.188 -20.391 9.344 1 87.31 732 ASP A CA 1
ATOM 5738 C C . ASP A 1 732 ? -29.172 -20.844 8.305 1 87.31 732 ASP A C 1
ATOM 5740 O O . ASP A 1 732 ? -28.438 -21.812 8.539 1 87.31 732 ASP A O 1
ATOM 5744 N N . GLU A 1 733 ? -29.156 -20.188 7.145 1 89.69 733 GLU A N 1
ATOM 5745 C CA . GLU A 1 733 ? -28.234 -20.547 6.07 1 89.69 733 GLU A CA 1
ATOM 5746 C C . GLU A 1 733 ? -27.141 -19.5 5.906 1 89.69 733 GLU A C 1
ATOM 5748 O O . GLU A 1 733 ? -26.453 -19.453 4.871 1 89.69 733 GLU A O 1
ATOM 5753 N N . GLY A 1 734 ? -26.984 -18.734 6.891 1 90.94 734 GLY A N 1
ATOM 5754 C CA . GLY A 1 734 ? -25.938 -17.719 6.805 1 90.94 734 GLY A CA 1
ATOM 5755 C C . GLY A 1 734 ? -26.234 -16.641 5.789 1 90.94 734 GLY A C 1
ATOM 5756 O O . GLY A 1 734 ? -27.391 -16.203 5.652 1 90.94 734 GLY A O 1
ATOM 5757 N N . CYS A 1 735 ? -25.172 -16.109 5.117 1 92.69 735 CYS A N 1
ATOM 5758 C CA . CYS A 1 735 ? -25.312 -15.07 4.102 1 92.69 735 CYS A CA 1
ATOM 5759 C C . CYS A 1 735 ? -25.328 -15.672 2.703 1 92.69 735 CYS A C 1
ATOM 5761 O O . CYS A 1 735 ? -24.359 -16.328 2.305 1 92.69 735 CYS A O 1
ATOM 5763 N N . CYS A 1 736 ? -26.391 -15.406 2 1 94.12 736 CYS A N 1
ATOM 5764 C CA . CYS A 1 736 ? -26.531 -16.016 0.681 1 94.12 736 CYS A CA 1
ATOM 5765 C C . CYS A 1 736 ? -26.891 -14.969 -0.367 1 94.12 736 CYS A C 1
ATOM 5767 O O . CYS A 1 736 ? -27.562 -13.977 -0.061 1 94.12 736 CYS A O 1
ATOM 5769 N N . PHE A 1 737 ? -26.406 -15.227 -1.569 1 94.75 737 PHE A N 1
ATOM 5770 C CA . PHE A 1 737 ? -26.75 -14.414 -2.732 1 94.75 737 PHE A CA 1
ATOM 5771 C C . PHE A 1 737 ? -27.141 -15.297 -3.912 1 94.75 737 PHE A C 1
ATOM 5773 O O . PHE A 1 737 ? -26.547 -16.359 -4.125 1 94.75 737 PHE A O 1
ATOM 5780 N N . LYS A 1 738 ? -28.141 -14.844 -4.598 1 94.62 738 LYS A N 1
ATOM 5781 C CA . LYS A 1 738 ? -28.578 -15.562 -5.793 1 94.62 738 LYS A CA 1
ATOM 5782 C C . LYS A 1 738 ? -27.906 -15.008 -7.043 1 94.62 738 LYS A C 1
ATOM 5784 O O . LYS A 1 738 ? -27.875 -13.797 -7.258 1 94.62 738 LYS A O 1
ATOM 5789 N N . VAL A 1 739 ? -27.344 -15.891 -7.812 1 95.19 739 VAL A N 1
ATOM 5790 C CA . VAL A 1 739 ? -26.656 -15.5 -9.047 1 95.19 739 VAL A CA 1
ATOM 5791 C C . VAL A 1 739 ? -27.312 -16.219 -10.234 1 95.19 739 VAL A C 1
ATOM 5793 O O . VAL A 1 739 ? -27.594 -17.406 -10.172 1 95.19 739 VAL A O 1
ATOM 5796 N N . LYS A 1 740 ? -27.641 -15.445 -11.211 1 93.62 740 LYS A N 1
ATOM 5797 C CA . LYS A 1 740 ? -28.156 -15.984 -12.469 1 93.62 740 LYS A CA 1
ATOM 5798 C C . LYS A 1 740 ? -27.188 -15.727 -13.617 1 93.62 740 LYS A C 1
ATOM 5800 O O . LYS A 1 740 ? -26.781 -14.586 -13.852 1 93.62 740 LYS A O 1
ATOM 5805 N N . THR A 1 741 ? -26.781 -16.797 -14.188 1 91.88 741 THR A N 1
ATOM 5806 C CA . THR A 1 741 ? -25.812 -16.672 -15.266 1 91.88 741 THR A CA 1
ATOM 5807 C C . THR A 1 741 ? -26.484 -16.891 -16.625 1 91.88 741 THR A C 1
ATOM 5809 O O . THR A 1 741 ? -27.375 -17.719 -16.75 1 91.88 741 THR A O 1
ATOM 5812 N N . ALA A 1 742 ? -26.094 -16.047 -17.562 1 85.25 742 ALA A N 1
ATOM 5813 C CA . ALA A 1 742 ? -26.594 -16.172 -18.938 1 85.25 742 ALA A CA 1
ATOM 5814 C C . ALA A 1 742 ? -25.656 -17.016 -19.781 1 85.25 742 ALA A C 1
ATOM 5816 O O . ALA A 1 742 ? -26.047 -17.531 -20.828 1 85.25 742 ALA A O 1
ATOM 5817 N N . GLY A 1 743 ? -24.484 -17.203 -19.328 1 84.75 743 GLY A N 1
ATOM 5818 C CA . GLY A 1 743 ? -23.5 -17.984 -20.062 1 84.75 743 GLY A CA 1
ATOM 5819 C C . GLY A 1 743 ? -22.844 -19.062 -19.234 1 84.75 743 GLY A C 1
ATOM 5820 O O . GLY A 1 743 ? -23.422 -19.547 -18.266 1 84.75 743 GLY A O 1
ATOM 5821 N N . LEU A 1 744 ? -21.703 -19.562 -19.781 1 85.88 744 LEU A N 1
ATOM 5822 C CA . LEU A 1 744 ? -20.969 -20.625 -19.094 1 85.88 744 LEU A CA 1
ATOM 5823 C C . LEU A 1 744 ? -20.062 -20.047 -18.016 1 85.88 744 LEU A C 1
ATOM 5825 O O . LEU A 1 744 ? -19.656 -20.766 -17.094 1 85.88 744 LEU A O 1
ATOM 5829 N N . GLU A 1 745 ? -19.719 -18.797 -18.25 1 89.81 745 GLU A N 1
ATOM 5830 C CA . GLU A 1 745 ? -18.844 -18.141 -17.281 1 89.81 745 GLU A CA 1
ATOM 5831 C C . GLU A 1 745 ? -19.469 -16.828 -16.781 1 89.81 745 GLU A C 1
ATOM 5833 O O . GLU A 1 745 ? -20.109 -16.109 -17.547 1 89.81 745 GLU A O 1
ATOM 5838 N N . CYS A 1 746 ? -19.328 -16.688 -15.406 1 92.06 746 CYS A N 1
ATOM 5839 C CA . CYS A 1 746 ? -19.797 -15.422 -14.852 1 92.06 746 CYS A CA 1
ATOM 5840 C C . CYS A 1 746 ? -18.875 -14.93 -13.75 1 92.06 746 CYS A C 1
ATOM 5842 O O . CYS A 1 746 ? -18.156 -15.727 -13.125 1 92.06 746 CYS A O 1
ATOM 5844 N N . GLU A 1 747 ? -18.781 -13.656 -13.656 1 93.44 747 GLU A N 1
ATOM 5845 C CA . GLU A 1 747 ? -17.984 -13.031 -12.602 1 93.44 747 GLU A CA 1
ATOM 5846 C C . GLU A 1 747 ? -18.859 -12.219 -11.656 1 93.44 747 GLU A C 1
ATOM 5848 O O . GLU A 1 747 ? -19.703 -11.43 -12.102 1 93.44 747 GLU A O 1
ATOM 5853 N N . VAL A 1 748 ? -18.703 -12.508 -10.383 1 95.06 748 VAL A N 1
ATOM 5854 C CA . VAL A 1 748 ? -19.469 -11.82 -9.352 1 95.06 748 VAL A CA 1
ATOM 5855 C C . VAL A 1 748 ? -18.531 -11.047 -8.43 1 95.06 748 VAL A C 1
ATOM 5857 O O . VAL A 1 748 ? -17.484 -11.562 -8.031 1 95.06 748 VAL A O 1
ATOM 5860 N N . LYS A 1 749 ? -18.859 -9.812 -8.219 1 93.62 749 LYS A N 1
ATOM 5861 C CA . LYS A 1 749 ? -18.094 -8.984 -7.285 1 93.62 749 LYS A CA 1
ATOM 5862 C C . LYS A 1 749 ? -18.719 -9.008 -5.891 1 93.62 749 LYS A C 1
ATOM 5864 O O . LYS A 1 749 ? -19.875 -8.602 -5.719 1 93.62 749 LYS A O 1
ATOM 5869 N N . PHE A 1 750 ? -17.969 -9.469 -4.961 1 95.56 750 PHE A N 1
ATOM 5870 C CA . PHE A 1 750 ? -18.406 -9.453 -3.57 1 95.56 750 PHE A CA 1
ATOM 5871 C C . PHE A 1 750 ? -17.781 -8.273 -2.826 1 95.56 750 PHE A C 1
ATOM 5873 O O . PHE A 1 750 ? -16.609 -7.949 -3.039 1 95.56 750 PHE A O 1
ATOM 5880 N N . ILE A 1 751 ? -18.609 -7.633 -1.955 1 94 751 ILE A N 1
ATOM 5881 C CA . ILE A 1 751 ? -18.172 -6.41 -1.293 1 94 751 ILE A CA 1
ATOM 5882 C C . ILE A 1 751 ? -18.469 -6.5 0.204 1 94 751 ILE A C 1
ATOM 5884 O O . ILE A 1 751 ? -19.516 -6.98 0.61 1 94 751 ILE A O 1
ATOM 5888 N N . TYR A 1 752 ? -17.469 -6.203 0.931 1 93.62 752 TYR A N 1
ATOM 5889 C CA . TYR A 1 752 ? -17.641 -5.988 2.365 1 93.62 752 TYR A CA 1
ATOM 5890 C C . TYR A 1 752 ? -17.547 -4.504 2.709 1 93.62 752 TYR A C 1
ATOM 5892 O O . TYR A 1 752 ? -16.594 -3.83 2.33 1 93.62 752 TYR A O 1
ATOM 5900 N N . ARG A 1 753 ? -18.594 -4.008 3.385 1 83.38 753 ARG A N 1
ATOM 5901 C CA . ARG A 1 753 ? -18.594 -2.609 3.799 1 83.38 753 ARG A CA 1
ATOM 5902 C C . ARG A 1 753 ? -19.359 -2.43 5.109 1 83.38 753 ARG A C 1
ATOM 5904 O O . ARG A 1 753 ? -20.516 -2.828 5.215 1 83.38 753 ARG A O 1
ATOM 5911 N N . SER A 1 754 ? -18.734 -1.861 6.074 1 76.31 754 SER A N 1
ATOM 5912 C CA . SER A 1 754 ? -19.344 -1.476 7.34 1 76.31 754 SER A CA 1
ATOM 5913 C C . SER A 1 754 ? -20.062 -2.654 7.992 1 76.31 754 SER A C 1
ATOM 5915 O O . SER A 1 754 ? -21.219 -2.527 8.422 1 76.31 754 SER A O 1
ATOM 5917 N N . GLY A 1 755 ? -19.547 -3.812 7.926 1 80.75 755 GLY A N 1
ATOM 5918 C CA . GLY A 1 755 ? -20.078 -4.969 8.633 1 80.75 755 GLY A CA 1
ATOM 5919 C C . GLY A 1 755 ? -21.141 -5.715 7.848 1 80.75 755 GLY A C 1
ATOM 5920 O O . GLY A 1 755 ? -21.828 -6.586 8.391 1 80.75 755 GLY A O 1
ATOM 5921 N N . ARG A 1 756 ? -21.281 -5.344 6.652 1 85.69 756 ARG A N 1
ATOM 5922 C CA . ARG A 1 756 ? -22.266 -6 5.809 1 85.69 756 ARG A CA 1
ATOM 5923 C C . ARG A 1 756 ? -21.656 -6.461 4.488 1 85.69 756 ARG A C 1
ATOM 5925 O O . ARG A 1 756 ? -20.703 -5.852 4 1 85.69 756 ARG A O 1
ATOM 5932 N N . LEU A 1 757 ? -22.25 -7.59 4.004 1 92.31 757 LEU A N 1
ATOM 5933 C CA . LEU A 1 757 ? -21.781 -8.133 2.738 1 92.31 757 LEU A CA 1
ATOM 5934 C C . LEU A 1 757 ? -22.734 -7.793 1.605 1 92.31 757 LEU A C 1
ATOM 5936 O O . LEU A 1 757 ? -23.953 -7.734 1.813 1 92.31 7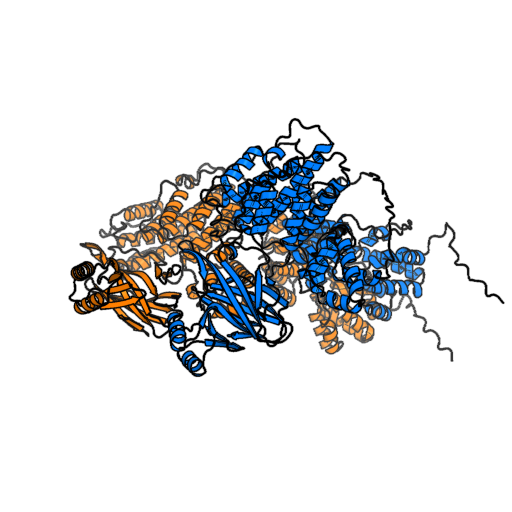57 LEU A O 1
ATOM 5940 N N . TRP A 1 758 ? -22.156 -7.488 0.447 1 91.25 758 TRP A N 1
ATOM 5941 C CA . TRP A 1 758 ? -22.906 -7.211 -0.769 1 91.25 758 TRP A CA 1
ATOM 5942 C C . TRP A 1 758 ? -22.375 -8.016 -1.944 1 91.25 758 TRP A C 1
ATOM 5944 O O . TRP A 1 758 ? -21.234 -8.508 -1.899 1 91.25 758 TRP A O 1
ATOM 5954 N N . ALA A 1 759 ? -23.219 -8.25 -2.914 1 94.25 759 ALA A N 1
ATOM 5955 C CA . ALA A 1 759 ? -22.812 -8.875 -4.172 1 94.25 759 ALA A CA 1
ATOM 5956 C C . ALA A 1 759 ? -23.344 -8.094 -5.371 1 94.25 759 ALA A C 1
ATOM 5958 O O . ALA A 1 759 ? -24.5 -7.66 -5.375 1 94.25 759 ALA A O 1
ATOM 5959 N N . MET A 1 760 ? -22.469 -7.789 -6.281 1 93 760 MET A N 1
ATOM 5960 C CA . MET A 1 760 ? -22.828 -7.059 -7.492 1 93 760 MET A CA 1
ATOM 5961 C C . MET A 1 760 ? -22.375 -7.812 -8.734 1 93 760 MET A C 1
ATOM 5963 O O . MET A 1 760 ? -21.375 -8.531 -8.703 1 93 760 MET A O 1
ATOM 5967 N N . PRO A 1 761 ? -23.172 -7.656 -9.789 1 92.94 761 PRO A N 1
ATOM 5968 C CA . PRO A 1 761 ? -22.734 -8.289 -11.039 1 92.94 761 PRO A CA 1
ATOM 5969 C C . PRO A 1 761 ? -21.5 -7.617 -11.641 1 92.94 761 PRO A C 1
ATOM 5971 O O . PRO A 1 761 ? -21.391 -6.391 -11.609 1 92.94 761 PRO A O 1
ATOM 5974 N N . HIS A 1 762 ? -20.609 -8.344 -12.055 1 90.94 762 HIS A N 1
ATOM 5975 C CA . HIS A 1 762 ? -19.406 -7.816 -12.703 1 90.94 762 HIS A CA 1
ATOM 5976 C C . HIS A 1 762 ? -19.406 -8.133 -14.195 1 90.94 762 HIS A C 1
ATOM 5978 O O . HIS A 1 762 ? -19.203 -7.246 -15.016 1 90.94 762 HIS A O 1
ATOM 5984 N N . LYS A 1 763 ? -19.547 -9.445 -14.508 1 89.19 763 LYS A N 1
ATOM 5985 C CA . LYS A 1 763 ? -19.594 -9.844 -15.906 1 89.19 763 LYS A CA 1
ATOM 5986 C C . LYS A 1 763 ? -20.641 -10.922 -16.141 1 89.19 763 LYS A C 1
ATOM 5988 O O . LYS A 1 763 ? -20.625 -11.969 -15.484 1 89.19 763 LYS A O 1
ATOM 5993 N N . ASP A 1 764 ? -21.578 -10.797 -16.969 1 87.88 764 ASP A N 1
ATOM 5994 C CA . ASP A 1 764 ? -22.5 -11.758 -17.578 1 87.88 764 ASP A CA 1
ATOM 5995 C C . ASP A 1 764 ? -23.344 -12.445 -16.531 1 87.88 764 ASP A C 1
ATOM 5997 O O . ASP A 1 764 ? -23.484 -13.672 -16.531 1 87.88 764 ASP A O 1
ATOM 6001 N N . CYS A 1 765 ? -23.734 -11.711 -15.57 1 91.75 765 CYS A N 1
ATOM 6002 C CA . CYS A 1 765 ? -24.594 -12.32 -14.562 1 91.75 765 CYS A CA 1
ATOM 6003 C C . CYS A 1 765 ? -25.5 -11.273 -13.922 1 91.75 765 CYS A C 1
ATOM 6005 O O . CYS A 1 765 ? -25.344 -10.078 -14.164 1 91.75 765 CYS A O 1
ATOM 6007 N N . GLU A 1 766 ? -26.484 -11.742 -13.32 1 90.56 766 GLU A N 1
ATOM 6008 C CA . GLU A 1 766 ? -27.359 -10.961 -12.461 1 90.56 766 GLU A CA 1
ATOM 6009 C C . GLU A 1 766 ? -27.312 -11.461 -11.016 1 90.56 766 GLU A C 1
ATOM 6011 O O . GLU A 1 766 ? -27.203 -12.656 -10.773 1 90.56 766 GLU A O 1
ATOM 6016 N N . VAL A 1 767 ? -27.281 -10.469 -10.203 1 92.31 767 VAL A N 1
ATOM 6017 C CA . VAL A 1 767 ? -27.141 -10.852 -8.797 1 92.31 767 VAL A CA 1
ATOM 6018 C C . VAL A 1 767 ? -28.281 -10.242 -7.98 1 92.31 767 VAL A C 1
ATOM 6020 O O . VAL A 1 767 ? -28.641 -9.078 -8.18 1 92.31 767 VAL A O 1
ATOM 6023 N N . ASP A 1 768 ? -28.891 -11.078 -7.188 1 85.94 768 ASP A N 1
ATOM 6024 C CA . ASP A 1 768 ? -29.891 -10.633 -6.215 1 85.94 768 ASP A CA 1
ATOM 6025 C C . ASP A 1 768 ? -29.453 -10.984 -4.793 1 85.94 768 ASP A C 1
ATOM 6027 O O . ASP A 1 768 ? -29.016 -12.102 -4.527 1 85.94 768 ASP A O 1
ATOM 6031 N N . MET B 1 1 ? 5.949 -22.438 -82.75 1 20.11 1 MET B N 1
ATOM 6032 C CA . MET B 1 1 ? 6.988 -21.422 -82.812 1 20.11 1 MET B CA 1
ATOM 6033 C C . MET B 1 1 ? 7.555 -21.141 -81.438 1 20.11 1 MET B C 1
ATOM 6035 O O . MET B 1 1 ? 6.801 -20.953 -80.438 1 20.11 1 MET B O 1
ATOM 6039 N N . ALA B 1 2 ? 8.906 -21.562 -81.188 1 23.95 2 ALA B N 1
ATOM 6040 C CA . ALA B 1 2 ? 9.82 -21.828 -80.062 1 23.95 2 ALA B CA 1
ATOM 6041 C C . ALA B 1 2 ? 10.211 -20.547 -79.375 1 23.95 2 ALA B C 1
ATOM 6043 O O . ALA B 1 2 ? 10.883 -19.672 -79.938 1 23.95 2 ALA B O 1
ATOM 6044 N N . SER B 1 3 ? 9.297 -19.938 -78.688 1 25.02 3 SER B N 1
ATOM 6045 C CA . SER B 1 3 ? 9.352 -18.609 -78.062 1 25.02 3 SER B CA 1
ATOM 6046 C C . SER B 1 3 ? 10.617 -18.422 -77.25 1 25.02 3 SER B C 1
ATOM 6048 O O . SER B 1 3 ? 10.992 -19.297 -76.5 1 25.02 3 SER B O 1
ATOM 6050 N N . SER B 1 4 ? 11.672 -17.734 -77.875 1 25.11 4 SER B N 1
ATOM 6051 C CA . SER B 1 4 ? 13.07 -17.453 -77.562 1 25.11 4 SER B CA 1
ATOM 6052 C C . SER B 1 4 ? 13.219 -16.906 -76.188 1 25.11 4 SER B C 1
ATOM 6054 O O . SER B 1 4 ? 12.383 -16.125 -75.688 1 25.11 4 SER B O 1
ATOM 6056 N N . PRO B 1 5 ? 13.984 -17.609 -75.312 1 29 5 PRO B N 1
ATOM 6057 C CA . PRO B 1 5 ? 14.203 -17.375 -73.875 1 29 5 PRO B CA 1
ATOM 6058 C C . PRO B 1 5 ? 14.836 -16.016 -73.625 1 29 5 PRO B C 1
ATOM 6060 O O . PRO B 1 5 ? 15.742 -15.586 -74.375 1 29 5 PRO B O 1
ATOM 6063 N N . GLU B 1 6 ? 14.055 -14.922 -73.375 1 26.34 6 GLU B N 1
ATOM 6064 C CA . GLU B 1 6 ? 14.383 -13.523 -73.125 1 26.34 6 GLU B CA 1
ATOM 6065 C C . GLU B 1 6 ? 15.578 -13.422 -72.125 1 26.34 6 GLU B C 1
ATOM 6067 O O . GLU B 1 6 ? 15.523 -13.891 -71 1 26.34 6 GLU B O 1
ATOM 6072 N N . ARG B 1 7 ? 16.844 -13.484 -72.688 1 28.09 7 ARG B N 1
ATOM 6073 C CA . ARG B 1 7 ? 18.172 -13.336 -72.125 1 28.09 7 ARG B CA 1
ATOM 6074 C C . ARG B 1 7 ? 18.25 -12.078 -71.25 1 28.09 7 ARG B C 1
ATOM 6076 O O . ARG B 1 7 ? 17.812 -11.008 -71.625 1 28.09 7 ARG B O 1
ATOM 6083 N N . LEU B 1 8 ? 18.328 -12.172 -70 1 30.94 8 LEU B N 1
ATOM 6084 C CA . LEU B 1 8 ? 18.547 -11.156 -69 1 30.94 8 LEU B CA 1
ATOM 6085 C C . LEU B 1 8 ? 19.781 -10.312 -69.312 1 30.94 8 LEU B C 1
ATOM 6087 O O . LEU B 1 8 ? 20.891 -10.828 -69.375 1 30.94 8 LEU B O 1
ATOM 6091 N N . HIS B 1 9 ? 19.703 -9.328 -70.375 1 28.8 9 HIS B N 1
ATOM 6092 C CA . HIS B 1 9 ? 20.672 -8.359 -70.875 1 28.8 9 HIS B CA 1
ATOM 6093 C C . HIS B 1 9 ? 21.391 -7.668 -69.75 1 28.8 9 HIS B C 1
ATOM 6095 O O . HIS B 1 9 ? 20.766 -7.086 -68.875 1 28.8 9 HIS B O 1
ATOM 6101 N N . HIS B 1 10 ? 22.578 -8.102 -69.438 1 32.38 10 HIS B N 1
ATOM 6102 C CA . HIS B 1 10 ? 23.484 -7.383 -68.5 1 32.38 10 HIS B CA 1
ATOM 6103 C C . HIS B 1 10 ? 23.844 -6.016 -69.125 1 32.38 10 HIS B C 1
ATOM 6105 O O . HIS B 1 10 ? 24.25 -5.914 -70.25 1 32.38 10 HIS B O 1
ATOM 6111 N N . PRO B 1 11 ? 23.344 -4.809 -68.812 1 34.78 11 PRO B N 1
ATOM 6112 C CA . PRO B 1 11 ? 23.641 -3.518 -69.438 1 34.78 11 PRO B CA 1
ATOM 6113 C C . PRO B 1 11 ? 25.141 -3.26 -69.562 1 34.78 11 PRO B C 1
ATOM 6115 O O . PRO B 1 11 ? 25.938 -3.783 -68.75 1 34.78 11 PRO B O 1
ATOM 6118 N N . GLY B 1 12 ? 25.688 -2.957 -70.812 1 33.5 12 GLY B N 1
ATOM 6119 C CA . GLY B 1 12 ? 27.016 -2.525 -71.188 1 33.5 12 GLY B CA 1
ATOM 6120 C C . GLY B 1 12 ? 27.547 -1.376 -70.375 1 33.5 12 GLY B C 1
ATOM 6121 O O . GLY B 1 12 ? 26.797 -0.728 -69.625 1 33.5 12 GLY B O 1
ATOM 6122 N N . PRO B 1 13 ? 28.938 -1.072 -70.25 1 39.88 13 PRO B N 1
ATOM 6123 C CA . PRO B 1 13 ? 29.672 -0.16 -69.375 1 39.88 13 PRO B CA 1
ATOM 6124 C C . PRO B 1 13 ? 29.062 1.242 -69.312 1 39.88 13 PRO B C 1
ATOM 6126 O O . PRO B 1 13 ? 29.297 2 -68.375 1 39.88 13 PRO B O 1
ATOM 6129 N N . GLY B 1 14 ? 28.875 2.064 -70.5 1 39.31 14 GLY B N 1
ATOM 6130 C CA . GLY B 1 14 ? 28.594 3.477 -70.688 1 39.31 14 GLY B CA 1
ATOM 6131 C C . GLY B 1 14 ? 27.219 3.887 -70.188 1 39.31 14 GLY B C 1
ATOM 6132 O O . GLY B 1 14 ? 26.797 5.035 -70.375 1 39.31 14 GLY B O 1
ATOM 6133 N N . GLU B 1 15 ? 26.266 3.221 -70.5 1 43.19 15 GLU B N 1
ATOM 6134 C CA . GLU B 1 15 ? 24.891 3.713 -70.375 1 43.19 15 GLU B CA 1
ATOM 6135 C C . GLU B 1 15 ? 24.562 4.047 -68.938 1 43.19 15 GLU B C 1
ATOM 6137 O O . GLU B 1 15 ? 24.859 3.266 -68 1 43.19 15 GLU B O 1
ATOM 6142 N N . LYS B 1 16 ? 24.328 5.332 -68.75 1 52.78 16 LYS B N 1
ATOM 6143 C CA . LYS B 1 16 ? 23.922 5.953 -67.5 1 52.78 16 LYS B CA 1
ATOM 6144 C C . LYS B 1 16 ? 22.938 5.066 -66.75 1 52.78 16 LYS B C 1
ATOM 6146 O O . LYS B 1 16 ? 21.906 4.676 -67.312 1 52.78 16 LYS B O 1
ATOM 6151 N N . PRO B 1 17 ? 23.469 4.363 -65.875 1 58.53 17 PRO B N 1
ATOM 6152 C CA . PRO B 1 17 ? 22.594 3.457 -65.125 1 58.53 17 PRO B CA 1
ATOM 6153 C C . PRO B 1 17 ? 21.219 4.062 -64.875 1 58.53 17 PRO B C 1
ATOM 6155 O O . PRO B 1 17 ? 21.094 5.277 -64.688 1 58.53 17 PRO B O 1
ATOM 6158 N N . SER B 1 18 ? 20.109 3.479 -65.438 1 72 18 SER B N 1
ATOM 6159 C CA . SER B 1 18 ? 18.734 3.924 -65.25 1 72 18 SER B CA 1
ATOM 6160 C C . SER B 1 18 ? 18.484 4.242 -63.75 1 72 18 SER B C 1
ATOM 6162 O O . SER B 1 18 ? 19.203 3.752 -62.875 1 72 18 SER B O 1
ATOM 6164 N N . VAL B 1 19 ? 17.719 5.387 -63.469 1 78.88 19 VAL B N 1
ATOM 6165 C CA . VAL B 1 19 ? 17.375 5.812 -62.094 1 78.88 19 VAL B CA 1
ATOM 6166 C C . VAL B 1 19 ? 16.828 4.633 -61.312 1 78.88 19 VAL B C 1
ATOM 6168 O O . VAL B 1 19 ? 17.125 4.477 -60.125 1 78.88 19 VAL B O 1
ATOM 6171 N N . LYS B 1 20 ? 16.203 3.828 -61.969 1 78.69 20 LYS B N 1
ATOM 6172 C CA . LYS B 1 20 ? 15.633 2.66 -61.312 1 78.69 20 LYS B CA 1
ATOM 6173 C C . LYS B 1 20 ? 16.734 1.702 -60.875 1 78.69 20 LYS B C 1
ATOM 6175 O O . LYS B 1 20 ? 16.672 1.143 -59.75 1 78.69 20 LYS B O 1
ATOM 6180 N N . SER B 1 21 ? 17.641 1.643 -61.719 1 77.75 21 SER B N 1
ATOM 6181 C CA . SER B 1 21 ? 18.766 0.78 -61.375 1 77.75 21 SER B CA 1
ATOM 6182 C C . SER B 1 21 ? 19.562 1.355 -60.188 1 77.75 21 SER B C 1
ATOM 6184 O O . SER B 1 21 ? 20.047 0.61 -59.344 1 77.75 21 SER B O 1
ATOM 6186 N N . ARG B 1 22 ? 19.609 2.65 -60.125 1 78.81 22 ARG B N 1
ATOM 6187 C CA . ARG B 1 22 ? 20.281 3.309 -59.031 1 78.81 22 ARG B CA 1
ATOM 6188 C C . ARG B 1 22 ? 19.531 3.084 -57.719 1 78.81 22 ARG B C 1
ATOM 6190 O O . ARG B 1 22 ? 20.141 2.822 -56.688 1 78.81 22 ARG B O 1
ATOM 6197 N N . LEU B 1 23 ? 18.234 3.225 -57.844 1 80.88 23 LEU B N 1
ATOM 6198 C CA . LEU B 1 23 ? 17.406 3.035 -56.625 1 80.88 23 LEU B CA 1
ATOM 6199 C C . LEU B 1 23 ? 17.484 1.592 -56.156 1 80.88 23 LEU B C 1
ATOM 6201 O O . LEU B 1 23 ? 17.562 1.342 -54.938 1 80.88 23 LEU B O 1
ATOM 6205 N N . LEU B 1 24 ? 17.562 0.735 -57.094 1 77.81 24 LEU B N 1
ATOM 6206 C CA . LEU B 1 24 ? 17.625 -0.676 -56.75 1 77.81 24 LEU B CA 1
ATOM 6207 C C . LEU B 1 24 ? 18.984 -1.025 -56.156 1 77.81 24 LEU B C 1
ATOM 6209 O O . LEU B 1 24 ? 19.094 -1.799 -55.219 1 77.81 24 LEU B O 1
ATOM 6213 N N . SER B 1 25 ? 20.016 -0.422 -56.656 1 75.19 25 SER B N 1
ATOM 6214 C CA . SER B 1 25 ? 21.359 -0.701 -56.188 1 75.19 25 SER B CA 1
ATOM 6215 C C . SER B 1 25 ? 21.594 -0.118 -54.812 1 75.19 25 SER B C 1
ATOM 6217 O O . SER B 1 25 ? 22.438 -0.609 -54.062 1 75.19 25 SER B O 1
ATOM 6219 N N . SER B 1 26 ? 20.859 0.914 -54.469 1 76.81 26 SER B N 1
ATOM 6220 C CA . SER B 1 26 ? 21.031 1.578 -53.188 1 76.81 26 SER B CA 1
ATOM 6221 C C . SER B 1 26 ? 19.938 1.19 -52.188 1 76.81 26 SER B C 1
ATOM 6223 O O . SER B 1 26 ? 19.609 1.96 -51.281 1 76.81 26 SER B O 1
ATOM 6225 N N . GLN B 1 27 ? 19.375 0.103 -52.406 1 79.62 27 GLN B N 1
ATOM 6226 C CA . GLN B 1 27 ? 18.25 -0.308 -51.594 1 79.62 27 GLN B CA 1
ATOM 6227 C C . GLN B 1 27 ? 18.641 -0.365 -50.094 1 79.62 27 GLN B C 1
ATOM 6229 O O . GLN B 1 27 ? 17.875 0.085 -49.25 1 79.62 27 GLN B O 1
ATOM 6234 N N . MET B 1 28 ? 19.781 -0.853 -49.781 1 77.31 28 MET B N 1
ATOM 6235 C CA . MET B 1 28 ? 20.203 -0.979 -48.375 1 77.31 28 MET B CA 1
ATOM 6236 C C . MET B 1 28 ? 20.312 0.39 -47.719 1 77.31 28 MET B C 1
ATOM 6238 O O . MET B 1 28 ? 19.875 0.565 -46.562 1 77.31 28 MET B O 1
ATOM 6242 N N . LEU B 1 29 ? 20.828 1.239 -48.438 1 78.5 29 LEU B N 1
ATOM 6243 C CA . LEU B 1 29 ? 20.984 2.592 -47.906 1 78.5 29 LEU B CA 1
ATOM 6244 C C . LEU B 1 29 ? 19.625 3.266 -47.719 1 78.5 29 LEU B C 1
ATOM 6246 O O . LEU B 1 29 ? 19.391 3.914 -46.688 1 78.5 29 LEU B O 1
ATOM 6250 N N . LEU B 1 30 ? 18.812 3.121 -48.688 1 81.12 30 LEU B N 1
ATOM 6251 C CA . LEU B 1 30 ? 17.516 3.797 -48.656 1 81.12 30 LEU B CA 1
ATOM 6252 C C . LEU B 1 30 ? 16.641 3.242 -47.562 1 81.12 30 LEU B C 1
ATOM 6254 O O . LEU B 1 30 ? 15.93 4 -46.875 1 81.12 30 LEU B O 1
ATOM 6258 N N . VAL B 1 31 ? 16.688 1.976 -47.344 1 81.69 31 VAL B N 1
ATOM 6259 C CA . VAL B 1 31 ? 15.859 1.371 -46.312 1 81.69 31 VAL B CA 1
ATOM 6260 C C . VAL B 1 31 ? 16.312 1.867 -44.938 1 81.69 31 VAL B C 1
ATOM 6262 O O . VAL B 1 31 ? 15.477 2.127 -44.062 1 81.69 31 VAL B O 1
ATOM 6265 N N . ASP B 1 32 ? 17.547 2.039 -44.812 1 77.75 32 ASP B N 1
ATOM 6266 C CA . ASP B 1 32 ? 18.062 2.496 -43.531 1 77.75 32 ASP B CA 1
ATOM 6267 C C . ASP B 1 32 ? 17.828 3.994 -43.344 1 77.75 32 ASP B C 1
ATOM 6269 O O . ASP B 1 32 ? 17.578 4.457 -42.219 1 77.75 32 ASP B O 1
ATOM 6273 N N . ALA B 1 33 ? 17.828 4.738 -44.375 1 78.62 33 ALA B N 1
ATOM 6274 C CA . ALA B 1 33 ? 17.797 6.195 -44.281 1 78.62 33 ALA B CA 1
ATOM 6275 C C . ALA B 1 33 ? 16.375 6.711 -44.188 1 78.62 33 ALA B C 1
ATOM 6277 O O . ALA B 1 33 ? 16.109 7.77 -43.625 1 78.62 33 ALA B O 1
ATOM 6278 N N . LEU B 1 34 ? 15.484 5.988 -44.75 1 78.88 34 LEU B N 1
ATOM 6279 C CA . LEU B 1 34 ? 14.094 6.438 -44.781 1 78.88 34 LEU B CA 1
ATOM 6280 C C . LEU B 1 34 ? 13.344 5.984 -43.531 1 78.88 34 LEU B C 1
ATOM 6282 O O . LEU B 1 34 ? 12.43 5.168 -43.625 1 78.88 34 LEU B O 1
ATOM 6286 N N . TYR B 1 35 ? 13.695 6.516 -42.406 1 76.81 35 TYR B N 1
ATOM 6287 C CA . TYR B 1 35 ? 13.148 6.078 -41.125 1 76.81 35 TYR B CA 1
ATOM 6288 C C . TYR B 1 35 ? 11.789 6.719 -40.875 1 76.81 35 TYR B C 1
ATOM 6290 O O . TYR B 1 35 ? 11 6.215 -40.062 1 76.81 35 TYR B O 1
ATOM 6298 N N . HIS B 1 36 ? 11.477 7.781 -41.5 1 75.25 36 HIS B N 1
ATOM 6299 C CA . HIS B 1 36 ? 10.148 8.383 -41.438 1 75.25 36 HIS B CA 1
ATOM 6300 C C . HIS B 1 36 ? 9.656 8.75 -42.844 1 75.25 36 HIS B C 1
ATOM 6302 O O . HIS B 1 36 ? 10.18 9.672 -43.469 1 75.25 36 HIS B O 1
ATOM 6308 N N . LEU B 1 37 ? 8.617 8.047 -43.25 1 80.06 37 LEU B N 1
ATOM 6309 C CA . LEU B 1 37 ? 8.234 8.133 -44.656 1 80.06 37 LEU B CA 1
ATOM 6310 C C . LEU B 1 37 ? 7.133 9.164 -44.844 1 80.06 37 LEU B C 1
ATOM 6312 O O . LEU B 1 37 ? 6.859 9.578 -45.969 1 80.06 37 LEU B O 1
ATOM 6316 N N . SER B 1 38 ? 6.508 9.656 -43.812 1 76.12 38 SER B N 1
ATOM 6317 C CA . SER B 1 38 ? 5.301 10.461 -43.938 1 76.12 38 SER B CA 1
ATOM 6318 C C . SER B 1 38 ? 5.559 11.695 -44.812 1 76.12 38 SER B C 1
ATOM 6320 O O . SER B 1 38 ? 4.793 11.984 -45.719 1 76.12 38 SER B O 1
ATOM 6322 N N . PRO B 1 39 ? 6.648 12.367 -44.562 1 76.44 39 PRO B N 1
ATOM 6323 C CA . PRO B 1 39 ? 6.883 13.555 -45.406 1 76.44 39 PRO B CA 1
ATOM 6324 C C . PRO B 1 39 ? 7.141 13.203 -46.875 1 76.44 39 PRO B C 1
ATOM 6326 O O . PRO B 1 39 ? 6.711 13.93 -47.781 1 76.44 39 PRO B O 1
ATOM 6329 N N . LEU B 1 40 ? 7.82 12.117 -47.125 1 83.38 40 LEU B N 1
ATOM 6330 C CA . LEU B 1 40 ? 8.094 11.695 -48.5 1 83.38 40 LEU B CA 1
ATOM 6331 C C . LEU B 1 40 ? 6.816 11.234 -49.188 1 83.38 40 LEU B C 1
ATOM 6333 O O . LEU B 1 40 ? 6.582 11.562 -50.344 1 83.38 40 LEU B O 1
ATOM 6337 N N . LEU B 1 41 ? 6.004 10.523 -48.5 1 80.31 41 LEU B N 1
ATOM 6338 C CA . LEU B 1 41 ? 4.762 10.016 -49.062 1 80.31 41 LEU B CA 1
ATOM 6339 C C . LEU B 1 41 ? 3.824 11.164 -49.438 1 80.31 41 LEU B C 1
ATOM 6341 O O . LEU B 1 41 ? 3.156 11.133 -50.469 1 80.31 41 LEU B O 1
ATOM 6345 N N . ASP B 1 42 ? 3.807 12.141 -48.594 1 76.38 42 ASP B N 1
ATOM 6346 C CA . ASP B 1 42 ? 3.01 13.328 -48.906 1 76.38 42 ASP B CA 1
ATOM 6347 C C . ASP B 1 42 ? 3.482 13.984 -50.188 1 76.38 42 ASP B C 1
ATOM 6349 O O . ASP B 1 42 ? 2.666 14.406 -51 1 76.38 42 ASP B O 1
ATOM 6353 N N . CYS B 1 43 ? 4.758 14.023 -50.375 1 76.5 43 CYS B N 1
ATOM 6354 C CA . CYS B 1 43 ? 5.336 14.641 -51.562 1 76.5 43 CYS B CA 1
ATOM 6355 C C . CYS B 1 43 ? 5.051 13.812 -52.812 1 76.5 43 CYS B C 1
ATOM 6357 O O . CYS B 1 43 ? 4.648 14.352 -53.844 1 76.5 43 CYS B O 1
ATOM 6359 N N . VAL B 1 44 ? 5.18 12.523 -52.719 1 83.5 44 VAL B N 1
ATOM 6360 C CA . VAL B 1 44 ? 5.031 11.633 -53.875 1 83.5 44 VAL B CA 1
ATOM 6361 C C . VAL B 1 44 ? 3.564 11.562 -54.281 1 83.5 44 VAL B C 1
ATOM 6363 O O . VAL B 1 44 ? 3.25 11.5 -55.469 1 83.5 44 VAL B O 1
ATOM 6366 N N . ILE B 1 45 ? 2.684 11.664 -53.375 1 75.75 45 ILE B N 1
ATOM 6367 C CA . ILE B 1 45 ? 1.254 11.633 -53.656 1 75.75 45 ILE B CA 1
ATOM 6368 C C . ILE B 1 45 ? 0.826 12.953 -54.281 1 75.75 45 ILE B C 1
ATOM 6370 O O . ILE B 1 45 ? 0.006 12.977 -55.219 1 75.75 45 ILE B O 1
ATOM 6374 N N . SER B 1 46 ? 1.395 13.961 -53.719 1 73.94 46 SER B N 1
ATOM 6375 C CA . SER B 1 46 ? 1.055 15.281 -54.219 1 73.94 46 SER B CA 1
ATOM 6376 C C . SER B 1 46 ? 1.424 15.414 -55.719 1 73.94 46 SER B C 1
ATOM 6378 O O . SER B 1 46 ? 0.747 16.109 -56.469 1 73.94 46 SER B O 1
ATOM 6380 N N . VAL B 1 47 ? 2.553 14.719 -56.125 1 74.31 47 VAL B N 1
ATOM 6381 C CA . VAL B 1 47 ? 3 14.797 -57.5 1 74.31 47 VAL B CA 1
ATOM 6382 C C . VAL B 1 47 ? 2.318 13.703 -58.344 1 74.31 47 VAL B C 1
ATOM 6384 O O . VAL B 1 47 ? 2.502 13.633 -59.562 1 74.31 47 VAL B O 1
ATOM 6387 N N . GLY B 1 48 ? 1.502 12.875 -57.719 1 74.5 48 GLY B N 1
ATOM 6388 C CA . GLY B 1 48 ? 0.676 11.906 -58.406 1 74.5 48 GLY B CA 1
ATOM 6389 C C . GLY B 1 48 ? 1.408 10.617 -58.719 1 74.5 48 GLY B C 1
ATOM 6390 O O . GLY B 1 48 ? 1.013 9.875 -59.625 1 74.5 48 GLY B O 1
ATOM 6391 N N . LEU B 1 49 ? 2.52 10.336 -58.156 1 80.12 49 LEU B N 1
ATOM 6392 C CA . LEU B 1 49 ? 3.297 9.141 -58.469 1 80.12 49 LEU B CA 1
ATOM 6393 C C . LEU B 1 49 ? 2.748 7.934 -57.719 1 80.12 49 LEU B C 1
ATOM 6395 O O . LEU B 1 49 ? 2.881 6.797 -58.156 1 80.12 49 LEU B O 1
ATOM 6399 N N . LEU B 1 50 ? 2.225 8.141 -56.438 1 81.62 50 LEU B N 1
ATOM 6400 C CA . LEU B 1 50 ? 1.648 7.09 -55.625 1 81.62 50 LEU B CA 1
ATOM 6401 C C . LEU B 1 50 ? 0.181 7.375 -55.312 1 81.62 50 LEU B C 1
ATOM 6403 O O . LEU B 1 50 ? -0.207 8.531 -55.125 1 81.62 50 LEU B O 1
ATOM 6407 N N . SER B 1 51 ? -0.632 6.453 -55.469 1 76.38 51 SER B N 1
ATOM 6408 C CA . SER B 1 51 ? -2.047 6.582 -55.156 1 76.38 51 SER B CA 1
ATOM 6409 C C . SER B 1 51 ? -2.277 6.469 -53.656 1 76.38 51 SER B C 1
ATOM 6411 O O . SER B 1 51 ? -1.369 6.098 -52.906 1 76.38 51 SER B O 1
ATOM 6413 N N . ARG B 1 52 ? -3.473 6.852 -53.156 1 73.56 52 ARG B N 1
ATOM 6414 C CA . ARG B 1 52 ? -3.85 6.727 -51.75 1 73.56 52 ARG B CA 1
ATOM 6415 C C . ARG B 1 52 ? -3.934 5.262 -51.344 1 73.56 52 ARG B C 1
ATOM 6417 O O . ARG B 1 52 ? -3.672 4.922 -50.188 1 73.56 52 ARG B O 1
ATOM 6424 N N . GLU B 1 53 ? -4.258 4.457 -52.281 1 73.69 53 GLU B N 1
ATOM 6425 C CA . GLU B 1 53 ? -4.281 3.025 -52 1 73.69 53 GLU B CA 1
ATOM 6426 C C . GLU B 1 53 ? -2.885 2.498 -51.688 1 73.69 53 GLU B C 1
ATOM 6428 O O . GLU B 1 53 ? -2.711 1.668 -50.812 1 73.69 53 GLU B O 1
ATOM 6433 N N . ASN B 1 54 ? -1.938 3.002 -52.406 1 79.62 54 ASN B N 1
ATOM 6434 C CA . ASN B 1 54 ? -0.557 2.611 -52.125 1 79.62 54 ASN B CA 1
ATOM 6435 C C . ASN B 1 54 ? -0.113 3.035 -50.75 1 79.62 54 ASN B C 1
ATOM 6437 O O . ASN B 1 54 ? 0.583 2.285 -50.062 1 79.62 54 ASN B O 1
ATOM 6441 N N . ARG B 1 55 ? -0.546 4.238 -50.344 1 78.12 55 ARG B N 1
ATOM 6442 C CA . ARG B 1 55 ? -0.204 4.719 -49 1 78.12 55 ARG B CA 1
ATOM 6443 C C . ARG B 1 55 ? -0.763 3.795 -47.906 1 78.12 55 ARG B C 1
ATOM 6445 O O . ARG B 1 55 ? -0.084 3.496 -46.938 1 78.12 55 ARG B O 1
ATOM 6452 N N . TYR B 1 56 ? -1.939 3.33 -48.125 1 74.44 56 TYR B N 1
ATOM 6453 C CA . TYR B 1 56 ? -2.547 2.422 -47.188 1 74.44 56 TYR B CA 1
ATOM 6454 C C . TYR B 1 56 ? -1.759 1.122 -47.062 1 74.44 56 TYR B C 1
ATOM 6456 O O . TYR B 1 56 ? -1.586 0.574 -46 1 74.44 56 TYR B O 1
ATOM 6464 N N . GLU B 1 57 ? -1.257 0.685 -48.125 1 76.62 57 GLU B N 1
ATOM 6465 C CA . GLU B 1 57 ? -0.457 -0.536 -48.156 1 76.62 57 GLU B CA 1
ATOM 6466 C C . GLU B 1 57 ? 0.858 -0.351 -47.406 1 76.62 57 GLU B C 1
ATOM 6468 O O . GLU B 1 57 ? 1.301 -1.25 -46.688 1 76.62 57 GLU B O 1
ATOM 6473 N N . ILE B 1 58 ? 1.4 0.79 -47.5 1 80.62 58 ILE B N 1
ATOM 6474 C CA . ILE B 1 58 ? 2.676 1.088 -46.844 1 80.62 58 ILE B CA 1
ATOM 6475 C C . ILE B 1 58 ? 2.469 1.253 -45.344 1 80.62 58 ILE B C 1
ATOM 6477 O O . ILE B 1 58 ? 3.227 0.701 -44.562 1 80.62 58 ILE B O 1
ATOM 6481 N N . ASP B 1 59 ? 1.368 1.903 -45.031 1 74.38 59 ASP B N 1
ATOM 6482 C CA . ASP B 1 59 ? 1.091 2.195 -43.625 1 74.38 59 ASP B CA 1
ATOM 6483 C C . ASP B 1 59 ? 0.657 0.938 -42.875 1 74.38 59 ASP B C 1
ATOM 6485 O O . ASP B 1 59 ? 0.746 0.877 -41.656 1 74.38 59 ASP B O 1
ATOM 6489 N N . ALA B 1 60 ? 0.278 -0.046 -43.594 1 72.31 60 ALA B N 1
ATOM 6490 C CA . ALA B 1 60 ? -0.149 -1.295 -42.969 1 72.31 60 ALA B CA 1
ATOM 6491 C C . ALA B 1 60 ? 1.042 -2.055 -42.406 1 72.31 60 ALA B C 1
ATOM 6493 O O . ALA B 1 60 ? 0.881 -2.887 -41.5 1 72.31 60 ALA B O 1
ATOM 6494 N N . GLU B 1 61 ? 2.246 -1.614 -42.812 1 72.69 61 GLU B N 1
ATOM 6495 C CA . GLU B 1 61 ? 3.439 -2.27 -42.281 1 72.69 61 GLU B CA 1
ATOM 6496 C C . GLU B 1 61 ? 3.744 -1.803 -40.875 1 72.69 61 GLU B C 1
ATOM 6498 O O . GLU B 1 61 ? 3.574 -0.625 -40.531 1 72.69 61 GLU B O 1
ATOM 6503 N N . ARG B 1 62 ? 4.238 -2.633 -40.094 1 69.88 62 ARG B N 1
ATOM 6504 C CA . ARG B 1 62 ? 4.367 -2.355 -38.656 1 69.88 62 ARG B CA 1
ATOM 6505 C C . ARG B 1 62 ? 5.676 -1.63 -38.375 1 69.88 62 ARG B C 1
ATOM 6507 O O . ARG B 1 62 ? 5.742 -0.813 -37.438 1 69.88 62 ARG B O 1
ATOM 6514 N N . THR B 1 63 ? 6.754 -1.804 -39.188 1 75.56 63 THR B N 1
ATOM 6515 C CA . THR B 1 63 ? 8.055 -1.235 -38.875 1 75.56 63 THR B CA 1
ATOM 6516 C C . THR B 1 63 ? 8.523 -0.298 -39.969 1 75.56 63 THR B C 1
ATOM 6518 O O . THR B 1 63 ? 8.195 -0.505 -41.156 1 75.56 63 THR B O 1
ATOM 6521 N N . PRO B 1 64 ? 9.219 0.687 -39.531 1 78.75 64 PRO B N 1
ATOM 6522 C CA . PRO B 1 64 ? 9.664 1.686 -40.531 1 78.75 64 PRO B CA 1
ATOM 6523 C C . PRO B 1 64 ? 10.477 1.077 -41.656 1 78.75 64 PRO B C 1
ATOM 6525 O O . PRO B 1 64 ? 10.266 1.413 -42.812 1 78.75 64 PRO B O 1
ATOM 6528 N N . PRO B 1 65 ? 11.359 0.143 -41.406 1 79.88 65 PRO B N 1
ATOM 6529 C CA . PRO B 1 65 ? 12.094 -0.407 -42.562 1 79.88 65 PRO B CA 1
ATOM 6530 C C . PRO B 1 65 ? 11.195 -1.164 -43.531 1 79.88 65 PRO B C 1
ATOM 6532 O O . PRO B 1 65 ? 11.391 -1.087 -44.75 1 79.88 65 PRO B O 1
ATOM 6535 N N . ASN B 1 66 ? 10.242 -1.826 -43 1 79.94 66 ASN B N 1
ATOM 6536 C CA . ASN B 1 66 ? 9.32 -2.535 -43.875 1 79.94 66 ASN B CA 1
ATOM 6537 C C . ASN B 1 66 ? 8.484 -1.568 -44.688 1 79.94 66 ASN B C 1
ATOM 6539 O O . ASN B 1 66 ? 8.164 -1.852 -45.844 1 79.94 66 ASN B O 1
ATOM 6543 N N . LYS B 1 67 ? 8.148 -0.513 -44.062 1 81.75 67 LYS B N 1
ATOM 6544 C CA . LYS B 1 67 ? 7.426 0.517 -44.812 1 81.75 67 LYS B CA 1
ATOM 6545 C C . LYS B 1 67 ? 8.266 1.044 -45.969 1 81.75 67 LYS B C 1
ATOM 6547 O O . LYS B 1 67 ? 7.754 1.224 -47.094 1 81.75 67 LYS B O 1
ATOM 6552 N N . ALA B 1 68 ? 9.523 1.276 -45.688 1 84.62 68 ALA B N 1
ATOM 6553 C CA . ALA B 1 68 ? 10.438 1.756 -46.719 1 84.62 68 ALA B CA 1
ATOM 6554 C C . ALA B 1 68 ? 10.602 0.725 -47.812 1 84.62 68 ALA B C 1
ATOM 6556 O O . ALA B 1 68 ? 10.617 1.076 -49 1 84.62 68 ALA B O 1
ATOM 6557 N N . ARG B 1 69 ? 10.672 -0.519 -47.469 1 82.06 69 ARG B N 1
ATOM 6558 C CA . ARG B 1 69 ? 10.805 -1.592 -48.438 1 82.06 69 ARG B CA 1
ATOM 6559 C C . ARG B 1 69 ? 9.578 -1.672 -49.344 1 82.06 69 ARG B C 1
ATOM 6561 O O . ARG B 1 69 ? 9.695 -1.857 -50.562 1 82.06 69 ARG B O 1
ATOM 6568 N N . LYS B 1 70 ? 8.461 -1.576 -48.719 1 85.12 70 LYS B N 1
ATOM 6569 C CA . LYS B 1 70 ? 7.215 -1.624 -49.469 1 85.12 70 LYS B CA 1
ATOM 6570 C C . LYS B 1 70 ? 7.137 -0.472 -50.469 1 85.12 70 LYS B C 1
ATOM 6572 O O . LYS B 1 70 ? 6.684 -0.654 -51.594 1 85.12 70 LYS B O 1
ATOM 6577 N N . LEU B 1 71 ? 7.559 0.648 -50.062 1 85.38 71 LEU B N 1
ATOM 6578 C CA . LEU B 1 71 ? 7.602 1.811 -50.938 1 85.38 71 LEU B CA 1
ATOM 6579 C C . LEU B 1 71 ? 8.5 1.548 -52.156 1 85.38 71 LEU B C 1
ATOM 6581 O O . LEU B 1 71 ? 8.102 1.799 -53.281 1 85.38 71 LEU B O 1
ATOM 6585 N N . LEU B 1 72 ? 9.68 1.047 -51.875 1 84.56 72 LEU B N 1
ATOM 6586 C CA . LEU B 1 72 ? 10.648 0.808 -52.938 1 84.56 72 LEU B CA 1
ATOM 6587 C C . LEU B 1 72 ? 10.164 -0.295 -53.875 1 84.56 72 LEU B C 1
ATOM 6589 O O . LEU B 1 72 ? 10.438 -0.264 -55.094 1 84.56 72 LEU B O 1
ATOM 6593 N N . GLU B 1 73 ? 9.477 -1.229 -53.312 1 85.31 73 GLU B N 1
ATOM 6594 C CA . GLU B 1 73 ? 8.852 -2.266 -54.156 1 85.31 73 GLU B CA 1
ATOM 6595 C C . GLU B 1 73 ? 7.844 -1.667 -55.125 1 85.31 73 GLU B C 1
ATOM 6597 O O . GLU B 1 73 ? 7.801 -2.057 -56.281 1 85.31 73 GLU B O 1
ATOM 6602 N N . ILE B 1 74 ? 7.066 -0.825 -54.625 1 85.56 74 ILE B N 1
ATOM 6603 C CA . ILE B 1 74 ? 6.047 -0.183 -55.469 1 85.56 74 ILE B CA 1
ATOM 6604 C C . ILE B 1 74 ? 6.715 0.66 -56.531 1 85.56 74 ILE B C 1
ATOM 6606 O O . ILE B 1 74 ? 6.281 0.652 -57.688 1 85.56 74 ILE B O 1
ATOM 6610 N N . VAL B 1 75 ? 7.742 1.325 -56.188 1 85.12 75 VAL B N 1
ATOM 6611 C CA . VAL B 1 75 ? 8.469 2.168 -57.125 1 85.12 75 VAL B CA 1
ATOM 6612 C C . VAL B 1 75 ? 9.055 1.305 -58.25 1 85.12 75 VAL B C 1
ATOM 6614 O O . VAL B 1 75 ? 9.008 1.681 -59.406 1 85.12 75 VAL B O 1
ATOM 6617 N N . ASP B 1 76 ? 9.555 0.195 -57.906 1 82.06 76 ASP B N 1
ATOM 6618 C CA . ASP B 1 76 ? 10.18 -0.696 -58.844 1 82.06 76 ASP B CA 1
ATOM 6619 C C . ASP B 1 76 ? 9.141 -1.377 -59.75 1 82.06 76 ASP B C 1
ATOM 6621 O O . ASP B 1 76 ? 9.328 -1.504 -60.938 1 82.06 76 ASP B O 1
ATOM 6625 N N . ALA B 1 77 ? 8.078 -1.762 -59.125 1 80.5 77 ALA B N 1
ATOM 6626 C CA . ALA B 1 77 ? 7.07 -2.547 -59.844 1 80.5 77 ALA B CA 1
ATOM 6627 C C . ALA B 1 77 ? 6.141 -1.646 -60.656 1 80.5 77 ALA B C 1
ATOM 6629 O O . ALA B 1 77 ? 5.77 -1.976 -61.781 1 80.5 77 ALA B O 1
ATOM 6630 N N . GLN B 1 78 ? 5.816 -0.544 -60.125 1 80.5 78 GLN B N 1
ATOM 6631 C CA . GLN B 1 78 ? 4.727 0.227 -60.719 1 80.5 78 GLN B CA 1
ATOM 6632 C C . GLN B 1 78 ? 5.258 1.452 -61.438 1 80.5 78 GLN B C 1
ATOM 6634 O O . GLN B 1 78 ? 4.574 2.008 -62.312 1 80.5 78 GLN B O 1
ATOM 6639 N N . MET B 1 79 ? 6.469 1.825 -61.188 1 81.5 79 MET B N 1
ATOM 6640 C CA . MET B 1 79 ? 6.922 3.094 -61.75 1 81.5 79 MET B CA 1
ATOM 6641 C C . MET B 1 79 ? 7.863 2.863 -62.938 1 81.5 79 MET B C 1
ATOM 6643 O O . MET B 1 79 ? 8.656 1.918 -62.938 1 81.5 79 MET B O 1
ATOM 6647 N N . ASP B 1 80 ? 7.68 3.627 -64 1 80 80 ASP B N 1
ATOM 6648 C CA . ASP B 1 80 ? 8.586 3.604 -65.125 1 80 80 ASP B CA 1
ATOM 6649 C C . ASP B 1 80 ? 9.797 4.5 -64.938 1 80 80 ASP B C 1
ATOM 6651 O O . ASP B 1 80 ? 9.938 5.086 -63.844 1 80 80 ASP B O 1
ATOM 6655 N N . GLU B 1 81 ? 10.727 4.551 -65.75 1 80.94 81 GLU B N 1
ATOM 6656 C CA . GLU B 1 81 ? 11.969 5.297 -65.625 1 80.94 81 GLU B CA 1
ATOM 6657 C C . GLU B 1 81 ? 11.695 6.789 -65.438 1 80.94 81 GLU B C 1
ATOM 6659 O O . GLU B 1 81 ? 12.367 7.457 -64.625 1 80.94 81 GLU B O 1
ATOM 6664 N N . SER B 1 82 ? 10.703 7.27 -66.188 1 80.06 82 SER B N 1
ATOM 6665 C CA . SER B 1 82 ? 10.352 8.672 -66.062 1 80.06 82 SER B CA 1
ATOM 6666 C C . SER B 1 82 ? 9.758 8.938 -64.688 1 80.06 82 SER B C 1
ATOM 6668 O O . SER B 1 82 ? 10.086 9.945 -64 1 80.06 82 SER B O 1
ATOM 6670 N N . SER B 1 83 ? 8.914 8.055 -64.25 1 83.31 83 SER B N 1
ATOM 6671 C CA . SER B 1 83 ? 8.32 8.188 -62.906 1 83.31 83 SER B CA 1
ATOM 6672 C C . SER B 1 83 ? 9.367 8.008 -61.812 1 83.31 83 SER B C 1
ATOM 6674 O O . SER B 1 83 ? 9.297 8.656 -60.781 1 83.31 83 SER B O 1
ATOM 6676 N N . ALA B 1 84 ? 10.312 7.16 -62 1 85.25 84 ALA B N 1
ATOM 6677 C CA . ALA B 1 84 ? 11.375 6.949 -61.031 1 85.25 84 ALA B CA 1
ATOM 6678 C C . ALA B 1 84 ? 12.25 8.195 -60.906 1 85.25 84 ALA B C 1
ATOM 6680 O O . ALA B 1 84 ? 12.711 8.523 -59.812 1 85.25 84 ALA B O 1
ATOM 6681 N N . SER B 1 85 ? 12.422 8.859 -62.031 1 82.38 85 SER B N 1
ATOM 6682 C CA . SER B 1 85 ? 13.172 10.109 -61.969 1 82.38 85 SER B CA 1
ATOM 6683 C C . SER B 1 85 ? 12.422 11.172 -61.188 1 82.38 85 SER B C 1
ATOM 6685 O O . SER B 1 85 ? 13.039 11.953 -60.438 1 82.38 85 SER B O 1
ATOM 6687 N N . ARG B 1 86 ? 11.125 11.172 -61.406 1 83.88 86 ARG B N 1
ATOM 6688 C CA . ARG B 1 86 ? 10.32 12.094 -60.594 1 83.88 86 ARG B CA 1
ATOM 6689 C C . ARG B 1 86 ? 10.359 11.719 -59.125 1 83.88 86 ARG B C 1
ATOM 6691 O O . ARG B 1 86 ? 10.352 12.594 -58.25 1 83.88 86 ARG B O 1
ATOM 6698 N N . PHE B 1 87 ? 10.438 10.453 -58.844 1 88.5 87 PHE B N 1
ATOM 6699 C CA . PHE B 1 87 ? 10.578 9.984 -57.469 1 88.5 87 PHE B CA 1
ATOM 6700 C C . PHE B 1 87 ? 11.883 10.477 -56.875 1 88.5 87 PHE B C 1
ATOM 6702 O O . PHE B 1 87 ? 11.914 10.914 -55.719 1 88.5 87 PHE B O 1
ATOM 6709 N N . MET B 1 88 ? 12.875 10.438 -57.656 1 83.31 88 MET B N 1
ATOM 6710 C CA . MET B 1 88 ? 14.18 10.914 -57.188 1 83.31 88 MET B CA 1
ATOM 6711 C C . MET B 1 88 ? 14.141 12.406 -56.906 1 83.31 88 MET B C 1
ATOM 6713 O O . MET B 1 88 ? 14.789 12.883 -55.969 1 83.31 88 MET B O 1
ATOM 6717 N N . GLU B 1 89 ? 13.391 13.047 -57.656 1 82.31 89 GLU B N 1
ATOM 6718 C CA . GLU B 1 89 ? 13.234 14.484 -57.406 1 82.31 89 GLU B CA 1
ATOM 6719 C C . GLU B 1 89 ? 12.484 14.742 -56.125 1 82.31 89 GLU B C 1
ATOM 6721 O O . GLU B 1 89 ? 12.812 15.68 -55.375 1 82.31 89 GLU B O 1
ATOM 6726 N N . CYS B 1 90 ? 11.492 13.914 -55.875 1 81.69 90 CYS B N 1
ATOM 6727 C CA . CYS B 1 90 ? 10.781 14.031 -54.594 1 81.69 90 CYS B CA 1
ATOM 6728 C C . CYS B 1 90 ? 11.711 13.742 -53.438 1 81.69 90 CYS B C 1
ATOM 6730 O O . CYS B 1 90 ? 11.641 14.414 -52.406 1 81.69 90 CYS B O 1
ATOM 6732 N N . LEU B 1 91 ? 12.578 12.742 -53.594 1 84.31 91 LEU B N 1
ATOM 6733 C CA . LEU B 1 91 ? 13.555 12.414 -52.531 1 84.31 91 LEU B CA 1
ATOM 6734 C C . LEU B 1 91 ? 14.523 13.562 -52.312 1 84.31 91 LEU B C 1
ATOM 6736 O O . LEU B 1 91 ? 14.906 13.844 -51.188 1 84.31 91 LEU B O 1
ATOM 6740 N N . LYS B 1 92 ? 14.805 14.289 -53.375 1 80.12 92 LYS B N 1
ATOM 6741 C CA . LYS B 1 92 ? 15.688 15.445 -53.25 1 80.12 92 LYS B CA 1
ATOM 6742 C C . LYS B 1 92 ? 14.992 16.609 -52.562 1 80.12 92 LYS B C 1
ATOM 6744 O O . LYS B 1 92 ? 15.625 17.328 -51.781 1 80.12 92 LYS B O 1
ATOM 6749 N N . LYS B 1 93 ? 13.703 16.781 -52.844 1 76.31 93 LYS B N 1
ATOM 6750 C CA . LYS B 1 93 ? 12.938 17.828 -52.156 1 76.31 93 LYS B CA 1
ATOM 6751 C C . LYS B 1 93 ? 12.852 17.578 -50.656 1 76.31 93 LYS B C 1
ATOM 6753 O O . LYS B 1 93 ? 12.836 18.516 -49.875 1 76.31 93 LYS B O 1
ATOM 6758 N N . CYS B 1 94 ? 12.852 16.328 -50.375 1 76.38 94 CYS B N 1
ATOM 6759 C CA . CYS B 1 94 ? 12.711 15.961 -48.969 1 76.38 94 CYS B CA 1
ATOM 6760 C C . CYS B 1 94 ? 14.07 15.688 -48.312 1 76.38 94 CYS B C 1
ATOM 6762 O O . CYS B 1 94 ? 14.156 15.023 -47.281 1 76.38 94 CYS B O 1
ATOM 6764 N N . LYS B 1 95 ? 15.047 16.156 -48.812 1 74.75 95 LYS B N 1
ATOM 6765 C CA . LYS B 1 95 ? 16.406 15.891 -48.375 1 74.75 95 LYS B CA 1
ATOM 6766 C C . LYS B 1 95 ? 16.625 16.312 -46.906 1 74.75 95 LYS B C 1
ATOM 6768 O O . LYS B 1 95 ? 17.406 15.703 -46.188 1 74.75 95 LYS B O 1
ATOM 6773 N N . LYS B 1 96 ? 15.93 17.281 -46.469 1 72.88 96 LYS B N 1
ATOM 6774 C CA . LYS B 1 96 ? 16.094 17.797 -45.125 1 72.88 96 LYS B CA 1
ATOM 6775 C C . LYS B 1 96 ? 15.727 16.75 -44.062 1 72.88 96 LYS B C 1
ATOM 6777 O O . LYS B 1 96 ? 16.281 16.734 -42.969 1 72.88 96 LYS B O 1
ATOM 6782 N N . HIS B 1 97 ? 14.914 15.891 -44.5 1 74.81 97 HIS B N 1
ATOM 6783 C CA . HIS B 1 97 ? 14.43 14.891 -43.562 1 74.81 97 HIS B CA 1
ATOM 6784 C C . HIS B 1 97 ? 15.359 13.688 -43.5 1 74.81 97 HIS B C 1
ATOM 6786 O O . HIS B 1 97 ? 15.297 12.883 -42.562 1 74.81 97 HIS B O 1
ATOM 6792 N N . TYR B 1 98 ? 16.234 13.594 -44.469 1 80.62 98 TYR B N 1
ATOM 6793 C CA . TYR B 1 98 ? 17.078 12.406 -44.594 1 80.62 98 TYR B CA 1
ATOM 6794 C C . TYR B 1 98 ? 18.547 12.789 -44.781 1 80.62 98 TYR B C 1
ATOM 6796 O O . TYR B 1 98 ? 19.094 12.641 -45.875 1 80.62 98 TYR B O 1
ATOM 6804 N N . PRO B 1 99 ? 19.141 13.156 -43.688 1 77.88 99 PRO B N 1
ATOM 6805 C CA . PRO B 1 99 ? 20.516 13.664 -43.812 1 77.88 99 PRO B CA 1
ATOM 6806 C C . PRO B 1 99 ? 21.484 12.602 -44.312 1 77.88 99 PRO B C 1
ATOM 6808 O O . PRO B 1 99 ? 22.484 12.938 -44.969 1 77.88 99 PRO B O 1
ATOM 6811 N N . ARG B 1 100 ? 21.234 11.273 -44.031 1 79 100 ARG B N 1
ATOM 6812 C CA . ARG B 1 100 ? 22.141 10.211 -44.469 1 79 100 ARG B CA 1
ATOM 6813 C C . ARG B 1 100 ? 22.141 10.055 -45.969 1 79 100 ARG B C 1
ATOM 6815 O O . ARG B 1 100 ? 23.062 9.477 -46.562 1 79 100 ARG B O 1
ATOM 6822 N N . LEU B 1 101 ? 21.203 10.555 -46.562 1 79.75 101 LEU B N 1
ATOM 6823 C CA . LEU B 1 101 ? 21.062 10.43 -48 1 79.75 101 LEU B CA 1
ATOM 6824 C C . LEU B 1 101 ? 21.641 11.656 -48.719 1 79.75 101 LEU B C 1
ATOM 6826 O O . LEU B 1 101 ? 21.703 11.695 -49.938 1 79.75 101 LEU B O 1
ATOM 6830 N N . ARG B 1 102 ? 22.141 12.625 -48 1 77.5 102 ARG B N 1
ATOM 6831 C CA . ARG B 1 102 ? 22.578 13.883 -48.594 1 77.5 102 ARG B CA 1
ATOM 6832 C C . ARG B 1 102 ? 23.703 13.648 -49.594 1 77.5 102 ARG B C 1
ATOM 6834 O O . ARG B 1 102 ? 23.688 14.219 -50.688 1 77.5 102 ARG B O 1
ATOM 6841 N N . THR B 1 103 ? 24.688 12.781 -49.094 1 74.88 103 THR B N 1
ATOM 6842 C CA . THR B 1 103 ? 25.812 12.531 -49.969 1 74.88 103 THR B CA 1
ATOM 6843 C C . THR B 1 103 ? 25.391 11.695 -51.188 1 74.88 103 THR B C 1
ATOM 6845 O O . THR B 1 103 ? 25.859 11.922 -52.312 1 74.88 103 THR B O 1
ATOM 6848 N N . TRP B 1 104 ? 24.469 10.773 -50.938 1 78.81 104 TRP B N 1
ATOM 6849 C CA . TRP B 1 104 ? 23.969 9.891 -52 1 78.81 104 TRP B CA 1
ATOM 6850 C C . TRP B 1 104 ? 23.141 10.68 -53 1 78.81 104 TRP B C 1
ATOM 6852 O O . TRP B 1 104 ? 23.234 10.422 -54.219 1 78.81 104 TRP B O 1
ATOM 6862 N N . LEU B 1 105 ? 22.422 11.648 -52.531 1 77.12 105 LEU B N 1
ATOM 6863 C CA . LEU B 1 105 ? 21.562 12.438 -53.406 1 77.12 105 LEU B CA 1
ATOM 6864 C C . LEU B 1 105 ? 22.375 13.461 -54.219 1 77.12 105 LEU B C 1
ATOM 6866 O O . LEU B 1 105 ? 21.984 13.852 -55.312 1 77.12 105 LEU B O 1
ATOM 6870 N N . ALA B 1 106 ? 23.5 13.938 -53.5 1 68.81 106 ALA B N 1
ATOM 6871 C CA . ALA B 1 106 ? 24.328 14.938 -54.188 1 68.81 106 ALA B CA 1
ATOM 6872 C C . ALA B 1 106 ? 25.219 14.297 -55.25 1 68.81 106 ALA B C 1
ATOM 6874 O O . ALA B 1 106 ? 25.469 14.898 -56.281 1 68.81 106 ALA B O 1
ATOM 6875 N N . GLU B 1 107 ? 25.906 13.086 -54.812 1 60.59 107 GLU B N 1
ATOM 6876 C CA . GLU B 1 107 ? 26.891 12.516 -55.719 1 60.59 107 GLU B CA 1
ATOM 6877 C C . GLU B 1 107 ? 26.219 11.664 -56.781 1 60.59 107 GLU B C 1
ATOM 6879 O O . GLU B 1 107 ? 25.531 10.695 -56.469 1 60.59 107 GLU B O 1
ATOM 6884 N N . GLU B 1 108 ? 25.797 12.164 -57.75 1 51.12 108 GLU B N 1
ATOM 6885 C CA . GLU B 1 108 ? 25.188 11.492 -58.875 1 51.12 108 GLU B CA 1
ATOM 6886 C C . GLU B 1 108 ? 25.906 10.18 -59.188 1 51.12 108 GLU B C 1
ATOM 6888 O O . GLU B 1 108 ? 25.281 9.227 -59.656 1 51.12 108 GLU B O 1
ATOM 6893 N N . ASP B 1 109 ? 27.203 10.016 -59.531 1 42.03 109 ASP B N 1
ATOM 6894 C CA . ASP B 1 109 ? 27.938 8.984 -60.25 1 42.03 109 ASP B CA 1
ATOM 6895 C C . ASP B 1 109 ? 28.344 7.84 -59.344 1 42.03 109 ASP B C 1
ATOM 6897 O O . ASP B 1 109 ? 28.906 6.836 -59.781 1 42.03 109 ASP B O 1
ATOM 6901 N N . GLN B 1 110 ? 28.938 7.984 -58.094 1 41 110 GLN B N 1
ATOM 6902 C CA . GLN B 1 110 ? 29.766 6.961 -57.469 1 41 110 GLN B CA 1
ATOM 6903 C C . GLN B 1 110 ? 28.891 5.941 -56.719 1 41 110 GLN B C 1
ATOM 6905 O O . GLN B 1 110 ? 28.047 6.312 -55.906 1 41 110 GLN B O 1
ATOM 6910 N N . PHE B 1 111 ? 28.656 4.695 -57.156 1 38.56 111 PHE B N 1
ATOM 6911 C CA . PHE B 1 111 ? 28.094 3.418 -56.75 1 38.56 111 PHE B CA 1
ATOM 6912 C C . PHE B 1 111 ? 28.531 3.074 -55.312 1 38.56 111 PHE B C 1
ATOM 6914 O O . PHE B 1 111 ? 29.109 2.01 -55.094 1 38.56 111 PHE B O 1
ATOM 6921 N N . GLN B 1 112 ? 29.312 3.832 -54.594 1 39.16 112 GLN B N 1
ATOM 6922 C CA . GLN B 1 112 ? 29.875 3.26 -53.375 1 39.16 112 GLN B CA 1
ATOM 6923 C C . GLN B 1 112 ? 28.781 2.738 -52.438 1 39.16 112 GLN B C 1
ATOM 6925 O O . GLN B 1 112 ? 27.953 3.514 -51.938 1 39.16 112 GLN B O 1
ATOM 6930 N N . SER B 1 113 ? 28.188 1.685 -52.656 1 42.56 113 SER B N 1
ATOM 6931 C CA . SER B 1 113 ? 27.281 0.798 -51.938 1 42.56 113 SER B CA 1
ATOM 6932 C C . SER B 1 113 ? 27.609 0.753 -50.438 1 42.56 113 SER B C 1
ATOM 6934 O O . SER B 1 113 ? 27.188 -0.165 -49.75 1 42.56 113 SER B O 1
ATOM 6936 N N . ALA B 1 114 ? 28.828 1.217 -50 1 40.41 114 ALA B N 1
ATOM 6937 C CA . ALA B 1 114 ? 29.312 0.661 -48.75 1 40.41 114 ALA B CA 1
ATOM 6938 C C . ALA B 1 114 ? 28.312 0.887 -47.625 1 40.41 114 ALA B C 1
ATOM 6940 O O . ALA B 1 114 ? 27.516 1.837 -47.656 1 40.41 114 ALA B O 1
ATOM 6941 N N . GLY B 1 115 ? 28.094 -0.025 -46.812 1 44.97 115 GLY B N 1
ATOM 6942 C CA . GLY B 1 115 ? 27.422 -0.173 -45.531 1 44.97 115 GLY B CA 1
ATOM 6943 C C . GLY B 1 115 ? 27.516 1.069 -44.656 1 44.97 115 GLY B C 1
ATOM 6944 O O . GLY B 1 115 ? 28.391 1.912 -44.844 1 44.97 115 GLY B O 1
ATOM 6945 N N . VAL B 1 116 ? 26.484 1.884 -44.375 1 52 116 VAL B N 1
ATOM 6946 C CA . VAL B 1 116 ? 26.422 3.014 -43.469 1 52 116 VAL B CA 1
ATOM 6947 C C . VAL B 1 116 ? 27.531 2.883 -42.406 1 52 116 VAL B C 1
ATOM 6949 O O . VAL B 1 116 ? 27.547 1.927 -41.625 1 52 116 VAL B O 1
ATOM 6952 N N . GLN B 1 117 ? 28.781 3.359 -42.719 1 56.06 117 GLN B N 1
ATOM 6953 C CA . GLN B 1 117 ? 29.844 3.361 -41.719 1 56.06 117 GLN B CA 1
ATOM 6954 C C . GLN B 1 117 ? 29.438 4.188 -40.5 1 56.06 117 GLN B C 1
ATOM 6956 O O . GLN B 1 117 ? 29 5.328 -40.625 1 56.06 117 GLN B O 1
ATOM 6961 N N . GLN B 1 118 ? 29.156 3.639 -39.5 1 63.41 118 GLN B N 1
ATOM 6962 C CA . GLN B 1 118 ? 28.859 4.316 -38.25 1 63.41 118 GLN B CA 1
ATOM 6963 C C . GLN B 1 118 ? 30.047 5.125 -37.75 1 63.41 118 GLN B C 1
ATOM 6965 O O . GLN B 1 118 ? 31.172 4.617 -37.688 1 63.41 118 GLN B O 1
ATOM 6970 N N . GLY B 1 119 ? 29.938 6.547 -37.781 1 68.5 119 GLY B N 1
ATOM 6971 C CA . GLY B 1 119 ? 30.969 7.418 -37.219 1 68.5 119 GLY B CA 1
ATOM 6972 C C . GLY B 1 119 ? 31.344 7.078 -35.812 1 68.5 119 GLY B C 1
ATOM 6973 O O . GLY B 1 119 ? 30.703 6.242 -35.156 1 68.5 119 GLY B O 1
ATOM 6974 N N . PRO B 1 120 ? 32.469 7.598 -35.375 1 75.38 120 PRO B N 1
ATOM 6975 C CA . PRO B 1 120 ? 32.906 7.336 -34 1 75.38 120 PRO B CA 1
ATOM 6976 C C . PRO B 1 120 ? 31.891 7.82 -32.969 1 75.38 120 PRO B C 1
ATOM 6978 O O . PRO B 1 120 ? 31.688 7.156 -31.953 1 75.38 120 PRO B O 1
ATOM 6981 N N . THR B 1 121 ? 31.297 9.031 -33.219 1 78.44 121 THR B N 1
ATOM 6982 C CA . THR B 1 121 ? 30.312 9.531 -32.25 1 78.44 121 THR B CA 1
ATOM 6983 C C . THR B 1 121 ? 29.047 8.688 -32.281 1 78.44 121 THR B C 1
ATOM 6985 O O . THR B 1 121 ? 28.391 8.508 -31.25 1 78.44 121 THR B O 1
ATOM 6988 N N . GLU B 1 122 ? 28.75 8.25 -33.438 1 79 122 GLU B N 1
ATOM 6989 C CA . GLU B 1 122 ? 27.594 7.371 -33.562 1 79 122 GLU B CA 1
ATOM 6990 C C . GLU B 1 122 ? 27.781 6.082 -32.75 1 79 122 GLU B C 1
ATOM 6992 O O . GLU B 1 122 ? 26.859 5.625 -32.062 1 79 122 GLU B O 1
ATOM 6997 N N . ARG B 1 123 ? 28.906 5.625 -32.875 1 76.5 123 ARG B N 1
ATOM 6998 C CA . ARG B 1 123 ? 29.219 4.402 -32.125 1 76.5 123 ARG B CA 1
ATOM 6999 C C . ARG B 1 123 ? 29.219 4.652 -30.625 1 76.5 123 ARG B C 1
ATOM 7001 O O . ARG B 1 123 ? 28.75 3.811 -29.859 1 76.5 123 ARG B O 1
ATOM 7008 N N . HIS B 1 124 ? 29.766 5.848 -30.297 1 77.81 124 HIS B N 1
ATOM 7009 C CA . HIS B 1 124 ? 29.766 6.215 -28.875 1 77.81 124 HIS B CA 1
ATOM 7010 C C . HIS B 1 124 ? 28.344 6.344 -28.359 1 77.81 124 HIS B C 1
ATOM 7012 O O . HIS B 1 124 ? 28.047 5.875 -27.25 1 77.81 124 HIS B O 1
ATOM 7018 N N . LEU B 1 125 ? 27.531 7 -29.062 1 80.56 125 LEU B N 1
ATOM 7019 C CA . LEU B 1 125 ? 26.141 7.184 -28.641 1 80.56 125 LEU B CA 1
ATOM 7020 C C . LEU B 1 125 ? 25.422 5.848 -28.562 1 80.56 125 LEU B C 1
ATOM 7022 O O . LEU B 1 125 ? 24.641 5.613 -27.625 1 80.56 125 LEU B O 1
ATOM 7026 N N . GLN B 1 126 ? 25.656 5.02 -29.547 1 77.44 126 GLN B N 1
ATOM 7027 C CA . GLN B 1 126 ? 25.016 3.711 -29.547 1 77.44 126 GLN B CA 1
ATOM 7028 C C . GLN B 1 126 ? 25.453 2.883 -28.344 1 77.44 126 GLN B C 1
ATOM 7030 O O . GLN B 1 126 ? 24.625 2.225 -27.703 1 77.44 126 GLN B O 1
ATOM 7035 N N . ALA B 1 127 ? 26.656 2.969 -28.094 1 74.5 127 ALA B N 1
ATOM 7036 C CA . ALA B 1 127 ? 27.219 2.209 -26.969 1 74.5 127 ALA B CA 1
ATOM 7037 C C . ALA B 1 127 ? 26.641 2.689 -25.641 1 74.5 127 ALA B C 1
ATOM 7039 O O . ALA B 1 127 ? 26.547 1.918 -24.688 1 74.5 127 ALA B O 1
ATOM 7040 N N . ARG B 1 128 ? 26.297 3.924 -25.641 1 73.62 128 ARG B N 1
ATOM 7041 C CA . ARG B 1 128 ? 25.828 4.504 -24.391 1 73.62 128 ARG B CA 1
ATOM 7042 C C . ARG B 1 128 ? 24.328 4.766 -24.438 1 73.62 128 ARG B C 1
ATOM 7044 O O . ARG B 1 128 ? 23.797 5.551 -23.641 1 73.62 128 ARG B O 1
ATOM 7051 N N . LEU B 1 129 ? 23.672 4.223 -25.297 1 77.69 129 LEU B N 1
ATOM 7052 C CA . LEU B 1 129 ? 22.25 4.508 -25.5 1 77.69 129 LEU B CA 1
ATOM 7053 C C . LEU B 1 129 ? 21.438 4.098 -24.281 1 77.69 129 LEU B C 1
ATOM 7055 O O . LEU B 1 129 ? 20.562 4.844 -23.844 1 77.69 129 LEU B O 1
ATOM 7059 N N . SER B 1 130 ? 21.703 2.961 -23.781 1 74.06 130 SER B N 1
ATOM 7060 C CA . SER B 1 130 ? 20.922 2.49 -22.641 1 74.06 130 SER B CA 1
ATOM 7061 C C . SER B 1 130 ? 21.078 3.408 -21.438 1 74.06 130 SER B C 1
ATOM 7063 O O . SER B 1 130 ? 20.109 3.74 -20.766 1 74.06 130 SER B O 1
ATOM 7065 N N . VAL B 1 131 ? 22.25 3.885 -21.219 1 72.94 131 VAL B N 1
ATOM 7066 C CA . VAL B 1 131 ? 22.547 4.785 -20.109 1 72.94 131 VAL B CA 1
ATOM 7067 C C . VAL B 1 131 ? 21.859 6.133 -20.344 1 72.94 131 VAL B C 1
ATOM 7069 O O . VAL B 1 131 ? 21.297 6.719 -19.422 1 72.94 131 VAL B O 1
ATOM 7072 N N . LEU B 1 132 ? 21.953 6.539 -21.484 1 76.56 132 LEU B N 1
ATOM 7073 C CA . LEU B 1 132 ? 21.359 7.832 -21.828 1 76.56 132 LEU B CA 1
ATOM 7074 C C . LEU B 1 132 ? 19.844 7.781 -21.734 1 76.56 132 LEU B C 1
ATOM 7076 O O . LEU B 1 132 ? 19.203 8.758 -21.344 1 76.56 132 LEU B O 1
ATOM 7080 N N . CYS B 1 133 ? 19.328 6.664 -22.125 1 75.38 133 CYS B N 1
ATOM 7081 C CA . CYS B 1 133 ? 17.875 6.527 -22.078 1 75.38 133 CYS B CA 1
ATOM 7082 C C . CYS B 1 133 ? 17.375 6.555 -20.641 1 75.38 133 CYS B C 1
ATOM 7084 O O . CYS B 1 133 ? 16.297 7.105 -20.359 1 75.38 133 CYS B O 1
ATOM 7086 N N . SER B 1 134 ? 18.188 6.105 -19.844 1 70.69 134 SER B N 1
ATOM 7087 C CA . SER B 1 134 ? 17.797 6.066 -18.438 1 70.69 134 SER B CA 1
ATOM 7088 C C . SER B 1 134 ? 18.156 7.371 -17.734 1 70.69 134 SER B C 1
ATOM 7090 O O . SER B 1 134 ? 17.484 7.773 -16.781 1 70.69 134 SER B O 1
ATOM 7092 N N . ARG B 1 135 ? 19.141 8.125 -18.297 1 66.69 135 ARG B N 1
ATOM 7093 C CA . ARG B 1 135 ? 19.703 9.258 -17.562 1 66.69 135 ARG B CA 1
ATOM 7094 C C . ARG B 1 135 ? 19.188 10.578 -18.125 1 66.69 135 ARG B C 1
ATOM 7096 O O . ARG B 1 135 ? 19.188 11.602 -17.422 1 66.69 135 ARG B O 1
ATOM 7103 N N . LEU B 1 136 ? 18.844 10.641 -19.266 1 72.88 136 LEU B N 1
ATOM 7104 C CA . LEU B 1 136 ? 18.453 11.906 -19.875 1 72.88 136 LEU B CA 1
ATOM 7105 C C . LEU B 1 136 ? 17.172 12.453 -19.25 1 72.88 136 LEU B C 1
ATOM 7107 O O . LEU B 1 136 ? 17.016 13.664 -19.094 1 72.88 136 LEU B O 1
ATOM 7111 N N . GLY B 1 137 ? 16.312 11.641 -18.812 1 58.5 137 GLY B N 1
ATOM 7112 C CA . GLY B 1 137 ? 15.094 11.984 -18.094 1 58.5 137 GLY B CA 1
ATOM 7113 C C . GLY B 1 137 ? 14.492 13.297 -18.547 1 58.5 137 GLY B C 1
ATOM 7114 O O . GLY B 1 137 ? 14.039 13.414 -19.688 1 58.5 137 GLY B O 1
ATOM 7115 N N . CYS B 1 138 ? 14.664 14.352 -17.75 1 58.53 138 CYS B N 1
ATOM 7116 C CA . CYS B 1 138 ? 14.047 15.648 -18 1 58.53 138 CYS B CA 1
ATOM 7117 C C . CYS B 1 138 ? 14.875 16.453 -19 1 58.53 138 CYS B C 1
ATOM 7119 O O . CYS B 1 138 ? 14.398 17.469 -19.516 1 58.53 138 CYS B O 1
ATOM 7121 N N . SER B 1 139 ? 15.93 16.047 -19.375 1 69.31 139 SER B N 1
ATOM 7122 C CA . SER B 1 139 ? 16.781 16.797 -20.297 1 69.31 139 SER B CA 1
ATOM 7123 C C . SER B 1 139 ? 16.469 16.453 -21.75 1 69.31 139 SER B C 1
ATOM 7125 O O . SER B 1 139 ? 17.047 17.031 -22.672 1 69.31 139 SER B O 1
ATOM 7127 N N . VAL B 1 140 ? 15.555 15.555 -21.906 1 77.38 140 VAL B N 1
ATOM 7128 C CA . VAL B 1 140 ? 15.305 15.102 -23.266 1 77.38 140 VAL B CA 1
ATOM 7129 C C . VAL B 1 140 ? 14.672 16.234 -24.078 1 77.38 140 VAL B C 1
ATOM 7131 O O . VAL B 1 140 ? 15.086 16.484 -25.219 1 77.38 140 VAL B O 1
ATOM 7134 N N . LEU B 1 141 ? 13.773 16.922 -23.453 1 74.56 141 LEU B N 1
ATOM 7135 C CA . LEU B 1 141 ? 13.078 17.922 -24.234 1 74.56 141 LEU B CA 1
ATOM 7136 C C . LEU B 1 141 ? 13.953 19.156 -24.438 1 74.56 141 LEU B C 1
ATOM 7138 O O . LEU B 1 141 ? 14.07 19.672 -25.547 1 74.56 141 LEU B O 1
ATOM 7142 N N . PRO B 1 142 ? 14.641 19.594 -23.359 1 74.38 142 PRO B N 1
ATOM 7143 C CA . PRO B 1 142 ? 15.539 20.719 -23.625 1 74.38 142 PRO B CA 1
ATOM 7144 C C . PRO B 1 142 ? 16.594 20.391 -24.688 1 74.38 142 PRO B C 1
ATOM 7146 O O . PRO B 1 142 ? 16.938 21.234 -25.5 1 74.38 142 PRO B O 1
ATOM 7149 N N . VAL B 1 143 ? 17.016 19.266 -24.688 1 80.56 143 VAL B N 1
ATOM 7150 C CA . VAL B 1 143 ? 18 18.859 -25.688 1 80.56 143 VAL B CA 1
ATOM 7151 C C . VAL B 1 143 ? 17.344 18.797 -27.062 1 80.56 143 VAL B C 1
ATOM 7153 O O . VAL B 1 143 ? 17.953 19.203 -28.062 1 80.56 143 VAL B O 1
ATOM 7156 N N . SER B 1 144 ? 16.141 18.344 -27.031 1 80.44 144 SER B N 1
ATOM 7157 C CA . SER B 1 144 ? 15.414 18.281 -28.297 1 80.44 144 SER B CA 1
ATOM 7158 C C . SER B 1 144 ? 15.156 19.672 -28.859 1 80.44 144 SER B C 1
ATOM 7160 O O . SER B 1 144 ? 15.219 19.891 -30.062 1 80.44 144 SER B O 1
ATOM 7162 N N . TYR B 1 145 ? 14.898 20.531 -27.906 1 75.69 145 TYR B N 1
ATOM 7163 C CA . TYR B 1 145 ? 14.672 21.906 -28.344 1 75.69 145 TYR B CA 1
ATOM 7164 C C . TYR B 1 145 ? 15.953 22.5 -28.906 1 75.69 145 TYR B C 1
ATOM 7166 O O . TYR B 1 145 ? 15.914 23.219 -29.922 1 75.69 145 TYR B O 1
ATOM 7174 N N . ASP B 1 146 ? 16.984 22.234 -28.281 1 79.31 146 ASP B N 1
ATOM 7175 C CA . ASP B 1 146 ? 18.266 22.719 -28.766 1 79.31 146 ASP B CA 1
ATOM 7176 C C . ASP B 1 146 ? 18.578 22.141 -30.141 1 79.31 146 ASP B C 1
ATOM 7178 O O . ASP B 1 146 ? 19.062 22.859 -31.031 1 79.31 146 ASP B O 1
ATOM 7182 N N . LEU B 1 147 ? 18.344 20.938 -30.297 1 81.19 147 LEU B N 1
ATOM 7183 C CA . LEU B 1 147 ? 18.609 20.281 -31.562 1 81.19 147 LEU B CA 1
ATOM 7184 C C . LEU B 1 147 ? 17.688 20.828 -32.656 1 81.19 147 LEU B C 1
ATOM 7186 O O . LEU B 1 147 ? 18.094 20.922 -33.812 1 81.19 147 LEU B O 1
ATOM 7190 N N . PHE B 1 148 ? 16.531 21.172 -32.188 1 77.88 148 PHE B N 1
ATOM 7191 C CA . PHE B 1 148 ? 15.594 21.766 -33.125 1 77.88 148 PHE B CA 1
ATOM 7192 C C . PHE B 1 148 ? 16.047 23.156 -33.562 1 77.88 148 PHE B C 1
ATOM 7194 O O . PHE B 1 148 ? 15.984 23.516 -34.719 1 77.88 148 PHE B O 1
ATOM 7201 N N . SER B 1 149 ? 16.484 23.859 -32.562 1 74 149 SER B N 1
ATOM 7202 C CA . SER B 1 149 ? 16.969 25.203 -32.812 1 74 149 SER B CA 1
ATOM 7203 C C . SER B 1 149 ? 18.188 25.172 -33.75 1 74 149 SER B C 1
ATOM 7205 O O . SER B 1 149 ? 18.375 26.078 -34.562 1 74 149 SER B O 1
ATOM 7207 N N . ARG B 1 150 ? 18.953 24.047 -33.75 1 72.56 150 ARG B N 1
ATOM 7208 C CA . ARG B 1 150 ? 20.141 23.891 -34.562 1 72.56 150 ARG B CA 1
ATOM 7209 C C . ARG B 1 150 ? 19.781 23.297 -35.938 1 72.56 150 ARG B C 1
ATOM 7211 O O . ARG B 1 150 ? 20.641 23.172 -36.812 1 72.56 150 ARG B O 1
ATOM 7218 N N . GLY B 1 151 ? 18.5 22.922 -35.969 1 72.69 151 GLY B N 1
ATOM 7219 C CA . GLY B 1 151 ? 18.031 22.422 -37.25 1 72.69 151 GLY B CA 1
ATOM 7220 C C . GLY B 1 151 ? 18.297 20.938 -37.438 1 72.69 151 GLY B C 1
ATOM 7221 O O . GLY B 1 151 ? 18.266 20.438 -38.562 1 72.69 151 GLY B O 1
ATOM 7222 N N . ILE B 1 152 ? 18.656 20.312 -36.438 1 77.12 152 ILE B N 1
ATOM 7223 C CA . ILE B 1 152 ? 18.953 18.891 -36.562 1 77.12 152 ILE B CA 1
ATOM 7224 C C . ILE B 1 152 ? 17.641 18.094 -36.5 1 77.12 152 ILE B C 1
ATOM 7226 O O . ILE B 1 152 ? 17.438 17.172 -37.281 1 77.12 152 ILE B O 1
ATOM 7230 N N . LEU B 1 153 ? 16.781 18.531 -35.562 1 77.12 153 LEU B N 1
ATOM 7231 C CA . LEU B 1 153 ? 15.477 17.891 -35.469 1 77.12 153 LEU B CA 1
ATOM 7232 C C . LEU B 1 153 ? 14.438 18.688 -36.25 1 77.12 153 LEU B C 1
ATOM 7234 O O . LEU B 1 153 ? 14.43 19.922 -36.219 1 77.12 153 LEU B O 1
ATOM 7238 N N . THR B 1 154 ? 13.695 17.984 -36.969 1 72.88 154 THR B N 1
ATOM 7239 C CA . THR B 1 154 ? 12.594 18.594 -37.688 1 72.88 154 THR B CA 1
ATOM 7240 C C . THR B 1 154 ? 11.398 18.812 -36.781 1 72.88 154 THR B C 1
ATOM 7242 O O . THR B 1 154 ? 11.328 18.25 -35.688 1 72.88 154 THR B O 1
ATOM 7245 N N . GLN B 1 155 ? 10.5 19.719 -37.188 1 67.38 155 GLN B N 1
ATOM 7246 C CA . GLN B 1 155 ? 9.281 19.969 -36.406 1 67.38 155 GLN B CA 1
ATOM 7247 C C . GLN B 1 155 ? 8.484 18.688 -36.188 1 67.38 155 GLN B C 1
ATOM 7249 O O . GLN B 1 155 ? 7.941 18.469 -35.125 1 67.38 155 GLN B O 1
ATOM 7254 N N . LEU B 1 156 ? 8.414 17.859 -37.188 1 65 156 LEU B N 1
ATOM 7255 C CA . LEU B 1 156 ? 7.672 16.609 -37.062 1 65 156 LEU B CA 1
ATOM 7256 C C . LEU B 1 156 ? 8.297 15.695 -36.031 1 65 156 LEU B C 1
ATOM 7258 O O . LEU B 1 156 ? 7.582 15.086 -35.219 1 65 156 LEU B O 1
ATOM 7262 N N . GLU B 1 157 ? 9.602 15.633 -36.094 1 74.94 157 GLU B N 1
ATOM 7263 C CA . GLU B 1 157 ? 10.305 14.773 -35.125 1 74.94 157 GLU B CA 1
ATOM 7264 C C . GLU B 1 157 ? 10.141 15.289 -33.688 1 74.94 157 GLU B C 1
ATOM 7266 O O . GLU B 1 157 ? 9.969 14.508 -32.781 1 74.94 157 GLU B O 1
ATOM 7271 N N . LEU B 1 158 ? 10.219 16.594 -33.594 1 70.31 158 LEU B N 1
ATOM 7272 C CA . LEU B 1 158 ? 10.031 17.188 -32.25 1 70.31 158 LEU B CA 1
ATOM 7273 C C . LEU B 1 158 ? 8.633 16.906 -31.734 1 70.31 158 LEU B C 1
ATOM 7275 O O . LEU B 1 158 ? 8.469 16.562 -30.562 1 70.31 158 LEU B O 1
ATOM 7279 N N . GLU B 1 159 ? 7.688 17.031 -32.562 1 65.12 159 GLU B N 1
ATOM 7280 C CA . GLU B 1 159 ? 6.309 16.75 -32.156 1 65.12 159 GLU B CA 1
ATOM 7281 C C . GLU B 1 159 ? 6.129 15.289 -31.781 1 65.12 159 GLU B C 1
ATOM 7283 O O . GLU B 1 159 ? 5.402 14.969 -30.828 1 65.12 159 GLU B O 1
ATOM 7288 N N . ASN B 1 160 ? 6.77 14.383 -32.469 1 68.75 160 ASN B N 1
ATOM 7289 C CA . ASN B 1 160 ? 6.711 12.961 -32.156 1 68.75 160 ASN B CA 1
ATOM 7290 C C . ASN B 1 160 ? 7.34 12.648 -30.797 1 68.75 160 ASN B C 1
ATOM 7292 O O . ASN B 1 160 ? 6.836 11.805 -30.047 1 68.75 160 ASN B O 1
ATOM 7296 N N . ILE B 1 161 ? 8.438 13.297 -30.562 1 71.19 161 ILE B N 1
ATOM 7297 C CA . ILE B 1 161 ? 9.117 13.109 -29.281 1 71.19 161 ILE B CA 1
ATOM 7298 C C . ILE B 1 161 ? 8.258 13.672 -28.156 1 71.19 161 ILE B C 1
ATOM 7300 O O . ILE B 1 161 ? 8.117 13.047 -27.094 1 71.19 161 ILE B O 1
ATOM 7304 N N . GLU B 1 162 ? 7.637 14.836 -28.5 1 63.72 162 GLU B N 1
ATOM 7305 C CA . GLU B 1 162 ? 6.781 15.5 -27.516 1 63.72 162 GLU B CA 1
ATOM 7306 C C . GLU B 1 162 ? 5.527 14.68 -27.234 1 63.72 162 GLU B C 1
ATOM 7308 O O . GLU B 1 162 ? 4.961 14.75 -26.141 1 63.72 162 GLU B O 1
ATOM 7313 N N . ALA B 1 163 ? 5.211 13.836 -28.266 1 59.12 163 ALA B N 1
ATOM 7314 C CA . ALA B 1 163 ? 3.979 13.055 -28.172 1 59.12 163 ALA B CA 1
ATOM 7315 C C . ALA B 1 163 ? 4.168 11.836 -27.266 1 59.12 163 ALA B C 1
ATOM 7317 O O . ALA B 1 163 ? 3.195 11.297 -26.734 1 59.12 163 ALA B O 1
ATOM 7318 N N . ILE B 1 164 ? 5.426 11.453 -27.062 1 63.22 164 ILE B N 1
ATOM 7319 C CA . ILE B 1 164 ? 5.719 10.289 -26.234 1 63.22 164 ILE B CA 1
ATOM 7320 C C . ILE B 1 164 ? 5.695 10.68 -24.75 1 63.22 164 ILE B C 1
ATOM 7322 O O . ILE B 1 164 ? 6.324 11.656 -24.359 1 63.22 164 ILE B O 1
ATOM 7326 N N . LEU B 1 165 ? 5.008 10.055 -24.094 1 58.31 165 LEU B N 1
ATOM 7327 C CA . LEU B 1 165 ? 4.777 10.453 -22.703 1 58.31 165 LEU B CA 1
ATOM 7328 C C . LEU B 1 165 ? 5.805 9.812 -21.781 1 58.31 165 LEU B C 1
ATOM 7330 O O . LEU B 1 165 ? 6.203 10.414 -20.781 1 58.31 165 LEU B O 1
ATOM 7334 N N . ILE B 1 166 ? 6.402 8.703 -22.078 1 60.09 166 ILE B N 1
ATOM 7335 C CA . ILE B 1 166 ? 7.387 7.988 -21.266 1 60.09 166 ILE B CA 1
ATOM 7336 C C . ILE B 1 166 ? 8.781 8.523 -21.578 1 60.09 166 ILE B C 1
ATOM 7338 O O . ILE B 1 166 ? 9.258 8.445 -22.703 1 60.09 166 ILE B O 1
ATOM 7342 N N . PRO B 1 167 ? 9.391 9.016 -20.516 1 65.31 167 PRO B N 1
ATOM 7343 C CA . PRO B 1 167 ? 10.68 9.656 -20.781 1 65.31 167 PRO B CA 1
ATOM 7344 C C . PRO B 1 167 ? 11.719 8.695 -21.359 1 65.31 167 PRO B C 1
ATOM 7346 O O . PRO B 1 167 ? 12.516 9.078 -22.203 1 65.31 167 PRO B O 1
ATOM 7349 N N . THR B 1 168 ? 11.703 7.57 -20.938 1 70.81 168 THR B N 1
ATOM 7350 C CA . THR B 1 168 ? 12.695 6.641 -21.453 1 70.81 168 THR B CA 1
ATOM 7351 C C . THR B 1 168 ? 12.461 6.371 -22.938 1 70.81 168 THR B C 1
ATOM 7353 O O . THR B 1 168 ? 13.406 6.27 -23.719 1 70.81 168 THR B O 1
ATOM 7356 N N . LYS B 1 169 ? 11.258 6.324 -23.234 1 74.75 169 LYS B N 1
ATOM 7357 C CA . LYS B 1 169 ? 10.945 6.125 -24.641 1 74.75 169 LYS B CA 1
ATOM 7358 C C . LYS B 1 169 ? 11.18 7.406 -25.438 1 74.75 169 LYS B C 1
ATOM 7360 O O . LYS B 1 169 ? 11.539 7.352 -26.625 1 74.75 169 LYS B O 1
ATOM 7365 N N . GLN B 1 170 ? 10.914 8.406 -24.656 1 75.56 170 GLN B N 1
ATOM 7366 C CA . GLN B 1 170 ? 11.195 9.688 -25.281 1 75.56 170 GLN B CA 1
ATOM 7367 C C . GLN B 1 170 ? 12.688 9.828 -25.609 1 75.56 170 GLN B C 1
ATOM 7369 O O . GLN B 1 170 ? 13.047 10.266 -26.703 1 75.56 170 GLN B O 1
ATOM 7374 N N . ALA B 1 171 ? 13.398 9.539 -24.703 1 80.38 171 ALA B N 1
ATOM 7375 C CA . ALA B 1 171 ? 14.844 9.602 -24.891 1 80.38 171 ALA B CA 1
ATOM 7376 C C . ALA B 1 171 ? 15.297 8.617 -25.953 1 80.38 171 ALA B C 1
ATOM 7378 O O . ALA B 1 171 ? 16.141 8.953 -26.797 1 80.38 171 ALA B O 1
ATOM 7379 N N . LYS B 1 172 ? 14.766 7.555 -25.891 1 84 172 LYS B N 1
ATOM 7380 C CA . LYS B 1 172 ? 15.133 6.547 -26.891 1 84 172 LYS B CA 1
ATOM 7381 C C . LYS B 1 172 ? 14.781 7.012 -28.297 1 84 172 LYS B C 1
ATOM 7383 O O . LYS B 1 172 ? 15.562 6.824 -29.234 1 84 172 LYS B O 1
ATOM 7388 N N . THR B 1 173 ? 13.633 7.551 -28.406 1 81.94 173 THR B N 1
ATOM 7389 C CA . THR B 1 173 ? 13.211 8.039 -29.719 1 81.94 173 THR B CA 1
ATOM 7390 C C . THR B 1 173 ? 14.148 9.141 -30.203 1 81.94 173 THR B C 1
ATOM 7392 O O . THR B 1 173 ? 14.531 9.164 -31.375 1 81.94 173 THR B O 1
ATOM 7395 N N . LEU B 1 174 ? 14.438 9.992 -29.266 1 84.69 174 LEU B N 1
ATOM 7396 C CA . LEU B 1 174 ? 15.367 11.062 -29.609 1 84.69 174 LEU B CA 1
ATOM 7397 C C . LEU B 1 174 ? 16.719 10.492 -30.047 1 84.69 174 LEU B C 1
ATOM 7399 O O . LEU B 1 174 ? 17.25 10.891 -31.078 1 84.69 174 LEU B O 1
ATOM 7403 N N . LEU B 1 175 ? 17.172 9.625 -29.281 1 85 175 LEU B N 1
ATOM 7404 C CA . LEU B 1 175 ? 18.484 9.062 -29.562 1 85 175 LEU B CA 1
ATOM 7405 C C . LEU B 1 175 ? 18.453 8.219 -30.828 1 85 175 LEU B C 1
ATOM 7407 O O . LEU B 1 175 ? 19.422 8.234 -31.609 1 85 175 LEU B O 1
ATOM 7411 N N . SER B 1 176 ? 17.406 7.527 -30.984 1 84.69 176 SER B N 1
ATOM 7412 C CA . SER B 1 176 ? 17.266 6.742 -32.188 1 84.69 176 SER B CA 1
ATOM 7413 C C . SER B 1 176 ? 17.25 7.637 -33.438 1 84.69 176 SER B C 1
ATOM 7415 O O . SER B 1 176 ? 17.828 7.285 -34.469 1 84.69 176 SER B O 1
ATOM 7417 N N . ILE B 1 177 ? 16.625 8.711 -33.312 1 82 177 ILE B N 1
ATOM 7418 C CA . ILE B 1 177 ? 16.578 9.672 -34.406 1 82 177 ILE B CA 1
ATOM 7419 C C . ILE B 1 177 ? 17.984 10.195 -34.688 1 82 177 ILE B C 1
ATOM 7421 O O . ILE B 1 177 ? 18.391 10.305 -35.844 1 82 177 ILE B O 1
ATOM 7425 N N . CYS B 1 178 ? 18.641 10.484 -33.594 1 83.25 178 CYS B N 1
ATOM 7426 C CA . CYS B 1 178 ? 19.984 10.992 -33.75 1 83.25 178 CYS B CA 1
ATOM 7427 C C . CYS B 1 178 ? 20.891 9.953 -34.438 1 83.25 178 CYS B C 1
ATOM 7429 O O . CYS B 1 178 ? 21.703 10.289 -35.281 1 83.25 178 CYS B O 1
ATOM 7431 N N . LEU B 1 179 ? 20.703 8.766 -34.062 1 82.25 179 LEU B N 1
ATOM 7432 C CA . LEU B 1 179 ? 21.516 7.691 -34.625 1 82.25 179 LEU B CA 1
ATOM 7433 C C . LEU B 1 179 ? 21.188 7.484 -36.125 1 82.25 179 LEU B C 1
ATOM 7435 O O . LEU B 1 179 ? 22.078 7.199 -36.906 1 82.25 179 LEU B O 1
ATOM 7439 N N . LYS B 1 180 ? 19.984 7.652 -36.375 1 80.94 180 LYS B N 1
ATOM 7440 C CA . LYS B 1 180 ? 19.562 7.477 -37.781 1 80.94 180 LYS B CA 1
ATOM 7441 C C . LYS B 1 180 ? 20.031 8.641 -38.656 1 80.94 180 LYS B C 1
ATOM 7443 O O . LYS B 1 180 ? 20.266 8.477 -39.844 1 80.94 180 LYS B O 1
ATOM 7448 N N . LYS B 1 181 ? 20.078 9.805 -38.031 1 79.44 181 LYS B N 1
ATOM 7449 C CA . LYS B 1 181 ? 20.469 11 -38.781 1 79.44 181 LYS B CA 1
ATOM 7450 C C . LYS B 1 181 ? 21.969 11.039 -39.031 1 79.44 181 LYS B C 1
ATOM 7452 O O . LYS B 1 181 ? 22.438 11.695 -39.969 1 79.44 181 LYS B O 1
ATOM 7457 N N . GLY B 1 182 ? 22.797 10.32 -38.125 1 76.88 182 GLY B N 1
ATOM 7458 C CA . GLY B 1 182 ? 24.203 10.18 -38.469 1 76.88 182 GLY B CA 1
ATOM 7459 C C . GLY B 1 182 ? 25.125 10.875 -37.469 1 76.88 182 GLY B C 1
ATOM 7460 O O . GLY B 1 182 ? 24.703 11.242 -36.375 1 76.88 182 GLY B O 1
ATOM 7461 N N . GLU B 1 183 ? 26.375 11.078 -37.938 1 78.56 183 GLU B N 1
ATOM 7462 C CA . GLU B 1 183 ? 27.469 11.555 -37.094 1 78.56 183 GLU B CA 1
ATOM 7463 C C . GLU B 1 183 ? 27.266 13.016 -36.688 1 78.56 183 GLU B C 1
ATOM 7465 O O . GLU B 1 183 ? 27.469 13.383 -35.531 1 78.56 183 GLU B O 1
ATOM 7470 N N . LYS B 1 184 ? 26.828 13.781 -37.594 1 81.38 184 LYS B N 1
ATOM 7471 C CA . LYS B 1 184 ? 26.625 15.188 -37.281 1 81.38 184 LYS B CA 1
ATOM 7472 C C . LYS B 1 184 ? 25.547 15.375 -36.25 1 81.38 184 LYS B C 1
ATOM 7474 O O . LYS B 1 184 ? 25.672 16.203 -35.344 1 81.38 184 LYS B O 1
ATOM 7479 N N . ALA B 1 185 ? 24.484 14.664 -36.406 1 83.38 185 ALA B N 1
ATOM 7480 C CA . ALA B 1 185 ? 23.391 14.734 -35.438 1 83.38 185 ALA B CA 1
ATOM 7481 C C . ALA B 1 185 ? 23.859 14.25 -34.062 1 83.38 185 ALA B C 1
ATOM 7483 O O . ALA B 1 185 ? 23.516 14.844 -33.031 1 83.38 185 ALA B O 1
ATOM 7484 N N . CYS B 1 186 ? 24.609 13.242 -34.031 1 84.94 186 CYS B N 1
ATOM 7485 C CA . CYS B 1 186 ? 25.094 12.703 -32.781 1 84.94 186 CYS B CA 1
ATOM 7486 C C . CYS B 1 186 ? 26.078 13.664 -32.125 1 84.94 186 CYS B C 1
ATOM 7488 O O . CYS B 1 186 ? 26.078 13.82 -30.891 1 84.94 186 CYS B O 1
ATOM 7490 N N . LYS B 1 187 ? 26.844 14.312 -32.875 1 82.19 187 LYS B N 1
ATOM 7491 C CA . LYS B 1 187 ? 27.75 15.328 -32.344 1 82.19 187 LYS B CA 1
ATOM 7492 C C . LYS B 1 187 ? 26.969 16.5 -31.766 1 82.19 187 LYS B C 1
ATOM 7494 O O . LYS B 1 187 ? 27.297 17 -30.688 1 82.19 187 LYS B O 1
ATOM 7499 N N . SER B 1 188 ? 25.984 16.906 -32.562 1 82.56 188 SER B N 1
ATOM 7500 C CA . SER B 1 188 ? 25.156 18 -32.062 1 82.56 188 SER B CA 1
ATOM 7501 C C . SER B 1 188 ? 24.422 17.609 -30.781 1 82.56 188 SER B C 1
ATOM 7503 O O . SER B 1 188 ? 24.141 18.469 -29.938 1 82.56 188 SER B O 1
ATOM 7505 N N . PHE B 1 189 ? 24.047 16.375 -30.703 1 88 189 PHE B N 1
ATOM 7506 C CA . PHE B 1 189 ? 23.391 15.898 -29.5 1 88 189 PHE B CA 1
ATOM 7507 C C . PHE B 1 189 ? 24.297 16.062 -28.281 1 88 189 PHE B C 1
ATOM 7509 O O . PHE B 1 189 ? 23.875 16.578 -27.25 1 88 189 PHE B O 1
ATOM 7516 N N . TYR B 1 190 ? 25.516 15.695 -28.5 1 82.44 190 TYR B N 1
ATOM 7517 C CA . TYR B 1 190 ? 26.422 15.781 -27.359 1 82.44 190 TYR B CA 1
ATOM 7518 C C . TYR B 1 190 ? 26.75 17.234 -27.031 1 82.44 190 TYR B C 1
ATOM 7520 O O . TYR B 1 190 ? 26.938 17.578 -25.859 1 82.44 190 TYR B O 1
ATOM 7528 N N . THR B 1 191 ? 26.797 17.984 -28.016 1 80.5 191 THR B N 1
ATOM 7529 C CA . THR B 1 191 ? 26.969 19.422 -27.75 1 80.5 191 THR B CA 1
ATOM 7530 C C . THR B 1 191 ? 25.766 19.984 -27 1 80.5 191 THR B C 1
ATOM 7532 O O . THR B 1 191 ? 25.922 20.766 -26.062 1 80.5 191 THR B O 1
ATOM 7535 N N . ALA B 1 192 ? 24.625 19.625 -27.422 1 80.12 192 ALA B N 1
ATOM 7536 C CA . ALA B 1 192 ? 23.406 20.047 -26.734 1 80.12 192 ALA B CA 1
ATOM 7537 C C . ALA B 1 192 ? 23.344 19.5 -25.328 1 80.12 192 ALA B C 1
ATOM 7539 O O . ALA B 1 192 ? 22.922 20.188 -24.391 1 80.12 192 ALA B O 1
ATOM 7540 N N . LEU B 1 193 ? 23.766 18.266 -25.234 1 79.25 193 LEU B N 1
ATOM 7541 C CA . LEU B 1 193 ? 23.781 17.641 -23.922 1 79.25 193 LEU B CA 1
ATOM 7542 C C . LEU B 1 193 ? 24.781 18.359 -23 1 79.25 193 LEU B C 1
ATOM 7544 O O . LEU B 1 193 ? 24.5 18.547 -21.812 1 79.25 193 LEU B O 1
ATOM 7548 N N . GLN B 1 194 ? 25.859 18.719 -23.531 1 76.38 194 GLN B N 1
ATOM 7549 C CA . GLN B 1 194 ? 26.859 19.469 -22.781 1 76.38 194 GLN B CA 1
ATOM 7550 C C . GLN B 1 194 ? 26.328 20.828 -22.328 1 76.38 194 GLN B C 1
ATOM 7552 O O . GLN B 1 194 ? 26.641 21.297 -21.234 1 76.38 194 GLN B O 1
ATOM 7557 N N . ASN B 1 195 ? 25.5 21.375 -23.125 1 71.19 195 ASN B N 1
ATOM 7558 C CA . ASN B 1 195 ? 24.906 22.672 -22.797 1 71.19 195 ASN B CA 1
ATOM 7559 C C . ASN B 1 195 ? 23.812 22.531 -21.75 1 71.19 195 ASN B C 1
ATOM 7561 O O . ASN B 1 195 ? 23.641 23.422 -20.906 1 71.19 195 ASN B O 1
ATOM 7565 N N . GLU B 1 196 ? 23.125 21.469 -21.828 1 68.38 196 GLU B N 1
ATOM 7566 C CA . GLU B 1 196 ? 21.984 21.312 -20.953 1 68.38 196 GLU B CA 1
ATOM 7567 C C . GLU B 1 196 ? 22.359 20.594 -19.656 1 68.38 196 GLU B C 1
ATOM 7569 O O . GLU B 1 196 ? 21.875 20.938 -18.578 1 68.38 196 GLU B O 1
ATOM 7574 N N . ASP B 1 197 ? 23.219 19.562 -19.844 1 65.62 197 ASP B N 1
ATOM 7575 C CA . ASP B 1 197 ? 23.656 18.75 -18.719 1 65.62 197 ASP B CA 1
ATOM 7576 C C . ASP B 1 197 ? 25.156 18.469 -18.781 1 65.62 197 ASP B C 1
ATOM 7578 O O . ASP B 1 197 ? 25.578 17.453 -19.344 1 65.62 197 ASP B O 1
ATOM 7582 N N . LYS B 1 198 ? 25.859 19.297 -18.281 1 67.06 198 LYS B N 1
ATOM 7583 C CA . LYS B 1 198 ? 27.312 19.219 -18.359 1 67.06 198 LYS B CA 1
ATOM 7584 C C . LYS B 1 198 ? 27.844 18.016 -17.594 1 67.06 198 LYS B C 1
ATOM 7586 O O . LYS B 1 198 ? 28.828 17.391 -18 1 67.06 198 LYS B O 1
ATOM 7591 N N . GLN B 1 199 ? 27.188 17.719 -16.609 1 64.62 199 GLN B N 1
ATOM 7592 C CA . GLN B 1 199 ? 27.656 16.609 -15.789 1 64.62 199 GLN B CA 1
ATOM 7593 C C . GLN B 1 199 ? 27.516 15.281 -16.5 1 64.62 199 GLN B C 1
ATOM 7595 O O . GLN B 1 199 ? 28.453 14.477 -16.531 1 64.62 199 GLN B O 1
ATOM 7600 N N . LEU B 1 200 ? 26.406 15.102 -17.047 1 66.56 200 LEU B N 1
ATOM 7601 C CA . LEU B 1 200 ? 26.219 13.867 -17.797 1 66.56 200 LEU B CA 1
ATOM 7602 C C . LEU B 1 200 ? 27.172 13.805 -18.984 1 66.56 200 LEU B C 1
ATOM 7604 O O . LEU B 1 200 ? 27.703 12.742 -19.312 1 66.56 200 LEU B O 1
ATOM 7608 N N . ALA B 1 201 ? 27.406 14.906 -19.438 1 68.44 201 ALA B N 1
ATOM 7609 C CA . ALA B 1 201 ? 28.297 14.992 -20.594 1 68.44 201 ALA B CA 1
ATOM 7610 C C . ALA B 1 201 ? 29.734 14.672 -20.203 1 68.44 201 ALA B C 1
ATOM 7612 O O . ALA B 1 201 ? 30.469 14.039 -20.969 1 68.44 201 ALA B O 1
ATOM 7613 N N . GLU B 1 202 ? 30.078 15.055 -19.031 1 67 202 GLU B N 1
ATOM 7614 C CA . GLU B 1 202 ? 31.438 14.773 -18.562 1 67 202 GLU B CA 1
ATOM 7615 C C . GLU B 1 202 ? 31.594 13.312 -18.156 1 67 202 GLU B C 1
ATOM 7617 O O . GLU B 1 202 ? 32.625 12.695 -18.438 1 67 202 GLU B O 1
ATOM 7622 N N . GLU B 1 203 ? 30.547 12.797 -17.656 1 67.56 203 GLU B N 1
ATOM 7623 C CA . GLU B 1 203 ? 30.562 11.391 -17.266 1 67.56 203 GLU B CA 1
ATOM 7624 C C . GLU B 1 203 ? 30.656 10.484 -18.484 1 67.56 203 GLU B C 1
ATOM 7626 O O . GLU B 1 203 ? 31.203 9.383 -18.406 1 67.56 203 GLU B O 1
ATOM 7631 N N . LEU B 1 204 ? 30.078 10.938 -19.438 1 62 204 LEU B N 1
ATOM 7632 C CA . LEU B 1 204 ? 30.062 10.156 -20.656 1 62 204 LEU B CA 1
ATOM 7633 C C . LEU B 1 204 ? 31.281 10.477 -21.531 1 62 204 LEU B C 1
ATOM 7635 O O . LEU B 1 204 ? 31.422 9.969 -22.641 1 62 204 LEU B O 1
ATOM 7639 N N . ASN B 1 205 ? 32.25 11.102 -20.766 1 56.09 205 ASN B N 1
ATOM 7640 C CA . ASN B 1 205 ? 33.469 11.492 -21.422 1 56.09 205 ASN B CA 1
ATOM 7641 C C . ASN B 1 205 ? 33.219 12.109 -22.797 1 56.09 205 ASN B C 1
ATOM 7643 O O . ASN B 1 205 ? 33.844 11.727 -23.781 1 56.09 205 ASN B O 1
ATOM 7647 N N . VAL B 1 206 ? 32.25 12.75 -22.734 1 58.75 206 VAL B N 1
ATOM 7648 C CA . VAL B 1 206 ? 31.875 13.383 -24 1 58.75 206 VAL B CA 1
ATOM 7649 C C . VAL B 1 206 ? 32.906 14.43 -24.375 1 58.75 206 VAL B C 1
ATOM 7651 O O . VAL B 1 206 ? 33.062 14.766 -25.547 1 58.75 206 VAL B O 1
ATOM 7654 N N . ASN B 1 207 ? 33.625 14.891 -23.297 1 52.78 207 ASN B N 1
ATOM 7655 C CA . ASN B 1 207 ? 34.562 15.945 -23.625 1 52.78 207 ASN B CA 1
ATOM 7656 C C . ASN B 1 207 ? 35.625 15.477 -24.641 1 52.78 207 ASN B C 1
ATOM 7658 O O . ASN B 1 207 ? 36.031 16.25 -25.516 1 52.78 207 ASN B O 1
ATOM 7662 N N . SER B 1 208 ? 36.125 14.234 -24.297 1 47 208 SER B N 1
ATOM 7663 C CA . SER B 1 208 ? 37.188 13.891 -25.266 1 47 208 SER B CA 1
ATOM 7664 C C . SER B 1 208 ? 36.594 13.703 -26.656 1 47 208 SER B C 1
ATOM 7666 O O . SER B 1 208 ? 37.312 13.836 -27.656 1 47 208 SER B O 1
ATOM 7668 N N . LEU B 1 209 ? 35.406 13.156 -26.625 1 46.25 209 LEU B N 1
ATOM 7669 C CA . LEU B 1 209 ? 34.844 12.898 -27.953 1 46.25 209 LEU B CA 1
ATOM 7670 C C . LEU B 1 209 ? 34.531 14.203 -28.688 1 46.25 209 LEU B C 1
ATOM 7672 O O . LEU B 1 209 ? 34.562 14.25 -29.922 1 46.25 209 LEU B O 1
ATOM 7676 N N . VAL B 1 210 ? 34.156 15.062 -27.688 1 48.09 210 VAL B N 1
ATOM 7677 C CA . VAL B 1 210 ? 34 16.344 -28.375 1 48.09 210 VAL B CA 1
ATOM 7678 C C . VAL B 1 210 ? 35.375 16.984 -28.609 1 48.09 210 VAL B C 1
ATOM 7680 O O . VAL B 1 210 ? 35.594 17.625 -29.641 1 48.09 210 VAL B O 1
ATOM 7683 N N . GLU B 1 211 ? 36.406 16.875 -27.453 1 39.5 211 GLU B N 1
ATOM 7684 C CA . GLU B 1 211 ? 37.719 17.469 -27.703 1 39.5 211 GLU B CA 1
ATOM 7685 C C . GLU B 1 211 ? 38.656 16.484 -28.406 1 39.5 211 GLU B C 1
ATOM 7687 O O . GLU B 1 211 ? 39.625 16.875 -29.016 1 39.5 211 GLU B O 1
ATOM 7692 N N . ASP B 1 212 ? 38.906 15.156 -27.812 1 36.31 212 ASP B N 1
ATOM 7693 C CA . ASP B 1 212 ? 39.938 14.5 -28.641 1 36.31 212 ASP B CA 1
ATOM 7694 C C . ASP B 1 212 ? 39.656 14.734 -30.125 1 36.31 212 ASP B C 1
ATOM 7696 O O . ASP B 1 212 ? 38.938 13.953 -30.766 1 36.31 212 ASP B O 1
ATOM 7700 N N . LEU B 1 213 ? 39.812 15.953 -30.703 1 26.77 213 LEU B N 1
ATOM 7701 C CA . LEU B 1 213 ? 41.062 16.484 -31.234 1 26.77 213 LEU B CA 1
ATOM 7702 C C . LEU B 1 213 ? 42.219 16.234 -30.281 1 26.77 213 LEU B C 1
ATOM 7704 O O . LEU B 1 213 ? 43.312 15.883 -30.703 1 26.77 213 LEU B O 1
ATOM 7708 N N . ASN B 1 214 ? 42.875 16.766 -29.047 1 22.3 214 ASN B N 1
ATOM 7709 C CA . ASN B 1 214 ? 44.281 16.469 -28.703 1 22.3 214 ASN B CA 1
ATOM 7710 C C . ASN B 1 214 ? 44.375 15.211 -27.859 1 22.3 214 ASN B C 1
ATOM 7712 O O . ASN B 1 214 ? 45.25 14.375 -28.109 1 22.3 214 ASN B O 1
ATOM 7716 N N . LYS B 1 215 ? 44.438 15.18 -26.312 1 24.5 215 LYS B N 1
ATOM 7717 C CA . LYS B 1 215 ? 45.312 14.305 -25.531 1 24.5 215 LYS B CA 1
ATOM 7718 C C . LYS B 1 215 ? 44.688 12.922 -25.359 1 24.5 215 LYS B C 1
ATOM 7720 O O . LYS B 1 215 ? 43.469 12.773 -25.328 1 24.5 215 LYS B O 1
ATOM 7725 N N . GLU B 1 216 ? 45.531 11.789 -25.312 1 21.86 216 GLU B N 1
ATOM 7726 C CA . GLU B 1 216 ? 45.562 10.328 -25.359 1 21.86 216 GLU B CA 1
ATOM 7727 C C . GLU B 1 216 ? 44.719 9.734 -24.25 1 21.86 216 GLU B C 1
ATOM 7729 O O . GLU B 1 216 ? 44.438 10.398 -23.25 1 21.86 216 GLU B O 1
ATOM 7734 N N . ILE B 1 217 ? 44.531 8.352 -24 1 21.38 217 ILE B N 1
ATOM 7735 C CA . ILE B 1 217 ? 43.688 7.223 -23.625 1 21.38 217 ILE B CA 1
ATOM 7736 C C . ILE B 1 217 ? 43.844 6.91 -22.141 1 21.38 217 ILE B C 1
ATOM 7738 O O . ILE B 1 217 ? 44.781 6.188 -21.75 1 21.38 217 ILE B O 1
ATOM 7742 N N . LYS B 1 218 ? 44.125 7.812 -21.094 1 20.39 218 LYS B N 1
ATOM 7743 C CA . LYS B 1 218 ? 44.5 7.223 -19.812 1 20.39 218 LYS B CA 1
ATOM 7744 C C . LYS B 1 218 ? 43.406 6.273 -19.297 1 20.39 218 LYS B C 1
ATOM 7746 O O . LYS B 1 218 ? 42.219 6.465 -19.594 1 20.39 218 LYS B O 1
ATOM 7751 N N . SER B 1 219 ? 43.719 5.09 -18.5 1 19.67 219 SER B N 1
ATOM 7752 C CA . SER B 1 219 ? 43.406 3.764 -17.984 1 19.67 219 SER B CA 1
ATOM 7753 C C . SER B 1 219 ? 42.312 3.84 -16.906 1 19.67 219 SER B C 1
ATOM 7755 O O . SER B 1 219 ? 42.062 2.855 -16.219 1 19.67 219 SER B O 1
ATOM 7757 N N . ASN B 1 220 ? 41.625 4.875 -16.703 1 17.86 220 ASN B N 1
ATOM 7758 C CA . ASN B 1 220 ? 41.094 5.07 -15.352 1 17.86 220 ASN B CA 1
ATOM 7759 C C . ASN B 1 220 ? 40.094 3.984 -14.984 1 17.86 220 ASN B C 1
ATOM 7761 O O . ASN B 1 220 ? 39.25 3.605 -15.805 1 17.86 220 ASN B O 1
ATOM 7765 N N . SER B 1 221 ? 40.25 3.184 -13.812 1 18.59 221 SER B N 1
ATOM 7766 C CA . SER B 1 221 ? 39.844 2.07 -12.969 1 18.59 221 SER B CA 1
ATOM 7767 C C . SER B 1 221 ? 38.469 2.34 -12.336 1 18.59 221 SER B C 1
ATOM 7769 O O . SER B 1 221 ? 38.125 1.745 -11.312 1 18.59 221 SER B O 1
ATOM 7771 N N . VAL B 1 222 ? 37.594 2.975 -12.859 1 19.7 222 VAL B N 1
ATOM 7772 C CA . VAL B 1 222 ? 36.5 3.471 -12.055 1 19.7 222 VAL B CA 1
ATOM 7773 C C . VAL B 1 222 ? 35.625 2.299 -11.586 1 19.7 222 VAL B C 1
ATOM 7775 O O . VAL B 1 222 ? 35.125 1.515 -12.398 1 19.7 222 VAL B O 1
ATOM 7778 N N . GLN B 1 223 ? 35.781 1.796 -10.289 1 18.3 223 GLN B N 1
ATOM 7779 C CA . GLN B 1 223 ? 35.125 0.75 -9.508 1 18.3 223 GLN B CA 1
ATOM 7780 C C . GLN B 1 223 ? 33.656 1.067 -9.289 1 18.3 223 GLN B C 1
ATOM 7782 O O . GLN B 1 223 ? 33.312 2.041 -8.617 1 18.3 223 GLN B O 1
ATOM 7787 N N . MET B 1 224 ? 32.844 1.128 -10.203 1 19.45 224 MET B N 1
ATOM 7788 C CA . MET B 1 224 ? 31.453 1.589 -10.211 1 19.45 224 MET B CA 1
ATOM 7789 C C . MET B 1 224 ? 30.578 0.687 -9.344 1 19.45 224 MET B C 1
ATOM 7791 O O . MET B 1 224 ? 30.391 -0.489 -9.664 1 19.45 224 MET B O 1
ATOM 7795 N N . ALA B 1 225 ? 30.547 0.742 -8 1 18.31 225 ALA B N 1
ATOM 7796 C CA . ALA B 1 225 ? 29.75 -0.072 -7.078 1 18.31 225 ALA B CA 1
ATOM 7797 C C . ALA B 1 225 ? 28.266 0.111 -7.332 1 18.31 225 ALA B C 1
ATOM 7799 O O . ALA B 1 225 ? 27.734 1.223 -7.223 1 18.31 225 ALA B O 1
ATOM 7800 N N . VAL B 1 226 ? 27.672 -0.502 -8.297 1 19.5 226 VAL B N 1
ATOM 7801 C CA . VAL B 1 226 ? 26.312 -0.52 -8.82 1 19.5 226 VAL B CA 1
ATOM 7802 C C . VAL B 1 226 ? 25.344 -1.004 -7.742 1 19.5 226 VAL B C 1
ATOM 7804 O O . VAL B 1 226 ? 25.422 -2.152 -7.297 1 19.5 226 VAL B O 1
ATOM 7807 N N . GLU B 1 227 ? 25.156 -0.278 -6.711 1 18.14 227 GLU B N 1
ATOM 7808 C CA . GLU B 1 227 ? 24.234 -0.751 -5.676 1 18.14 227 GLU B CA 1
ATOM 7809 C C . GLU B 1 227 ? 22.859 -1.041 -6.258 1 18.14 227 GLU B C 1
ATOM 7811 O O . GLU B 1 227 ? 22.297 -0.213 -6.977 1 18.14 227 GLU B O 1
ATOM 7816 N N . GLU B 1 228 ? 22.359 -2.316 -6.34 1 21.12 228 GLU B N 1
ATOM 7817 C CA . GLU B 1 228 ? 21.328 -3.186 -6.871 1 21.12 228 GLU B CA 1
ATOM 7818 C C . GLU B 1 228 ? 19.953 -2.793 -6.332 1 21.12 228 GLU B C 1
ATOM 7820 O O . GLU B 1 228 ? 19.391 -3.48 -5.473 1 21.12 228 GLU B O 1
ATOM 7825 N N . THR B 1 229 ? 19.703 -1.703 -5.816 1 18.53 229 THR B N 1
ATOM 7826 C CA . THR B 1 229 ? 18.484 -1.744 -5.012 1 18.53 229 THR B CA 1
ATOM 7827 C C . THR B 1 229 ? 17.281 -2.078 -5.875 1 18.53 229 THR B C 1
ATOM 7829 O O . THR B 1 229 ? 16.984 -1.367 -6.84 1 18.53 229 THR B O 1
ATOM 7832 N N . ARG B 1 230 ? 16.781 -3.32 -5.938 1 23.17 230 ARG B N 1
ATOM 7833 C CA . ARG B 1 230 ? 15.766 -4.219 -6.488 1 23.17 230 ARG B CA 1
ATOM 7834 C C . ARG B 1 230 ? 14.359 -3.658 -6.277 1 23.17 230 ARG B C 1
ATOM 7836 O O . ARG B 1 230 ? 13.367 -4.359 -6.484 1 23.17 230 ARG B O 1
ATOM 7843 N N . GLY B 1 231 ? 14.039 -2.562 -5.715 1 20.97 231 GLY B N 1
ATOM 7844 C CA . GLY B 1 231 ? 12.664 -2.572 -5.234 1 20.97 231 GLY B CA 1
ATOM 7845 C C . GLY B 1 231 ? 11.656 -2.855 -6.328 1 20.97 231 GLY B C 1
ATOM 7846 O O . GLY B 1 231 ? 11.969 -2.762 -7.516 1 20.97 231 GLY B O 1
ATOM 7847 N N . HIS B 1 232 ? 10.555 -3.559 -6.055 1 22.58 232 HIS B N 1
ATOM 7848 C CA . HIS B 1 232 ? 9.312 -4.148 -6.527 1 22.58 232 HIS B CA 1
ATOM 7849 C C . HIS B 1 232 ? 8.531 -3.172 -7.398 1 22.58 232 HIS B C 1
ATOM 7851 O O . HIS B 1 232 ? 7.707 -2.404 -6.898 1 22.58 232 HIS B O 1
ATOM 7857 N N . LEU B 1 233 ? 9.164 -2.414 -8.094 1 23.86 233 LEU B N 1
ATOM 7858 C CA . LEU B 1 233 ? 8.336 -1.511 -8.883 1 23.86 233 LEU B CA 1
ATOM 7859 C C . LEU B 1 233 ? 7.457 -2.291 -9.852 1 23.86 233 LEU B C 1
ATOM 7861 O O . LEU B 1 233 ? 7.949 -2.869 -10.82 1 23.86 233 LEU B O 1
ATOM 7865 N N . ARG B 1 234 ? 6.453 -3 -9.445 1 26.64 234 ARG B N 1
ATOM 7866 C CA . ARG B 1 234 ? 5.285 -3.654 -10.023 1 26.64 234 ARG B CA 1
ATOM 7867 C C . ARG B 1 234 ? 4.883 -2.986 -11.336 1 26.64 234 ARG B C 1
ATOM 7869 O O . ARG B 1 234 ? 5.289 -1.855 -11.609 1 26.64 234 ARG B O 1
ATOM 7876 N N . ALA B 1 235 ? 3.682 -3.488 -11.914 1 26.86 235 ALA B N 1
ATOM 7877 C CA . ALA B 1 235 ? 2.863 -3.582 -13.125 1 26.86 235 ALA B CA 1
ATOM 7878 C C . ALA B 1 235 ? 2.373 -2.205 -13.562 1 26.86 235 ALA B C 1
ATOM 7880 O O . ALA B 1 235 ? 1.541 -1.592 -12.891 1 26.86 235 ALA B O 1
ATOM 7881 N N . ALA B 1 236 ? 3.088 -1.465 -14.039 1 29.11 236 ALA B N 1
ATOM 7882 C CA . ALA B 1 236 ? 2.709 -0.209 -14.68 1 29.11 236 ALA B CA 1
ATOM 7883 C C . ALA B 1 236 ? 1.644 -0.439 -15.75 1 29.11 236 ALA B C 1
ATOM 7885 O O . ALA B 1 236 ? 1.936 -0.97 -16.828 1 29.11 236 ALA B O 1
ATOM 7886 N N . LEU B 1 237 ? 0.496 -0.94 -15.594 1 31.28 237 LEU B N 1
ATOM 7887 C CA . LEU B 1 237 ? -0.666 -0.887 -16.469 1 31.28 237 LEU B CA 1
ATOM 7888 C C . LEU B 1 237 ? -0.681 0.41 -17.266 1 31.28 237 LEU B C 1
ATOM 7890 O O . LEU B 1 237 ? -0.223 1.449 -16.797 1 31.28 237 LEU B O 1
ATOM 7894 N N . PRO B 1 238 ? -0.735 0.419 -18.562 1 36.72 238 PRO B N 1
ATOM 7895 C CA . PRO B 1 238 ? -0.845 1.533 -19.5 1 36.72 238 PRO B CA 1
ATOM 7896 C C . PRO B 1 238 ? -1.772 2.639 -19 1 36.72 238 PRO B C 1
ATOM 7898 O O . PRO B 1 238 ? -2.982 2.588 -19.234 1 36.72 238 PRO B O 1
ATOM 7901 N N . LEU B 1 239 ? -1.791 3.025 -17.922 1 43.62 239 LEU B N 1
ATOM 7902 C CA . LEU B 1 239 ? -2.631 3.998 -17.234 1 43.62 239 LEU B CA 1
ATOM 7903 C C . LEU B 1 239 ? -2.525 5.371 -17.891 1 43.62 239 LEU B C 1
ATOM 7905 O O . LEU B 1 239 ? -2.668 6.398 -17.219 1 43.62 239 LEU B O 1
ATOM 7909 N N . SER B 1 240 ? -1.881 5.574 -19.016 1 49.59 240 SER B N 1
ATOM 7910 C CA . SER B 1 240 ? -1.648 6.879 -19.625 1 49.59 240 SER B CA 1
ATOM 7911 C C . SER B 1 240 ? -2.945 7.672 -19.75 1 49.59 240 SER B C 1
ATOM 7913 O O . SER B 1 240 ? -3.004 8.836 -19.359 1 49.59 240 SER B O 1
ATOM 7915 N N . GLY B 1 241 ? -3.9 7.031 -20.422 1 54.25 241 GLY B N 1
ATOM 7916 C CA . GLY B 1 241 ? -5.113 7.82 -20.578 1 54.25 241 GLY B CA 1
ATOM 7917 C C . GLY B 1 241 ? -5.738 8.234 -19.266 1 54.25 241 GLY B C 1
ATOM 7918 O O . GLY B 1 241 ? -6.156 9.383 -19.094 1 54.25 241 GLY B O 1
ATOM 7919 N N . GLY B 1 242 ? -5.531 7.367 -18.391 1 65.88 242 GLY B N 1
ATOM 7920 C CA . GLY B 1 242 ? -6.164 7.691 -17.125 1 65.88 242 GLY B CA 1
ATOM 7921 C C . GLY B 1 242 ? -5.41 8.75 -16.328 1 65.88 242 GLY B C 1
ATOM 7922 O O . GLY B 1 242 ? -6.023 9.625 -15.727 1 65.88 242 GLY B O 1
ATOM 7923 N N . LEU B 1 243 ? -4.051 8.766 -16.547 1 75.12 243 LEU B N 1
ATOM 7924 C CA . LEU B 1 243 ? -3.254 9.727 -15.797 1 75.12 243 LEU B CA 1
ATOM 7925 C C . LEU B 1 243 ? -3.441 11.141 -16.359 1 75.12 243 LEU B C 1
ATOM 7927 O O . LEU B 1 243 ? -3.574 12.102 -15.586 1 75.12 243 LEU B O 1
ATOM 7931 N N . GLN B 1 244 ? -3.467 11.258 -17.672 1 73.94 244 GLN B N 1
ATOM 7932 C CA . GLN B 1 244 ? -3.633 12.578 -18.281 1 73.94 244 GLN B CA 1
ATOM 7933 C C . GLN B 1 244 ? -4.992 13.172 -17.938 1 73.94 244 GLN B C 1
ATOM 7935 O O . GLN B 1 244 ? -5.105 14.375 -17.688 1 73.94 244 GLN B O 1
ATOM 7940 N N . GLN B 1 245 ? -5.832 12.273 -17.938 1 78.62 245 GLN B N 1
ATOM 7941 C CA . GLN B 1 245 ? -7.168 12.742 -17.594 1 78.62 245 GLN B CA 1
ATOM 7942 C C . GLN B 1 245 ? -7.242 13.164 -16.125 1 78.62 245 GLN B C 1
ATOM 7944 O O . GLN B 1 245 ? -7.895 14.156 -15.797 1 78.62 245 GLN B O 1
ATOM 7949 N N . VAL B 1 246 ? -6.523 12.461 -15.398 1 84.19 246 VAL B N 1
ATOM 7950 C CA . VAL B 1 246 ? -6.52 12.805 -13.977 1 84.19 246 VAL B CA 1
ATOM 7951 C C . VAL B 1 246 ? -5.77 14.117 -13.766 1 84.19 246 VAL B C 1
ATOM 7953 O O . VAL B 1 246 ? -6.215 14.977 -13 1 84.19 246 VAL B O 1
ATOM 7956 N N . MET B 1 247 ? -4.699 14.297 -14.484 1 80.81 247 MET B N 1
ATOM 7957 C CA . MET B 1 247 ? -3.906 15.516 -14.367 1 80.81 247 MET B CA 1
ATOM 7958 C C . MET B 1 247 ? -4.676 16.719 -14.906 1 80.81 247 MET B C 1
ATOM 7960 O O . MET B 1 247 ? -4.637 17.797 -14.32 1 80.81 247 MET B O 1
ATOM 7964 N N . ALA B 1 248 ? -5.348 16.469 -15.922 1 77.81 248 ALA B N 1
ATOM 7965 C CA . ALA B 1 248 ? -6.148 17.531 -16.516 1 77.81 248 ALA B CA 1
ATOM 7966 C C . ALA B 1 248 ? -7.281 17.953 -15.586 1 77.81 248 ALA B C 1
ATOM 7968 O O . ALA B 1 248 ? -7.598 19.141 -15.477 1 77.81 248 ALA B O 1
ATOM 7969 N N . GLN B 1 249 ? -7.797 17 -14.992 1 79 249 GLN B N 1
ATOM 7970 C CA . GLN B 1 249 ? -8.914 17.297 -14.102 1 79 249 GLN B CA 1
ATOM 7971 C C . GLN B 1 249 ? -8.438 18.047 -12.859 1 79 249 GLN B C 1
ATOM 7973 O O . GLN B 1 249 ? -9.188 18.844 -12.281 1 79 249 GLN B O 1
ATOM 7978 N N . LEU B 1 250 ? -7.25 17.766 -12.484 1 79.56 250 LEU B N 1
ATOM 7979 C CA . LEU B 1 250 ? -6.719 18.438 -11.305 1 79.56 250 LEU B CA 1
ATOM 7980 C C . LEU B 1 250 ? -6.004 19.734 -11.695 1 79.56 250 LEU B C 1
ATOM 7982 O O . LEU B 1 250 ? -5.59 20.5 -10.82 1 79.56 250 LEU B O 1
ATOM 7986 N N . GLY B 1 251 ? -5.938 20.016 -12.898 1 71.94 251 GLY B N 1
ATOM 7987 C CA . GLY B 1 251 ? -5.332 21.25 -13.391 1 71.94 251 GLY B CA 1
ATOM 7988 C C . GLY B 1 251 ? -3.82 21.25 -13.281 1 71.94 251 GLY B C 1
ATOM 7989 O O . GLY B 1 251 ? -3.207 22.297 -13.094 1 71.94 251 GLY B O 1
ATOM 7990 N N . LEU B 1 252 ? -3.377 20.078 -13.109 1 73.44 252 LEU B N 1
ATOM 7991 C CA . LEU B 1 252 ? -1.93 20.016 -12.938 1 73.44 252 LEU B CA 1
ATOM 7992 C C . LEU B 1 252 ? -1.213 20.125 -14.273 1 73.44 252 LEU B C 1
ATOM 7994 O O . LEU B 1 252 ? -1.672 19.562 -15.273 1 73.44 252 LEU B O 1
ATOM 7998 N N . THR B 1 253 ? -0.449 21.203 -14.25 1 59.69 253 THR B N 1
ATOM 7999 C CA . THR B 1 253 ? 0.428 21.312 -15.406 1 59.69 253 THR B CA 1
ATOM 8000 C C . THR B 1 253 ? 1.689 20.469 -15.219 1 59.69 253 THR B C 1
ATOM 8002 O O . THR B 1 253 ? 2.045 20.125 -14.086 1 59.69 253 THR B O 1
ATOM 8005 N N . VAL B 1 254 ? 2.135 19.859 -16.281 1 60.06 254 VAL B N 1
ATOM 8006 C CA . VAL B 1 254 ? 3.344 19.047 -16.297 1 60.06 254 VAL B CA 1
ATOM 8007 C C . VAL B 1 254 ? 4.551 19.906 -15.93 1 60.06 254 VAL B C 1
ATOM 8009 O O . VAL B 1 254 ? 4.758 20.984 -16.5 1 60.06 254 VAL B O 1
ATOM 8012 N N . GLY B 1 255 ? 5.145 19.828 -14.406 1 65.06 255 GLY B N 1
ATOM 8013 C CA . GLY B 1 255 ? 6.309 20.547 -13.914 1 65.06 255 GLY B CA 1
ATOM 8014 C C . GLY B 1 255 ? 6.77 20.094 -12.547 1 65.06 255 GLY B C 1
ATOM 8015 O O . GLY B 1 255 ? 6.398 19.016 -12.094 1 65.06 255 GLY B O 1
ATOM 8016 N N . ASP B 1 256 ? 7.781 20.797 -12.086 1 72.19 256 ASP B N 1
ATOM 8017 C CA . ASP B 1 256 ? 8.359 20.547 -10.766 1 72.19 256 ASP B CA 1
ATOM 8018 C C . ASP B 1 256 ? 7.547 21.25 -9.68 1 72.19 256 ASP B C 1
ATOM 8020 O O . ASP B 1 256 ? 8.07 21.531 -8.594 1 72.19 256 ASP B O 1
ATOM 8024 N N . GLU B 1 257 ? 6.363 21.359 -10.07 1 83.38 257 GLU B N 1
ATOM 8025 C CA . GLU B 1 257 ? 5.547 22.078 -9.094 1 83.38 257 GLU B CA 1
ATOM 8026 C C . GLU B 1 257 ? 4.992 21.125 -8.039 1 83.38 257 GLU B C 1
ATOM 8028 O O . GLU B 1 257 ? 4.797 19.938 -8.305 1 83.38 257 GLU B O 1
ATOM 8033 N N . ILE B 1 258 ? 5.004 21.609 -6.91 1 92.31 258 ILE B N 1
ATOM 8034 C CA . ILE B 1 258 ? 4.402 20.906 -5.785 1 92.31 258 ILE B CA 1
ATOM 8035 C C . ILE B 1 258 ? 3.242 21.719 -5.223 1 92.31 258 ILE B C 1
ATOM 8037 O O . ILE B 1 258 ? 3.453 22.734 -4.559 1 92.31 258 ILE B O 1
ATOM 8041 N N . ARG B 1 259 ? 2.062 21.25 -5.512 1 90.75 259 ARG B N 1
ATOM 8042 C CA . ARG B 1 259 ? 0.913 22.047 -5.086 1 90.75 259 ARG B CA 1
ATOM 8043 C C . ARG B 1 259 ? -0.158 21.156 -4.457 1 90.75 259 ARG B C 1
ATOM 8045 O O . ARG B 1 259 ? -1.115 21.672 -3.863 1 90.75 259 ARG B O 1
ATOM 8052 N N . PHE B 1 260 ? 0.099 19.875 -4.531 1 91.69 260 PHE B N 1
ATOM 8053 C CA . PHE B 1 260 ? -0.976 18.984 -4.098 1 91.69 260 PHE B CA 1
ATOM 8054 C C . PHE B 1 260 ? -0.481 18.016 -3.033 1 91.69 260 PHE B C 1
ATOM 8056 O O . PHE B 1 260 ? 0.705 17.688 -2.994 1 91.69 260 PHE B O 1
ATOM 8063 N N . ASN B 1 261 ? -1.407 17.688 -2.188 1 93.56 261 ASN B N 1
ATOM 8064 C CA . ASN B 1 261 ? -1.214 16.516 -1.339 1 93.56 261 ASN B CA 1
ATOM 8065 C C . ASN B 1 261 ? -1.762 15.258 -1.996 1 93.56 261 ASN B C 1
ATOM 8067 O O . ASN B 1 261 ? -2.928 14.906 -1.805 1 93.56 261 ASN B O 1
ATOM 8071 N N . VAL B 1 262 ? -0.955 14.547 -2.639 1 93.62 262 VAL B N 1
ATOM 8072 C CA . VAL B 1 262 ? -1.353 13.422 -3.477 1 93.62 262 VAL B CA 1
ATOM 8073 C C . VAL B 1 262 ? -1.827 12.266 -2.6 1 93.62 262 VAL B C 1
ATOM 8075 O O . VAL B 1 262 ? -2.619 11.43 -3.039 1 93.62 262 VAL B O 1
ATOM 8078 N N . CYS B 1 263 ? -1.311 12.18 -1.38 1 93.69 263 CYS B N 1
ATOM 8079 C CA . CYS B 1 263 ? -1.802 11.148 -0.473 1 93.69 263 CYS B CA 1
ATOM 8080 C C . CYS B 1 263 ? -3.293 11.32 -0.205 1 93.69 263 CYS B C 1
ATOM 8082 O O . CYS B 1 263 ? -4.043 10.344 -0.185 1 93.69 263 CYS B O 1
ATOM 8084 N N . GLU B 1 264 ? -3.709 12.562 -0.047 1 89.69 264 GLU B N 1
ATOM 8085 C CA . GLU B 1 264 ? -5.125 12.836 0.183 1 89.69 264 GLU B CA 1
ATOM 8086 C C . GLU B 1 264 ? -5.945 12.586 -1.081 1 89.69 264 GLU B C 1
ATOM 8088 O O . GLU B 1 264 ? -7.125 12.242 -1.003 1 89.69 264 GLU B O 1
ATOM 8093 N N . VAL B 1 265 ? -5.328 12.773 -2.217 1 90.38 265 VAL B N 1
ATOM 8094 C CA . VAL B 1 265 ? -6.008 12.438 -3.465 1 90.38 265 VAL B CA 1
ATOM 8095 C C . VAL B 1 265 ? -6.297 10.945 -3.508 1 90.38 265 VAL B C 1
ATOM 8097 O O . VAL B 1 265 ? -7.379 10.523 -3.928 1 90.38 265 VAL B O 1
ATOM 8100 N N . GLY B 1 266 ? -5.309 10.195 -3.127 1 91.38 266 GLY B N 1
ATOM 8101 C CA . GLY B 1 266 ? -5.5 8.75 -3.088 1 91.38 266 GLY B CA 1
ATOM 8102 C C . GLY B 1 266 ? -6.621 8.32 -2.16 1 91.38 266 GLY B C 1
ATOM 8103 O O . GLY B 1 266 ? -7.391 7.418 -2.486 1 91.38 266 GLY B O 1
ATOM 8104 N N . VAL B 1 267 ? -6.695 8.969 -1.021 1 87.88 267 VAL B N 1
ATOM 8105 C CA . VAL B 1 267 ? -7.754 8.656 -0.065 1 87.88 267 VAL B CA 1
ATOM 8106 C C . VAL B 1 267 ? -9.109 9.07 -0.636 1 87.88 267 VAL B C 1
ATOM 8108 O O . VAL B 1 267 ? -10.102 8.367 -0.464 1 87.88 267 VAL B O 1
ATOM 8111 N N . ALA B 1 268 ? -9.109 10.156 -1.328 1 83.69 268 ALA B N 1
ATOM 8112 C CA . ALA B 1 268 ? -10.352 10.656 -1.903 1 83.69 268 ALA B CA 1
ATOM 8113 C C . ALA B 1 268 ? -10.875 9.727 -2.992 1 83.69 268 ALA B C 1
ATOM 8115 O O . ALA B 1 268 ? -12.086 9.617 -3.199 1 83.69 268 ALA B O 1
ATOM 8116 N N . VAL B 1 269 ? -9.992 9.047 -3.648 1 87.75 269 VAL B N 1
ATOM 8117 C CA . VAL B 1 269 ? -10.422 8.148 -4.711 1 87.75 269 VAL B CA 1
ATOM 8118 C C . VAL B 1 269 ? -10.812 6.793 -4.113 1 87.75 269 VAL B C 1
ATOM 8120 O O . VAL B 1 269 ? -11.336 5.926 -4.812 1 87.75 269 VAL B O 1
ATOM 8123 N N . GLY B 1 270 ? -10.562 6.59 -2.84 1 85.44 270 GLY B N 1
ATOM 8124 C CA . GLY B 1 270 ? -11.109 5.414 -2.176 1 85.44 270 GLY B CA 1
ATOM 8125 C C . GLY B 1 270 ? -10.039 4.484 -1.636 1 85.44 270 GLY B C 1
ATOM 8126 O O . GLY B 1 270 ? -10.352 3.443 -1.052 1 85.44 270 GLY B O 1
ATOM 8127 N N . LEU B 1 271 ? -8.789 4.746 -1.812 1 90.31 271 LEU B N 1
ATOM 8128 C CA . LEU B 1 271 ? -7.719 3.871 -1.336 1 90.31 271 LEU B CA 1
ATOM 8129 C C . LEU B 1 271 ? -7.41 4.141 0.133 1 90.31 271 LEU B C 1
ATOM 8131 O O . LEU B 1 271 ? -7.66 5.242 0.633 1 90.31 271 LEU B O 1
ATOM 8135 N N . PRO B 1 272 ? -6.926 3.135 0.817 1 88.75 272 PRO B N 1
ATOM 8136 C CA . PRO B 1 272 ? -6.516 3.365 2.203 1 88.75 272 PRO B CA 1
ATOM 8137 C C . PRO B 1 272 ? -5.285 4.266 2.312 1 88.75 272 PRO B C 1
ATOM 8139 O O . PRO B 1 272 ? -4.363 4.152 1.503 1 88.75 272 PRO B O 1
ATOM 8142 N N . ARG B 1 273 ? -5.25 5.156 3.242 1 89.5 273 ARG B N 1
ATOM 8143 C CA . ARG B 1 273 ? -4.191 6.148 3.414 1 89.5 273 ARG B CA 1
ATOM 8144 C C . ARG B 1 273 ? -2.834 5.477 3.592 1 89.5 273 ARG B C 1
ATOM 8146 O O . ARG B 1 273 ? -1.846 5.891 2.982 1 89.5 273 ARG B O 1
ATOM 8153 N N . ARG B 1 274 ? -2.752 4.484 4.398 1 89.81 274 ARG B N 1
ATOM 8154 C CA . ARG B 1 274 ? -1.476 3.834 4.68 1 89.81 274 ARG B CA 1
ATOM 8155 C C . ARG B 1 274 ? -0.875 3.234 3.414 1 89.81 274 ARG B C 1
ATOM 8157 O O . ARG B 1 274 ? 0.333 3.33 3.188 1 89.81 274 ARG B O 1
ATOM 8164 N N . THR B 1 275 ? -1.704 2.592 2.623 1 91.75 275 THR B N 1
ATOM 8165 C CA . THR B 1 275 ? -1.222 1.964 1.398 1 91.75 275 THR B CA 1
ATOM 8166 C C . THR B 1 275 ? -0.674 3.012 0.433 1 91.75 275 THR B C 1
ATOM 8168 O O . THR B 1 275 ? 0.383 2.816 -0.169 1 91.75 275 THR B O 1
ATOM 8171 N N . VAL B 1 276 ? -1.359 4.102 0.322 1 93.75 276 VAL B N 1
ATOM 8172 C CA . VAL B 1 276 ? -0.934 5.16 -0.588 1 93.75 276 VAL B CA 1
ATOM 8173 C C . VAL B 1 276 ? 0.363 5.789 -0.081 1 93.75 276 VAL B C 1
ATOM 8175 O O . VAL B 1 276 ? 1.307 5.984 -0.851 1 93.75 276 VAL B O 1
ATOM 8178 N N . ARG B 1 277 ? 0.345 6.102 1.158 1 93.88 277 ARG B N 1
ATOM 8179 C CA . ARG B 1 277 ? 1.518 6.734 1.755 1 93.88 277 ARG B CA 1
ATOM 8180 C C . ARG B 1 277 ? 2.76 5.871 1.566 1 93.88 277 ARG B C 1
ATOM 8182 O O . ARG B 1 277 ? 3.805 6.363 1.136 1 93.88 277 ARG B O 1
ATOM 8189 N N . GLU B 1 278 ? 2.645 4.605 1.881 1 92.69 278 GLU B N 1
ATOM 8190 C CA . GLU B 1 278 ? 3.797 3.715 1.763 1 92.69 278 GLU B CA 1
ATOM 8191 C C . GLU B 1 278 ? 4.242 3.578 0.31 1 92.69 278 GLU B C 1
ATOM 8193 O O . GLU B 1 278 ? 5.438 3.465 0.03 1 92.69 278 GLU B O 1
ATOM 8198 N N . TYR B 1 279 ? 3.291 3.525 -0.544 1 92.19 279 TYR B N 1
ATOM 8199 C CA . TYR B 1 279 ? 3.639 3.432 -1.958 1 92.19 279 TYR B CA 1
ATOM 8200 C C . TYR B 1 279 ? 4.363 4.688 -2.426 1 92.19 279 TYR B C 1
ATOM 8202 O O . TYR B 1 279 ? 5.309 4.609 -3.215 1 92.19 279 TYR B O 1
ATOM 8210 N N . LEU B 1 280 ? 3.939 5.844 -1.924 1 93.69 280 LEU B N 1
ATOM 8211 C CA . LEU B 1 280 ? 4.535 7.109 -2.334 1 93.69 280 LEU B CA 1
ATOM 8212 C C . LEU B 1 280 ? 5.922 7.281 -1.725 1 93.69 280 LEU B C 1
ATOM 8214 O O . LEU B 1 280 ? 6.762 8.008 -2.27 1 93.69 280 LEU B O 1
ATOM 8218 N N . LEU B 1 281 ? 6.125 6.703 -0.608 1 93.94 281 LEU B N 1
ATOM 8219 C CA . LEU B 1 281 ? 7.406 6.855 0.07 1 93.94 281 LEU B CA 1
ATOM 8220 C C . LEU B 1 281 ? 8.43 5.863 -0.478 1 93.94 281 LEU B C 1
ATOM 8222 O O . LEU B 1 281 ? 9.602 5.898 -0.092 1 93.94 281 LEU B O 1
ATOM 8226 N N . GLU B 1 282 ? 7.918 5.023 -1.368 1 90.88 282 GLU B N 1
ATOM 8227 C CA . GLU B 1 282 ? 8.828 4.023 -1.926 1 90.88 282 GLU B CA 1
ATOM 8228 C C . GLU B 1 282 ? 9.562 4.57 -3.145 1 90.88 282 GLU B C 1
ATOM 8230 O O . GLU B 1 282 ? 9.281 4.172 -4.277 1 90.88 282 GLU B O 1
ATOM 8235 N N . GLY B 1 283 ? 10.477 5.391 -2.896 1 85.19 283 GLY B N 1
ATOM 8236 C CA . GLY B 1 283 ? 11.391 5.855 -3.928 1 85.19 283 GLY B CA 1
ATOM 8237 C C . GLY B 1 283 ? 10.742 6.797 -4.926 1 85.19 283 GLY B C 1
ATOM 8238 O O . GLY B 1 283 ? 11.273 7.012 -6.02 1 85.19 283 GLY B O 1
ATOM 8239 N N . VAL B 1 284 ? 9.625 7.375 -4.691 1 90 284 VAL B N 1
ATOM 8240 C CA . VAL B 1 284 ? 8.93 8.289 -5.594 1 90 284 VAL B CA 1
ATOM 8241 C C . VAL B 1 284 ? 9.391 9.719 -5.34 1 90 284 VAL B C 1
ATOM 8243 O O . VAL B 1 284 ? 9.586 10.125 -4.191 1 90 284 VAL B O 1
ATOM 8246 N N . ALA B 1 285 ? 9.594 10.414 -6.395 1 89.06 285 ALA B N 1
ATOM 8247 C CA . ALA B 1 285 ? 9.992 11.812 -6.277 1 89.06 285 ALA B CA 1
ATOM 8248 C C . ALA B 1 285 ? 8.891 12.648 -5.633 1 89.06 285 ALA B C 1
ATOM 8250 O O . ALA B 1 285 ? 7.73 12.234 -5.598 1 89.06 285 ALA B O 1
ATOM 8251 N N . ILE B 1 286 ? 9.219 13.836 -5.09 1 93.38 286 ILE B N 1
ATOM 8252 C CA . ILE B 1 286 ? 8.281 14.617 -4.289 1 93.38 286 ILE B CA 1
ATOM 8253 C C . ILE B 1 286 ? 7.445 15.516 -5.195 1 93.38 286 ILE B C 1
ATOM 8255 O O . ILE B 1 286 ? 6.441 16.078 -4.762 1 93.38 286 ILE B O 1
ATOM 8259 N N . GLU B 1 287 ? 7.75 15.602 -6.457 1 90.62 287 GLU B N 1
ATOM 8260 C CA . GLU B 1 287 ? 6.984 16.438 -7.379 1 90.62 287 GLU B CA 1
ATOM 8261 C C . GLU B 1 287 ? 5.598 15.852 -7.625 1 90.62 287 GLU B C 1
ATOM 8263 O O . GLU B 1 287 ? 5.41 14.633 -7.578 1 90.62 287 GLU B O 1
ATOM 8268 N N . ASP B 1 288 ? 4.645 16.703 -7.93 1 91 288 ASP B N 1
ATOM 8269 C CA . ASP B 1 288 ? 3.254 16.297 -8.078 1 91 288 ASP B CA 1
ATOM 8270 C C . ASP B 1 288 ? 3.094 15.32 -9.242 1 91 288 ASP B C 1
ATOM 8272 O O . ASP B 1 288 ? 2.328 14.352 -9.156 1 91 288 ASP B O 1
ATOM 8276 N N . SER B 1 289 ? 3.738 15.578 -10.297 1 85.81 289 SER B N 1
ATOM 8277 C CA . SER B 1 289 ? 3.602 14.719 -11.469 1 85.81 289 SER B CA 1
ATOM 8278 C C . SER B 1 289 ? 4.039 13.289 -11.164 1 85.81 289 SER B C 1
ATOM 8280 O O . SER B 1 289 ? 3.348 12.336 -11.523 1 85.81 289 SER B O 1
ATOM 8282 N N . ALA B 1 290 ? 5.188 13.203 -10.516 1 88.25 290 ALA B N 1
ATOM 8283 C CA . ALA B 1 290 ? 5.688 11.883 -10.156 1 88.25 290 ALA B CA 1
ATOM 8284 C C . ALA B 1 290 ? 4.766 11.203 -9.141 1 88.25 290 ALA B C 1
ATOM 8286 O O . ALA B 1 290 ? 4.523 10 -9.227 1 88.25 290 ALA B O 1
ATOM 8287 N N . GLN B 1 291 ? 4.277 11.922 -8.188 1 93.69 291 GLN B N 1
ATOM 8288 C CA . GLN B 1 291 ? 3.395 11.383 -7.156 1 93.69 291 GLN B CA 1
ATOM 8289 C C . GLN B 1 291 ? 2.076 10.906 -7.758 1 93.69 291 GLN B C 1
ATOM 8291 O O . GLN B 1 291 ? 1.558 9.852 -7.383 1 93.69 291 GLN B O 1
ATOM 8296 N N . LEU B 1 292 ? 1.565 11.641 -8.711 1 90.88 292 LEU B N 1
ATOM 8297 C CA . LEU B 1 292 ? 0.297 11.266 -9.328 1 90.88 292 LEU B CA 1
ATOM 8298 C C . LEU B 1 292 ? 0.465 10.047 -10.227 1 90.88 292 LEU B C 1
ATOM 8300 O O . LEU B 1 292 ? -0.439 9.211 -10.32 1 90.88 292 LEU B O 1
ATOM 8304 N N . GLU B 1 293 ? 1.512 10.031 -10.844 1 88.06 293 GLU B N 1
ATOM 8305 C CA . GLU B 1 293 ? 1.792 8.852 -11.656 1 88.06 293 GLU B CA 1
ATOM 8306 C C . GLU B 1 293 ? 1.838 7.59 -10.789 1 88.06 293 GLU B C 1
ATOM 8308 O O . GLU B 1 293 ? 1.312 6.547 -11.18 1 88.06 293 GLU B O 1
ATOM 8313 N N . ALA B 1 294 ? 2.559 7.715 -9.742 1 91.75 294 ALA B N 1
ATOM 8314 C CA . ALA B 1 294 ? 2.637 6.586 -8.82 1 91.75 294 ALA B CA 1
ATOM 8315 C C . ALA B 1 294 ? 1.255 6.215 -8.289 1 91.75 294 ALA B C 1
ATOM 8317 O O . ALA B 1 294 ? 0.934 5.031 -8.156 1 91.75 294 ALA B O 1
ATOM 8318 N N . LEU B 1 295 ? 0.415 7.176 -7.98 1 93.5 295 LEU B N 1
ATOM 8319 C CA . LEU B 1 295 ? -0.919 6.918 -7.449 1 93.5 295 LEU B CA 1
ATOM 8320 C C . LEU B 1 295 ? -1.79 6.211 -8.484 1 93.5 295 LEU B C 1
ATOM 8322 O O . LEU B 1 295 ? -2.504 5.262 -8.156 1 93.5 295 LEU B O 1
ATOM 8326 N N . VAL B 1 296 ? -1.737 6.719 -9.734 1 91.44 296 VAL B N 1
ATOM 8327 C CA . VAL B 1 296 ? -2.557 6.125 -10.789 1 91.44 296 VAL B CA 1
ATOM 8328 C C . VAL B 1 296 ? -2.107 4.688 -11.039 1 91.44 296 VAL B C 1
ATOM 8330 O O . VAL B 1 296 ? -2.938 3.797 -11.25 1 91.44 296 VAL B O 1
ATOM 8333 N N . SER B 1 297 ? -0.857 4.477 -10.977 1 89.69 297 SER B N 1
ATOM 8334 C CA . SER B 1 297 ? -0.337 3.123 -11.141 1 89.69 297 SER B CA 1
ATOM 8335 C C . SER B 1 297 ? -0.818 2.207 -10.023 1 89.69 297 SER B C 1
ATOM 8337 O O . SER B 1 297 ? -1.195 1.06 -10.273 1 89.69 297 SER B O 1
ATOM 8339 N N . LEU B 1 298 ? -0.697 2.672 -8.828 1 91.5 298 LEU B N 1
ATOM 8340 C CA . LEU B 1 298 ? -1.168 1.895 -7.684 1 91.5 298 LEU B CA 1
ATOM 8341 C C . LEU B 1 298 ? -2.654 1.577 -7.816 1 91.5 298 LEU B C 1
ATOM 8343 O O . LEU B 1 298 ? -3.076 0.445 -7.566 1 91.5 298 LEU B O 1
ATOM 8347 N N . TYR B 1 299 ? -3.447 2.555 -8.234 1 93.19 299 TYR B N 1
ATOM 8348 C CA . TYR B 1 299 ? -4.887 2.361 -8.359 1 93.19 299 TYR B CA 1
ATOM 8349 C C . TYR B 1 299 ? -5.211 1.319 -9.422 1 93.19 299 TYR B C 1
ATOM 8351 O O . TYR B 1 299 ? -6.098 0.484 -9.234 1 93.19 299 TYR B O 1
ATOM 8359 N N . MET B 1 300 ? -4.551 1.404 -10.469 1 88.44 300 MET B N 1
ATOM 8360 C CA . MET B 1 300 ? -4.797 0.478 -11.57 1 88.44 300 MET B CA 1
ATOM 8361 C C . MET B 1 300 ? -4.336 -0.931 -11.211 1 88.44 300 MET B C 1
ATOM 8363 O O . MET B 1 300 ? -4.945 -1.915 -11.633 1 88.44 300 MET B O 1
ATOM 8367 N N . GLU B 1 301 ? -3.266 -1.002 -10.5 1 85 301 GLU B N 1
ATOM 8368 C CA . GLU B 1 301 ? -2.797 -2.309 -10.055 1 85 301 GLU B CA 1
ATOM 8369 C C . GLU B 1 301 ? -3.811 -2.973 -9.125 1 85 301 GLU B C 1
ATOM 8371 O O . GLU B 1 301 ? -4.027 -4.184 -9.203 1 85 301 GLU B O 1
ATOM 8376 N N . LYS B 1 302 ? -4.449 -2.209 -8.328 1 87.75 302 LYS B N 1
ATOM 8377 C CA . LYS B 1 302 ? -5.348 -2.762 -7.32 1 87.75 302 LYS B CA 1
ATOM 8378 C C . LYS B 1 302 ? -6.746 -2.979 -7.895 1 87.75 302 LYS B C 1
ATOM 8380 O O . LYS B 1 302 ? -7.387 -3.996 -7.617 1 87.75 302 LYS B O 1
ATOM 8385 N N . THR B 1 303 ? -7.328 -2.094 -8.672 1 87.44 303 THR B N 1
ATOM 8386 C CA . THR B 1 303 ? -8.727 -2.172 -9.07 1 87.44 303 THR B CA 1
ATOM 8387 C C . THR B 1 303 ? -8.844 -2.502 -10.555 1 87.44 303 THR B C 1
ATOM 8389 O O . THR B 1 303 ? -9.883 -3.004 -11 1 87.44 303 THR B O 1
ATOM 8392 N N . GLN B 1 304 ? -7.938 -2.156 -11.398 1 82.62 304 GLN B N 1
ATOM 8393 C CA . GLN B 1 304 ? -7.984 -2.299 -12.852 1 82.62 304 GLN B CA 1
ATOM 8394 C C . GLN B 1 304 ? -9.219 -1.612 -13.43 1 82.62 304 GLN B C 1
ATOM 8396 O O . GLN B 1 304 ? -9.82 -2.105 -14.383 1 82.62 304 GLN B O 1
ATOM 8401 N N . ASP B 1 305 ? -9.664 -0.633 -12.734 1 86.38 305 ASP B N 1
ATOM 8402 C CA . ASP B 1 305 ? -10.859 0.104 -13.133 1 86.38 305 ASP B CA 1
ATOM 8403 C C . ASP B 1 305 ? -10.539 1.576 -13.383 1 86.38 305 ASP B C 1
ATOM 8405 O O . ASP B 1 305 ? -10.664 2.408 -12.484 1 86.38 305 ASP B O 1
ATOM 8409 N N . ALA B 1 306 ? -10.359 1.938 -14.594 1 85.31 306 ALA B N 1
ATOM 8410 C CA . ALA B 1 306 ? -9.992 3.303 -14.953 1 85.31 306 ALA B CA 1
ATOM 8411 C C . ALA B 1 306 ? -11.203 4.23 -14.914 1 85.31 306 ALA B C 1
ATOM 8413 O O . ALA B 1 306 ? -11.078 5.41 -14.586 1 85.31 306 ALA B O 1
ATOM 8414 N N . ASP B 1 307 ? -12.328 3.664 -15.219 1 84.38 307 ASP B N 1
ATOM 8415 C CA . ASP B 1 307 ? -13.539 4.477 -15.234 1 84.38 307 ASP B CA 1
ATOM 8416 C C . ASP B 1 307 ? -13.922 4.926 -13.828 1 84.38 307 ASP B C 1
ATOM 8418 O O . ASP B 1 307 ? -14.344 6.066 -13.633 1 84.38 307 ASP B O 1
ATOM 8422 N N . ARG B 1 308 ? -13.75 4.023 -12.977 1 87.31 308 ARG B N 1
ATOM 8423 C CA . ARG B 1 308 ? -14.039 4.375 -11.594 1 87.31 308 ARG B CA 1
ATOM 8424 C C . ARG B 1 308 ? -13.078 5.449 -11.094 1 87.31 308 ARG B C 1
ATOM 8426 O O . ARG B 1 308 ? -13.484 6.355 -10.352 1 87.31 308 ARG B O 1
ATOM 8433 N N . LEU B 1 309 ? -11.875 5.395 -11.477 1 88.69 309 LEU B N 1
ATOM 8434 C CA . LEU B 1 309 ? -10.883 6.387 -11.086 1 88.69 309 LEU B CA 1
ATOM 8435 C C . LEU B 1 309 ? -11.25 7.766 -11.617 1 88.69 309 LEU B C 1
ATOM 8437 O O . LEU B 1 309 ? -11.258 8.75 -10.875 1 88.69 309 LEU B O 1
ATOM 8441 N N . LEU B 1 310 ? -11.641 7.844 -12.875 1 85.31 310 LEU B N 1
ATOM 8442 C CA . LEU B 1 310 ? -11.953 9.117 -13.508 1 85.31 310 LEU B CA 1
ATOM 8443 C C . LEU B 1 310 ? -13.234 9.719 -12.93 1 85.31 310 LEU B C 1
ATOM 8445 O O . LEU B 1 310 ? -13.328 10.93 -12.742 1 85.31 310 LEU B O 1
ATOM 8449 N N . SER B 1 311 ? -14.109 8.844 -12.648 1 83.5 311 SER B N 1
ATOM 8450 C CA . SER B 1 311 ? -15.359 9.32 -12.07 1 83.5 311 SER B CA 1
ATOM 8451 C C . SER B 1 311 ? -15.133 9.914 -10.68 1 83.5 311 SER B C 1
ATOM 8453 O O . SER B 1 311 ? -15.68 10.961 -10.352 1 83.5 311 SER B O 1
ATOM 8455 N N . ARG B 1 312 ? -14.305 9.305 -9.945 1 84.38 312 ARG B N 1
ATOM 8456 C CA . ARG B 1 312 ? -14.039 9.773 -8.586 1 84.38 312 ARG B CA 1
ATOM 8457 C C . ARG B 1 312 ? -13.211 11.055 -8.602 1 84.38 312 ARG B C 1
ATOM 8459 O O . ARG B 1 312 ? -13.383 11.922 -7.742 1 84.38 312 ARG B O 1
ATOM 8466 N N . VAL B 1 313 ? -12.336 11.219 -9.562 1 85.38 313 VAL B N 1
ATOM 8467 C CA . VAL B 1 313 ? -11.492 12.406 -9.656 1 85.38 313 VAL B CA 1
ATOM 8468 C C . VAL B 1 313 ? -12.344 13.602 -10.102 1 85.38 313 VAL B C 1
ATOM 8470 O O . VAL B 1 313 ? -12.109 14.734 -9.68 1 85.38 313 VAL B O 1
ATOM 8473 N N . THR B 1 314 ? -13.32 13.297 -10.883 1 80.12 314 THR B N 1
ATOM 8474 C CA . THR B 1 314 ? -14.188 14.367 -11.352 1 80.12 314 THR B CA 1
ATOM 8475 C C . THR B 1 314 ? -15.078 14.875 -10.219 1 80.12 314 THR B C 1
ATOM 8477 O O . THR B 1 314 ? -15.469 16.047 -10.203 1 80.12 314 THR B O 1
ATOM 8480 N N . GLU B 1 315 ? -15.328 13.984 -9.328 1 74.94 315 GLU B N 1
ATOM 8481 C CA . GLU B 1 315 ? -16.156 14.375 -8.195 1 74.94 315 GLU B CA 1
ATOM 8482 C C . GLU B 1 315 ? -15.344 15.141 -7.152 1 74.94 315 GLU B C 1
ATOM 8484 O O . GLU B 1 315 ? -15.906 15.852 -6.32 1 74.94 315 GLU B O 1
ATOM 8489 N N . LEU B 1 316 ? -14.07 15.109 -7.281 1 78.12 316 LEU B N 1
ATOM 8490 C CA . LEU B 1 316 ? -13.195 15.742 -6.305 1 78.12 316 LEU B CA 1
ATOM 8491 C C . LEU B 1 316 ? -12.922 17.203 -6.684 1 78.12 316 LEU B C 1
ATOM 8493 O O . LEU B 1 316 ? -12.617 17.484 -7.84 1 78.12 316 LEU B O 1
ATOM 8497 N N . SER B 1 317 ? -13.211 18.062 -5.762 1 75.19 317 SER B N 1
ATOM 8498 C CA . SER B 1 317 ? -12.805 19.453 -5.957 1 75.19 317 SER B CA 1
ATOM 8499 C C . SER B 1 317 ? -11.312 19.625 -5.68 1 75.19 317 SER B C 1
ATOM 8501 O O . SER B 1 317 ? -10.82 19.234 -4.625 1 75.19 317 SER B O 1
ATOM 8503 N N . PRO B 1 318 ? -10.617 20.156 -6.594 1 78.56 318 PRO B N 1
ATOM 8504 C CA . PRO B 1 318 ? -9.164 20.297 -6.426 1 78.56 318 PRO B CA 1
ATOM 8505 C C . PRO B 1 318 ? -8.797 21.141 -5.207 1 78.56 318 PRO B C 1
ATOM 8507 O O . PRO B 1 318 ? -7.703 20.984 -4.656 1 78.56 318 PRO B O 1
ATOM 8510 N N . GLN B 1 319 ? -9.57 22 -4.773 1 76.88 319 GLN B N 1
ATOM 8511 C CA . GLN B 1 319 ? -9.258 22.906 -3.664 1 76.88 319 GLN B CA 1
ATOM 8512 C C . GLN B 1 319 ? -9.086 22.125 -2.361 1 76.88 319 GLN B C 1
ATOM 8514 O O . GLN B 1 319 ? -8.406 22.578 -1.44 1 76.88 319 GLN B O 1
ATOM 8519 N N . TRP B 1 320 ? -9.594 20.984 -2.357 1 75.94 320 TRP B N 1
ATOM 8520 C CA . TRP B 1 320 ? -9.547 20.188 -1.139 1 75.94 320 TRP B CA 1
ATOM 8521 C C . TRP B 1 320 ? -8.172 19.531 -0.967 1 75.94 320 TRP B C 1
ATOM 8523 O O . TRP B 1 320 ? -7.77 19.203 0.151 1 75.94 320 TRP B O 1
ATOM 8533 N N . VAL B 1 321 ? -7.539 19.406 -2.08 1 87.88 321 VAL B N 1
ATOM 8534 C CA . VAL B 1 321 ? -6.285 18.672 -1.997 1 87.88 321 VAL B CA 1
ATOM 8535 C C . VAL B 1 321 ? -5.113 19.594 -2.311 1 87.88 321 VAL B C 1
ATOM 8537 O O . VAL B 1 321 ? -3.955 19.156 -2.295 1 87.88 321 VAL B O 1
ATOM 8540 N N . GLN B 1 322 ? -5.387 20.828 -2.453 1 89.69 322 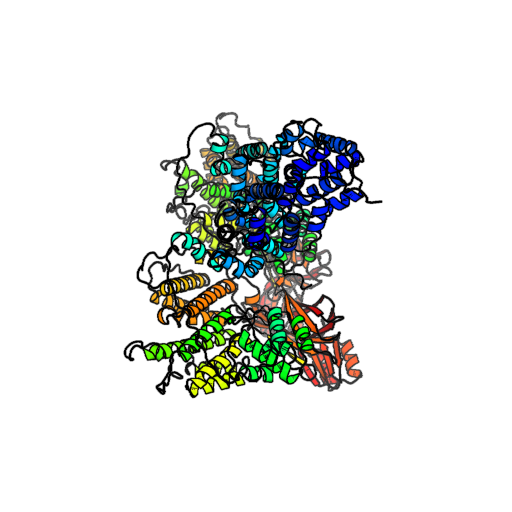GLN B N 1
ATOM 8541 C CA . GLN B 1 322 ? -4.32 21.781 -2.734 1 89.69 322 GLN B CA 1
ATOM 8542 C C . GLN B 1 322 ? -3.625 22.219 -1.45 1 89.69 322 GLN B C 1
ATOM 8544 O O . GLN B 1 322 ? -4.199 22.125 -0.363 1 89.69 322 GLN B O 1
ATOM 8549 N N . LEU B 1 323 ? -2.406 22.609 -1.598 1 92.62 323 LEU B N 1
ATOM 8550 C CA . LEU B 1 323 ? -1.596 23.047 -0.465 1 92.62 323 LEU B CA 1
ATOM 8551 C C . LEU B 1 323 ? -1.651 24.562 -0.309 1 92.62 323 LEU B C 1
ATOM 8553 O O . LEU B 1 323 ? -1.978 25.281 -1.26 1 92.62 323 LEU B O 1
ATOM 8557 N N . SER B 1 324 ? -1.422 24.969 0.855 1 91.44 324 SER B N 1
ATOM 8558 C CA . SER B 1 324 ? -1.312 26.406 1.106 1 91.44 324 SER B CA 1
ATOM 8559 C C . SER B 1 324 ? -0.068 26.984 0.444 1 91.44 324 SER B C 1
ATOM 8561 O O . SER B 1 324 ? 0.82 26.25 0.017 1 91.44 324 SER B O 1
ATOM 8563 N N . GLU B 1 325 ? -0.025 28.297 0.302 1 91 325 GLU B N 1
ATOM 8564 C CA . GLU B 1 325 ? 1.139 28.953 -0.29 1 91 325 GLU B CA 1
ATOM 8565 C C . GLU B 1 325 ? 2.4 28.672 0.52 1 91 325 GLU B C 1
ATOM 8567 O O . GLU B 1 325 ? 3.469 28.422 -0.048 1 91 325 GLU B O 1
ATOM 8572 N N . ARG B 1 326 ? 2.281 28.734 1.757 1 93.38 326 ARG B N 1
ATOM 8573 C CA . ARG B 1 326 ? 3.441 28.453 2.592 1 93.38 326 ARG B CA 1
ATOM 8574 C C . ARG B 1 326 ? 3.9 27 2.408 1 93.38 326 ARG B C 1
ATOM 8576 O O . ARG B 1 326 ? 5.102 26.734 2.363 1 93.38 326 ARG B O 1
ATOM 8583 N N . GLY B 1 327 ? 2.895 26.141 2.381 1 95.12 327 GLY B N 1
ATOM 8584 C CA . GLY B 1 327 ? 3.254 24.75 2.131 1 95.12 327 GLY B CA 1
ATOM 8585 C C . GLY B 1 327 ? 4.035 24.562 0.845 1 95.12 327 GLY B C 1
ATOM 8586 O O . GLY B 1 327 ? 5.008 23.797 0.81 1 95.12 327 GLY B O 1
ATOM 8587 N N . CYS B 1 328 ? 3.686 25.25 -0.15 1 94.5 328 CYS B N 1
ATOM 8588 C CA . CYS B 1 328 ? 4.375 25.156 -1.432 1 94.5 328 CYS B CA 1
ATOM 8589 C C . CYS B 1 328 ? 5.797 25.688 -1.329 1 94.5 328 CYS B C 1
ATOM 8591 O O . CYS B 1 328 ? 6.727 25.094 -1.882 1 94.5 328 CYS B O 1
ATOM 8593 N N . LEU B 1 329 ? 5.949 26.781 -0.619 1 94.5 329 LEU B N 1
ATOM 8594 C CA . LEU B 1 329 ? 7.27 27.375 -0.472 1 94.5 329 LEU B CA 1
ATOM 8595 C C . LEU B 1 329 ? 8.188 26.484 0.353 1 94.5 329 LEU B C 1
ATOM 8597 O O . LEU B 1 329 ? 9.383 26.375 0.063 1 94.5 329 LEU B O 1
ATOM 8601 N N . LEU B 1 330 ? 7.621 25.891 1.39 1 96.88 330 LEU B N 1
ATOM 8602 C CA . LEU B 1 330 ? 8.422 24.984 2.209 1 96.88 330 LEU B CA 1
ATOM 8603 C C . LEU B 1 330 ? 8.898 23.797 1.389 1 96.88 330 LEU B C 1
ATOM 8605 O O . LEU B 1 330 ? 10.047 23.359 1.535 1 96.88 330 LEU B O 1
ATOM 8609 N N . LEU B 1 331 ? 8.016 23.312 0.58 1 96.25 331 LEU B N 1
ATOM 8610 C CA . LEU B 1 331 ? 8.383 22.156 -0.251 1 96.25 331 LEU B CA 1
ATOM 8611 C C . LEU B 1 331 ? 9.406 22.562 -1.309 1 96.25 331 LEU B C 1
ATOM 8613 O O . LEU B 1 331 ? 10.266 21.766 -1.682 1 96.25 331 LEU B O 1
ATOM 8617 N N . ARG B 1 332 ? 9.352 23.75 -1.74 1 93.94 332 ARG B N 1
ATOM 8618 C CA . ARG B 1 332 ? 10.367 24.25 -2.664 1 93.94 332 ARG B CA 1
ATOM 8619 C C . ARG B 1 332 ? 11.734 24.297 -1.99 1 93.94 332 ARG B C 1
ATOM 8621 O O . ARG B 1 332 ? 12.758 24.016 -2.621 1 93.94 332 ARG B O 1
ATOM 8628 N N . LEU B 1 333 ? 11.711 24.766 -0.792 1 95.12 333 LEU B N 1
ATOM 8629 C CA . LEU B 1 333 ? 12.953 24.766 -0.029 1 95.12 333 LEU B CA 1
ATOM 8630 C C . LEU B 1 333 ? 13.492 23.344 0.141 1 95.12 333 LEU B C 1
ATOM 8632 O O . LEU B 1 333 ? 14.703 23.125 0.06 1 95.12 333 LEU B O 1
ATOM 8636 N N . LEU B 1 334 ? 12.602 22.438 0.396 1 95.75 334 LEU B N 1
ATOM 8637 C CA . LEU B 1 334 ? 13 21.031 0.541 1 95.75 334 LEU B CA 1
ATOM 8638 C C . LEU B 1 334 ? 13.555 20.484 -0.77 1 95.75 334 LEU B C 1
ATOM 8640 O O . LEU B 1 334 ? 14.484 19.672 -0.764 1 95.75 334 LEU B O 1
ATOM 8644 N N . GLN B 1 335 ? 12.992 20.906 -1.811 1 92.25 335 GLN B N 1
ATOM 8645 C CA . GLN B 1 335 ? 13.5 20.516 -3.119 1 92.25 335 GLN B CA 1
ATOM 8646 C C . GLN B 1 335 ? 14.945 20.969 -3.303 1 92.25 335 GLN B C 1
ATOM 8648 O O . GLN B 1 335 ? 15.75 20.281 -3.93 1 92.25 335 GLN B O 1
ATOM 8653 N N . LYS B 1 336 ? 15.234 22.156 -2.816 1 90.81 336 LYS B N 1
ATOM 8654 C CA . LYS B 1 336 ? 16.609 22.656 -2.877 1 90.81 336 LYS B CA 1
ATOM 8655 C C . LYS B 1 336 ? 17.547 21.766 -2.078 1 90.81 336 LYS B C 1
ATOM 8657 O O . LYS B 1 336 ? 18.688 21.531 -2.492 1 90.81 336 LYS B O 1
ATOM 8662 N N . ALA B 1 337 ? 17.078 21.344 -0.954 1 91.88 337 ALA B N 1
ATOM 8663 C CA . ALA B 1 337 ? 17.891 20.422 -0.169 1 91.88 337 ALA B CA 1
ATOM 8664 C C . ALA B 1 337 ? 18.141 19.125 -0.93 1 91.88 337 ALA B C 1
ATOM 8666 O O . ALA B 1 337 ? 19.234 18.562 -0.879 1 91.88 337 ALA B O 1
ATOM 8667 N N . GLU B 1 338 ? 17.109 18.656 -1.539 1 91.81 338 GLU B N 1
ATOM 8668 C CA . GLU B 1 338 ? 17.25 17.438 -2.328 1 91.81 338 GLU B CA 1
ATOM 8669 C C . GLU B 1 338 ? 18.297 17.609 -3.424 1 91.81 338 GLU B C 1
ATOM 8671 O O . GLU B 1 338 ? 19.109 16.703 -3.66 1 91.81 338 GLU B O 1
ATOM 8676 N N . THR B 1 339 ? 18.281 18.719 -4.051 1 86.62 339 THR B N 1
ATOM 8677 C CA . THR B 1 339 ? 19.219 19 -5.125 1 86.62 339 THR B CA 1
ATOM 8678 C C . THR B 1 339 ? 20.641 19.047 -4.586 1 86.62 339 THR B C 1
ATOM 8680 O O . THR B 1 339 ? 21.578 18.578 -5.234 1 86.62 339 THR B O 1
ATOM 8683 N N . LEU B 1 340 ? 20.828 19.641 -3.438 1 85 340 LEU B N 1
ATOM 8684 C CA . LEU B 1 340 ? 22.141 19.734 -2.811 1 85 340 LEU B CA 1
ATOM 8685 C C . LEU B 1 340 ? 22.641 18.359 -2.414 1 85 340 LEU B C 1
ATOM 8687 O O . LEU B 1 340 ? 23.844 18.078 -2.512 1 85 340 LEU B O 1
ATOM 8691 N N . LEU B 1 341 ? 21.75 17.516 -1.993 1 85.69 341 LEU B N 1
ATOM 8692 C CA . LEU B 1 341 ? 22.141 16.172 -1.586 1 85.69 341 LEU B CA 1
ATOM 8693 C C . LEU B 1 341 ? 22.5 15.328 -2.797 1 85.69 341 LEU B C 1
ATOM 8695 O O . LEU B 1 341 ? 23.406 14.5 -2.727 1 85.69 341 LEU B O 1
ATOM 8699 N N . ARG B 1 342 ? 21.828 15.492 -3.754 1 80.69 342 ARG B N 1
ATOM 8700 C CA . ARG B 1 342 ? 22.094 14.711 -4.957 1 80.69 342 ARG B CA 1
ATOM 8701 C C . ARG B 1 342 ? 23.375 15.195 -5.637 1 80.69 342 ARG B C 1
ATOM 8703 O O . ARG B 1 342 ? 24.109 14.398 -6.242 1 80.69 342 ARG B O 1
ATOM 8710 N N . SER B 1 343 ? 23.594 16.484 -5.656 1 67.44 343 SER B N 1
ATOM 8711 C CA . SER B 1 343 ? 24.797 17.047 -6.25 1 67.44 343 SER B CA 1
ATOM 8712 C C . SER B 1 343 ? 26.031 16.703 -5.418 1 67.44 343 SER B C 1
ATOM 8714 O O . SER B 1 343 ? 27.141 16.578 -5.957 1 67.44 343 SER B O 1
ATOM 8716 N N . GLY B 1 344 ? 25.922 16.625 -4.121 1 59.84 344 GLY B N 1
ATOM 8717 C CA . GLY B 1 344 ? 27.047 16.5 -3.221 1 59.84 344 GLY B CA 1
ATOM 8718 C C . GLY B 1 344 ? 27.5 15.062 -3.027 1 59.84 344 GLY B C 1
ATOM 8719 O O . GLY B 1 344 ? 26.672 14.164 -2.887 1 59.84 344 GLY B O 1
ATOM 8720 N N . ILE B 1 345 ? 28.594 14.633 -3.668 1 45.66 345 ILE B N 1
ATOM 8721 C CA . ILE B 1 345 ? 29.484 13.492 -3.486 1 45.66 345 ILE B CA 1
ATOM 8722 C C . ILE B 1 345 ? 29.625 13.172 -1.999 1 45.66 345 ILE B C 1
ATOM 8724 O O . ILE B 1 345 ? 30.359 13.844 -1.281 1 45.66 345 ILE B O 1
ATOM 8728 N N . HIS B 1 346 ? 28.625 13.117 -1.265 1 41.28 346 HIS B N 1
ATOM 8729 C CA . HIS B 1 346 ? 28.766 12.844 0.16 1 41.28 346 HIS B CA 1
ATOM 8730 C C . HIS B 1 346 ? 29.547 11.555 0.398 1 41.28 346 HIS B C 1
ATOM 8732 O O . HIS B 1 346 ? 28.969 10.461 0.36 1 41.28 346 HIS B O 1
ATOM 8738 N N . SER B 1 347 ? 30.625 11.484 -0.182 1 38.16 347 SER B N 1
ATOM 8739 C CA . SER B 1 347 ? 31.516 10.406 0.216 1 38.16 347 SER B CA 1
ATOM 8740 C C . SER B 1 347 ? 31.531 10.227 1.73 1 38.16 347 SER B C 1
ATOM 8742 O O . SER B 1 347 ? 31.641 9.102 2.227 1 38.16 347 SER B O 1
ATOM 8744 N N . HIS B 1 348 ? 32.25 11.203 2.578 1 36.66 348 HIS B N 1
ATOM 8745 C CA . HIS B 1 348 ? 32.844 10.852 3.861 1 36.66 348 HIS B CA 1
ATOM 8746 C C . HIS B 1 348 ? 31.812 10.875 4.977 1 36.66 348 HIS B C 1
ATOM 8748 O O . HIS B 1 348 ? 31.031 11.836 5.098 1 36.66 348 HIS B O 1
ATOM 8754 N N . LEU B 1 349 ? 31.391 9.734 5.379 1 36.59 349 LEU B N 1
ATOM 8755 C CA . LEU B 1 349 ? 30.656 9.445 6.613 1 36.59 349 LEU B CA 1
ATOM 8756 C C . LEU B 1 349 ? 31.156 10.328 7.754 1 36.59 349 LEU B C 1
ATOM 8758 O O . LEU B 1 349 ? 32.156 10.008 8.398 1 36.59 349 LEU B O 1
ATOM 8762 N N . HIS B 1 350 ? 31.5 11.57 7.707 1 34.97 350 HIS B N 1
ATOM 8763 C CA . HIS B 1 350 ? 31.922 12.148 8.977 1 34.97 350 HIS B CA 1
ATOM 8764 C C . HIS B 1 350 ? 30.844 11.992 10.039 1 34.97 350 HIS B C 1
ATOM 8766 O O . HIS B 1 350 ? 29.641 12.094 9.734 1 34.97 350 HIS B O 1
ATOM 8772 N N . SER B 1 351 ? 31.125 11.242 11.086 1 34.91 351 SER B N 1
ATOM 8773 C CA . SER B 1 351 ? 30.516 11.086 12.398 1 34.91 351 SER B CA 1
ATOM 8774 C C . SER B 1 351 ? 29.922 12.406 12.891 1 34.91 351 SER B C 1
ATOM 8776 O O . SER B 1 351 ? 30.609 13.172 13.578 1 34.91 351 SER B O 1
ATOM 8778 N N . TRP B 1 352 ? 29.516 13.328 12.203 1 35.66 352 TRP B N 1
ATOM 8779 C CA . TRP B 1 352 ? 29.141 14.641 12.711 1 35.66 352 TRP B CA 1
ATOM 8780 C C . TRP B 1 352 ? 28.016 14.523 13.742 1 35.66 352 TRP B C 1
ATOM 8782 O O . TRP B 1 352 ? 27.031 13.836 13.508 1 35.66 352 TRP B O 1
ATOM 8792 N N . ASP B 1 353 ? 28.219 14.695 14.969 1 41.44 353 ASP B N 1
ATOM 8793 C CA . ASP B 1 353 ? 27.438 14.945 16.172 1 41.44 353 ASP B CA 1
ATOM 8794 C C . ASP B 1 353 ? 26.375 16.031 15.922 1 41.44 353 ASP B C 1
ATOM 8796 O O . ASP B 1 353 ? 26.109 16.844 16.797 1 41.44 353 ASP B O 1
ATOM 8800 N N . HIS B 1 354 ? 26.078 16.469 14.719 1 45.31 354 HIS B N 1
ATOM 8801 C CA . HIS B 1 354 ? 25.172 17.562 14.391 1 45.31 354 HIS B CA 1
ATOM 8802 C C . HIS B 1 354 ? 23.797 17.359 15.008 1 45.31 354 HIS B C 1
ATOM 8804 O O . HIS B 1 354 ? 22.984 18.281 15.055 1 45.31 354 HIS B O 1
ATOM 8810 N N . LEU B 1 355 ? 23.438 16.203 15.344 1 47.91 355 LEU B N 1
ATOM 8811 C CA . LEU B 1 355 ? 22.109 15.922 15.852 1 47.91 355 LEU B CA 1
ATOM 8812 C C . LEU B 1 355 ? 21.922 16.516 17.25 1 47.91 355 LEU B C 1
ATOM 8814 O O . LEU B 1 355 ? 20.781 16.75 17.672 1 47.91 355 LEU B O 1
ATOM 8818 N N . HIS B 1 356 ? 23.094 16.672 18.078 1 48.03 356 HIS B N 1
ATOM 8819 C CA . HIS B 1 356 ? 22.906 17.078 19.469 1 48.03 356 HIS B CA 1
ATOM 8820 C C . HIS B 1 356 ? 23.266 18.562 19.656 1 48.03 356 HIS B C 1
ATOM 8822 O O . HIS B 1 356 ? 22.891 19.156 20.672 1 48.03 356 HIS B O 1
ATOM 8828 N N . ASP B 1 357 ? 24.328 19.234 18.953 1 43.97 357 ASP B N 1
ATOM 8829 C CA . ASP B 1 357 ? 24.719 20.578 19.328 1 43.97 357 ASP B CA 1
ATOM 8830 C C . ASP B 1 357 ? 24.297 21.594 18.266 1 43.97 357 ASP B C 1
ATOM 8832 O O . ASP B 1 357 ? 24.766 21.531 17.125 1 43.97 357 ASP B O 1
ATOM 8836 N N . GLN B 1 358 ? 23.25 22.219 18.391 1 43.5 358 GLN B N 1
ATOM 8837 C CA . GLN B 1 358 ? 22.75 23.312 17.562 1 43.5 358 GLN B CA 1
ATOM 8838 C C . GLN B 1 358 ? 23.812 24.391 17.375 1 43.5 358 GLN B C 1
ATOM 8840 O O . GLN B 1 358 ? 23.75 25.188 16.422 1 43.5 358 GLN B O 1
ATOM 8845 N N . ASP B 1 359 ? 24.656 24.672 18.359 1 41.78 359 ASP B N 1
ATOM 8846 C CA . ASP B 1 359 ? 25.562 25.797 18.312 1 41.78 359 ASP B CA 1
ATOM 8847 C C . ASP B 1 359 ? 26.625 25.609 17.219 1 41.78 359 ASP B C 1
ATOM 8849 O O . ASP B 1 359 ? 27.344 26.547 16.875 1 41.78 359 ASP B O 1
ATOM 8853 N N . HIS B 1 360 ? 26.969 24.469 16.891 1 43.34 360 HIS B N 1
ATOM 8854 C CA . HIS B 1 360 ? 28.078 24.328 15.953 1 43.34 360 HIS B CA 1
ATOM 8855 C C . HIS B 1 360 ? 27.625 24.641 14.531 1 43.34 360 HIS B C 1
ATOM 8857 O O . HIS B 1 360 ? 28.438 24.609 13.602 1 43.34 360 HIS B O 1
ATOM 8863 N N . LEU B 1 361 ? 26.469 24.578 14.188 1 41.06 361 LEU B N 1
ATOM 8864 C CA . LEU B 1 361 ? 26.062 25.109 12.883 1 41.06 361 LEU B CA 1
ATOM 8865 C C . LEU B 1 361 ? 26.531 26.547 12.719 1 41.06 361 LEU B C 1
ATOM 8867 O O . LEU B 1 361 ? 26.391 27.125 11.633 1 41.06 361 LEU B O 1
ATOM 8871 N N . ARG B 1 362 ? 26.891 27.344 13.891 1 37.12 362 ARG B N 1
ATOM 8872 C CA . ARG B 1 362 ? 27.25 28.75 13.82 1 37.12 362 ARG B CA 1
ATOM 8873 C C . ARG B 1 362 ? 28.734 28.938 13.531 1 37.12 362 ARG B C 1
ATOM 8875 O O . ARG B 1 362 ? 29.172 30.047 13.234 1 37.12 362 ARG B O 1
ATOM 8882 N N . SER B 1 363 ? 29.641 28.141 14.172 1 35.81 363 SER B N 1
ATOM 8883 C CA . SER B 1 363 ? 30.984 28.672 14.047 1 35.81 363 SER B CA 1
ATOM 8884 C C . SER B 1 363 ? 31.547 28.438 12.648 1 35.81 363 SER B C 1
ATOM 8886 O O . SER B 1 363 ? 31.844 27.297 12.281 1 35.81 363 SER B O 1
ATOM 8888 N N . TRP B 1 364 ? 31.328 29.344 11.805 1 35.38 364 TRP B N 1
ATOM 8889 C CA . TRP B 1 364 ? 31.797 29.453 10.43 1 35.38 364 TRP B CA 1
ATOM 8890 C C . TRP B 1 364 ? 33.312 29.344 10.367 1 35.38 364 TRP B C 1
ATOM 8892 O O . TRP B 1 364 ? 33.906 29.391 9.281 1 35.38 364 TRP B O 1
ATOM 8902 N N . ASP B 1 365 ? 34.094 29.578 11.484 1 33.25 365 ASP B N 1
ATOM 8903 C CA . ASP B 1 365 ? 35.5 29.906 11.258 1 33.25 365 ASP B CA 1
ATOM 8904 C C . ASP B 1 365 ? 36.219 28.75 10.594 1 33.25 365 ASP B C 1
ATOM 8906 O O . ASP B 1 365 ? 37.031 28.953 9.672 1 33.25 365 ASP B O 1
ATOM 8910 N N . HIS B 1 366 ? 36.812 27.734 11.398 1 33 366 HIS B N 1
ATOM 8911 C CA . HIS B 1 366 ? 38.062 27.047 11.062 1 33 366 HIS B CA 1
ATOM 8912 C C . HIS B 1 366 ? 37.812 25.938 10.047 1 33 366 HIS B C 1
ATOM 8914 O O . HIS B 1 366 ? 38.656 25.047 9.883 1 33 366 HIS B O 1
ATOM 8920 N N . LEU B 1 367 ? 36.625 25.484 9.867 1 33 367 LEU B N 1
ATOM 8921 C CA . LEU B 1 367 ? 36.688 24.203 9.172 1 33 367 LEU B CA 1
ATOM 8922 C C . LEU B 1 367 ? 36.969 24.406 7.688 1 33 367 LEU B C 1
ATOM 8924 O O . LEU B 1 367 ? 36.656 25.469 7.133 1 33 367 LEU B O 1
ATOM 8928 N N . CYS B 1 368 ? 37.688 23.516 7.051 1 36.44 368 CYS B N 1
ATOM 8929 C CA . CYS B 1 368 ? 38.125 23.406 5.664 1 36.44 368 CYS B CA 1
ATOM 8930 C C . CYS B 1 368 ? 36.969 23.703 4.707 1 36.44 368 CYS B C 1
ATOM 8932 O O . CYS B 1 368 ? 35.875 23.188 4.867 1 36.44 368 CYS B O 1
ATOM 8934 N N . PRO B 1 369 ? 36.938 24.703 3.732 1 39.12 369 PRO B N 1
ATOM 8935 C CA . PRO B 1 369 ? 36.031 25.594 2.998 1 39.12 369 PRO B CA 1
ATOM 8936 C C . PRO B 1 369 ? 34.906 24.828 2.316 1 39.12 369 PRO B C 1
ATOM 8938 O O . PRO B 1 369 ? 33.75 25.266 2.342 1 39.12 369 PRO B O 1
ATOM 8941 N N . GLY B 1 370 ? 35.094 24.047 1.219 1 42.75 370 GLY B N 1
ATOM 8942 C CA . GLY B 1 370 ? 34.219 23.766 0.083 1 42.75 370 GLY B CA 1
ATOM 8943 C C . GLY B 1 370 ? 33.094 22.781 0.414 1 42.75 370 GLY B C 1
ATOM 8944 O O . GLY B 1 370 ? 31.938 23.062 0.153 1 42.75 370 GLY B O 1
ATOM 8945 N N . ASP B 1 371 ? 33.469 21.5 0.588 1 48.38 371 ASP B N 1
ATOM 8946 C CA . ASP B 1 371 ? 32.625 20.297 0.673 1 48.38 371 ASP B CA 1
ATOM 8947 C C . ASP B 1 371 ? 31.688 20.375 1.881 1 48.38 371 ASP B C 1
ATOM 8949 O O . ASP B 1 371 ? 30.547 19.891 1.828 1 48.38 371 ASP B O 1
ATOM 8953 N N . CYS B 1 372 ? 32.031 21.172 2.957 1 59.28 372 CYS B N 1
ATOM 8954 C CA . CYS B 1 372 ? 31.406 21.25 4.27 1 59.28 372 CYS B CA 1
ATOM 8955 C C . CYS B 1 372 ? 30.266 22.25 4.262 1 59.28 372 CYS B C 1
ATOM 8957 O O . CYS B 1 372 ? 29.375 22.203 5.113 1 59.28 372 CYS B O 1
ATOM 8959 N N . THR B 1 373 ? 30.188 23.047 3.158 1 68.31 373 THR B N 1
ATOM 8960 C CA . THR B 1 373 ? 29.188 24.094 3.164 1 68.31 373 THR B CA 1
ATOM 8961 C C . THR B 1 373 ? 27.828 23.547 2.738 1 68.31 373 THR B C 1
ATOM 8963 O O . THR B 1 373 ? 26.797 23.906 3.309 1 68.31 373 THR B O 1
ATOM 8966 N N . ASP B 1 374 ? 27.891 22.578 1.797 1 76.94 374 ASP B N 1
ATOM 8967 C CA . ASP B 1 374 ? 26.625 22.047 1.314 1 76.94 374 ASP B CA 1
ATOM 8968 C C . ASP B 1 374 ? 25.922 21.219 2.391 1 76.94 374 ASP B C 1
ATOM 8970 O O . ASP B 1 374 ? 24.703 21.281 2.541 1 76.94 374 ASP B O 1
ATOM 8974 N N . GLN B 1 375 ? 26.672 20.547 3.113 1 78.12 375 GLN B N 1
ATOM 8975 C CA . GLN B 1 375 ? 26.078 19.734 4.168 1 78.12 375 GLN B CA 1
ATOM 8976 C C . GLN B 1 375 ? 25.484 20.609 5.27 1 78.12 375 GLN B C 1
ATOM 8978 O O . GLN B 1 375 ? 24.422 20.312 5.82 1 78.12 375 GLN B O 1
ATOM 8983 N N . ARG B 1 376 ? 26.125 21.656 5.473 1 81.25 376 ARG B N 1
ATOM 8984 C CA . ARG B 1 376 ? 25.625 22.578 6.488 1 81.25 376 ARG B CA 1
ATOM 8985 C C . ARG B 1 376 ? 24.328 23.25 6.031 1 81.25 376 ARG B C 1
ATOM 8987 O O . ARG B 1 376 ? 23.406 23.453 6.832 1 81.25 376 ARG B O 1
ATOM 8994 N N . THR B 1 377 ? 24.375 23.562 4.762 1 87.44 377 THR B N 1
ATOM 8995 C CA . THR B 1 377 ? 23.172 24.188 4.219 1 87.44 377 THR B CA 1
ATOM 8996 C C . THR B 1 377 ? 21.984 23.219 4.285 1 87.44 377 THR B C 1
ATOM 8998 O O . THR B 1 377 ? 20.875 23.641 4.578 1 87.44 377 THR B O 1
ATOM 9001 N N . VAL B 1 378 ? 22.281 21.969 4.055 1 88.56 378 VAL B N 1
ATOM 9002 C CA . VAL B 1 378 ? 21.203 20.984 4.078 1 88.56 378 VAL B CA 1
ATOM 9003 C C . VAL B 1 378 ? 20.656 20.844 5.5 1 88.56 378 VAL B C 1
ATOM 9005 O O . VAL B 1 378 ? 19.438 20.812 5.703 1 88.56 378 VAL B O 1
ATOM 9008 N N . TRP B 1 379 ? 21.5 20.828 6.453 1 87.75 379 TRP B N 1
ATOM 9009 C CA . TRP B 1 379 ? 21.047 20.656 7.832 1 87.75 379 TRP B CA 1
ATOM 9010 C C . TRP B 1 379 ? 20.359 21.922 8.336 1 87.75 379 TRP B C 1
ATOM 9012 O O . TRP B 1 379 ? 19.453 21.859 9.164 1 87.75 379 TRP B O 1
ATOM 9022 N N . SER B 1 380 ? 20.781 23.094 7.84 1 90.56 380 SER B N 1
ATOM 9023 C CA . SER B 1 380 ? 20.078 24.328 8.18 1 90.56 380 SER B CA 1
ATOM 9024 C C . SER B 1 380 ? 18.656 24.328 7.609 1 90.56 380 SER B C 1
ATOM 9026 O O . SER B 1 380 ? 17.734 24.828 8.242 1 90.56 380 SER B O 1
ATOM 9028 N N . ILE B 1 381 ? 18.562 23.75 6.402 1 93.56 381 ILE B N 1
ATOM 9029 C CA . ILE B 1 381 ? 17.25 23.656 5.785 1 93.56 381 ILE B CA 1
ATOM 9030 C C . ILE B 1 381 ? 16.359 22.734 6.605 1 93.56 381 ILE B C 1
ATOM 9032 O O . ILE B 1 381 ? 15.211 23.062 6.906 1 93.56 381 ILE B O 1
ATOM 9036 N N . PHE B 1 382 ? 16.938 21.594 7.016 1 93.38 382 PHE B N 1
ATOM 9037 C CA . PHE B 1 382 ? 16.172 20.641 7.824 1 93.38 382 PHE B CA 1
ATOM 9038 C C . PHE B 1 382 ? 15.742 21.281 9.141 1 93.38 382 PHE B C 1
ATOM 9040 O O . PHE B 1 382 ? 14.602 21.125 9.57 1 93.38 382 PHE B O 1
ATOM 9047 N N . SER B 1 383 ? 16.625 21.969 9.711 1 91.75 383 SER B N 1
ATOM 9048 C CA . SER B 1 383 ? 16.328 22.609 10.984 1 91.75 383 SER B CA 1
ATOM 9049 C C . SER B 1 383 ? 15.234 23.672 10.828 1 91.75 383 SER B C 1
ATOM 9051 O O . SER B 1 383 ? 14.352 23.781 11.68 1 91.75 383 SER B O 1
ATOM 9053 N N . PHE B 1 384 ? 15.359 24.469 9.781 1 94.69 384 PHE B N 1
ATOM 9054 C CA . PHE B 1 384 ? 14.336 25.469 9.531 1 94.69 384 PHE B CA 1
ATOM 9055 C C . PHE B 1 384 ? 12.969 24.812 9.344 1 94.69 384 PHE B C 1
ATOM 9057 O O . PHE B 1 384 ? 11.969 25.297 9.875 1 94.69 384 PHE B O 1
ATOM 9064 N N . LEU B 1 385 ? 12.93 23.75 8.57 1 95.88 385 LEU B N 1
ATOM 9065 C CA . LEU B 1 385 ? 11.664 23.094 8.266 1 95.88 385 LEU B CA 1
ATOM 9066 C C . LEU B 1 385 ? 11.023 22.547 9.539 1 95.88 385 LEU B C 1
ATOM 9068 O O . LEU B 1 385 ? 9.812 22.672 9.734 1 95.88 385 LEU B O 1
ATOM 9072 N N . VAL B 1 386 ? 11.805 21.938 10.383 1 94.19 386 VAL B N 1
ATOM 9073 C CA . VAL B 1 386 ? 11.281 21.391 11.633 1 94.19 386 VAL B CA 1
ATOM 9074 C C . VAL B 1 386 ? 10.805 22.516 12.531 1 94.19 386 VAL B C 1
ATOM 9076 O O . VAL B 1 386 ? 9.781 22.391 13.211 1 94.19 386 VAL B O 1
ATOM 9079 N N . TRP B 1 387 ? 11.5 23.641 12.469 1 93.12 387 TRP B N 1
ATOM 9080 C CA . TRP B 1 387 ? 11.109 24.812 13.227 1 93.12 387 TRP B CA 1
ATOM 9081 C C . TRP B 1 387 ? 9.727 25.297 12.797 1 93.12 387 TRP B C 1
ATOM 9083 O O . TRP B 1 387 ? 8.891 25.641 13.641 1 93.12 387 TRP B O 1
ATOM 9093 N N . ASP B 1 388 ? 9.57 25.281 11.539 1 94.5 388 ASP B N 1
ATOM 9094 C CA . ASP B 1 388 ? 8.289 25.75 11.016 1 94.5 388 ASP B CA 1
ATOM 9095 C C . ASP B 1 388 ? 7.172 24.766 11.352 1 94.5 388 ASP B C 1
ATOM 9097 O O . ASP B 1 388 ? 6.027 25.172 11.562 1 94.5 388 ASP B O 1
ATOM 9101 N N . CYS B 1 389 ? 7.469 23.516 11.352 1 94.38 389 CYS B N 1
ATOM 9102 C CA . CYS B 1 389 ? 6.469 22.516 11.719 1 94.38 389 CYS B CA 1
ATOM 9103 C C . CYS B 1 389 ? 6.047 22.688 13.172 1 94.38 389 CYS B C 1
ATOM 9105 O O . CYS B 1 389 ? 4.875 22.484 13.508 1 94.38 389 CYS B O 1
ATOM 9107 N N . MET B 1 390 ? 6.977 23 14.008 1 93.88 390 MET B N 1
ATOM 9108 C CA . MET B 1 390 ? 6.664 23.219 15.422 1 93.88 390 MET B CA 1
ATOM 9109 C C . MET B 1 390 ? 5.68 24.359 15.602 1 93.88 390 MET B C 1
ATOM 9111 O O . MET B 1 390 ? 4.785 24.297 16.438 1 93.88 390 MET B O 1
ATOM 9115 N N . ALA B 1 391 ? 5.871 25.375 14.75 1 93.56 391 ALA B N 1
ATOM 9116 C CA . ALA B 1 391 ? 4.973 26.516 14.82 1 93.56 391 ALA B CA 1
ATOM 9117 C C . ALA B 1 391 ? 3.559 26.141 14.391 1 93.56 391 ALA B C 1
ATOM 9119 O O . ALA B 1 391 ? 2.578 26.703 14.883 1 93.56 391 ALA B O 1
ATOM 9120 N N . GLU B 1 392 ? 3.459 25.172 13.523 1 92.12 392 GLU B N 1
ATOM 9121 C CA . GLU B 1 392 ? 2.164 24.766 12.984 1 92.12 392 GLU B CA 1
ATOM 9122 C C . GLU B 1 392 ? 1.445 23.797 13.93 1 92.12 392 GLU B C 1
ATOM 9124 O O . GLU B 1 392 ? 0.216 23.719 13.922 1 92.12 392 GLU B O 1
ATOM 9129 N N . VAL B 1 393 ? 2.195 23.062 14.789 1 92.31 393 VAL B N 1
ATOM 9130 C CA . VAL B 1 393 ? 1.585 21.922 15.477 1 92.31 393 VAL B CA 1
ATOM 9131 C C . VAL B 1 393 ? 1.548 22.188 16.984 1 92.31 393 VAL B C 1
ATOM 9133 O O . VAL B 1 393 ? 0.596 21.797 17.656 1 92.31 393 VAL B O 1
ATOM 9136 N N . LEU B 1 394 ? 2.484 22.891 17.5 1 91.81 394 LEU B N 1
ATOM 9137 C CA . LEU B 1 394 ? 2.605 22.984 18.953 1 91.81 394 LEU B CA 1
ATOM 9138 C C . LEU B 1 394 ? 1.889 24.219 19.484 1 91.81 394 LEU B C 1
ATOM 9140 O O . LEU B 1 394 ? 1.929 25.281 18.859 1 91.81 394 LEU B O 1
ATOM 9144 N N . GLU B 1 395 ? 1.277 24.094 20.578 1 90.5 395 GLU B N 1
ATOM 9145 C CA . GLU B 1 395 ? 0.638 25.219 21.234 1 90.5 395 GLU B CA 1
ATOM 9146 C C . GLU B 1 395 ? 1.674 26.203 21.766 1 90.5 395 GLU B C 1
ATOM 9148 O O . GLU B 1 395 ? 1.481 27.422 21.688 1 90.5 395 GLU B O 1
ATOM 9153 N N . GLU B 1 396 ? 2.73 25.656 22.266 1 90.81 396 GLU B N 1
ATOM 9154 C CA . GLU B 1 396 ? 3.84 26.469 22.766 1 90.81 396 GLU B CA 1
ATOM 9155 C C . GLU B 1 396 ? 5.184 25.891 22.312 1 90.81 396 GLU B C 1
ATOM 9157 O O . GLU B 1 396 ? 5.867 25.219 23.078 1 90.81 396 GLU B O 1
ATOM 9162 N N . PRO B 1 397 ? 5.531 26.312 21.109 1 90.12 397 PRO B N 1
ATOM 9163 C CA . PRO B 1 397 ? 6.816 25.797 20.641 1 90.12 397 PRO B CA 1
ATOM 9164 C C . PRO B 1 397 ? 8 26.406 21.391 1 90.12 397 PRO B C 1
ATOM 9166 O O . PRO B 1 397 ? 8 27.594 21.688 1 90.12 397 PRO B O 1
ATOM 9169 N N . GLU B 1 398 ? 8.992 25.531 21.672 1 83.38 398 GLU B N 1
ATOM 9170 C CA . GLU B 1 398 ? 10.219 25.984 22.344 1 83.38 398 GLU B CA 1
ATOM 9171 C C . GLU B 1 398 ? 11.305 26.297 21.312 1 83.38 398 GLU B C 1
ATOM 9173 O O . GLU B 1 398 ? 11.523 25.547 20.375 1 83.38 398 GLU B O 1
ATOM 9178 N N . ALA B 1 399 ? 11.836 27.438 21.297 1 73.44 399 ALA B N 1
ATOM 9179 C CA . ALA B 1 399 ? 12.805 27.891 20.297 1 73.44 399 ALA B CA 1
ATOM 9180 C C . ALA B 1 399 ? 14.07 27.047 20.344 1 73.44 399 ALA B C 1
ATOM 9182 O O . ALA B 1 399 ? 14.602 26.656 19.297 1 73.44 399 ALA B O 1
ATOM 9183 N N . LYS B 1 400 ? 14.688 26.781 21.453 1 73.56 400 LYS B N 1
ATOM 9184 C CA . LYS B 1 400 ? 15.953 26.047 21.5 1 73.56 400 LYS B CA 1
ATOM 9185 C C . LYS B 1 400 ? 15.898 24.891 22.5 1 73.56 400 LYS B C 1
ATOM 9187 O O . LYS B 1 400 ? 16.359 25.016 23.625 1 73.56 400 LYS B O 1
ATOM 9192 N N . PRO B 1 401 ? 15.367 23.891 21.906 1 72.31 401 PRO B N 1
ATOM 9193 C CA . PRO B 1 401 ? 15.328 22.766 22.844 1 72.31 401 PRO B CA 1
ATOM 9194 C C . PRO B 1 401 ? 16.688 22.125 23.062 1 72.31 401 PRO B C 1
ATOM 9196 O O . PRO B 1 401 ? 17.578 22.266 22.203 1 72.31 401 PRO B O 1
ATOM 9199 N N . SER B 1 402 ? 17.016 21.594 24.156 1 68.56 402 SER B N 1
ATOM 9200 C CA . SER B 1 402 ? 18.297 21.016 24.578 1 68.56 402 SER B CA 1
ATOM 9201 C C . SER B 1 402 ? 18.719 19.875 23.656 1 68.56 402 SER B C 1
ATOM 9203 O O . SER B 1 402 ? 19.906 19.641 23.453 1 68.56 402 SER B O 1
ATOM 9205 N N . GLY B 1 403 ? 17.953 19.281 23 1 75.06 403 GLY B N 1
ATOM 9206 C CA . GLY B 1 403 ? 18.312 18.109 22.219 1 75.06 403 GLY B CA 1
ATOM 9207 C C . GLY B 1 403 ? 18.469 18.422 20.734 1 75.06 403 GLY B C 1
ATOM 9208 O O . GLY B 1 403 ? 18.609 17.516 19.922 1 75.06 403 GLY B O 1
ATOM 9209 N N . GLY B 1 404 ? 18.719 19.672 20.328 1 81.62 404 GLY B N 1
ATOM 9210 C CA . GLY B 1 404 ? 18.906 20.047 18.938 1 81.62 404 GLY B CA 1
ATOM 9211 C C . GLY B 1 404 ? 17.719 19.703 18.062 1 81.62 404 GLY B C 1
ATOM 9212 O O . GLY B 1 404 ? 16.562 19.859 18.484 1 81.62 404 GLY B O 1
ATOM 9213 N N . ILE B 1 405 ? 18 19.234 16.859 1 87.06 405 ILE B N 1
ATOM 9214 C CA . ILE B 1 405 ? 16.953 18.922 15.898 1 87.06 405 ILE B CA 1
ATOM 9215 C C . ILE B 1 405 ? 16.172 17.688 16.359 1 87.06 405 ILE B C 1
ATOM 9217 O O . ILE B 1 405 ? 14.969 17.578 16.125 1 87.06 405 ILE B O 1
ATOM 9221 N N . LEU B 1 406 ? 16.844 16.703 17.062 1 87.44 406 LEU B N 1
ATOM 9222 C CA . LEU B 1 406 ? 16.188 15.508 17.562 1 87.44 406 LEU B CA 1
ATOM 9223 C C . LEU B 1 406 ? 15.25 15.844 18.719 1 87.44 406 LEU B C 1
ATOM 9225 O O . LEU B 1 406 ? 14.203 15.203 18.891 1 87.44 406 LEU B O 1
ATOM 9229 N N . GLY B 1 407 ? 15.664 16.844 19.438 1 87.06 407 GLY B N 1
ATOM 9230 C CA . GLY B 1 407 ? 14.758 17.328 20.469 1 87.06 407 GLY B CA 1
ATOM 9231 C C . GLY B 1 407 ? 13.484 17.953 19.906 1 87.06 407 GLY B C 1
ATOM 9232 O O . GLY B 1 407 ? 12.406 17.781 20.484 1 87.06 407 GLY B O 1
ATOM 9233 N N . MET B 1 408 ? 13.641 18.625 18.797 1 91.06 408 MET B N 1
ATOM 9234 C CA . MET B 1 408 ? 12.477 19.203 18.141 1 91.06 408 MET B CA 1
ATOM 9235 C C . MET B 1 408 ? 11.539 18.109 17.625 1 91.06 408 MET B C 1
ATOM 9237 O O . MET B 1 408 ? 10.312 18.25 17.734 1 91.06 408 MET B O 1
ATOM 9241 N N . ILE B 1 409 ? 12.133 17.031 17.156 1 91 409 ILE B N 1
ATOM 9242 C CA . ILE B 1 409 ? 11.336 15.922 16.625 1 91 409 ILE B CA 1
ATOM 9243 C C . ILE B 1 409 ? 10.594 15.234 17.781 1 91 409 ILE B C 1
ATOM 9245 O O . ILE B 1 409 ? 9.453 14.797 17.625 1 91 409 ILE B O 1
ATOM 9249 N N . GLU B 1 410 ? 11.211 15.18 18.859 1 89.5 410 GLU B N 1
ATOM 9250 C CA . GLU B 1 410 ? 10.57 14.594 20.031 1 89.5 410 GLU B CA 1
ATOM 9251 C C . GLU B 1 410 ? 9.359 15.414 20.469 1 89.5 410 GLU B C 1
ATOM 9253 O O . GLU B 1 410 ? 8.336 14.852 20.875 1 89.5 410 GLU B O 1
ATOM 9258 N N . GLN B 1 411 ? 9.484 16.703 20.391 1 90.62 411 GLN B N 1
ATOM 9259 C CA . GLN B 1 411 ? 8.359 17.562 20.719 1 90.62 411 GLN B CA 1
ATOM 9260 C C . GLN B 1 411 ? 7.207 17.375 19.734 1 90.62 411 GLN B C 1
ATOM 9262 O O . GLN B 1 411 ? 6.039 17.375 20.141 1 90.62 411 GLN B O 1
ATOM 9267 N N . LEU B 1 412 ? 7.574 17.234 18.531 1 91.69 412 LEU B N 1
ATOM 9268 C CA . LEU B 1 412 ? 6.551 17.016 17.516 1 91.69 412 LEU B CA 1
ATOM 9269 C C . LEU B 1 412 ? 5.863 15.672 17.703 1 91.69 412 LEU B C 1
ATOM 9271 O O . LEU B 1 412 ? 4.648 15.555 17.531 1 91.69 412 LEU B O 1
ATOM 9275 N N . SER B 1 413 ? 6.648 14.656 18.062 1 90.56 413 SER B N 1
ATOM 9276 C CA . SER B 1 413 ? 6.094 13.328 18.297 1 90.56 413 SER B CA 1
ATOM 9277 C C . SER B 1 413 ? 5.184 13.305 19.516 1 90.56 413 SER B C 1
ATOM 9279 O O . SER B 1 413 ? 4.176 12.594 19.547 1 90.56 413 SER B O 1
ATOM 9281 N N . ALA B 1 414 ? 5.441 14.055 20.422 1 87.62 414 ALA B N 1
ATOM 9282 C CA . ALA B 1 414 ? 4.664 14.102 21.656 1 87.62 414 ALA B CA 1
ATOM 9283 C C . ALA B 1 414 ? 3.33 14.805 21.438 1 87.62 414 ALA B C 1
ATOM 9285 O O . ALA B 1 414 ? 2.367 14.57 22.156 1 87.62 414 ALA B O 1
ATOM 9286 N N . SER B 1 415 ? 3.209 15.703 20.453 1 86.81 415 SER B N 1
ATOM 9287 C CA . SER B 1 415 ? 1.978 16.438 20.188 1 86.81 415 SER B CA 1
ATOM 9288 C C . SER B 1 415 ? 0.891 15.508 19.641 1 86.81 415 SER B C 1
ATOM 9290 O O . SER B 1 415 ? -0.3 15.773 19.828 1 86.81 415 SER B O 1
ATOM 9292 N N . GLY B 1 416 ? 1.213 14.414 18.906 1 84.5 416 GLY B N 1
ATOM 9293 C CA . GLY B 1 416 ? 0.251 13.469 18.375 1 84.5 416 GLY B CA 1
ATOM 9294 C C . GLY B 1 416 ? -0.429 13.969 17.109 1 84.5 416 GLY B C 1
ATOM 9295 O O . GLY B 1 416 ? -1.293 13.289 16.547 1 84.5 416 GLY B O 1
ATOM 9296 N N . ARG B 1 417 ? -0.099 15.156 16.594 1 87.75 417 ARG B N 1
ATOM 9297 C CA . ARG B 1 417 ? -0.764 15.727 15.422 1 87.75 417 ARG B CA 1
ATOM 9298 C C . ARG B 1 417 ? -0.079 15.281 14.133 1 87.75 417 ARG B C 1
ATOM 9300 O O . ARG B 1 417 ? -0.661 15.375 13.055 1 87.75 417 ARG B O 1
ATOM 9307 N N . VAL B 1 418 ? 1.116 14.922 14.344 1 91.38 418 VAL B N 1
ATOM 9308 C CA . VAL B 1 418 ? 1.848 14.375 13.203 1 91.38 418 VAL B CA 1
ATOM 9309 C C . VAL B 1 418 ? 1.929 12.859 13.312 1 91.38 418 VAL B C 1
ATOM 9311 O O . VAL B 1 418 ? 2.016 12.312 14.422 1 91.38 418 VAL B O 1
ATOM 9314 N N . GLU B 1 419 ? 1.778 12.188 12.242 1 89.38 419 GLU B N 1
ATOM 9315 C CA . GLU B 1 419 ? 1.849 10.734 12.25 1 89.38 419 GLU B CA 1
ATOM 9316 C C . GLU B 1 419 ? 3.18 10.25 12.82 1 89.38 419 GLU B C 1
ATOM 9318 O O . GLU B 1 419 ? 4.242 10.578 12.289 1 89.38 419 GLU B O 1
ATOM 9323 N N . ALA B 1 420 ? 3.145 9.453 13.758 1 88.31 420 ALA B N 1
ATOM 9324 C CA . ALA B 1 420 ? 4.32 9.008 14.5 1 88.31 420 ALA B CA 1
ATOM 9325 C C . ALA B 1 420 ? 5.25 8.188 13.609 1 88.31 420 ALA B C 1
ATOM 9327 O O . ALA B 1 420 ? 6.473 8.273 13.734 1 88.31 420 ALA B O 1
ATOM 9328 N N . ALA B 1 421 ? 4.711 7.402 12.742 1 87.56 421 ALA B N 1
ATOM 9329 C CA . ALA B 1 421 ? 5.523 6.539 11.891 1 87.56 421 ALA B CA 1
ATOM 9330 C C . ALA B 1 421 ? 6.434 7.359 10.984 1 87.56 421 ALA B C 1
ATOM 9332 O O . ALA B 1 421 ? 7.57 6.965 10.711 1 87.56 421 ALA B O 1
ATOM 9333 N N . LEU B 1 422 ? 5.988 8.477 10.555 1 93.25 422 LEU B N 1
ATOM 9334 C CA . LEU B 1 422 ? 6.781 9.328 9.68 1 93.25 422 LEU B CA 1
ATOM 9335 C C . LEU B 1 422 ? 7.93 9.977 10.438 1 93.25 422 LEU B C 1
ATOM 9337 O O . LEU B 1 422 ? 9.062 10.016 9.953 1 93.25 422 LEU B O 1
ATOM 9341 N N . LEU B 1 423 ? 7.641 10.469 11.641 1 93.5 423 LEU B N 1
ATOM 9342 C CA . LEU B 1 423 ? 8.672 11.125 12.438 1 93.5 423 LEU B CA 1
ATOM 9343 C C . LEU B 1 423 ? 9.742 10.125 12.867 1 93.5 423 LEU B C 1
ATOM 9345 O O . LEU B 1 423 ? 10.93 10.461 12.914 1 93.5 423 LEU B O 1
ATOM 9349 N N . GLN B 1 424 ? 9.32 8.938 13.156 1 89 424 GLN B N 1
ATOM 9350 C CA . GLN B 1 424 ? 10.281 7.902 13.516 1 89 424 GLN B CA 1
ATOM 9351 C C . GLN B 1 424 ? 11.211 7.586 12.344 1 89 424 GLN B C 1
ATOM 9353 O O . GLN B 1 424 ? 12.406 7.363 12.539 1 89 424 GLN B O 1
ATOM 9358 N N . GLU B 1 425 ? 10.664 7.562 11.227 1 90.81 425 GLU B N 1
ATOM 9359 C CA . GLU B 1 425 ? 11.484 7.277 10.055 1 90.81 425 GLU B CA 1
ATOM 9360 C C . GLU B 1 425 ? 12.453 8.422 9.766 1 90.81 425 GLU B C 1
ATOM 9362 O O . GLU B 1 425 ? 13.594 8.188 9.352 1 90.81 425 GLU B O 1
ATOM 9367 N N . VAL B 1 426 ? 12.031 9.633 9.969 1 93.12 426 VAL B N 1
ATOM 9368 C CA . VAL B 1 426 ? 12.922 10.773 9.773 1 93.12 426 VAL B CA 1
ATOM 9369 C C . VAL B 1 426 ? 14.078 10.703 10.766 1 93.12 426 VAL B C 1
ATOM 9371 O O . VAL B 1 426 ? 15.234 10.922 10.406 1 93.12 426 VAL B O 1
ATOM 9374 N N . GLU B 1 427 ? 13.719 10.438 11.961 1 90.19 427 GLU B N 1
ATOM 9375 C CA . GLU B 1 427 ? 14.734 10.336 13 1 90.19 427 GLU B CA 1
ATOM 9376 C C . GLU B 1 427 ? 15.75 9.242 12.664 1 90.19 427 GLU B C 1
ATOM 9378 O O . GLU B 1 427 ? 16.953 9.438 12.828 1 90.19 427 GLU B O 1
ATOM 9383 N N . GLN B 1 428 ? 15.266 8.141 12.203 1 85.56 428 GLN B N 1
ATOM 9384 C CA . GLN B 1 428 ? 16.141 7.039 11.836 1 85.56 428 GLN B CA 1
ATOM 9385 C C . GLN B 1 428 ? 17.031 7.418 10.656 1 85.56 428 GLN B C 1
ATOM 9387 O O . GLN B 1 428 ? 18.219 7.113 10.641 1 85.56 428 GLN B O 1
ATOM 9392 N N . CYS B 1 429 ? 16.5 8.07 9.711 1 88.25 429 CYS B N 1
ATOM 9393 C CA . CYS B 1 429 ? 17.25 8.477 8.539 1 88.25 429 CYS B CA 1
ATOM 9394 C C . CYS B 1 429 ? 18.344 9.469 8.914 1 88.25 429 CYS B C 1
ATOM 9396 O O . CYS B 1 429 ? 19.469 9.398 8.398 1 88.25 429 CYS B O 1
ATOM 9398 N N . TRP B 1 430 ? 17.984 10.383 9.758 1 88.38 430 TRP B N 1
ATOM 9399 C CA . TRP B 1 430 ? 18.953 11.414 10.156 1 88.38 430 TRP B CA 1
ATOM 9400 C C . TRP B 1 430 ? 20.047 10.82 11.031 1 88.38 430 TRP B C 1
ATOM 9402 O O . TRP B 1 430 ? 21.203 11.258 10.977 1 88.38 430 TRP B O 1
ATOM 9412 N N . THR B 1 431 ? 19.688 9.781 11.82 1 83.5 431 THR B N 1
ATOM 9413 C CA . THR B 1 431 ? 20.688 9.117 12.656 1 83.5 431 THR B CA 1
ATOM 9414 C C . THR B 1 431 ? 21.656 8.312 11.797 1 83.5 431 THR B C 1
ATOM 9416 O O . THR B 1 431 ? 22.859 8.258 12.086 1 83.5 431 THR B O 1
ATOM 9419 N N . GLU B 1 432 ? 21.188 7.668 10.828 1 80.31 432 GLU B N 1
ATOM 9420 C CA . GLU B 1 432 ? 22.047 6.918 9.914 1 80.31 432 GLU B CA 1
ATOM 9421 C C . GLU B 1 432 ? 22.938 7.852 9.094 1 80.31 432 GLU B C 1
ATOM 9423 O O . GLU B 1 432 ? 24.125 7.57 8.883 1 80.31 432 GLU B O 1
ATOM 9428 N N . GLY B 1 433 ? 22.438 8.953 8.578 1 78.12 433 GLY B N 1
ATOM 9429 C CA . GLY B 1 433 ? 23.203 10.047 8.008 1 78.12 433 GLY B CA 1
ATOM 9430 C C . GLY B 1 433 ? 23.703 9.758 6.602 1 78.12 433 GLY B C 1
ATOM 9431 O O . GLY B 1 433 ? 24.297 10.625 5.961 1 78.12 433 GLY B O 1
ATOM 9432 N N . ASP B 1 434 ? 23.438 8.453 6.117 1 78.06 434 ASP B N 1
ATOM 9433 C CA . ASP B 1 434 ? 23.891 8.133 4.766 1 78.06 434 ASP B CA 1
ATOM 9434 C C . ASP B 1 434 ? 23.078 8.891 3.719 1 78.06 434 ASP B C 1
ATOM 9436 O O . ASP B 1 434 ? 22.016 9.422 4.02 1 78.06 434 ASP B O 1
ATOM 9440 N N . ALA B 1 435 ? 23.672 9.086 2.592 1 80.94 435 ALA B N 1
ATOM 9441 C CA . ALA B 1 435 ? 23.047 9.875 1.527 1 80.94 435 ALA B CA 1
ATOM 9442 C C . ALA B 1 435 ? 21.672 9.328 1.165 1 80.94 435 ALA B C 1
ATOM 9444 O O . ALA B 1 435 ? 20.719 10.094 0.974 1 80.94 435 ALA B O 1
ATOM 9445 N N . GLU B 1 436 ? 21.609 8.031 1.053 1 82.69 436 GLU B N 1
ATOM 9446 C CA . GLU B 1 436 ? 20.328 7.434 0.707 1 82.69 436 GLU B CA 1
ATOM 9447 C C . GLU B 1 436 ? 19.297 7.672 1.807 1 82.69 436 GLU B C 1
ATOM 9449 O O . GLU B 1 436 ? 18.109 7.898 1.521 1 82.69 436 GLU B O 1
ATOM 9454 N N . SER B 1 437 ? 19.766 7.617 2.996 1 86.19 437 SER B N 1
ATOM 9455 C CA . SER B 1 437 ? 18.875 7.855 4.121 1 86.19 437 SER B CA 1
ATOM 9456 C C . SER B 1 437 ? 18.422 9.312 4.176 1 86.19 437 SER B C 1
ATOM 9458 O O . SER B 1 437 ? 17.281 9.602 4.535 1 86.19 437 SER B O 1
ATOM 9460 N N . LEU B 1 438 ? 19.328 10.164 3.867 1 89.69 438 LEU B N 1
ATOM 9461 C CA . LEU B 1 438 ? 18.969 11.578 3.891 1 89.69 438 LEU B CA 1
ATOM 9462 C C . LEU B 1 438 ? 17.984 11.898 2.77 1 89.69 438 LEU B C 1
ATOM 9464 O O . LEU B 1 438 ? 17.094 12.727 2.943 1 89.69 438 LEU B O 1
ATOM 9468 N N . LEU B 1 439 ? 18.219 11.234 1.65 1 90.19 439 LEU B N 1
ATOM 9469 C CA . LEU B 1 439 ? 17.266 11.422 0.565 1 90.19 439 LEU B CA 1
ATOM 9470 C C . LEU B 1 439 ? 15.891 10.875 0.951 1 90.19 439 LEU B C 1
ATOM 9472 O O . LEU B 1 439 ? 14.859 11.453 0.588 1 90.19 439 LEU B O 1
ATOM 9476 N N . GLN B 1 440 ? 15.883 9.812 1.641 1 92.19 440 GLN B N 1
ATOM 9477 C CA . GLN B 1 440 ? 14.617 9.266 2.133 1 92.19 440 GLN B CA 1
ATOM 9478 C C . GLN B 1 440 ? 13.969 10.211 3.143 1 92.19 440 GLN B C 1
ATOM 9480 O O . GLN B 1 440 ? 12.742 10.32 3.191 1 92.19 440 GLN B O 1
ATOM 9485 N N . SER B 1 441 ? 14.797 10.859 3.936 1 93.62 441 SER B N 1
ATOM 9486 C CA . SER B 1 441 ? 14.242 11.805 4.891 1 93.62 441 SER B CA 1
ATOM 9487 C C . SER B 1 441 ? 13.539 12.961 4.18 1 93.62 441 SER B C 1
ATOM 9489 O O . SER B 1 441 ? 12.57 13.516 4.695 1 93.62 441 SER B O 1
ATOM 9491 N N . VAL B 1 442 ? 14.047 13.305 2.967 1 95.06 442 VAL B N 1
ATOM 9492 C CA . VAL B 1 442 ? 13.414 14.359 2.18 1 95.06 442 VAL B CA 1
ATOM 9493 C C . VAL B 1 442 ? 12.016 13.914 1.753 1 95.06 442 VAL B C 1
ATOM 9495 O O . VAL B 1 442 ? 11.062 14.695 1.815 1 95.06 442 VAL B O 1
ATOM 9498 N N . ARG B 1 443 ? 11.867 12.727 1.367 1 95.5 443 ARG B N 1
ATOM 9499 C CA . ARG B 1 443 ? 10.57 12.203 0.938 1 95.5 443 ARG B CA 1
ATOM 9500 C C . ARG B 1 443 ? 9.586 12.156 2.102 1 95.5 443 ARG B C 1
ATOM 9502 O O . ARG B 1 443 ? 8.422 12.531 1.954 1 95.5 443 ARG B O 1
ATOM 9509 N N . VAL B 1 444 ? 10.078 11.734 3.209 1 96 444 VAL B N 1
ATOM 9510 C CA . VAL B 1 444 ? 9.219 11.594 4.383 1 96 444 VAL B CA 1
ATOM 9511 C C . VAL B 1 444 ? 8.82 12.977 4.891 1 96 444 VAL B C 1
ATOM 9513 O O . VAL B 1 444 ? 7.656 13.203 5.246 1 96 444 VAL B O 1
ATOM 9516 N N . LEU B 1 445 ? 9.781 13.883 4.91 1 96.31 445 LEU B N 1
ATOM 9517 C CA . LEU B 1 445 ? 9.477 15.242 5.359 1 96.31 445 LEU B CA 1
ATOM 9518 C C . LEU B 1 445 ? 8.492 15.922 4.414 1 96.31 445 LEU B C 1
ATOM 9520 O O . LEU B 1 445 ? 7.668 16.734 4.848 1 96.31 445 LEU B O 1
ATOM 9524 N N . ALA B 1 446 ? 8.625 15.609 3.148 1 97.12 446 ALA B N 1
ATOM 9525 C CA . ALA B 1 446 ? 7.695 16.188 2.182 1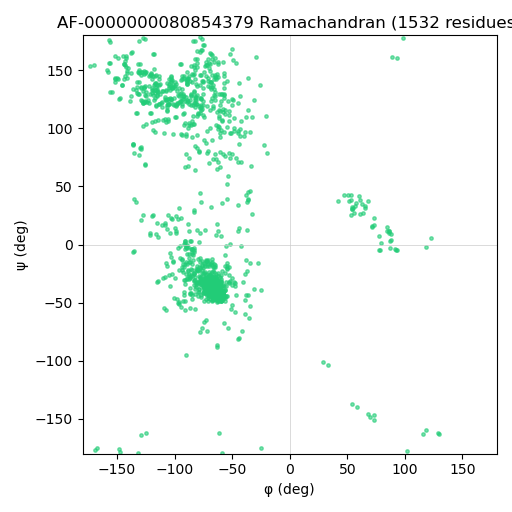 97.12 446 ALA B CA 1
ATOM 9526 C C . ALA B 1 446 ? 6.258 15.789 2.504 1 97.12 446 ALA B C 1
ATOM 9528 O O . ALA B 1 446 ? 5.348 16.609 2.412 1 97.12 446 ALA B O 1
ATOM 9529 N N . GLN B 1 447 ? 6.102 14.609 2.904 1 96.62 447 GLN B N 1
ATOM 9530 C CA . GLN B 1 447 ? 4.754 14.156 3.236 1 96.62 447 GLN B CA 1
ATOM 9531 C C . GLN B 1 447 ? 4.25 14.812 4.516 1 96.62 447 GLN B C 1
ATOM 9533 O O . GLN B 1 447 ? 3.07 15.148 4.625 1 96.62 447 GLN B O 1
ATOM 9538 N N . VAL B 1 448 ? 5.094 14.945 5.469 1 95.56 448 VAL B N 1
ATOM 9539 C CA . VAL B 1 448 ? 4.715 15.617 6.707 1 95.56 448 VAL B CA 1
ATOM 9540 C C . VAL B 1 448 ? 4.27 17.047 6.402 1 95.56 448 VAL B C 1
ATOM 9542 O O . VAL B 1 448 ? 3.25 17.5 6.918 1 95.56 448 VAL B O 1
ATOM 9545 N N . LEU B 1 449 ? 5.059 17.719 5.543 1 96.25 449 LEU B N 1
ATOM 9546 C CA . LEU B 1 449 ? 4.742 19.109 5.191 1 96.25 449 LEU B CA 1
ATOM 9547 C C . LEU B 1 449 ? 3.432 19.188 4.414 1 96.25 449 LEU B C 1
ATOM 9549 O O . LEU B 1 449 ? 2.643 20.109 4.613 1 96.25 449 LEU B O 1
ATOM 9553 N N . ARG B 1 450 ? 3.199 18.266 3.586 1 95.5 450 ARG B N 1
ATOM 9554 C CA . ARG B 1 450 ? 1.956 18.234 2.82 1 95.5 450 ARG B CA 1
ATOM 9555 C C . ARG B 1 450 ? 0.754 18.047 3.738 1 95.5 450 ARG B C 1
ATOM 9557 O O . ARG B 1 450 ? -0.304 18.641 3.52 1 95.5 450 ARG B O 1
ATOM 9564 N N . ASP B 1 451 ? 0.892 17.266 4.711 1 91.56 451 ASP B N 1
ATOM 9565 C CA . ASP B 1 451 ? -0.201 16.969 5.633 1 91.56 451 ASP B CA 1
ATOM 9566 C C . ASP B 1 451 ? -0.511 18.172 6.516 1 91.56 451 ASP B C 1
ATOM 9568 O O . ASP B 1 451 ? -1.662 18.391 6.906 1 91.56 451 ASP B O 1
ATOM 9572 N N . LEU B 1 452 ? 0.468 18.922 6.812 1 92.44 452 LEU B N 1
ATOM 9573 C CA . LEU B 1 452 ? 0.31 19.984 7.797 1 92.44 452 LEU B CA 1
ATOM 9574 C C . LEU B 1 452 ? -0.147 21.281 7.133 1 92.44 452 LEU B C 1
ATOM 9576 O O . LEU B 1 452 ? -0.62 22.203 7.805 1 92.44 452 LEU B O 1
ATOM 9580 N N . HIS B 1 453 ? -0.03 21.438 5.766 1 93.12 453 HIS B N 1
ATOM 9581 C CA . HIS B 1 453 ? -0.287 22.719 5.137 1 93.12 453 HIS B CA 1
ATOM 9582 C C . HIS B 1 453 ? -1.319 22.594 4.023 1 93.12 453 HIS B C 1
ATOM 9584 O O . HIS B 1 453 ? -1.027 22.906 2.863 1 93.12 453 HIS B O 1
ATOM 9590 N N . PRO B 1 454 ? -2.52 22.328 4.43 1 88.88 454 PRO B N 1
ATOM 9591 C CA . PRO B 1 454 ? -3.586 22.312 3.428 1 88.88 454 PRO B CA 1
ATOM 9592 C C . PRO B 1 454 ? -4.086 23.719 3.094 1 88.88 454 PRO B C 1
ATOM 9594 O O . PRO B 1 454 ? -3.91 24.656 3.889 1 88.88 454 PRO B O 1
ATOM 9597 N N . LEU B 1 455 ? -4.586 23.875 1.905 1 86.44 455 LEU B N 1
ATOM 9598 C CA . LEU B 1 455 ? -5.148 25.172 1.506 1 86.44 455 LEU B CA 1
ATOM 9599 C C . LEU B 1 455 ? -6.457 25.438 2.242 1 86.44 455 LEU B C 1
ATOM 9601 O O . LEU B 1 455 ? -6.652 26.531 2.783 1 86.44 455 LEU B O 1
ATOM 9605 N N . GLN B 1 456 ? -7.277 24.438 2.268 1 76.75 456 GLN B N 1
ATOM 9606 C CA . GLN B 1 456 ? -8.57 24.609 2.912 1 76.75 456 GLN B CA 1
ATOM 9607 C C . GLN B 1 456 ? -8.555 24.078 4.34 1 76.75 456 GLN B C 1
ATOM 9609 O O . GLN B 1 456 ? -8 23 4.598 1 76.75 456 GLN B O 1
ATOM 9614 N N . GLU B 1 457 ? -9.031 25 5.188 1 74.25 457 GLU B N 1
ATOM 9615 C CA . GLU B 1 457 ? -9.125 24.562 6.582 1 74.25 457 GLU B CA 1
ATOM 9616 C C . GLU B 1 457 ? -10.281 23.609 6.785 1 74.25 457 GLU B C 1
ATOM 9618 O O . GLU B 1 457 ? -11.398 23.859 6.328 1 74.25 457 GLU B O 1
ATOM 9623 N N . GLY B 1 458 ? -9.984 22.422 7.008 1 74.94 458 GLY B N 1
ATOM 9624 C CA . GLY B 1 458 ? -11.016 21.453 7.312 1 74.94 458 GLY B CA 1
ATOM 9625 C C . GLY B 1 458 ? -10.711 20.625 8.547 1 74.94 458 GLY B C 1
ATOM 9626 O O . GLY B 1 458 ? -9.906 21.031 9.383 1 74.94 458 GLY B O 1
ATOM 9627 N N . LEU B 1 459 ? -11.711 19.812 8.867 1 80.5 459 LEU B N 1
ATOM 9628 C CA . LEU B 1 459 ? -11.531 18.922 10.008 1 80.5 459 LEU B CA 1
ATOM 9629 C C . LEU B 1 459 ? -11.062 17.531 9.555 1 80.5 459 LEU B C 1
ATOM 9631 O O . LEU B 1 459 ? -11.492 17.031 8.516 1 80.5 459 LEU B O 1
ATOM 9635 N N . GLN B 1 460 ? -10.047 17.172 10.164 1 76.31 460 GLN B N 1
ATOM 9636 C CA . GLN B 1 460 ? -9.602 15.797 9.945 1 76.31 460 GLN B CA 1
ATOM 9637 C C . GLN B 1 460 ? -10.445 14.812 10.75 1 76.31 460 GLN B C 1
ATOM 9639 O O . GLN B 1 460 ? -10.688 15.023 11.938 1 76.31 460 GLN B O 1
ATOM 9644 N N . LEU B 1 461 ? -10.953 13.867 9.977 1 78.12 461 LEU B N 1
ATOM 9645 C CA . LEU B 1 461 ? -11.828 12.898 10.625 1 78.12 461 LEU B CA 1
ATOM 9646 C C . LEU B 1 461 ? -11.094 11.586 10.891 1 78.12 461 LEU B C 1
ATOM 9648 O O . LEU B 1 461 ? -10.281 11.156 10.07 1 78.12 461 LEU B O 1
ATOM 9652 N N . SER B 1 462 ? -11.297 11.055 12.023 1 74.25 462 SER B N 1
ATOM 9653 C CA . SER B 1 462 ? -10.773 9.727 12.344 1 74.25 462 SER B CA 1
ATOM 9654 C C . SER B 1 462 ? -11.609 8.633 11.695 1 74.25 462 SER B C 1
ATOM 9656 O O . SER B 1 462 ? -12.648 8.914 11.094 1 74.25 462 SER B O 1
ATOM 9658 N N . SER B 1 463 ? -11.008 7.355 11.719 1 66.94 463 SER B N 1
ATOM 9659 C CA . SER B 1 463 ? -11.797 6.223 11.25 1 66.94 463 SER B CA 1
ATOM 9660 C C . SER B 1 463 ? -13.016 5.996 12.141 1 66.94 463 SER B C 1
ATOM 9662 O O . SER B 1 463 ? -12.984 6.316 13.336 1 66.94 463 SER B O 1
ATOM 9664 N N . SER B 1 464 ? -14.023 5.652 11.586 1 70.06 464 SER B N 1
ATOM 9665 C CA . SER B 1 464 ? -15.281 5.449 12.297 1 70.06 464 SER B CA 1
ATOM 9666 C C . SER B 1 464 ? -15.188 4.27 13.258 1 70.06 464 SER B C 1
ATOM 9668 O O . SER B 1 464 ? -14.719 3.195 12.883 1 70.06 464 SER B O 1
ATOM 9670 N N . VAL B 1 465 ? -15.336 4.539 14.523 1 67.62 465 VAL B N 1
ATOM 9671 C CA . VAL B 1 465 ? -15.484 3.488 15.523 1 67.62 465 VAL B CA 1
ATOM 9672 C C . VAL B 1 465 ? -16.938 3.416 15.984 1 67.62 465 VAL B C 1
ATOM 9674 O O . VAL B 1 465 ? -17.406 4.285 16.734 1 67.62 465 VAL B O 1
ATOM 9677 N N . GLU B 1 466 ? -17.609 2.475 15.594 1 69.75 466 GLU B N 1
ATOM 9678 C CA . GLU B 1 466 ? -19.016 2.324 15.961 1 69.75 466 GLU B CA 1
ATOM 9679 C C . GLU B 1 466 ? -19.812 3.58 15.609 1 69.75 466 GLU B C 1
ATOM 9681 O O . GLU B 1 466 ? -20.562 4.098 16.438 1 69.75 466 GLU B O 1
ATOM 9686 N N . GLY B 1 467 ? -19.438 4.277 14.547 1 75.69 467 GLY B N 1
ATOM 9687 C CA . GLY B 1 467 ? -20.172 5.441 14.078 1 75.69 467 GLY B CA 1
ATOM 9688 C C . GLY B 1 467 ? -19.641 6.75 14.633 1 75.69 467 GLY B C 1
ATOM 9689 O O . GLY B 1 467 ? -20.109 7.824 14.266 1 75.69 467 GLY B O 1
ATOM 9690 N N . LEU B 1 468 ? -18.703 6.652 15.484 1 85.19 468 LEU B N 1
ATOM 9691 C CA . LEU B 1 468 ? -18.125 7.852 16.078 1 85.19 468 LEU B CA 1
ATOM 9692 C C . LEU B 1 468 ? -16.891 8.312 15.305 1 85.19 468 LEU B C 1
ATOM 9694 O O . LEU B 1 468 ? -15.984 7.516 15.055 1 85.19 468 LEU B O 1
ATOM 9698 N N . PHE B 1 469 ? -16.953 9.586 14.914 1 86.75 469 PHE B N 1
ATOM 9699 C CA . PHE B 1 469 ? -15.828 10.227 14.242 1 86.75 469 PHE B CA 1
ATOM 9700 C C . PHE B 1 469 ? -15.195 11.281 15.133 1 86.75 469 PHE B C 1
ATOM 9702 O O . PHE B 1 469 ? -15.859 12.227 15.562 1 86.75 469 PHE B O 1
ATOM 9709 N N . SER B 1 470 ? -14.016 11.07 15.422 1 87.56 470 SER B N 1
ATOM 9710 C CA . SER B 1 470 ? -13.297 12.133 16.125 1 87.56 470 SER B CA 1
ATOM 9711 C C . SER B 1 470 ? -12.805 13.195 15.141 1 87.56 470 SER B C 1
ATOM 9713 O O . SER B 1 470 ? -12.359 12.875 14.039 1 87.56 470 SER B O 1
ATOM 9715 N N . CYS B 1 471 ? -12.977 14.422 15.617 1 87.31 471 CYS B N 1
ATOM 9716 C CA . CYS B 1 471 ? -12.625 15.531 14.742 1 87.31 471 CYS B CA 1
ATOM 9717 C C . CYS B 1 471 ? -11.453 16.328 15.305 1 87.31 471 CYS B C 1
ATOM 9719 O O . CYS B 1 471 ? -11.375 16.547 16.516 1 87.31 471 CYS B O 1
ATOM 9721 N N . ARG B 1 472 ? -10.57 16.547 14.484 1 83 472 ARG B N 1
ATOM 9722 C CA . ARG B 1 472 ? -9.453 17.422 14.812 1 83 472 ARG B CA 1
ATOM 9723 C C . ARG B 1 472 ? -9.258 18.484 13.742 1 83 472 ARG B C 1
ATOM 9725 O O . ARG B 1 472 ? -9.367 18.203 12.547 1 83 472 ARG B O 1
ATOM 9732 N N . PRO B 1 473 ? -9.062 19.688 14.266 1 83 473 PRO B N 1
ATOM 9733 C CA . PRO B 1 473 ? -8.836 20.734 13.266 1 83 473 PRO B CA 1
ATOM 9734 C C . PRO B 1 473 ? -7.543 20.531 12.484 1 83 473 PRO B C 1
ATOM 9736 O O . PRO B 1 473 ? -6.547 20.062 13.039 1 83 473 PRO B O 1
ATOM 9739 N N . SER B 1 474 ? -7.531 20.891 11.219 1 78.25 474 SER B N 1
ATOM 9740 C CA . SER B 1 474 ? -6.352 20.75 10.367 1 78.25 474 SER B CA 1
ATOM 9741 C C . SER B 1 474 ? -5.258 21.734 10.766 1 78.25 474 SER B C 1
ATOM 9743 O O . SER B 1 474 ? -4.07 21.438 10.656 1 78.25 474 SER B O 1
ATOM 9745 N N . ARG B 1 475 ? -5.738 22.922 11.156 1 83.19 475 ARG B N 1
ATOM 9746 C CA . ARG B 1 475 ? -4.785 23.938 11.594 1 83.19 475 ARG B CA 1
ATOM 9747 C C . ARG B 1 475 ? -5.008 24.312 13.055 1 83.19 475 ARG B C 1
ATOM 9749 O O . ARG B 1 475 ? -6.148 24.406 13.508 1 83.19 475 ARG B O 1
ATOM 9756 N N . LEU B 1 476 ? -3.924 24.469 13.727 1 87.56 476 LEU B N 1
ATOM 9757 C CA . LEU B 1 476 ? -3.996 24.844 15.133 1 87.56 476 LEU B CA 1
ATOM 9758 C C . LEU B 1 476 ? -4.32 26.328 15.289 1 87.56 476 LEU B C 1
ATOM 9760 O O . LEU B 1 476 ? -3.686 27.172 14.656 1 87.56 476 LEU B O 1
ATOM 9764 N N . HIS B 1 477 ? -5.406 26.578 15.93 1 87.44 477 HIS B N 1
ATOM 9765 C CA . HIS B 1 477 ? -5.773 27.953 16.281 1 87.44 477 HIS B CA 1
ATOM 9766 C C . HIS B 1 477 ? -5.527 28.219 17.766 1 87.44 477 HIS B C 1
ATOM 9768 O O . HIS B 1 477 ? -5.98 27.453 18.625 1 87.44 477 HIS B O 1
ATOM 9774 N N . ARG B 1 478 ? -4.766 29.281 18.047 1 90.31 478 ARG B N 1
ATOM 9775 C CA . ARG B 1 478 ? -4.43 29.625 19.422 1 90.31 478 ARG B CA 1
ATOM 9776 C C . ARG B 1 478 ? -5.227 30.844 19.891 1 90.31 478 ARG B C 1
ATOM 9778 O O . ARG B 1 478 ? -5.133 31.922 19.312 1 90.31 478 ARG B O 1
ATOM 9785 N N . VAL B 1 479 ? -5.984 30.656 20.922 1 91.69 479 VAL B N 1
ATOM 9786 C CA . VAL B 1 479 ? -6.766 31.734 21.484 1 91.69 479 VAL B CA 1
ATOM 9787 C C . VAL B 1 479 ? -5.91 32.531 22.484 1 91.69 479 VAL B C 1
ATOM 9789 O O . VAL B 1 479 ? -5.316 31.953 23.391 1 91.69 479 VAL B O 1
ATOM 9792 N N . THR B 1 480 ? -5.75 33.844 22.188 1 92.19 480 THR B N 1
ATOM 9793 C CA . THR B 1 480 ? -4.93 34.688 23.016 1 92.19 480 THR B CA 1
ATOM 9794 C C . THR B 1 480 ? -5.711 35.938 23.438 1 92.19 480 THR B C 1
ATOM 9796 O O . THR B 1 480 ? -6.883 36.094 23.094 1 92.19 480 THR B O 1
ATOM 9799 N N . SER B 1 481 ? -5.078 36.844 24.281 1 91.06 481 SER B N 1
ATOM 9800 C CA . SER B 1 481 ? -5.703 38.094 24.734 1 91.06 481 SER B CA 1
ATOM 9801 C C . SER B 1 481 ? -5.48 39.219 23.734 1 91.06 481 SER B C 1
ATOM 9803 O O . SER B 1 481 ? -5.918 40.344 23.953 1 91.06 481 SER B O 1
ATOM 9805 N N . PHE B 1 482 ? -4.836 38.938 22.594 1 90.94 482 PHE B N 1
ATOM 9806 C CA . PHE B 1 482 ? -4.512 39.938 21.578 1 90.94 482 PHE B CA 1
ATOM 9807 C C . PHE B 1 482 ? -5.777 40.5 20.969 1 90.94 482 PHE B C 1
ATOM 9809 O O . PHE B 1 482 ? -6.711 39.781 20.641 1 90.94 482 PHE B O 1
ATOM 9816 N N . GLN B 1 483 ? -5.945 41.812 20.844 1 86.44 483 GLN B N 1
ATOM 9817 C CA . GLN B 1 483 ? -7.16 42.438 20.344 1 86.44 483 GLN B CA 1
ATOM 9818 C C . GLN B 1 483 ? -6.992 42.906 18.906 1 86.44 483 GLN B C 1
ATOM 9820 O O . GLN B 1 483 ? -7.977 43.219 18.234 1 86.44 483 GLN B O 1
ATOM 9825 N N . GLY B 1 484 ? -5.84 42.906 18.375 1 88.62 484 GLY B N 1
ATOM 9826 C CA . GLY B 1 484 ? -5.613 43.344 17 1 88.62 484 GLY B CA 1
ATOM 9827 C C . GLY B 1 484 ? -5.242 44.812 16.922 1 88.62 484 GLY B C 1
ATOM 9828 O O . GLY B 1 484 ? -5.398 45.562 17.891 1 88.62 484 GLY B O 1
ATOM 9829 N N . VAL B 1 485 ? -4.645 45.188 15.82 1 88.69 485 VAL B N 1
ATOM 9830 C CA . VAL B 1 485 ? -4.234 46.562 15.539 1 88.69 485 VAL B CA 1
ATOM 9831 C C . VAL B 1 485 ? -4.957 47.062 14.297 1 88.69 485 VAL B C 1
ATOM 9833 O O . VAL B 1 485 ? -5.277 46.281 13.398 1 88.69 485 VAL B O 1
ATOM 9836 N N . SER B 1 486 ? -5.277 48.406 14.352 1 88.25 486 SER B N 1
ATOM 9837 C CA . SER B 1 486 ? -5.98 49 13.203 1 88.25 486 SER B CA 1
ATOM 9838 C C . SER B 1 486 ? -5.125 48.906 11.945 1 88.25 486 SER B C 1
ATOM 9840 O O . SER B 1 486 ? -3.9 49.031 12.008 1 88.25 486 SER B O 1
ATOM 9842 N N . ALA B 1 487 ? -5.75 48.688 10.781 1 86.75 487 ALA B N 1
ATOM 9843 C CA . ALA B 1 487 ? -5.066 48.594 9.492 1 86.75 487 ALA B CA 1
ATOM 9844 C C . ALA B 1 487 ? -4.32 49.875 9.172 1 86.75 487 ALA B C 1
ATOM 9846 O O . ALA B 1 487 ? -3.256 49.844 8.547 1 86.75 487 ALA B O 1
ATOM 9847 N N . ARG B 1 488 ? -4.801 50.969 9.586 1 85.88 488 ARG B N 1
ATOM 9848 C CA . ARG B 1 488 ? -4.16 52.25 9.352 1 85.88 488 ARG B CA 1
ATOM 9849 C C . ARG B 1 488 ? -2.812 52.344 10.062 1 85.88 488 ARG B C 1
ATOM 9851 O O . ARG B 1 488 ? -1.833 52.844 9.5 1 85.88 488 ARG B O 1
ATOM 9858 N N . VAL B 1 489 ? -2.869 51.906 11.289 1 85.75 489 VAL B N 1
ATOM 9859 C CA . VAL B 1 489 ? -1.646 51.938 12.086 1 85.75 489 VAL B CA 1
ATOM 9860 C C . VAL B 1 489 ? -0.596 51 11.461 1 85.75 489 VAL B C 1
ATOM 9862 O O . VAL B 1 489 ? 0.592 51.344 11.438 1 85.75 489 VAL B O 1
ATOM 9865 N N . ILE B 1 490 ? -1.003 49.875 10.938 1 88.25 490 ILE B N 1
ATOM 9866 C CA . ILE B 1 490 ? -0.097 48.938 10.297 1 88.25 490 ILE B CA 1
ATOM 9867 C C . ILE B 1 490 ? 0.485 49.531 9.031 1 88.25 490 ILE B C 1
ATOM 9869 O O . ILE B 1 490 ? 1.691 49.469 8.789 1 88.25 490 ILE B O 1
ATOM 9873 N N . ARG B 1 491 ? -0.349 50.188 8.203 1 86.81 491 ARG B N 1
ATOM 9874 C CA . ARG B 1 491 ? 0.105 50.812 6.969 1 86.81 491 ARG B CA 1
ATOM 9875 C C . ARG B 1 491 ? 1.085 51.938 7.258 1 86.81 491 ARG B C 1
ATOM 9877 O O . ARG B 1 491 ? 2.076 52.094 6.543 1 86.81 491 ARG B O 1
ATOM 9884 N N . LYS B 1 492 ? 0.814 52.719 8.211 1 84.25 492 LYS B N 1
ATOM 9885 C CA . LYS B 1 492 ? 1.688 53.812 8.586 1 84.25 492 LYS B CA 1
ATOM 9886 C C . LYS B 1 492 ? 3.055 53.312 9.031 1 84.25 492 LYS B C 1
ATOM 9888 O O . LYS B 1 492 ? 4.082 53.938 8.734 1 84.25 492 LYS B O 1
ATOM 9893 N N . ALA B 1 493 ? 3.01 52.219 9.781 1 84.5 493 ALA B N 1
ATOM 9894 C CA . ALA B 1 493 ? 4.262 51.625 10.266 1 84.5 493 ALA B CA 1
ATOM 9895 C C . ALA B 1 493 ? 5.117 51.125 9.109 1 84.5 493 ALA B C 1
ATOM 9897 O O . ALA B 1 493 ? 6.348 51.156 9.18 1 84.5 493 ALA B O 1
ATOM 9898 N N . LEU B 1 494 ? 4.5 50.75 8.055 1 85.75 494 LEU B N 1
ATOM 9899 C CA . LEU B 1 494 ? 5.23 50.188 6.934 1 85.75 494 LEU B CA 1
ATOM 9900 C C . LEU B 1 494 ? 5.648 51.25 5.938 1 85.75 494 LEU B C 1
ATOM 9902 O O . LEU B 1 494 ? 6.621 51.094 5.199 1 85.75 494 LEU B O 1
ATOM 9906 N N . SER B 1 495 ? 4.938 52.312 5.676 1 78.25 495 SER B N 1
ATOM 9907 C CA . SER B 1 495 ? 5.23 53.375 4.699 1 78.25 495 SER B CA 1
ATOM 9908 C C . SER B 1 495 ? 6.402 54.219 5.152 1 78.25 495 SER B C 1
ATOM 9910 O O . SER B 1 495 ? 7.078 54.844 4.328 1 78.25 495 SER B O 1
ATOM 9912 N N . SER B 1 496 ? 6.625 54.438 6.32 1 64 496 SER B N 1
ATOM 9913 C CA . SER B 1 496 ? 7.676 55.344 6.777 1 64 496 SER B CA 1
ATOM 9914 C C . SER B 1 496 ? 9.055 54.844 6.387 1 64 496 SER B C 1
ATOM 9916 O O . SER B 1 496 ? 10.07 55.375 6.836 1 64 496 SER B O 1
ATOM 9918 N N . MET B 1 497 ? 9.141 53.781 5.555 1 57.72 497 MET B N 1
ATOM 9919 C CA . MET B 1 497 ? 10.445 53.219 5.238 1 57.72 497 MET B CA 1
ATOM 9920 C C . MET B 1 497 ? 11.148 54.031 4.156 1 57.72 497 MET B C 1
ATOM 9922 O O . MET B 1 497 ? 10.602 54.25 3.076 1 57.72 497 MET B O 1
ATOM 9926 N N . VAL B 1 498 ? 11.945 54.938 4.484 1 52.5 498 VAL B N 1
ATOM 9927 C CA . VAL B 1 498 ? 12.898 55.562 3.572 1 52.5 498 VAL B CA 1
ATOM 9928 C C . VAL B 1 498 ? 13.883 54.531 3.061 1 52.5 498 VAL B C 1
ATOM 9930 O O . VAL B 1 498 ? 14.453 53.75 3.846 1 52.5 498 VAL B O 1
ATOM 9933 N N . PRO B 1 499 ? 13.703 54.031 1.781 1 49.34 499 PRO B N 1
ATOM 9934 C CA . PRO B 1 499 ? 14.711 53.125 1.245 1 49.34 499 PRO B CA 1
ATOM 9935 C C . PRO B 1 499 ? 16.125 53.469 1.709 1 49.34 499 PRO B C 1
ATOM 9937 O O . PRO B 1 499 ? 16.516 54.625 1.702 1 49.34 499 PRO B O 1
ATOM 9940 N N . SER B 1 500 ? 16.547 52.875 2.641 1 46.28 500 SER B N 1
ATOM 9941 C CA . SER B 1 500 ? 17.938 53.094 3.035 1 46.28 500 SER B CA 1
ATOM 9942 C C . SER B 1 500 ? 18.859 53.094 1.825 1 46.28 500 SER B C 1
ATOM 9944 O O . SER B 1 500 ? 18.797 52.188 0.998 1 46.28 500 SER B O 1
ATOM 9946 N N . SER B 1 501 ? 19.234 54.188 1.293 1 42.16 501 SER B N 1
ATOM 9947 C CA . SER B 1 501 ? 20.234 54.5 0.275 1 42.16 501 SER B CA 1
ATOM 9948 C C . SER B 1 501 ? 21.438 53.562 0.376 1 42.16 501 SER B C 1
ATOM 9950 O O . SER B 1 501 ? 22.297 53.562 -0.502 1 42.16 501 SER B O 1
ATOM 9952 N N . SER B 1 502 ? 22.078 53.406 1.553 1 42.34 502 SER B N 1
ATOM 9953 C CA . SER B 1 502 ? 23.531 53.438 1.578 1 42.34 502 SER B CA 1
ATOM 9954 C C . SER B 1 502 ? 24.141 52.188 0.957 1 42.34 502 SER B C 1
ATOM 9956 O O . SER B 1 502 ? 25.297 52.188 0.526 1 42.34 502 SER B O 1
ATOM 9958 N N . ASP B 1 503 ? 24.172 50.844 1.604 1 47.44 503 ASP B N 1
ATOM 9959 C CA . ASP B 1 503 ? 25.375 50.062 1.323 1 47.44 503 ASP B CA 1
ATOM 9960 C C . ASP B 1 503 ? 25.312 49.406 -0.063 1 47.44 503 ASP B C 1
ATOM 9962 O O . ASP B 1 503 ? 24.516 48.5 -0.291 1 47.44 503 ASP B O 1
ATOM 9966 N N . GLN B 1 504 ? 25.594 50.062 -1.126 1 47.69 504 GLN B N 1
ATOM 9967 C CA . GLN B 1 504 ? 25.859 49.719 -2.518 1 47.69 504 GLN B CA 1
ATOM 9968 C C . GLN B 1 504 ? 26.375 48.312 -2.643 1 47.69 504 GLN B C 1
ATOM 9970 O O . GLN B 1 504 ? 26.219 47.656 -3.691 1 47.69 504 GLN B O 1
ATOM 9975 N N . ASP B 1 505 ? 27.266 47.75 -1.729 1 50.22 505 ASP B N 1
ATOM 9976 C CA . ASP B 1 505 ? 28.016 46.531 -2 1 50.22 505 ASP B CA 1
ATOM 9977 C C . ASP B 1 505 ? 27.25 45.281 -1.524 1 50.22 505 ASP B C 1
ATOM 9979 O O . ASP B 1 505 ? 27.75 44.156 -1.597 1 50.22 505 ASP B O 1
ATOM 9983 N N . ALA B 1 506 ? 26.016 45.438 -0.967 1 65.62 506 ALA B N 1
ATOM 9984 C CA . ALA B 1 506 ? 25.406 44.25 -0.397 1 65.62 506 ALA B CA 1
ATOM 9985 C C . ALA B 1 506 ? 24.594 43.5 -1.448 1 65.62 506 ALA B C 1
ATOM 9987 O O . ALA B 1 506 ? 24.047 44.094 -2.379 1 65.62 506 ALA B O 1
ATOM 9988 N N . THR B 1 507 ? 24.625 42.156 -1.464 1 80.38 507 THR B N 1
ATOM 9989 C CA . THR B 1 507 ? 23.875 41.281 -2.352 1 80.38 507 THR B CA 1
ATOM 9990 C C . THR B 1 507 ? 22.375 41.531 -2.23 1 80.38 507 THR B C 1
ATOM 9992 O O . THR B 1 507 ? 21.906 42 -1.189 1 80.38 507 THR B O 1
ATOM 9995 N N . PRO B 1 508 ? 21.688 41.625 -3.273 1 82.81 508 PRO B N 1
ATOM 9996 C CA . PRO B 1 508 ? 20.234 41.844 -3.26 1 82.81 508 PRO B CA 1
ATOM 9997 C C . PRO B 1 508 ? 19.531 41.031 -2.174 1 82.81 508 PRO B C 1
ATOM 9999 O O . PRO B 1 508 ? 18.594 41.531 -1.546 1 82.81 508 PRO B O 1
ATOM 10002 N N . LEU B 1 509 ? 19.984 39.938 -1.864 1 87.69 509 LEU B N 1
ATOM 10003 C CA . LEU B 1 509 ? 19.375 39.094 -0.832 1 87.69 509 LEU B CA 1
ATOM 10004 C C . LEU B 1 509 ? 19.594 39.688 0.551 1 87.69 509 LEU B C 1
ATOM 10006 O O . LEU B 1 509 ? 18.703 39.656 1.404 1 87.69 509 LEU B O 1
ATOM 10010 N N . ALA B 1 510 ? 20.656 40.25 0.778 1 88.19 510 ALA B N 1
ATOM 10011 C CA . ALA B 1 510 ? 20.969 40.875 2.066 1 88.19 510 ALA B CA 1
ATOM 10012 C C . ALA B 1 510 ? 20.125 42.125 2.287 1 88.19 510 ALA B C 1
ATOM 10014 O O . ALA B 1 510 ? 19.688 42.375 3.406 1 88.19 510 ALA B O 1
ATOM 10015 N N . ARG B 1 511 ? 19.922 42.844 1.228 1 85.75 511 ARG B N 1
ATOM 10016 C CA . ARG B 1 511 ? 19.109 44.062 1.33 1 85.75 511 ARG B CA 1
ATOM 10017 C C . ARG B 1 511 ? 17.656 43.719 1.646 1 85.75 511 ARG B C 1
ATOM 10019 O O . ARG B 1 511 ? 17.031 44.375 2.475 1 85.75 511 ARG B O 1
ATOM 10026 N N . GLN B 1 512 ? 17.219 42.75 0.945 1 88 512 GLN B N 1
ATOM 10027 C CA . GLN B 1 512 ? 15.844 42.312 1.175 1 88 512 GLN B CA 1
ATOM 10028 C C . GLN B 1 512 ? 15.648 41.812 2.605 1 88 512 GLN B C 1
ATOM 10030 O O . GLN B 1 512 ? 14.609 42.062 3.221 1 88 512 GLN B O 1
ATOM 10035 N N . TYR B 1 513 ? 16.656 41.156 3.088 1 91.31 513 TYR B N 1
ATOM 10036 C CA . TYR B 1 513 ? 16.562 40.625 4.441 1 91.31 513 TYR B CA 1
ATOM 10037 C C . TYR B 1 513 ? 16.562 41.75 5.477 1 91.31 513 TYR B C 1
ATOM 10039 O O . TYR B 1 513 ? 15.766 41.719 6.418 1 91.31 513 TYR B O 1
ATOM 10047 N N . VAL B 1 514 ? 17.422 42.688 5.273 1 89.62 514 VAL B N 1
ATOM 10048 C CA . VAL B 1 514 ? 17.484 43.781 6.207 1 89.62 514 VAL B CA 1
ATOM 10049 C C . VAL B 1 514 ? 16.156 44.562 6.191 1 89.62 514 VAL B C 1
ATOM 10051 O O . VAL B 1 514 ? 15.656 44.969 7.242 1 89.62 514 VAL B O 1
ATOM 10054 N N . GLU B 1 515 ? 15.648 44.719 5.051 1 86.88 515 GLU B N 1
ATOM 10055 C CA . GLU B 1 515 ? 14.367 45.406 4.918 1 86.88 515 GLU B CA 1
ATOM 10056 C C . GLU B 1 515 ? 13.258 44.656 5.641 1 86.88 515 GLU B C 1
ATOM 10058 O O . GLU B 1 515 ? 12.406 45.25 6.289 1 86.88 515 GLU B O 1
ATOM 10063 N N . ALA B 1 516 ? 13.195 43.406 5.496 1 91.06 516 ALA B N 1
ATOM 10064 C CA . ALA B 1 516 ? 12.18 42.594 6.148 1 91.06 516 ALA B CA 1
ATOM 10065 C C . ALA B 1 516 ? 12.305 42.656 7.668 1 91.06 516 ALA B C 1
ATOM 10067 O O . ALA B 1 516 ? 11.297 42.75 8.375 1 91.06 516 ALA B O 1
ATOM 10068 N N . CYS B 1 517 ? 13.523 42.688 8.164 1 92.25 517 CYS B N 1
ATOM 10069 C CA . CYS B 1 517 ? 13.742 42.75 9.602 1 92.25 517 CYS B CA 1
ATOM 10070 C C . CYS B 1 517 ? 13.32 44.094 10.156 1 92.25 517 CYS B C 1
ATOM 10072 O O . CYS B 1 517 ? 12.766 44.188 11.258 1 92.25 517 CYS B O 1
ATOM 10074 N N . ILE B 1 518 ? 13.57 45.094 9.375 1 90 518 ILE B N 1
ATOM 10075 C CA . ILE B 1 518 ? 13.18 46.438 9.812 1 90 518 ILE B CA 1
ATOM 10076 C C . ILE B 1 518 ? 11.656 46.562 9.852 1 90 518 ILE B C 1
ATOM 10078 O O . ILE B 1 518 ? 11.094 47.125 10.789 1 90 518 ILE B O 1
ATOM 10082 N N . ARG B 1 519 ? 11.016 46.062 8.844 1 90.5 519 ARG B N 1
ATOM 10083 C CA . ARG B 1 519 ? 9.562 46.094 8.797 1 90.5 519 ARG B CA 1
ATOM 10084 C C . ARG B 1 519 ? 8.969 45.312 9.969 1 90.5 519 ARG B C 1
ATOM 10086 O O . ARG B 1 519 ? 7.965 45.75 10.555 1 90.5 519 ARG B O 1
ATOM 10093 N N . ILE B 1 520 ? 9.562 44.219 10.328 1 93.12 520 ILE B N 1
ATOM 10094 C CA . ILE B 1 520 ? 9.102 43.406 11.453 1 93.12 520 ILE B CA 1
ATOM 10095 C C . ILE B 1 520 ? 9.289 44.188 12.75 1 93.12 520 ILE B C 1
ATOM 10097 O O . ILE B 1 520 ? 8.398 44.219 13.609 1 93.12 520 ILE B O 1
ATOM 10101 N N . ALA B 1 521 ? 10.438 44.812 12.844 1 91.69 521 ALA B N 1
ATOM 10102 C CA . ALA B 1 521 ? 10.727 45.594 14.039 1 91.69 521 ALA B CA 1
ATOM 10103 C C . ALA B 1 521 ? 9.711 46.719 14.219 1 91.69 521 ALA B C 1
ATOM 10105 O O . ALA B 1 521 ? 9.234 46.969 15.328 1 91.69 521 ALA B O 1
ATOM 10106 N N . ARG B 1 522 ? 9.359 47.344 13.195 1 89 522 ARG B N 1
ATOM 10107 C CA . ARG B 1 522 ? 8.414 48.438 13.25 1 89 522 ARG B CA 1
ATOM 10108 C C . ARG B 1 522 ? 7.02 47.969 13.617 1 89 522 ARG B C 1
ATOM 10110 O O . ARG B 1 522 ? 6.305 48.625 14.383 1 89 522 ARG B O 1
ATOM 10117 N N . LEU B 1 523 ? 6.641 46.906 13.039 1 90.56 523 LEU B N 1
ATOM 10118 C CA . LEU B 1 523 ? 5.324 46.344 13.328 1 90.56 523 LEU B CA 1
ATOM 10119 C C . LEU B 1 523 ? 5.227 45.906 14.789 1 90.56 523 LEU B C 1
ATOM 10121 O O . LEU B 1 523 ? 4.184 46.094 15.422 1 90.56 523 LEU B O 1
ATOM 10125 N N . LEU B 1 524 ? 6.312 45.375 15.305 1 91.5 524 LEU B N 1
ATOM 10126 C CA . LEU B 1 524 ? 6.305 44.906 16.688 1 91.5 524 LEU B CA 1
ATOM 10127 C C . LEU B 1 524 ? 6.297 46.094 17.656 1 91.5 524 LEU B C 1
ATOM 10129 O O . LEU B 1 524 ? 5.734 46 18.75 1 91.5 524 LEU B O 1
ATOM 10133 N N . ASP B 1 525 ? 6.875 47.094 17.203 1 88.88 525 ASP B N 1
ATOM 10134 C CA . ASP B 1 525 ? 6.906 48.281 18.047 1 88.88 525 ASP B CA 1
ATOM 10135 C C . ASP B 1 525 ? 5.512 48.906 18.203 1 88.88 525 ASP B C 1
ATOM 10137 O O . ASP B 1 525 ? 5.199 49.5 19.219 1 88.88 525 ASP B O 1
ATOM 10141 N N . VAL B 1 526 ? 4.719 48.688 17.188 1 86.81 526 VAL B N 1
ATOM 10142 C CA . VAL B 1 526 ? 3.363 49.219 17.219 1 86.81 526 VAL B CA 1
ATOM 10143 C C . VAL B 1 526 ? 2.514 48.406 18.203 1 86.81 526 VAL B C 1
ATOM 10145 O O . VAL B 1 526 ? 1.564 48.938 18.781 1 86.81 526 VAL B O 1
ATOM 10148 N N . VAL B 1 527 ? 2.818 47.219 18.375 1 88.12 527 VAL B N 1
ATOM 10149 C CA . VAL B 1 527 ? 2.031 46.344 19.219 1 88.12 527 VAL B CA 1
ATOM 10150 C C . VAL B 1 527 ? 2.346 46.594 20.688 1 88.12 527 VAL B C 1
ATOM 10152 O O . VAL B 1 527 ? 1.495 46.406 21.547 1 88.12 527 VAL B O 1
ATOM 10155 N N . GLN B 1 528 ? 3.494 47.156 20.922 1 84.44 528 GLN B N 1
ATOM 10156 C CA . GLN B 1 528 ? 3.889 47.438 22.297 1 84.44 528 GLN B CA 1
ATOM 10157 C C . GLN B 1 528 ? 3.141 48.656 22.844 1 84.44 528 GLN B C 1
ATOM 10159 O O . GLN B 1 528 ? 2.826 49.594 22.094 1 84.44 528 GLN B O 1
ATOM 10164 N N . PRO B 1 529 ? 2.775 48.531 24.062 1 75.88 529 PRO B N 1
ATOM 10165 C CA . PRO B 1 529 ? 2.061 49.656 24.672 1 75.88 529 PRO B CA 1
ATOM 10166 C C . PRO B 1 529 ? 2.918 50.906 24.766 1 75.88 529 PRO B C 1
ATOM 10168 O O . PRO B 1 529 ? 2.416 52 24.562 1 75.88 529 PRO B O 1
ATOM 10171 N N . THR B 1 530 ? 4.277 50.688 25.172 1 72.94 530 THR B N 1
ATOM 10172 C CA . THR B 1 530 ? 5.156 51.844 25.266 1 72.94 530 THR B CA 1
ATOM 10173 C C . THR B 1 530 ? 5.84 52.125 23.922 1 72.94 530 THR B C 1
ATOM 10175 O O . THR B 1 530 ? 6.512 51.25 23.375 1 72.94 530 THR B O 1
ATOM 10178 N N . ARG B 1 531 ? 5.402 53.062 23.125 1 64.06 531 ARG B N 1
ATOM 10179 C CA . ARG B 1 531 ? 5.871 53.344 21.781 1 64.06 531 ARG B CA 1
ATOM 10180 C C . ARG B 1 531 ? 7.301 53.875 21.797 1 64.06 531 ARG B C 1
ATOM 10182 O O . ARG B 1 531 ? 7.582 54.906 22.422 1 64.06 531 ARG B O 1
ATOM 10189 N N . THR B 1 532 ? 8.273 52.969 21.719 1 63.41 532 THR B N 1
ATOM 10190 C CA . THR B 1 532 ? 9.625 53.469 21.531 1 63.41 532 THR B CA 1
ATOM 10191 C C . THR B 1 532 ? 9.93 53.656 20.047 1 63.41 532 THR B C 1
ATOM 10193 O O . THR B 1 532 ? 9.672 52.781 19.234 1 63.41 532 THR B O 1
ATOM 10196 N N . THR B 1 533 ? 9.914 54.844 19.516 1 64.31 533 THR B N 1
ATOM 10197 C CA . THR B 1 533 ? 10.273 55.156 18.141 1 64.31 533 THR B CA 1
ATOM 10198 C C . THR B 1 533 ? 11.781 55.031 17.938 1 64.31 533 THR B C 1
ATOM 10200 O O . THR B 1 533 ? 12.547 55.875 18.375 1 64.31 533 THR B O 1
ATOM 10203 N N . THR B 1 534 ? 12.297 53.781 17.781 1 70.81 534 THR B N 1
ATOM 10204 C CA . THR B 1 534 ? 13.711 53.594 17.453 1 70.81 534 THR B CA 1
ATOM 10205 C C . THR B 1 534 ? 13.945 53.812 15.953 1 70.81 534 THR B C 1
ATOM 10207 O O . THR B 1 534 ? 13.188 53.312 15.125 1 70.81 534 THR B O 1
ATOM 10210 N N . ASP B 1 535 ? 14.781 54.75 15.609 1 74.88 535 ASP B N 1
ATOM 10211 C CA . ASP B 1 535 ? 15.164 55.031 14.227 1 74.88 535 ASP B CA 1
ATOM 10212 C C . ASP B 1 535 ? 16.219 54.031 13.742 1 74.88 535 ASP B C 1
ATOM 10214 O O . ASP B 1 535 ? 17.297 53.938 14.312 1 74.88 535 ASP B O 1
ATOM 10218 N N . PHE B 1 536 ? 15.844 53.156 12.742 1 79.5 536 PHE B N 1
ATOM 10219 C CA . PHE B 1 536 ? 16.734 52.125 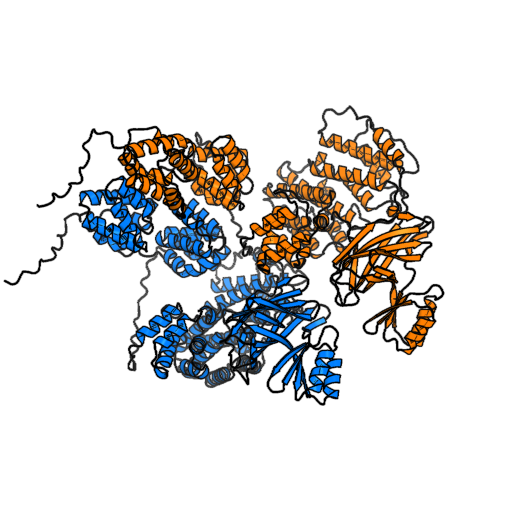12.227 1 79.5 536 PHE B CA 1
ATOM 10220 C C . PHE B 1 536 ? 17.375 52.594 10.922 1 79.5 536 PHE B C 1
ATOM 10222 O O . PHE B 1 536 ? 17.922 51.75 10.18 1 79.5 536 PHE B O 1
ATOM 10229 N N . SER B 1 537 ? 17.359 53.781 10.43 1 71.44 537 SER B N 1
ATOM 10230 C CA . SER B 1 537 ? 17.812 54.25 9.125 1 71.44 537 SER B CA 1
ATOM 10231 C C . SER B 1 537 ? 19.266 53.875 8.859 1 71.44 537 SER B C 1
ATOM 10233 O O . SER B 1 537 ? 19.609 53.531 7.73 1 71.44 537 SER B O 1
ATOM 10235 N N . ASN B 1 538 ? 20.141 53.812 9.891 1 72.56 538 ASN B N 1
ATOM 10236 C CA . ASN B 1 538 ? 21.531 53.469 9.648 1 72.56 538 ASN B CA 1
ATOM 10237 C C . ASN B 1 538 ? 22.047 52.438 10.625 1 72.56 538 ASN B C 1
ATOM 10239 O O . ASN B 1 538 ? 23.25 52.375 10.922 1 72.56 538 ASN B O 1
ATOM 10243 N N . ALA B 1 539 ? 21.172 51.562 10.938 1 81.62 539 ALA B N 1
ATOM 10244 C CA . ALA B 1 539 ? 21.594 50.594 11.945 1 81.62 539 ALA B CA 1
ATOM 10245 C C . ALA B 1 539 ? 22.047 49.281 11.289 1 81.62 539 ALA B C 1
ATOM 10247 O O . ALA B 1 539 ? 21.469 48.844 10.297 1 81.62 539 ALA B O 1
ATOM 10248 N N . PRO B 1 540 ? 23.078 48.844 11.844 1 85.31 540 PRO B N 1
ATOM 10249 C CA . PRO B 1 540 ? 23.5 47.531 11.359 1 85.31 540 PRO B CA 1
ATOM 10250 C C . PRO B 1 540 ? 22.453 46.438 11.633 1 85.31 540 PRO B C 1
ATOM 10252 O O . PRO B 1 540 ? 21.609 46.594 12.523 1 85.31 540 PRO B O 1
ATOM 10255 N N . ILE B 1 541 ? 22.453 45.406 10.867 1 86.62 541 ILE B N 1
ATOM 10256 C CA . ILE B 1 541 ? 21.469 44.344 10.945 1 86.62 541 ILE B CA 1
ATOM 10257 C C . ILE B 1 541 ? 21.516 43.688 12.328 1 86.62 541 ILE B C 1
ATOM 10259 O O . ILE B 1 541 ? 20.484 43.281 12.859 1 86.62 541 ILE B O 1
ATOM 10263 N N . ALA B 1 542 ? 22.641 43.625 12.93 1 88.75 542 ALA B N 1
ATOM 10264 C CA . ALA B 1 542 ? 22.766 43.031 14.25 1 88.75 542 ALA B CA 1
ATOM 10265 C C . ALA B 1 542 ? 21.984 43.781 15.305 1 88.75 542 ALA B C 1
ATOM 10267 O O . ALA B 1 542 ? 21.406 43.188 16.219 1 88.75 542 ALA B O 1
ATOM 10268 N N . THR B 1 543 ? 21.953 45.062 15.141 1 89.38 543 THR B N 1
ATOM 10269 C CA . THR B 1 543 ? 21.219 45.875 16.094 1 89.38 543 THR B CA 1
ATOM 10270 C C . THR B 1 543 ? 19.719 45.688 15.914 1 89.38 543 THR B C 1
ATOM 10272 O O . THR B 1 543 ? 18.969 45.688 16.891 1 89.38 543 THR B O 1
ATOM 10275 N N . VAL B 1 544 ? 19.344 45.594 14.672 1 89.94 544 VAL B N 1
ATOM 10276 C CA . VAL B 1 544 ? 17.922 45.375 14.391 1 89.94 544 VAL B CA 1
ATOM 10277 C C . VAL B 1 544 ? 17.469 44.031 14.945 1 89.94 544 VAL B C 1
ATOM 10279 O O . VAL B 1 544 ? 16.406 43.938 15.562 1 89.94 544 VAL B O 1
ATOM 10282 N N . THR B 1 545 ? 18.219 43.031 14.742 1 91.81 545 THR B N 1
ATOM 10283 C CA . THR B 1 545 ? 17.859 41.688 15.195 1 91.81 545 THR B CA 1
ATOM 10284 C C . THR B 1 545 ? 17.859 41.625 16.719 1 91.81 545 THR B C 1
ATOM 10286 O O . THR B 1 545 ? 17.016 40.938 17.312 1 91.81 545 THR B O 1
ATOM 10289 N N . GLN B 1 546 ? 18.781 42.312 17.297 1 91.44 546 GLN B N 1
ATOM 10290 C CA . GLN B 1 546 ? 18.828 42.312 18.766 1 91.44 546 GLN B CA 1
ATOM 10291 C C . GLN B 1 546 ? 17.609 43.062 19.328 1 91.44 546 GLN B C 1
ATOM 10293 O O . GLN B 1 546 ? 17.062 42.656 20.359 1 91.44 546 GLN B O 1
ATOM 10298 N N . HIS B 1 547 ? 17.266 44.062 18.656 1 90.12 547 HIS B N 1
ATOM 10299 C CA . HIS B 1 547 ? 16.078 44.781 19.078 1 90.12 547 HIS B CA 1
ATOM 10300 C C . HIS B 1 547 ? 14.828 43.906 18.984 1 90.12 547 HIS B C 1
ATOM 10302 O O . HIS B 1 547 ? 14.008 43.906 19.906 1 90.12 547 HIS B O 1
ATOM 10308 N N . VAL B 1 548 ? 14.648 43.281 17.891 1 92.25 548 VAL B N 1
ATOM 10309 C CA . VAL B 1 548 ? 13.484 42.438 17.688 1 92.25 548 VAL B CA 1
ATOM 10310 C C . VAL B 1 548 ? 13.461 41.344 18.75 1 92.25 548 VAL B C 1
ATOM 10312 O O . VAL B 1 548 ? 12.406 41 19.297 1 92.25 548 VAL B O 1
ATOM 10315 N N . ARG B 1 549 ? 14.578 40.781 19.047 1 92.56 549 ARG B N 1
ATOM 10316 C CA . ARG B 1 549 ? 14.672 39.719 20.062 1 92.56 549 ARG B CA 1
ATOM 10317 C C . ARG B 1 549 ? 14.281 40.25 21.438 1 92.56 549 ARG B C 1
ATOM 10319 O O . ARG B 1 549 ? 13.609 39.562 22.203 1 92.56 549 ARG B O 1
ATOM 10326 N N . PHE B 1 550 ? 14.727 41.406 21.641 1 90.75 550 PHE B N 1
ATOM 10327 C CA . PHE B 1 550 ? 14.414 42.031 22.906 1 90.75 550 PHE B CA 1
ATOM 10328 C C . PHE B 1 550 ? 12.922 42.312 23.031 1 90.75 550 PHE B C 1
ATOM 10330 O O . PHE B 1 550 ? 12.32 42.062 24.078 1 90.75 550 PHE B O 1
ATOM 10337 N N . VAL B 1 551 ? 12.336 42.844 22.031 1 91.12 551 VAL B N 1
ATOM 10338 C CA . VAL B 1 551 ? 10.914 43.188 22.031 1 91.12 551 VAL B CA 1
ATOM 10339 C C . VAL B 1 551 ? 10.094 41.906 22.203 1 91.12 551 VAL B C 1
ATOM 10341 O O . VAL B 1 551 ? 9.094 41.875 22.938 1 91.12 551 VAL B O 1
ATOM 10344 N N . LEU B 1 552 ? 10.477 40.844 21.562 1 92.19 552 LEU B N 1
ATOM 10345 C CA . LEU B 1 552 ? 9.727 39.594 21.594 1 92.19 552 LEU B CA 1
ATOM 10346 C C . LEU B 1 552 ? 9.852 38.906 22.969 1 92.19 552 LEU B C 1
ATOM 10348 O O . LEU B 1 552 ? 9.047 38.062 23.312 1 92.19 552 LEU B O 1
ATOM 10352 N N . SER B 1 553 ? 10.852 39.312 23.719 1 91 553 SER B N 1
ATOM 10353 C CA . SER B 1 553 ? 11.016 38.75 25.062 1 91 553 SER B CA 1
ATOM 10354 C C . SER B 1 553 ? 10.133 39.469 26.078 1 91 553 SER B C 1
ATOM 10356 O O . SER B 1 553 ? 9.961 39 27.203 1 91 553 SER B O 1
ATOM 10358 N N . ASN B 1 554 ? 9.445 40.469 25.641 1 90 554 ASN B N 1
ATOM 10359 C CA . ASN B 1 554 ? 8.547 41.188 26.5 1 90 554 ASN B CA 1
ATOM 10360 C C . ASN B 1 554 ? 7.281 40.406 26.812 1 90 554 ASN B C 1
ATOM 10362 O O . ASN B 1 554 ? 6.863 39.562 26.016 1 90 554 ASN B O 1
ATOM 10366 N N . PRO B 1 555 ? 6.605 40.625 27.922 1 87.69 555 PRO B N 1
ATOM 10367 C CA . PRO B 1 555 ? 5.398 39.875 28.312 1 87.69 555 PRO B CA 1
ATOM 10368 C C . PRO B 1 555 ? 4.23 40.125 27.359 1 87.69 555 PRO B C 1
ATOM 10370 O O . PRO B 1 555 ? 3.291 39.312 27.312 1 87.69 555 PRO B O 1
ATOM 10373 N N . ALA B 1 556 ? 4.324 41.188 26.578 1 88.12 556 ALA B N 1
ATOM 10374 C CA . ALA B 1 556 ? 3.271 41.438 25.609 1 88.12 556 ALA B CA 1
ATOM 10375 C C . ALA B 1 556 ? 3.25 40.375 24.516 1 88.12 556 ALA B C 1
ATOM 10377 O O . ALA B 1 556 ? 2.256 40.25 23.797 1 88.12 556 ALA B O 1
ATOM 10378 N N . PHE B 1 557 ? 4.301 39.656 24.453 1 91.75 557 PHE B N 1
ATOM 10379 C CA . PHE B 1 557 ? 4.395 38.688 23.391 1 91.75 557 PHE B CA 1
ATOM 10380 C C . PHE B 1 557 ? 4.523 37.281 23.969 1 91.75 557 PHE B C 1
ATOM 10382 O O . PHE B 1 557 ? 5.016 36.375 23.297 1 91.75 557 PHE B O 1
ATOM 10389 N N . ASN B 1 558 ? 4.027 37.125 25.203 1 88.56 558 ASN B N 1
ATOM 10390 C CA . ASN B 1 558 ? 3.971 35.781 25.797 1 88.56 558 ASN B CA 1
ATOM 10391 C C . ASN B 1 558 ? 2.852 34.969 25.172 1 88.56 558 ASN B C 1
ATOM 10393 O O . ASN B 1 558 ? 2.053 35.469 24.391 1 88.56 558 ASN B O 1
ATOM 10397 N N . SER B 1 559 ? 2.787 33.719 25.469 1 88.25 559 SER B N 1
ATOM 10398 C CA . SER B 1 559 ? 1.883 32.75 24.828 1 88.25 559 SER B CA 1
ATOM 10399 C C . SER B 1 559 ? 0.427 33.062 25.156 1 88.25 559 SER B C 1
ATOM 10401 O O . SER B 1 559 ? -0.48 32.688 24.422 1 88.25 559 SER B O 1
ATOM 10403 N N . GLU B 1 560 ? 0.177 33.781 26.141 1 87.81 560 GLU B N 1
ATOM 10404 C CA . GLU B 1 560 ? -1.192 34.156 26.5 1 87.81 560 GLU B CA 1
ATOM 10405 C C . GLU B 1 560 ? -1.629 35.438 25.766 1 87.81 560 GLU B C 1
ATOM 10407 O O . GLU B 1 560 ? -2.814 35.594 25.5 1 87.81 560 GLU B O 1
ATOM 10412 N N . ALA B 1 561 ? -0.656 36.25 25.438 1 90.88 561 ALA B N 1
ATOM 10413 C CA . ALA B 1 561 ? -0.983 37.562 24.891 1 90.88 561 ALA B CA 1
ATOM 10414 C C . ALA B 1 561 ? -0.852 37.562 23.375 1 90.88 561 ALA B C 1
ATOM 10416 O O . ALA B 1 561 ? -1.464 38.406 22.688 1 90.88 561 ALA B O 1
ATOM 10417 N N . PHE B 1 562 ? 0.002 36.75 22.906 1 92.5 562 PHE B N 1
ATOM 10418 C CA . PHE B 1 562 ? 0.324 36.719 21.484 1 92.5 562 PHE B CA 1
ATOM 10419 C C . PHE B 1 562 ? 0.457 35.312 20.953 1 92.5 562 PHE B C 1
ATOM 10421 O O . PHE B 1 562 ? 0.762 34.375 21.719 1 92.5 562 PHE B O 1
ATOM 10428 N N . ASP B 1 563 ? 0.105 35.125 19.75 1 92.81 563 ASP B N 1
ATOM 10429 C CA . ASP B 1 563 ? 0.179 33.812 19.156 1 92.81 563 ASP B CA 1
ATOM 10430 C C . ASP B 1 563 ? 1.605 33.25 19.203 1 92.81 563 ASP B C 1
ATOM 10432 O O . ASP B 1 563 ? 2.504 33.812 18.562 1 92.81 563 ASP B O 1
ATOM 10436 N N . ALA B 1 564 ? 1.77 32.188 19.891 1 93.44 564 ALA B N 1
ATOM 10437 C CA . ALA B 1 564 ? 3.096 31.594 20.078 1 93.44 564 ALA B CA 1
ATOM 10438 C C . ALA B 1 564 ? 3.662 31.094 18.75 1 93.44 564 ALA B C 1
ATOM 10440 O O . ALA B 1 564 ? 4.883 31.016 18.578 1 93.44 564 ALA B O 1
ATOM 10441 N N . GLY B 1 565 ? 2.828 30.641 17.844 1 93.25 565 GLY B N 1
ATOM 10442 C CA . GLY B 1 565 ? 3.285 30.188 16.531 1 93.25 565 GLY B CA 1
ATOM 10443 C C . GLY B 1 565 ? 3.891 31.297 15.695 1 93.25 565 GLY B C 1
ATOM 10444 O O . GLY B 1 565 ? 4.957 31.125 15.109 1 93.25 565 GLY B O 1
ATOM 10445 N N . VAL B 1 566 ? 3.219 32.438 15.672 1 93.81 566 VAL B N 1
ATOM 10446 C CA . VAL B 1 566 ? 3.729 33.594 14.938 1 93.81 566 VAL B CA 1
ATOM 10447 C C . VAL B 1 566 ? 5.035 34.062 15.57 1 93.81 566 VAL B C 1
ATOM 10449 O O . VAL B 1 566 ? 5.992 34.375 14.859 1 93.81 566 VAL B O 1
ATOM 10452 N N . ARG B 1 567 ? 5.031 34.125 16.875 1 94.25 567 ARG B N 1
ATOM 10453 C CA . ARG B 1 567 ? 6.254 34.5 17.578 1 94.25 567 ARG B CA 1
ATOM 10454 C C . ARG B 1 567 ? 7.41 33.594 17.219 1 94.25 567 ARG B C 1
ATOM 10456 O O . ARG B 1 567 ? 8.531 34.031 16.969 1 94.25 567 ARG B O 1
ATOM 10463 N N . HIS B 1 568 ? 7.094 32.312 17.203 1 94.69 568 HIS B N 1
ATOM 10464 C CA . HIS B 1 568 ? 8.109 31.312 16.875 1 94.69 568 HIS B CA 1
ATOM 10465 C C . HIS B 1 568 ? 8.633 31.5 15.453 1 94.69 568 HIS B C 1
ATOM 10467 O O . HIS B 1 568 ? 9.82 31.328 15.195 1 94.69 568 HIS B O 1
ATOM 10473 N N . ARG B 1 569 ? 7.812 31.828 14.539 1 95.19 569 ARG B N 1
ATOM 10474 C CA . ARG B 1 569 ? 8.211 32.062 13.156 1 95.19 569 ARG B CA 1
ATOM 10475 C C . ARG B 1 569 ? 9.055 33.344 13.039 1 95.19 569 ARG B C 1
ATOM 10477 O O . ARG B 1 569 ? 9.977 33.406 12.219 1 95.19 569 ARG B O 1
ATOM 10484 N N . LEU B 1 570 ? 8.742 34.312 13.82 1 94.69 570 LEU B N 1
ATOM 10485 C CA . LEU B 1 570 ? 9.539 35.531 13.82 1 94.69 570 LEU B CA 1
ATOM 10486 C C . LEU B 1 570 ? 10.945 35.281 14.352 1 94.69 570 LEU B C 1
ATOM 10488 O O . LEU B 1 570 ? 11.922 35.844 13.844 1 94.69 570 LEU B O 1
ATOM 10492 N N . LEU B 1 571 ? 11.016 34.469 15.375 1 93.56 571 LEU B N 1
ATOM 10493 C CA . LEU B 1 571 ? 12.32 34.094 15.891 1 93.56 571 LEU B CA 1
ATOM 10494 C C . LEU B 1 571 ? 13.117 33.312 14.844 1 93.56 571 LEU B C 1
ATOM 10496 O O . LEU B 1 571 ? 14.344 33.438 14.789 1 93.56 571 LEU B O 1
ATOM 10500 N N . SER B 1 572 ? 12.391 32.562 14.047 1 93.44 572 SER B N 1
ATOM 10501 C CA . SER B 1 572 ? 13.031 31.797 12.977 1 93.44 572 SER B CA 1
ATOM 10502 C C . SER B 1 572 ? 13.641 32.75 11.93 1 93.44 572 SER B C 1
ATOM 10504 O O . SER B 1 572 ? 14.672 32.406 11.336 1 93.44 572 SER B O 1
ATOM 10506 N N . VAL B 1 573 ? 12.984 33.844 11.664 1 94.12 573 VAL B N 1
ATOM 10507 C CA . VAL B 1 573 ? 13.492 34.812 10.711 1 94.12 573 VAL B CA 1
ATOM 10508 C C . VAL B 1 573 ? 14.844 35.375 11.188 1 94.12 573 VAL B C 1
ATOM 10510 O O . VAL B 1 573 ? 15.742 35.594 10.375 1 94.12 573 VAL B O 1
ATOM 10513 N N . LEU B 1 574 ? 14.984 35.469 12.508 1 92.38 574 LEU B N 1
ATOM 10514 C CA . LEU B 1 574 ? 16.203 36.031 13.07 1 92.38 574 LEU B CA 1
ATOM 10515 C C . LEU B 1 574 ? 17.312 34.969 13.133 1 92.38 574 LEU B C 1
ATOM 10517 O O . LEU B 1 574 ? 18.484 35.312 13.008 1 92.38 574 LEU B O 1
ATOM 10521 N N . GLU B 1 575 ? 16.906 33.781 13.305 1 90.5 575 GLU B N 1
ATOM 10522 C CA . GLU B 1 575 ? 17.875 32.688 13.469 1 90.5 575 GLU B CA 1
ATOM 10523 C C . GLU B 1 575 ? 18.469 32.25 12.133 1 90.5 575 GLU B C 1
ATOM 10525 O O . GLU B 1 575 ? 19.656 31.922 12.047 1 90.5 575 GLU B O 1
ATOM 10530 N N . PHE B 1 576 ? 17.609 32.25 11.125 1 92.56 576 PHE B N 1
ATOM 10531 C CA . PHE B 1 576 ? 18.062 31.781 9.828 1 92.56 576 PHE B CA 1
ATOM 10532 C C . PHE B 1 576 ? 18.203 32.938 8.844 1 92.56 576 PHE B C 1
ATOM 10534 O O . PHE B 1 576 ? 17.219 33.469 8.359 1 92.56 576 PHE B O 1
ATOM 10541 N N . ASN B 1 577 ? 19.391 33.281 8.539 1 91.31 577 ASN B N 1
ATOM 10542 C CA . ASN B 1 577 ? 19.688 34.375 7.617 1 91.31 577 ASN B CA 1
ATOM 10543 C C . ASN B 1 577 ? 19.859 33.875 6.188 1 91.31 577 ASN B C 1
ATOM 10545 O O . ASN B 1 577 ? 20.828 33.156 5.891 1 91.31 577 ASN B O 1
ATOM 10549 N N . PRO B 1 578 ? 18.938 34.25 5.328 1 91.81 578 PRO B N 1
ATOM 10550 C CA . PRO B 1 578 ? 19.016 33.75 3.959 1 91.81 578 PRO B CA 1
ATOM 10551 C C . PRO B 1 578 ? 20.25 34.25 3.211 1 91.81 578 PRO B C 1
ATOM 10553 O O . PRO B 1 578 ? 20.734 33.562 2.291 1 91.81 578 PRO B O 1
ATOM 10556 N N . ALA B 1 579 ? 20.781 35.438 3.508 1 87.88 579 ALA B N 1
ATOM 10557 C CA . ALA B 1 579 ? 21.969 35.969 2.84 1 87.88 579 ALA B CA 1
ATOM 10558 C C . ALA B 1 579 ? 23.219 35.188 3.184 1 87.88 579 ALA B C 1
ATOM 10560 O O . ALA B 1 579 ? 24.078 34.969 2.328 1 87.88 579 ALA B O 1
ATOM 10561 N N . GLN B 1 580 ? 23.25 34.75 4.34 1 84.5 580 GLN B N 1
ATOM 10562 C CA . GLN B 1 580 ? 24.391 33.938 4.773 1 84.5 580 GLN B CA 1
ATOM 10563 C C . GLN B 1 580 ? 24.328 32.531 4.184 1 84.5 580 GLN B C 1
ATOM 10565 O O . GLN B 1 580 ? 25.359 31.938 3.865 1 84.5 580 GLN B O 1
ATOM 10570 N N . LEU B 1 581 ? 23.125 32 4.031 1 86.62 581 LEU B N 1
ATOM 10571 C CA . LEU B 1 581 ? 22.938 30.641 3.545 1 86.62 581 LEU B CA 1
ATOM 10572 C C . LEU B 1 581 ? 22.812 30.625 2.025 1 86.62 581 LEU B C 1
ATOM 10574 O O . LEU B 1 581 ? 22.938 29.562 1.406 1 86.62 581 LEU B O 1
ATOM 10578 N N . GLY B 1 582 ? 22.594 31.703 1.412 1 85.12 582 GLY B N 1
ATOM 10579 C CA . GLY B 1 582 ? 22.453 31.797 -0.033 1 85.12 582 GLY B CA 1
ATOM 10580 C C . GLY B 1 582 ? 21.203 31.125 -0.555 1 85.12 582 GLY B C 1
ATOM 10581 O O . GLY B 1 582 ? 21.25 30.422 -1.568 1 85.12 582 GLY B O 1
ATOM 10582 N N . LEU B 1 583 ? 20.188 31.234 0.173 1 89.81 583 LEU B N 1
ATOM 10583 C CA . LEU B 1 583 ? 18.938 30.562 -0.183 1 89.81 583 LEU B CA 1
ATOM 10584 C C . LEU B 1 583 ? 17.844 31.562 -0.5 1 89.81 583 LEU B C 1
ATOM 10586 O O . LEU B 1 583 ? 17.203 32.125 0.409 1 89.81 583 LEU B O 1
ATOM 10590 N N . GLY B 1 584 ? 17.484 31.719 -1.738 1 89.06 584 GLY B N 1
ATOM 10591 C CA . GLY B 1 584 ? 16.406 32.594 -2.152 1 89.06 584 GLY B CA 1
ATOM 10592 C C . GLY B 1 584 ? 15.031 32.094 -1.708 1 89.06 584 GLY B C 1
ATOM 10593 O O . GLY B 1 584 ? 14.148 32.906 -1.412 1 89.06 584 GLY B O 1
ATOM 10594 N N . SER B 1 585 ? 14.914 30.875 -1.695 1 91.38 585 SER B N 1
ATOM 10595 C CA . SER B 1 585 ? 13.648 30.281 -1.276 1 91.38 585 SER B CA 1
ATOM 10596 C C . SER B 1 585 ? 13.359 30.578 0.19 1 91.38 585 SER B C 1
ATOM 10598 O O . SER B 1 585 ? 12.203 30.734 0.578 1 91.38 585 SER B O 1
ATOM 10600 N N . LEU B 1 586 ? 14.375 30.656 0.998 1 94.12 586 LEU B N 1
ATOM 10601 C CA . LEU B 1 586 ? 14.203 30.984 2.406 1 94.12 586 LEU B CA 1
ATOM 10602 C C . LEU B 1 586 ? 13.734 32.438 2.566 1 94.12 586 LEU B C 1
ATOM 10604 O O . LEU B 1 586 ? 12.938 32.75 3.459 1 94.12 586 LEU B O 1
ATOM 10608 N N . MET B 1 587 ? 14.227 33.281 1.67 1 92.94 587 MET B N 1
ATOM 10609 C CA . MET B 1 587 ? 13.797 34.656 1.726 1 92.94 587 MET B CA 1
ATOM 10610 C C . MET B 1 587 ? 12.312 34.812 1.412 1 92.94 587 MET B C 1
ATOM 10612 O O . MET B 1 587 ? 11.609 35.594 2.029 1 92.94 587 MET B O 1
ATOM 10616 N N . GLN B 1 588 ? 11.898 34 0.489 1 93.06 588 GLN B N 1
ATOM 10617 C CA . GLN B 1 588 ? 10.477 34.031 0.155 1 93.06 588 GLN B CA 1
ATOM 10618 C C . GLN B 1 588 ? 9.625 33.594 1.344 1 93.06 588 GLN B C 1
ATOM 10620 O O . GLN B 1 588 ? 8.531 34.094 1.556 1 93.06 588 GLN B O 1
ATOM 10625 N N . LEU B 1 589 ? 10.125 32.688 2.072 1 95.44 589 LEU B N 1
ATOM 10626 C CA . LEU B 1 589 ? 9.414 32.188 3.254 1 95.44 589 LEU B CA 1
ATOM 10627 C C . LEU B 1 589 ? 9.383 33.281 4.34 1 95.44 589 LEU B C 1
ATOM 10629 O O . LEU B 1 589 ? 8.375 33.406 5.043 1 95.44 589 LEU B O 1
ATOM 10633 N N . HIS B 1 590 ? 10.484 34 4.492 1 95.56 590 HIS B N 1
ATOM 1063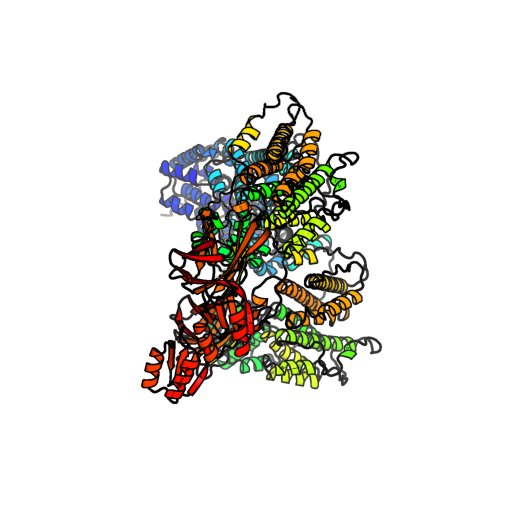4 C CA . HIS B 1 590 ? 10.5 35.094 5.457 1 95.56 590 HIS B CA 1
ATOM 10635 C C . HIS B 1 590 ? 9.547 36.219 5.043 1 95.56 590 HIS B C 1
ATOM 10637 O O . HIS B 1 590 ? 8.922 36.844 5.898 1 95.56 590 HIS B O 1
ATOM 10643 N N . GLN B 1 591 ? 9.422 36.344 3.727 1 92.69 591 GLN B N 1
ATOM 10644 C CA . GLN B 1 591 ? 8.445 37.312 3.24 1 92.69 591 GLN B CA 1
ATOM 10645 C C . GLN B 1 591 ? 7.02 36.875 3.529 1 92.69 591 GLN B C 1
ATOM 10647 O O . GLN B 1 591 ? 6.148 37.688 3.834 1 92.69 591 GLN B O 1
ATOM 10652 N N . GLU B 1 592 ? 6.855 35.656 3.404 1 94.12 592 GLU B N 1
ATOM 10653 C CA . GLU B 1 592 ? 5.543 35.094 3.73 1 94.12 592 GLU B CA 1
ATOM 10654 C C . GLU B 1 592 ? 5.238 35.25 5.219 1 94.12 592 GLU B C 1
ATOM 10656 O O . GLU B 1 592 ? 4.086 35.438 5.609 1 94.12 592 GLU B O 1
ATOM 10661 N N . THR B 1 593 ? 6.242 35.062 6.027 1 95.56 593 THR B N 1
ATOM 10662 C CA . THR B 1 593 ? 6.07 35.25 7.461 1 95.56 593 THR B CA 1
ATOM 10663 C C . THR B 1 593 ? 5.688 36.688 7.773 1 95.56 593 THR B C 1
ATOM 10665 O O . THR B 1 593 ? 4.871 36.938 8.664 1 95.56 593 THR B O 1
ATOM 10668 N N . LEU B 1 594 ? 6.293 37.625 7.047 1 93.94 594 LEU B N 1
ATOM 10669 C CA . LEU B 1 594 ? 5.945 39.031 7.215 1 93.94 594 LEU B CA 1
ATOM 10670 C C . LEU B 1 594 ? 4.496 39.281 6.812 1 93.94 594 LEU B C 1
ATOM 10672 O O . LEU B 1 594 ? 3.771 40 7.504 1 93.94 594 LEU B O 1
ATOM 10676 N N . SER B 1 595 ? 4.109 38.656 5.766 1 93.12 595 SER B N 1
ATOM 10677 C CA . SER B 1 595 ? 2.725 38.812 5.324 1 93.12 595 SER B CA 1
ATOM 10678 C C . SER B 1 595 ? 1.76 38.188 6.336 1 93.12 595 SER B C 1
ATOM 10680 O O . SER B 1 595 ? 0.669 38.719 6.559 1 93.12 595 SER B O 1
ATOM 10682 N N . GLU B 1 596 ? 2.145 37.156 6.867 1 92.69 596 GLU B N 1
ATOM 10683 C CA . GLU B 1 596 ? 1.322 36.5 7.883 1 92.69 596 GLU B CA 1
ATOM 10684 C C . GLU B 1 596 ? 1.218 37.344 9.141 1 92.69 596 GLU B C 1
ATOM 10686 O O . GLU B 1 596 ? 0.163 37.375 9.781 1 92.69 596 GLU B O 1
ATOM 10691 N N . LEU B 1 597 ? 2.336 37.938 9.469 1 93.94 597 LEU B N 1
ATOM 10692 C CA . LEU B 1 597 ? 2.32 38.812 10.625 1 93.94 597 LEU B CA 1
ATOM 10693 C C . LEU B 1 597 ? 1.375 40 10.398 1 93.94 597 LEU B C 1
ATOM 10695 O O . LEU B 1 597 ? 0.604 40.344 11.289 1 93.94 597 LEU B O 1
ATOM 10699 N N . GLN B 1 598 ? 1.406 40.469 9.211 1 91.44 598 GLN B N 1
ATOM 10700 C CA . GLN B 1 598 ? 0.52 41.594 8.875 1 91.44 598 GLN B CA 1
ATOM 10701 C C . GLN B 1 598 ? -0.944 41.156 8.961 1 91.44 598 GLN B C 1
ATOM 10703 O O . GLN B 1 598 ? -1.783 41.906 9.469 1 91.44 598 GLN B O 1
ATOM 10708 N N . SER B 1 599 ? -1.198 40.031 8.477 1 90.25 599 SER B N 1
ATOM 10709 C CA . SER B 1 599 ? -2.566 39.5 8.5 1 90.25 599 SER B CA 1
ATOM 10710 C C . SER B 1 599 ? -3.012 39.188 9.922 1 90.25 599 SER B C 1
ATOM 10712 O O . SER B 1 599 ? -4.164 39.438 10.289 1 90.25 599 SER B O 1
ATOM 10714 N N . TYR B 1 600 ? -2.109 38.688 10.672 1 91.81 600 TYR B N 1
ATOM 10715 C CA . TYR B 1 600 ? -2.432 38.312 12.047 1 91.81 600 TYR B CA 1
ATOM 10716 C C . TYR B 1 600 ? -2.725 39.562 12.875 1 91.81 600 TYR B C 1
ATOM 10718 O O . TYR B 1 600 ? -3.582 39.562 13.766 1 91.81 600 TYR B O 1
ATOM 10726 N N . LEU B 1 601 ? -2.027 40.625 12.648 1 92.25 601 LEU B N 1
ATOM 10727 C CA . LEU B 1 601 ? -2.141 41.812 13.461 1 92.25 601 LEU B CA 1
ATOM 10728 C C . LEU B 1 601 ? -3.469 42.531 13.211 1 92.25 601 LEU B C 1
ATOM 10730 O O . LEU B 1 601 ? -3.906 43.344 14.023 1 92.25 601 LEU B O 1
ATOM 10734 N N . GLN B 1 602 ? -4.098 42.156 12.188 1 90 602 GLN B N 1
ATOM 10735 C CA . GLN B 1 602 ? -5.363 42.812 11.875 1 90 602 GLN B CA 1
ATOM 10736 C C . GLN B 1 602 ? -6.445 42.406 12.883 1 90 602 GLN B C 1
ATOM 10738 O O . GLN B 1 602 ? -6.316 41.406 13.586 1 90 602 GLN B O 1
ATOM 10743 N N . LEU B 1 603 ? -7.461 43.25 12.945 1 86.75 603 LEU B N 1
ATOM 10744 C CA . LEU B 1 603 ? -8.578 42.969 13.844 1 86.75 603 LEU B CA 1
ATOM 10745 C C . LEU B 1 603 ? -9.359 41.75 13.391 1 86.75 603 LEU B C 1
ATOM 10747 O O . LEU B 1 603 ? -9.531 41.531 12.188 1 86.75 603 LEU B O 1
ATOM 10751 N N . GLY B 1 604 ? -9.641 40.938 14.445 1 83.5 604 GLY B N 1
ATOM 10752 C CA . GLY B 1 604 ? -10.406 39.75 14.125 1 83.5 604 GLY B CA 1
ATOM 10753 C C . GLY B 1 604 ? -10.914 39 15.352 1 83.5 604 GLY B C 1
ATOM 10754 O O . GLY B 1 604 ? -10.289 39.062 16.422 1 83.5 604 GLY B O 1
ATOM 10755 N N . GLU B 1 605 ? -11.984 38.281 15.164 1 82.88 605 GLU B N 1
ATOM 10756 C CA . GLU B 1 605 ? -12.602 37.531 16.266 1 82.88 605 GLU B CA 1
ATOM 10757 C C . GLU B 1 605 ? -11.805 36.281 16.578 1 82.88 605 GLU B C 1
ATOM 10759 O O . GLU B 1 605 ? -11.922 35.719 17.688 1 82.88 605 GLU B O 1
ATOM 10764 N N . HIS B 1 606 ? -10.977 35.969 15.695 1 83.38 606 HIS B N 1
ATOM 10765 C CA . HIS B 1 606 ? -10.242 34.719 15.852 1 83.38 606 HIS B CA 1
ATOM 10766 C C . HIS B 1 606 ? -9.188 34.812 16.938 1 83.38 606 HIS B C 1
ATOM 10768 O O . HIS B 1 606 ? -8.719 33.812 17.453 1 83.38 606 HIS B O 1
ATOM 10774 N N . HIS B 1 607 ? -8.898 35.938 17.344 1 88.81 607 HIS B N 1
ATOM 10775 C CA . HIS B 1 607 ? -7.859 36.094 18.359 1 88.81 607 HIS B CA 1
ATOM 10776 C C . HIS B 1 607 ? -8.328 35.594 19.719 1 88.81 607 HIS B C 1
ATOM 10778 O O . HIS B 1 607 ? -7.562 34.938 20.438 1 88.81 607 HIS B O 1
ATOM 10784 N N . ASN B 1 608 ? -9.664 35.812 20.016 1 90.12 608 ASN B N 1
ATOM 10785 C CA . ASN B 1 608 ? -10.102 35.531 21.375 1 90.12 608 ASN B CA 1
ATOM 10786 C C . ASN B 1 608 ? -11.211 34.5 21.406 1 90.12 608 ASN B C 1
ATOM 10788 O O . ASN B 1 608 ? -11.859 34.312 22.438 1 90.12 608 ASN B O 1
ATOM 10792 N N . PHE B 1 609 ? -11.406 33.938 20.281 1 91.19 609 PHE B N 1
ATOM 10793 C CA . PHE B 1 609 ? -12.531 33 20.25 1 91.19 609 PHE B CA 1
ATOM 10794 C C . PHE B 1 609 ? -12.305 31.906 19.219 1 91.19 609 PHE B C 1
ATOM 10796 O O . PHE B 1 609 ? -11.719 32.156 18.172 1 91.19 609 PHE B O 1
ATOM 10803 N N . GLN B 1 610 ? -12.789 30.641 19.688 1 91.62 610 GLN B N 1
ATOM 10804 C CA . GLN B 1 610 ? -12.719 29.531 18.75 1 91.62 610 GLN B CA 1
ATOM 10805 C C . GLN B 1 610 ? -13.766 28.469 19.078 1 91.62 610 GLN B C 1
ATOM 10807 O O . GLN B 1 610 ? -13.938 28.094 20.234 1 91.62 610 GLN B O 1
ATOM 10812 N N . PHE B 1 611 ? -14.523 28.062 17.984 1 91.94 611 PHE B N 1
ATOM 10813 C CA . PHE B 1 611 ? -15.359 26.875 18.109 1 91.94 611 PHE B CA 1
ATOM 10814 C C . PHE B 1 611 ? -14.555 25.609 17.875 1 91.94 611 PHE B C 1
ATOM 10816 O O . PHE B 1 611 ? -13.766 25.531 16.938 1 91.94 611 PHE B O 1
ATOM 10823 N N . ILE B 1 612 ? -14.68 24.609 18.734 1 91 612 ILE B N 1
ATOM 10824 C CA . ILE B 1 612 ? -13.961 23.344 18.578 1 91 612 ILE B CA 1
ATOM 10825 C C . ILE B 1 612 ? -14.953 22.188 18.484 1 91 612 ILE B C 1
ATOM 10827 O O . ILE B 1 612 ? -15.695 21.922 19.438 1 91 612 ILE B O 1
ATOM 10831 N N . LEU B 1 613 ? -14.945 21.625 17.281 1 92.12 613 LEU B N 1
ATOM 10832 C CA . LEU B 1 613 ? -15.734 20.406 17.109 1 92.12 613 LEU B CA 1
ATOM 10833 C C . LEU B 1 613 ? -14.961 19.172 17.578 1 92.12 613 LEU B C 1
ATOM 10835 O O . LEU B 1 613 ? -13.93 18.828 16.984 1 92.12 613 LEU B O 1
ATOM 10839 N N . GLU B 1 614 ? -15.453 18.422 18.516 1 90.62 614 GLU B N 1
ATOM 10840 C CA . GLU B 1 614 ? -14.719 17.297 19.078 1 90.62 614 GLU B CA 1
ATOM 10841 C C . GLU B 1 614 ? -15.055 16 18.359 1 90.62 614 GLU B C 1
ATOM 10843 O O . GLU B 1 614 ? -14.156 15.211 18.062 1 90.62 614 GLU B O 1
ATOM 10848 N N . SER B 1 615 ? -16.344 15.766 18.203 1 92 615 SER B N 1
ATOM 10849 C CA . SER B 1 615 ? -16.719 14.492 17.594 1 92 615 SER B CA 1
ATOM 10850 C C . SER B 1 615 ? -18.109 14.578 16.953 1 92 615 SER B C 1
ATOM 10852 O O . SER B 1 615 ? -18.891 15.492 17.266 1 92 615 SER B O 1
ATOM 10854 N N . VAL B 1 616 ? -18.312 13.695 15.992 1 92.25 616 VAL B N 1
ATOM 10855 C CA . VAL B 1 616 ? -19.594 13.523 15.336 1 92.25 616 VAL B CA 1
ATOM 10856 C C . VAL B 1 616 ? -20.016 12.055 15.391 1 92.25 616 VAL B C 1
ATOM 10858 O O . VAL B 1 616 ? -19.266 11.172 14.953 1 92.25 616 VAL B O 1
ATOM 10861 N N . ARG B 1 617 ? -21.109 11.766 15.922 1 89.31 617 ARG B N 1
ATOM 10862 C CA . ARG B 1 617 ? -21.641 10.406 15.992 1 89.31 617 ARG B CA 1
ATOM 10863 C C . ARG B 1 617 ? -22.797 10.219 15.008 1 89.31 617 ARG B C 1
ATOM 10865 O O . ARG B 1 617 ? -23.844 10.836 15.148 1 89.31 617 ARG B O 1
ATOM 10872 N N . ILE B 1 618 ? -22.609 9.391 14.062 1 89.19 618 ILE B N 1
ATOM 10873 C CA . ILE B 1 618 ? -23.641 9.117 13.062 1 89.19 618 ILE B CA 1
ATOM 10874 C C . ILE B 1 618 ? -24.578 8.031 13.578 1 89.19 618 ILE B C 1
ATOM 10876 O O . ILE B 1 618 ? -24.141 7.039 14.156 1 89.19 618 ILE B O 1
ATOM 10880 N N . ILE B 1 619 ? -25.844 8.352 13.484 1 86.25 619 ILE B N 1
ATOM 10881 C CA . ILE B 1 619 ? -26.859 7.395 13.883 1 86.25 619 ILE B CA 1
ATOM 10882 C C . ILE B 1 619 ? -27.328 6.598 12.672 1 86.25 619 ILE B C 1
ATOM 10884 O O . ILE B 1 619 ? -28.156 7.078 11.883 1 86.25 619 ILE B O 1
ATOM 10888 N N . GLY B 1 620 ? -26.781 5.469 12.414 1 73.5 620 GLY B N 1
ATOM 10889 C CA . GLY B 1 620 ? -27.125 4.656 11.258 1 73.5 620 GLY B CA 1
ATOM 10890 C C . GLY B 1 620 ? -25.922 4.211 10.453 1 73.5 620 GLY B C 1
ATOM 10891 O O . GLY B 1 620 ? -24.797 4.195 10.961 1 73.5 620 GLY B O 1
ATOM 10892 N N . PRO B 1 621 ? -26.203 3.799 9.266 1 72.06 621 PRO B N 1
ATOM 10893 C CA . PRO B 1 621 ? -25.141 3.252 8.422 1 72.06 621 PRO B CA 1
ATOM 10894 C C . PRO B 1 621 ? -24.469 4.316 7.566 1 72.06 621 PRO B C 1
ATOM 10896 O O . PRO B 1 621 ? -23.484 4.027 6.883 1 72.06 621 PRO B O 1
ATOM 10899 N N . ALA B 1 622 ? -24.938 5.566 7.805 1 77.38 622 ALA B N 1
ATOM 10900 C CA . ALA B 1 622 ? -24.359 6.617 6.969 1 77.38 622 ALA B CA 1
ATOM 10901 C C . ALA B 1 622 ? -22.922 6.93 7.375 1 77.38 622 ALA B C 1
ATOM 10903 O O . ALA B 1 622 ? -22.469 6.5 8.438 1 77.38 622 ALA B O 1
ATOM 10904 N N . LYS B 1 623 ? -22.188 7.465 6.465 1 76.44 623 LYS B N 1
ATOM 10905 C CA . LYS B 1 623 ? -20.812 7.867 6.73 1 76.44 623 LYS B CA 1
ATOM 10906 C C . LYS B 1 623 ? -20.641 9.375 6.574 1 76.44 623 LYS B C 1
ATOM 10908 O O . LYS B 1 623 ? -21.359 10.016 5.809 1 76.44 623 LYS B O 1
ATOM 10913 N N . LEU B 1 624 ? -19.781 9.812 7.441 1 83.56 624 LEU B N 1
ATOM 10914 C CA . LEU B 1 624 ? -19.391 11.219 7.355 1 83.56 624 LEU B CA 1
ATOM 10915 C C . LEU B 1 624 ? -18.188 11.406 6.441 1 83.56 624 LEU B C 1
ATOM 10917 O O . LEU B 1 624 ? -17.156 10.773 6.641 1 83.56 624 LEU B O 1
ATOM 10921 N N . PHE B 1 625 ? -18.344 12.305 5.465 1 73.75 625 PHE B N 1
ATOM 10922 C CA . PHE B 1 625 ? -17.266 12.477 4.496 1 73.75 625 PHE B CA 1
ATOM 10923 C C . PHE B 1 625 ? -16.375 13.648 4.887 1 73.75 625 PHE B C 1
ATOM 10925 O O . PHE B 1 625 ? -15.148 13.555 4.812 1 73.75 625 PHE B O 1
ATOM 10932 N N . SER B 1 626 ? -17.016 14.773 5.18 1 80.62 626 SER B N 1
ATOM 10933 C CA . SER B 1 626 ? -16.203 15.953 5.469 1 80.62 626 SER B CA 1
ATOM 10934 C C . SER B 1 626 ? -17 16.984 6.266 1 80.62 626 SER B C 1
ATOM 10936 O O . SER B 1 626 ? -18.234 16.984 6.238 1 80.62 626 SER B O 1
ATOM 10938 N N . VAL B 1 627 ? -16.281 17.688 7.023 1 86.5 627 VAL B N 1
ATOM 10939 C CA . VAL B 1 627 ? -16.797 18.844 7.746 1 86.5 627 VAL B CA 1
ATOM 10940 C C . VAL B 1 627 ? -15.945 20.078 7.426 1 86.5 627 VAL B C 1
ATOM 10942 O O . VAL B 1 627 ? -14.719 20.031 7.57 1 86.5 627 VAL B O 1
ATOM 10945 N N . ASN B 1 628 ? -16.594 21.094 6.918 1 83.62 628 ASN B N 1
ATOM 10946 C CA . ASN B 1 628 ? -15.852 22.297 6.535 1 83.62 628 ASN B CA 1
ATOM 10947 C C . ASN B 1 628 ? -16.5 23.562 7.082 1 83.62 628 ASN B C 1
ATOM 10949 O O . ASN B 1 628 ? -17.719 23.625 7.23 1 83.62 628 ASN B O 1
ATOM 10953 N N . ARG B 1 629 ? -15.711 24.453 7.305 1 84.06 629 ARG B N 1
ATOM 10954 C CA . ARG B 1 629 ? -16.203 25.766 7.688 1 84.06 629 ARG B CA 1
ATOM 10955 C C . ARG B 1 629 ? -16.625 26.578 6.465 1 84.06 629 ARG B C 1
ATOM 10957 O O . ARG B 1 629 ? -15.875 26.672 5.492 1 84.06 629 ARG B O 1
ATOM 10964 N N . VAL B 1 630 ? -17.828 27.062 6.504 1 82.19 630 VAL B N 1
ATOM 10965 C CA . VAL B 1 630 ? -18.359 27.844 5.379 1 82.19 630 VAL B CA 1
ATOM 10966 C C . VAL B 1 630 ? -18.172 29.328 5.656 1 82.19 630 VAL B C 1
ATOM 10968 O O . VAL B 1 630 ? -17.703 30.078 4.793 1 82.19 630 VAL B O 1
ATOM 10971 N N . HIS B 1 631 ? -18.656 29.703 6.883 1 83.69 631 HIS B N 1
ATOM 10972 C CA . HIS B 1 631 ? -18.594 31.125 7.234 1 83.69 631 HIS B CA 1
ATOM 10973 C C . HIS B 1 631 ? -18.281 31.297 8.719 1 83.69 631 HIS B C 1
ATOM 10975 O O . HIS B 1 631 ? -18.797 30.547 9.562 1 83.69 631 HIS B O 1
ATOM 10981 N N . GLY B 1 632 ? -17.484 32.406 8.984 1 77 632 GLY B N 1
ATOM 10982 C CA . GLY B 1 632 ? -17.188 32.75 10.367 1 77 632 GLY B CA 1
ATOM 10983 C C . GLY B 1 632 ? -15.82 32.25 10.82 1 77 632 GLY B C 1
ATOM 10984 O O . GLY B 1 632 ? -15.039 31.75 10.016 1 77 632 GLY B O 1
ATOM 10985 N N . PRO B 1 633 ? -15.797 32.719 12 1 86.06 633 PRO B N 1
ATOM 10986 C CA . PRO B 1 633 ? -16.609 33.25 13.094 1 86.06 633 PRO B CA 1
ATOM 10987 C C . PRO B 1 633 ? -16.891 34.719 12.945 1 86.06 633 PRO B C 1
ATOM 10989 O O . PRO B 1 633 ? -16.016 35.5 12.531 1 86.06 633 PRO B O 1
ATOM 10992 N N . VAL B 1 634 ? -18.156 35.062 13.289 1 88.5 634 VAL B N 1
ATOM 10993 C CA . VAL B 1 634 ? -18.578 36.469 13.203 1 88.5 634 VAL B CA 1
ATOM 10994 C C . VAL B 1 634 ? -19.203 36.906 14.523 1 88.5 634 VAL B C 1
ATOM 10996 O O . VAL B 1 634 ? -20.094 36.219 15.047 1 88.5 634 VAL B O 1
ATOM 10999 N N . ALA B 1 635 ? -18.594 37.969 15.039 1 88.94 635 ALA B N 1
ATOM 11000 C CA . ALA B 1 635 ? -19.203 38.531 16.234 1 88.94 635 ALA B CA 1
ATOM 11001 C C . ALA B 1 635 ? -20.422 39.375 15.875 1 88.94 635 ALA B C 1
ATOM 11003 O O . ALA B 1 635 ? -20.328 40.344 15.141 1 88.94 635 ALA B O 1
ATOM 11004 N N . ILE B 1 636 ? -21.5 38.969 16.328 1 86.69 636 ILE B N 1
ATOM 11005 C CA . ILE B 1 636 ? -22.75 39.656 16.031 1 86.69 636 ILE B CA 1
ATOM 11006 C C . ILE B 1 636 ? -23.734 39.438 17.188 1 86.69 636 ILE B C 1
ATOM 11008 O O . ILE B 1 636 ? -23.719 38.406 17.859 1 86.69 636 ILE B O 1
ATOM 11012 N N . ASP B 1 637 ? -24.469 40.469 17.547 1 84.94 637 ASP B N 1
ATOM 11013 C CA . ASP B 1 637 ? -25.531 40.406 18.562 1 84.94 637 ASP B CA 1
ATOM 11014 C C . ASP B 1 637 ? -24.969 39.969 19.906 1 84.94 637 ASP B C 1
ATOM 11016 O O . ASP B 1 637 ? -25.531 39.062 20.531 1 84.94 637 ASP B O 1
ATOM 11020 N N . ASN B 1 638 ? -23.859 40.469 20.266 1 84.25 638 ASN B N 1
ATOM 11021 C CA . ASN B 1 638 ? -23.188 40.156 21.531 1 84.25 638 ASN B CA 1
ATOM 11022 C C . ASN B 1 638 ? -22.844 38.688 21.641 1 84.25 638 ASN B C 1
ATOM 11024 O O . ASN B 1 638 ? -22.906 38.125 22.734 1 84.25 638 ASN B O 1
ATOM 11028 N N . GLY B 1 639 ? -22.688 38.094 20.516 1 89.19 639 GLY B N 1
ATOM 11029 C CA . GLY B 1 639 ? -22.25 36.719 20.438 1 89.19 639 GLY B CA 1
ATOM 11030 C C . GLY B 1 639 ? -21.406 36.438 19.203 1 89.19 639 GLY B C 1
ATOM 11031 O O . GLY B 1 639 ? -20.922 37.344 18.547 1 89.19 639 GLY B O 1
ATOM 11032 N N . VAL B 1 640 ? -21.031 35.188 19.094 1 91.94 640 VAL B N 1
ATOM 11033 C CA . VAL B 1 640 ? -20.25 34.781 17.938 1 91.94 640 VAL B CA 1
ATOM 11034 C C . VAL B 1 640 ? -20.969 33.656 17.188 1 91.94 640 VAL B C 1
ATOM 11036 O O . VAL B 1 640 ? -21.547 32.75 17.812 1 91.94 640 VAL B O 1
ATOM 11039 N N . GLU B 1 641 ? -21 33.75 15.898 1 92.06 641 GLU B N 1
ATOM 11040 C CA . GLU B 1 641 ? -21.656 32.75 15.062 1 92.06 641 GLU B CA 1
ATOM 11041 C C . GLU B 1 641 ? -20.688 32.156 14.062 1 92.06 641 GLU B C 1
ATOM 11043 O O . GLU B 1 641 ? -19.766 32.812 13.602 1 92.06 641 GLU B O 1
ATOM 11048 N N . GLU B 1 642 ? -20.891 30.875 13.805 1 91.81 642 GLU B N 1
ATOM 11049 C CA . GLU B 1 642 ? -20.094 30.172 12.797 1 91.81 642 GLU B CA 1
ATOM 11050 C C . GLU B 1 642 ? -20.938 29.125 12.078 1 91.81 642 GLU B C 1
ATOM 11052 O O . GLU B 1 642 ? -21.781 28.453 12.695 1 91.81 642 GLU B O 1
ATOM 11057 N N . VAL B 1 643 ? -20.812 29.016 10.805 1 92.12 643 VAL B N 1
ATOM 11058 C CA . VAL B 1 643 ? -21.562 28.062 10 1 92.12 643 VAL B CA 1
ATOM 11059 C C . VAL B 1 643 ? -20.641 26.938 9.523 1 92.12 643 VAL B C 1
ATOM 11061 O O . VAL B 1 643 ? -19.594 27.203 8.922 1 92.12 643 VAL B O 1
ATOM 11064 N N . LEU B 1 644 ? -21.016 25.734 9.828 1 91.31 644 LEU B N 1
ATOM 11065 C CA . LEU B 1 644 ? -20.266 24.562 9.383 1 91.31 644 LEU B CA 1
ATOM 11066 C C . LEU B 1 644 ? -21.094 23.734 8.398 1 91.31 644 LEU B C 1
ATOM 11068 O O . LEU B 1 644 ? -22.312 23.641 8.539 1 91.31 644 LEU B O 1
ATOM 11072 N N . ARG B 1 645 ? -20.438 23.219 7.43 1 89.56 645 ARG B N 1
ATOM 11073 C CA . ARG B 1 645 ? -21.062 22.344 6.441 1 89.56 645 ARG B CA 1
ATOM 11074 C C . ARG B 1 645 ? -20.688 20.875 6.695 1 89.56 645 ARG B C 1
ATOM 11076 O O . ARG B 1 645 ? -19.531 20.562 6.941 1 89.56 645 ARG B O 1
ATOM 11083 N N . PHE B 1 646 ? -21.672 20.016 6.668 1 89.12 646 PHE B N 1
ATOM 11084 C CA . PHE B 1 646 ? -21.484 18.578 6.832 1 89.12 646 PHE B CA 1
ATOM 11085 C C . PHE B 1 646 ? -21.875 17.844 5.559 1 89.12 646 PHE B C 1
ATOM 11087 O O . PHE B 1 646 ? -22.922 18.125 4.969 1 89.12 646 PHE B O 1
ATOM 11094 N N . ILE B 1 647 ? -21.047 16.969 5.113 1 86 647 ILE B N 1
ATOM 11095 C CA . ILE B 1 647 ? -21.328 16.141 3.951 1 86 647 ILE B CA 1
ATOM 11096 C C . ILE B 1 647 ? -21.391 14.68 4.367 1 86 647 ILE B C 1
ATOM 11098 O O . ILE B 1 647 ? -20.422 14.148 4.926 1 86 647 ILE B O 1
ATOM 11102 N N . THR B 1 648 ? -22.5 14.07 4.145 1 84.94 648 THR B N 1
ATOM 11103 C CA . THR B 1 648 ? -22.719 12.672 4.5 1 84.94 648 THR B CA 1
ATOM 11104 C C . THR B 1 648 ? -23.016 11.836 3.26 1 84.94 648 THR B C 1
ATOM 11106 O O . THR B 1 648 ? -23.266 12.383 2.184 1 84.94 648 THR B O 1
ATOM 11109 N N . SER B 1 649 ? -22.922 10.516 3.32 1 75.5 649 SER B N 1
ATOM 11110 C CA . SER B 1 649 ? -23.172 9.602 2.213 1 75.5 649 SER B CA 1
ATOM 11111 C C . SER B 1 649 ? -24.656 9.508 1.896 1 75.5 649 SER B C 1
ATOM 11113 O O . SER B 1 649 ? -25.047 9.305 0.741 1 75.5 649 SER B O 1
ATOM 11115 N N . GLU B 1 650 ? -25.484 9.484 2.926 1 80.69 650 GLU B N 1
ATOM 11116 C CA . GLU B 1 650 ? -26.938 9.453 2.824 1 80.69 650 GLU B CA 1
ATOM 11117 C C . GLU B 1 650 ? -27.594 10.297 3.916 1 80.69 650 GLU B C 1
ATOM 11119 O O . GLU B 1 650 ? -26.922 10.734 4.855 1 80.69 650 GLU B O 1
ATOM 11124 N N . PRO B 1 651 ? -28.844 10.57 3.592 1 86.19 651 PRO B N 1
ATOM 11125 C CA . PRO B 1 651 ? -29.531 11.289 4.656 1 86.19 651 PRO B CA 1
ATOM 11126 C C . PRO B 1 651 ? -29.578 10.516 5.969 1 86.19 651 PRO B C 1
ATOM 11128 O O . PRO B 1 651 ? -29.875 9.312 5.969 1 86.19 651 PRO B O 1
ATOM 11131 N N . THR B 1 652 ? -29.172 11.219 6.98 1 89.12 652 THR B N 1
ATOM 11132 C CA . THR B 1 652 ? -29.062 10.555 8.273 1 89.12 652 THR B CA 1
ATOM 11133 C C . THR B 1 652 ? -29.156 11.57 9.414 1 89.12 652 THR B C 1
ATOM 11135 O O . THR B 1 652 ? -29.328 12.766 9.172 1 89.12 652 THR B O 1
ATOM 11138 N N . SER B 1 653 ? -29.188 11.023 10.586 1 91.44 653 SER B N 1
ATOM 11139 C CA . SER B 1 653 ? -29.109 11.836 11.797 1 91.44 653 SER B CA 1
ATOM 11140 C C . SER B 1 653 ? -27.797 11.586 12.539 1 91.44 653 SER B C 1
ATOM 11142 O O . SER B 1 653 ? -27.281 10.461 12.539 1 91.44 653 SER B O 1
ATOM 11144 N N . PHE B 1 654 ? -27.266 12.773 12.992 1 92.38 654 PHE B N 1
ATOM 11145 C CA . PHE B 1 654 ? -26.016 12.594 13.727 1 92.38 654 PHE B CA 1
ATOM 11146 C C . PHE B 1 654 ? -25.922 13.562 14.898 1 92.38 654 PHE B C 1
ATOM 11148 O O . PHE B 1 654 ? -26.672 14.539 14.961 1 92.38 654 PHE B O 1
ATOM 11155 N N . LEU B 1 655 ? -25.109 13.219 15.867 1 92.81 655 LEU B N 1
ATOM 11156 C CA . LEU B 1 655 ? -24.859 14.023 17.047 1 92.81 655 LEU B CA 1
ATOM 11157 C C . LEU B 1 655 ? -23.516 14.734 16.953 1 92.81 655 LEU B C 1
ATOM 11159 O O . LEU B 1 655 ? -22.484 14.102 16.688 1 92.81 655 LEU B O 1
ATOM 11163 N N . VAL B 1 656 ? -23.516 16.094 17.109 1 94.5 656 VAL B N 1
ATOM 11164 C CA . VAL B 1 656 ? -22.297 16.891 17.047 1 94.5 656 VAL B CA 1
ATOM 11165 C C . VAL B 1 656 ? -21.891 17.344 18.453 1 94.5 656 VAL B C 1
ATOM 11167 O O . VAL B 1 656 ? -22.688 17.953 19.172 1 94.5 656 VAL B O 1
ATOM 11170 N N . ARG B 1 657 ? -20.766 16.969 18.828 1 94.12 657 ARG B N 1
ATOM 11171 C CA . ARG B 1 657 ? -20.188 17.422 20.094 1 94.12 657 ARG B CA 1
ATOM 11172 C C . ARG B 1 657 ? -19.203 18.562 19.875 1 94.12 657 ARG B C 1
ATOM 11174 O O . ARG B 1 657 ? -18.266 18.438 19.094 1 94.12 657 ARG B O 1
ATOM 11181 N N . LEU B 1 658 ? -19.438 19.719 20.453 1 94 658 LEU B N 1
ATOM 11182 C CA . LEU B 1 658 ? -18.531 20.844 20.266 1 94 658 LEU B CA 1
ATOM 11183 C C . LEU B 1 658 ? -18.422 21.672 21.547 1 94 658 LEU B C 1
ATOM 11185 O O . LEU B 1 658 ? -19.234 21.516 22.469 1 94 658 LEU B O 1
ATOM 11189 N N . HIS B 1 659 ? -17.391 22.359 21.734 1 93.69 659 HIS B N 1
ATOM 11190 C CA . HIS B 1 659 ? -17.188 23.375 22.766 1 93.69 659 HIS B CA 1
ATOM 11191 C C . HIS B 1 659 ? -16.5 24.609 22.203 1 93.69 659 HIS B C 1
ATOM 11193 O O . HIS B 1 659 ? -16.125 24.641 21.031 1 93.69 659 HIS B O 1
ATOM 11199 N N . CYS B 1 660 ? -16.531 25.688 22.953 1 93 660 CYS B N 1
ATOM 11200 C CA . CYS B 1 660 ? -15.852 26.906 22.516 1 93 660 CYS B CA 1
ATOM 11201 C C . CYS B 1 660 ? -14.797 27.328 23.531 1 93 660 CYS B C 1
ATOM 11203 O O . CYS B 1 660 ? -14.891 27 24.703 1 93 660 CYS B O 1
ATOM 11205 N N . LEU B 1 661 ? -13.758 27.906 23 1 92.31 661 LEU B N 1
ATOM 11206 C CA . LEU B 1 661 ? -12.703 28.516 23.812 1 92.31 661 LEU B CA 1
ATOM 11207 C C . LEU B 1 661 ? -12.75 30.031 23.719 1 92.31 661 LEU B C 1
ATOM 11209 O O . LEU B 1 661 ? -12.828 30.594 22.625 1 92.31 661 LEU B O 1
ATOM 11213 N N . CYS B 1 662 ? -12.789 30.625 24.828 1 89.88 662 CYS B N 1
ATOM 11214 C CA . CYS B 1 662 ? -12.875 32.094 24.891 1 89.88 662 CYS B CA 1
ATOM 11215 C C . CYS B 1 662 ? -11.797 32.656 25.797 1 89.88 662 CYS B C 1
ATOM 11217 O O . CYS B 1 662 ? -11.258 31.953 26.656 1 89.88 662 CYS B O 1
ATOM 11219 N N . TYR B 1 663 ? -11.406 33.844 25.406 1 89.75 663 TYR B N 1
ATOM 11220 C CA . TYR B 1 663 ? -10.508 34.594 26.281 1 89.75 663 TYR B CA 1
ATOM 11221 C C . TYR B 1 663 ? -11.164 35.875 26.75 1 89.75 663 TYR B C 1
ATOM 11223 O O . TYR B 1 663 ? -11.711 36.625 25.938 1 89.75 663 TYR B O 1
ATOM 11231 N N . GLU B 1 664 ? -11.172 36.031 28.062 1 84.25 664 GLU B N 1
ATOM 11232 C CA . GLU B 1 664 ? -11.656 37.281 28.656 1 84.25 664 GLU B CA 1
ATOM 11233 C C . GLU B 1 664 ? -10.633 37.875 29.625 1 84.25 664 GLU B C 1
ATOM 11235 O O . GLU B 1 664 ? -9.922 37.125 30.312 1 84.25 664 GLU B O 1
ATOM 11240 N N . GLY B 1 665 ? -10.297 39.125 29.578 1 76.38 665 GLY B N 1
ATOM 11241 C CA . GLY B 1 665 ? -9.281 39.844 30.328 1 76.38 665 GLY B CA 1
ATOM 11242 C C . GLY B 1 665 ? -9.195 39.406 31.781 1 76.38 665 GLY B C 1
ATOM 11243 O O . GLY B 1 665 ? -8.109 39.156 32.281 1 76.38 665 GLY B O 1
ATOM 11244 N N . GLU B 1 666 ? -10.266 39.312 32.469 1 77.06 666 GLU B N 1
ATOM 11245 C CA . GLU B 1 666 ? -10.242 39.031 33.875 1 77.06 666 GLU B CA 1
ATOM 11246 C C . GLU B 1 666 ? -10.234 37.5 34.156 1 77.06 666 GLU B C 1
ATOM 11248 O O . GLU B 1 666 ? -9.656 37.062 35.125 1 77.06 666 GLU B O 1
ATOM 11253 N N . ARG B 1 667 ? -10.805 36.719 33.312 1 81.81 667 ARG B N 1
ATOM 11254 C CA . ARG B 1 667 ? -10.984 35.312 33.562 1 81.81 667 ARG B CA 1
ATOM 11255 C C . ARG B 1 667 ? -9.93 34.5 32.812 1 81.81 667 ARG B C 1
ATOM 11257 O O . ARG B 1 667 ? -9.68 33.344 33.156 1 81.81 667 ARG B O 1
ATOM 11264 N N . GLY B 1 668 ? -9.234 35.031 31.891 1 86.38 668 GLY B N 1
ATOM 11265 C CA . GLY B 1 668 ? -8.289 34.281 31.078 1 86.38 668 GLY B CA 1
ATOM 11266 C C . GLY B 1 668 ? -8.953 33.375 30.062 1 86.38 668 GLY B C 1
ATOM 11267 O O . GLY B 1 668 ? -10.023 33.688 29.531 1 86.38 668 GLY B O 1
ATOM 11268 N N . ARG B 1 669 ? -8.32 32.344 29.75 1 89.19 669 ARG B N 1
ATOM 11269 C CA . ARG B 1 669 ? -8.859 31.359 28.812 1 89.19 669 ARG B CA 1
ATOM 11270 C C . ARG B 1 669 ? -9.82 30.406 29.5 1 89.19 669 ARG B C 1
ATOM 11272 O O . ARG B 1 669 ? -9.508 29.859 30.562 1 89.19 669 ARG B O 1
ATOM 11279 N N . TYR B 1 670 ? -10.961 30.266 28.969 1 89.5 670 TYR B N 1
ATOM 11280 C CA . TYR B 1 670 ? -11.914 29.344 29.562 1 89.5 670 TYR B CA 1
ATOM 11281 C C . TYR B 1 670 ? -12.719 28.625 28.5 1 89.5 670 TYR B C 1
ATOM 11283 O O . TYR B 1 670 ? -12.852 29.109 27.375 1 89.5 670 TYR B O 1
ATOM 11291 N N . LYS B 1 671 ? -13.18 27.469 28.891 1 91.69 671 LYS B N 1
ATOM 11292 C CA . LYS B 1 671 ? -13.938 26.594 28.016 1 91.69 671 LYS B CA 1
ATOM 11293 C C . LYS B 1 671 ? -15.422 26.609 28.359 1 91.69 671 LYS B C 1
ATOM 11295 O O . LYS B 1 671 ? -15.797 26.672 29.531 1 91.69 671 LYS B O 1
ATOM 11300 N N . VAL B 1 672 ? -16.203 26.703 27.297 1 92.25 672 VAL B N 1
ATOM 11301 C CA . VAL B 1 672 ? -17.641 26.672 27.484 1 92.25 672 VAL B CA 1
ATOM 11302 C C . VAL B 1 672 ? -18.219 25.391 26.891 1 92.25 672 VAL B C 1
ATOM 11304 O O . VAL B 1 672 ? -18 25.078 25.719 1 92.25 672 VAL B O 1
ATOM 11307 N N . CYS B 1 673 ? -18.859 24.641 27.688 1 91.69 673 CYS B N 1
ATOM 11308 C CA . CYS B 1 673 ? -19.469 23.391 27.25 1 91.69 673 CYS B CA 1
ATOM 11309 C C . CYS B 1 673 ? -20.938 23.344 27.641 1 91.69 673 CYS B C 1
ATOM 11311 O O . CYS B 1 673 ? -21.5 22.25 27.844 1 91.69 673 CYS B O 1
ATOM 11313 N N . THR B 1 674 ? -21.562 24.375 27.797 1 89.25 674 THR B N 1
ATOM 11314 C CA . THR B 1 674 ? -22.984 24.438 28.141 1 89.25 674 THR B CA 1
ATOM 11315 C C . THR B 1 674 ? -23.828 24.672 26.891 1 89.25 674 THR B C 1
ATOM 11317 O O . THR B 1 674 ? -23.484 25.5 26.047 1 89.25 674 THR B O 1
ATOM 11320 N N . PRO B 1 675 ? -24.828 23.938 26.719 1 89.31 675 PRO B N 1
ATOM 11321 C CA . PRO B 1 675 ? -25.531 22.984 27.594 1 89.31 675 PRO B CA 1
ATOM 11322 C C . PRO B 1 675 ? -24.891 21.594 27.594 1 89.31 675 PRO B C 1
ATOM 11324 O O . PRO B 1 675 ? -24.516 21.094 26.531 1 89.31 675 PRO B O 1
ATOM 11327 N N . ARG B 1 676 ? -24.969 21 28.703 1 88.75 676 ARG B N 1
ATOM 11328 C CA . ARG B 1 676 ? -24.328 19.703 28.859 1 88.75 676 ARG B CA 1
ATOM 11329 C C . ARG B 1 676 ? -25.281 18.578 28.453 1 88.75 676 ARG B C 1
ATOM 11331 O O . ARG B 1 676 ? -26.5 18.688 28.625 1 88.75 676 ARG B O 1
ATOM 11338 N N . CYS B 1 677 ? -24.656 17.609 27.844 1 90.12 677 CYS B N 1
ATOM 11339 C CA . CYS B 1 677 ? -25.406 16.438 27.422 1 90.12 677 CYS B CA 1
ATOM 11340 C C . CYS B 1 677 ? -24.922 15.195 28.172 1 90.12 677 CYS B C 1
ATOM 11342 O O . CYS B 1 677 ? -23.719 15.039 28.422 1 90.12 677 CYS B O 1
ATOM 11344 N N . ALA B 1 678 ? -25.891 14.312 28.609 1 87.94 678 ALA B N 1
ATOM 11345 C CA . ALA B 1 678 ? -25.578 13.078 29.328 1 87.94 678 ALA B CA 1
ATOM 11346 C C . ALA B 1 678 ? -26.016 11.852 28.531 1 87.94 678 ALA B C 1
ATOM 11348 O O . ALA B 1 678 ? -27.062 11.875 27.875 1 87.94 678 ALA B O 1
ATOM 11349 N N . CYS B 1 679 ? -25.125 10.938 28.469 1 87.88 679 CYS B N 1
ATOM 11350 C CA . CYS B 1 679 ? -25.484 9.641 27.891 1 87.88 679 CYS B CA 1
ATOM 11351 C C . CYS B 1 679 ? -25.812 8.633 28.984 1 87.88 679 CYS B C 1
ATOM 11353 O O . CYS B 1 679 ? -25 8.391 29.875 1 87.88 679 CYS B O 1
ATOM 11355 N N . MET B 1 680 ? -27.047 8.109 28.922 1 83.31 680 MET B N 1
ATOM 11356 C CA . MET B 1 680 ? -27.516 7.176 29.938 1 83.31 680 MET B CA 1
ATOM 11357 C C . MET B 1 680 ? -27.656 5.773 29.359 1 83.31 680 MET B C 1
ATOM 11359 O O . MET B 1 680 ? -28.094 5.609 28.219 1 83.31 680 MET B O 1
ATOM 11363 N N . TYR B 1 681 ? -27.109 4.922 30.141 1 80.44 681 TYR B N 1
ATOM 11364 C CA . TYR B 1 681 ? -27.172 3.518 29.75 1 80.44 681 TYR B CA 1
ATOM 11365 C C . TYR B 1 681 ? -28.234 2.775 30.562 1 80.44 681 TYR B C 1
ATOM 11367 O O . TYR B 1 681 ? -28.438 3.068 31.734 1 80.44 681 TYR B O 1
ATOM 11375 N N . LEU B 1 682 ? -28.984 1.738 29.969 1 67.62 682 LEU B N 1
ATOM 11376 C CA . LEU B 1 682 ? -29.875 0.784 30.625 1 67.62 682 LEU B CA 1
ATOM 11377 C C . LEU B 1 682 ? -31.047 1.498 31.281 1 67.62 682 LEU B C 1
ATOM 11379 O O . LEU B 1 682 ? -31.406 1.21 32.438 1 67.62 682 LEU B O 1
ATOM 11383 N N . LEU B 1 683 ? -31.469 2.619 30.562 1 69.19 683 LEU B N 1
ATOM 11384 C CA . LEU B 1 683 ? -32.625 3.295 31.141 1 69.19 683 LEU B CA 1
ATOM 11385 C C . LEU B 1 683 ? -33.906 2.537 30.828 1 69.19 683 LEU B C 1
ATOM 11387 O O . LEU B 1 683 ? -34.188 2.211 29.672 1 69.19 683 LEU B O 1
ATOM 11391 N N . LYS B 1 684 ? -34.531 1.969 31.875 1 69.81 684 LYS B N 1
ATOM 11392 C CA . LYS B 1 684 ? -35.812 1.284 31.734 1 69.81 684 LYS B CA 1
ATOM 11393 C C . LYS B 1 684 ? -36.906 2.248 31.25 1 69.81 684 LYS B C 1
ATOM 11395 O O . LYS B 1 684 ? -36.656 3.455 31.172 1 69.81 684 LYS B O 1
ATOM 11400 N N . ALA B 1 685 ? -37.938 1.834 30.672 1 70 685 ALA B N 1
ATOM 11401 C CA . ALA B 1 685 ? -39.062 2.615 30.109 1 70 685 ALA B CA 1
ATOM 11402 C C . ALA B 1 685 ? -39.531 3.664 31.094 1 70 685 ALA B C 1
ATOM 11404 O O . ALA B 1 685 ? -39.875 4.785 30.703 1 70 685 ALA B O 1
ATOM 11405 N N . GLU B 1 686 ? -39.438 3.346 32.375 1 71.69 686 GLU B N 1
ATOM 11406 C CA . GLU B 1 686 ? -39.906 4.289 33.406 1 71.69 686 GLU B CA 1
ATOM 11407 C C . GLU B 1 686 ? -38.969 5.473 33.531 1 71.69 686 GLU B C 1
ATOM 11409 O O . GLU B 1 686 ? -39.406 6.613 33.688 1 71.69 686 GLU B O 1
ATOM 11414 N N . GLY B 1 687 ? -37.781 5.195 33.375 1 71.62 687 GLY B N 1
ATOM 11415 C CA . GLY B 1 687 ? -36.781 6.25 33.469 1 71.62 687 GLY B CA 1
ATOM 11416 C C . GLY B 1 687 ? -36.844 7.238 32.312 1 71.62 687 GLY B C 1
ATOM 11417 O O . GLY B 1 687 ? -36.625 8.438 32.531 1 71.62 687 GLY B O 1
ATOM 11418 N N . LEU B 1 688 ? -37.219 6.73 31.203 1 76.06 688 LEU B N 1
ATOM 11419 C CA . LEU B 1 688 ? -37.312 7.594 30.031 1 76.06 688 LEU B CA 1
ATOM 11420 C C . LEU B 1 688 ? -38.469 8.594 30.188 1 76.06 688 LEU B C 1
ATOM 11422 O O . LEU B 1 688 ? -38.344 9.75 29.797 1 76.06 688 LEU B O 1
ATOM 11426 N N . ARG B 1 689 ? -39.531 8.125 30.797 1 76.06 689 ARG B N 1
ATOM 11427 C CA . ARG B 1 689 ? -40.656 9 31.016 1 76.06 689 ARG B CA 1
ATOM 11428 C C . ARG B 1 689 ? -40.344 10.07 32.062 1 76.06 689 ARG B C 1
ATOM 11430 O O . ARG B 1 689 ? -40.719 11.234 31.875 1 76.06 689 ARG B O 1
ATOM 11437 N N . ASP B 1 690 ? -39.625 9.68 33 1 75.81 690 ASP B N 1
ATOM 11438 C CA . ASP B 1 690 ? -39.281 10.641 34.031 1 75.81 690 ASP B CA 1
ATOM 11439 C C . ASP B 1 690 ? -38.312 11.703 33.5 1 75.81 690 ASP B C 1
ATOM 11441 O O . ASP B 1 690 ? -38.375 12.859 33.906 1 75.81 690 ASP B O 1
ATOM 11445 N N . MET B 1 691 ? -37.625 11.234 32.562 1 73.38 691 MET B N 1
ATOM 11446 C CA . MET B 1 691 ? -36.656 12.164 31.984 1 73.38 691 MET B CA 1
ATOM 11447 C C . MET B 1 691 ? -37.375 13.195 31.109 1 73.38 691 MET B C 1
ATOM 11449 O O . MET B 1 691 ? -36.969 14.359 31.062 1 73.38 691 MET B O 1
ATOM 11453 N N . GLN B 1 692 ? -38.281 12.781 30.453 1 70.44 692 GLN B N 1
ATOM 11454 C CA . GLN B 1 692 ? -39.062 13.695 29.609 1 70.44 692 GLN B CA 1
ATOM 11455 C C . GLN B 1 692 ? -39.781 14.75 30.438 1 70.44 692 GLN B C 1
ATOM 11457 O O . GLN B 1 692 ? -39.875 15.906 30.031 1 70.44 692 GLN B O 1
ATOM 11462 N N . TRP B 1 693 ? -40.094 14.281 31.594 1 63.78 693 TRP B N 1
ATOM 11463 C CA . TRP B 1 693 ? -40.812 15.188 32.469 1 63.78 693 TRP B CA 1
ATOM 11464 C C . TRP B 1 693 ? -39.875 16.203 33.125 1 63.78 693 TRP B C 1
ATOM 11466 O O . TRP B 1 693 ? -40.281 17.328 33.406 1 63.78 693 TRP B O 1
ATOM 11476 N N . SER B 1 694 ? -38.719 15.75 33.344 1 62.84 694 SER B N 1
ATOM 11477 C CA . SER B 1 694 ? -37.812 16.625 34.062 1 62.84 694 SER B CA 1
ATOM 11478 C C . SER B 1 694 ? -37.188 17.656 33.125 1 62.84 694 SER B C 1
ATOM 11480 O O . SER B 1 694 ? -36.375 18.484 33.531 1 62.84 694 SER B O 1
ATOM 11482 N N . GLY B 1 695 ? -37.719 17.781 31.922 1 62 695 GLY B N 1
ATOM 11483 C CA . GLY B 1 695 ? -37.312 18.844 31.016 1 62 695 GLY B CA 1
ATOM 11484 C C . GLY B 1 695 ? -36.094 18.453 30.172 1 62 695 GLY B C 1
ATOM 11485 O O . GLY B 1 695 ? -35.5 19.312 29.516 1 62 695 GLY B O 1
ATOM 11486 N N . GLY B 1 696 ? -35.688 17.281 30.344 1 62.78 696 GLY B N 1
ATOM 11487 C CA . GLY B 1 696 ? -34.562 16.891 29.516 1 62.78 696 GLY B CA 1
ATOM 11488 C C . GLY B 1 696 ? -34.969 16.625 28.078 1 62.78 696 GLY B C 1
ATOM 11489 O O . GLY B 1 696 ? -36.062 16.156 27.797 1 62.78 696 GLY B O 1
ATOM 11490 N N . ASN B 1 697 ? -34.188 17.297 27.172 1 78.94 697 ASN B N 1
ATOM 11491 C CA . ASN B 1 697 ? -34.438 17.078 25.75 1 78.94 697 ASN B CA 1
ATOM 11492 C C . ASN B 1 697 ? -33.719 15.828 25.234 1 78.94 697 ASN B C 1
ATOM 11494 O O . ASN B 1 697 ? -32.5 15.781 25.203 1 78.94 697 ASN B O 1
ATOM 11498 N N . ILE B 1 698 ? -34.562 14.828 25.078 1 83.31 698 ILE B N 1
ATOM 11499 C CA . ILE B 1 698 ? -34 13.594 24.531 1 83.31 698 ILE B CA 1
ATOM 11500 C C . ILE B 1 698 ? -33.562 13.812 23.094 1 83.31 698 ILE B C 1
ATOM 11502 O O . ILE B 1 698 ? -34.375 14.195 22.25 1 83.31 698 ILE B O 1
ATOM 11506 N N . LEU B 1 699 ? -32.281 13.617 22.859 1 88.19 699 LEU B N 1
ATOM 11507 C CA . LEU B 1 699 ? -31.766 13.844 21.516 1 88.19 699 LEU B CA 1
ATOM 11508 C C . LEU B 1 699 ? -31.828 12.562 20.688 1 88.19 699 LEU B C 1
ATOM 11510 O O . LEU B 1 699 ? -32.375 12.562 19.578 1 88.19 699 LEU B O 1
ATOM 11514 N N . VAL B 1 700 ? -31.203 11.516 21.203 1 87 700 VAL B N 1
ATOM 11515 C CA . VAL B 1 700 ? -31.109 10.273 20.438 1 87 700 VAL B CA 1
ATOM 11516 C C . VAL B 1 700 ? -31.266 9.078 21.375 1 87 700 VAL B C 1
ATOM 11518 O O . VAL B 1 700 ? -30.875 9.141 22.531 1 87 700 VAL B O 1
ATOM 11521 N N . GLU B 1 701 ? -31.938 8.07 20.812 1 81.75 701 GLU B N 1
ATOM 11522 C CA . GLU B 1 701 ? -32.031 6.777 21.484 1 81.75 701 GLU B CA 1
ATOM 11523 C C . GLU B 1 701 ? -31.594 5.645 20.562 1 81.75 701 GLU B C 1
ATOM 11525 O O . GLU B 1 701 ? -32.219 5.383 19.531 1 81.75 701 GLU B O 1
ATOM 11530 N N . VAL B 1 702 ? -30.391 5.211 20.812 1 76.38 702 VAL B N 1
ATOM 11531 C CA . VAL B 1 702 ? -29.875 4.133 19.984 1 76.38 702 VAL B CA 1
ATOM 11532 C C . VAL B 1 702 ? -29.25 3.055 20.859 1 76.38 702 VAL B C 1
ATOM 11534 O O . VAL B 1 702 ? -28.391 3.35 21.703 1 76.38 702 VAL B O 1
ATOM 11537 N N . GLY B 1 703 ? -29.531 1.705 20.594 1 67.56 703 GLY B N 1
ATOM 11538 C CA . GLY B 1 703 ? -28.906 0.553 21.219 1 67.56 703 GLY B CA 1
ATOM 11539 C C . GLY B 1 703 ? -28.969 0.587 22.734 1 67.56 703 GLY B C 1
ATOM 11540 O O . GLY B 1 703 ? -27.984 0.28 23.406 1 67.56 703 GLY B O 1
ATOM 11541 N N . GLY B 1 704 ? -29.891 1.124 23.312 1 74 704 GLY B N 1
ATOM 11542 C CA . GLY B 1 704 ? -30.047 1.176 24.75 1 74 704 GLY B CA 1
ATOM 11543 C C . GLY B 1 704 ? -29.422 2.406 25.375 1 74 704 GLY B C 1
ATOM 11544 O O . GLY B 1 704 ? -29.469 2.588 26.594 1 74 704 GLY B O 1
ATOM 11545 N N . LYS B 1 705 ? -28.812 3.154 24.609 1 82.69 705 LYS B N 1
ATOM 11546 C CA . LYS B 1 705 ? -28.234 4.398 25.109 1 82.69 705 LYS B CA 1
ATOM 11547 C C . LYS B 1 705 ? -29.125 5.59 24.781 1 82.69 705 LYS B C 1
ATOM 11549 O O . LYS B 1 705 ? -29.734 5.645 23.719 1 82.69 705 LYS B O 1
ATOM 11554 N N . VAL B 1 706 ? -29.25 6.426 25.797 1 85.94 706 VAL B N 1
ATOM 11555 C CA . VAL B 1 706 ? -30.078 7.609 25.594 1 85.94 706 VAL B CA 1
ATOM 11556 C C . VAL B 1 706 ? -29.266 8.867 25.875 1 85.94 706 VAL B C 1
ATOM 11558 O O . VAL B 1 706 ? -28.641 8.984 26.938 1 85.94 706 VAL B O 1
ATOM 11561 N N . TRP B 1 707 ? -29.234 9.734 24.891 1 88.75 707 TRP B N 1
ATOM 11562 C CA . TRP B 1 707 ? -28.594 11.031 25.062 1 88.75 707 TRP B CA 1
ATOM 11563 C C . TRP B 1 707 ? -29.609 12.102 25.469 1 88.75 707 TRP B C 1
ATOM 11565 O O . TRP B 1 707 ? -30.562 12.359 24.734 1 88.75 707 TRP B O 1
ATOM 11575 N N . VAL B 1 708 ? -29.281 12.742 26.656 1 86.94 708 VAL B N 1
ATOM 11576 C CA . VAL B 1 708 ? -30.203 13.734 27.188 1 86.94 708 VAL B CA 1
ATOM 11577 C C . VAL B 1 708 ? -29.469 15.047 27.469 1 86.94 708 VAL B C 1
ATOM 11579 O O . VAL B 1 708 ? -28.406 15.047 28.094 1 86.94 708 VAL B O 1
ATOM 11582 N N . ARG B 1 709 ? -29.938 16.094 26.844 1 88.56 709 ARG B N 1
ATOM 11583 C CA . ARG B 1 709 ? -29.359 17.422 27.062 1 88.56 709 ARG B CA 1
ATOM 11584 C C . ARG B 1 709 ? -30.094 18.156 28.188 1 88.56 709 ARG B C 1
ATOM 11586 O O . ARG B 1 709 ? -31.312 18.062 28.297 1 88.56 709 ARG B O 1
ATOM 11593 N N . GLU B 1 710 ? -29.297 18.891 28.891 1 81.81 710 GLU B N 1
ATOM 11594 C CA . GLU B 1 710 ? -29.891 19.641 30 1 81.81 710 GLU B CA 1
ATOM 11595 C C . GLU B 1 710 ? -30.828 20.734 29.484 1 81.81 710 GLU B C 1
ATOM 11597 O O . GLU B 1 710 ? -30.562 21.359 28.469 1 81.81 710 GLU B O 1
ATOM 11602 N N . GLY B 1 711 ? -32.062 20.797 29.922 1 71.44 711 GLY B N 1
ATOM 11603 C CA . GLY B 1 711 ? -33.031 21.797 29.531 1 71.44 711 GLY B CA 1
ATOM 11604 C C . GLY B 1 711 ? -32.812 23.156 30.188 1 71.44 711 GLY B C 1
ATOM 11605 O O . GLY B 1 711 ? -31.781 23.359 30.828 1 71.44 711 GLY B O 1
ATOM 11606 N N . GLU B 1 712 ? -33.688 24.203 29.781 1 63.94 712 GLU B N 1
ATOM 11607 C CA . GLU B 1 712 ? -33.625 25.562 30.312 1 63.94 712 GLU B CA 1
ATOM 11608 C C . GLU B 1 712 ? -33.719 25.547 31.844 1 63.94 712 GLU B C 1
ATOM 11610 O O . GLU B 1 712 ? -33.094 26.359 32.5 1 63.94 712 GLU B O 1
ATOM 11615 N N . SER B 1 713 ? -34.656 24.734 32.281 1 57.47 713 SER B N 1
ATOM 11616 C CA . SER B 1 713 ? -34.938 24.734 33.719 1 57.47 713 SER B CA 1
ATOM 11617 C C . SER B 1 713 ? -34.125 23.656 34.438 1 57.47 713 SER B C 1
ATOM 11619 O O . SER B 1 713 ? -34 23.672 35.656 1 57.47 713 SER B O 1
ATOM 11621 N N . GLY B 1 714 ? -33.656 22.609 33.75 1 59.12 714 GLY B N 1
ATOM 11622 C CA . GLY B 1 714 ? -33.188 21.422 34.438 1 59.12 714 GLY B CA 1
ATOM 11623 C C . GLY B 1 714 ? -31.688 21.359 34.562 1 59.12 714 GLY B C 1
ATOM 11624 O O . GLY B 1 714 ? -30.969 21.656 33.594 1 59.12 714 GLY B O 1
ATOM 11625 N N . SER B 1 715 ? -31.141 21.516 35.781 1 67.38 715 SER B N 1
ATOM 11626 C CA . SER B 1 715 ? -29.75 21.5 36.219 1 67.38 715 SER B CA 1
ATOM 11627 C C . SER B 1 715 ? -29.141 20.109 36.094 1 67.38 715 SER B C 1
ATOM 11629 O O . SER B 1 715 ? -29.859 19.109 36.062 1 67.38 715 SER B O 1
ATOM 11631 N N . TRP B 1 716 ? -27.906 20 35.656 1 75.25 716 TRP B N 1
ATOM 11632 C CA . TRP B 1 716 ? -27.078 18.797 35.625 1 75.25 716 TRP B CA 1
ATOM 11633 C C . TRP B 1 716 ? -27.281 17.953 36.875 1 75.25 716 TRP B C 1
ATOM 11635 O O . TRP B 1 716 ? -27.297 16.719 36.812 1 75.25 716 TRP B O 1
ATOM 11645 N N . ASP B 1 717 ? -27.688 18.625 37.906 1 77.88 717 ASP B N 1
ATOM 11646 C CA . ASP B 1 717 ? -27.875 17.938 39.156 1 77.88 717 ASP B CA 1
ATOM 11647 C C . ASP B 1 717 ? -29.172 17.125 39.156 1 77.88 717 ASP B C 1
ATOM 11649 O O . ASP B 1 717 ? -29.219 16.031 39.719 1 77.88 717 ASP B O 1
ATOM 11653 N N . GLU B 1 718 ? -30.078 17.609 38.375 1 77.81 718 GLU B N 1
ATOM 11654 C CA . GLU B 1 718 ? -31.344 16.875 38.281 1 77.81 718 GLU B CA 1
ATOM 11655 C C . GLU B 1 718 ? -31.172 15.602 37.469 1 77.81 718 GLU B C 1
ATOM 11657 O O . GLU B 1 718 ? -31.766 14.57 37.812 1 77.81 718 GLU B O 1
ATOM 11662 N N . LEU B 1 719 ? -30.406 15.734 36.469 1 80 719 LEU B N 1
ATOM 11663 C CA . LEU B 1 719 ? -30.172 14.562 35.625 1 80 719 LEU B CA 1
ATOM 11664 C C . LEU B 1 719 ? -29.391 13.5 36.375 1 80 719 LEU B C 1
ATOM 11666 O O . LEU B 1 719 ? -29.656 12.305 36.219 1 80 719 LEU B O 1
ATOM 11670 N N . GLN B 1 720 ? -28.547 13.93 37.219 1 80.62 720 GLN B N 1
ATOM 11671 C CA . GLN B 1 720 ? -27.766 13 38.031 1 80.62 720 GLN B CA 1
ATOM 11672 C C . GLN B 1 720 ? -28.641 12.305 39.062 1 80.62 720 GLN B C 1
ATOM 11674 O O . GLN B 1 720 ? -28.469 11.117 39.344 1 80.62 720 GLN B O 1
ATOM 11679 N N . ALA B 1 721 ? -29.469 13.094 39.562 1 80 721 ALA B N 1
ATOM 11680 C CA . ALA B 1 721 ? -30.391 12.539 40.562 1 80 721 ALA B CA 1
ATOM 11681 C C . ALA B 1 721 ? -31.328 11.516 39.938 1 80 721 ALA B C 1
ATOM 11683 O O . ALA B 1 721 ? -31.609 10.469 40.531 1 80 721 ALA B O 1
ATOM 11684 N N . LEU B 1 722 ? -31.719 11.883 38.781 1 78.94 722 LEU B N 1
ATOM 11685 C CA . LEU B 1 722 ? -32.625 10.961 38.062 1 78.94 722 LEU B CA 1
ATOM 11686 C C . LEU B 1 722 ? -31.891 9.68 37.688 1 78.94 722 LEU B C 1
ATOM 11688 O O . LEU B 1 722 ? -32.469 8.594 37.75 1 78.94 722 LEU B O 1
ATOM 11692 N N . ALA B 1 723 ? -30.703 9.758 37.25 1 80.69 723 ALA B N 1
ATOM 11693 C CA . ALA B 1 723 ? -29.922 8.586 36.875 1 80.69 723 ALA B CA 1
ATOM 11694 C C . ALA B 1 723 ? -29.688 7.68 38.094 1 80.69 723 ALA B C 1
ATOM 11696 O O . ALA B 1 723 ? -29.703 6.453 37.969 1 80.69 723 ALA B O 1
ATOM 11697 N N . GLN B 1 724 ? -29.5 8.305 39.25 1 80 724 GLN B N 1
ATOM 11698 C CA . GLN B 1 724 ? -29.281 7.531 40.469 1 80 724 GLN B CA 1
ATOM 11699 C C . GLN B 1 724 ? -30.562 6.82 40.906 1 80 724 GLN B C 1
ATOM 11701 O O . GLN B 1 724 ? -30.516 5.68 41.344 1 80 724 GLN B O 1
ATOM 11706 N N . ARG B 1 725 ? -31.609 7.492 40.656 1 81.62 725 ARG B N 1
ATOM 11707 C CA . ARG B 1 725 ? -32.875 6.91 41.062 1 81.62 725 ARG B CA 1
ATOM 11708 C C . ARG B 1 725 ? -33.188 5.656 40.25 1 81.62 725 ARG B C 1
ATOM 11710 O O . ARG B 1 725 ? -33.75 4.691 40.781 1 81.62 725 ARG B O 1
ATOM 11717 N N . HIS B 1 726 ? -32.75 5.703 39 1 81.12 726 HIS B N 1
ATOM 11718 C CA . HIS B 1 726 ? -33.062 4.582 38.125 1 81.12 726 HIS B CA 1
ATOM 11719 C C . HIS B 1 726 ? -31.859 3.689 37.906 1 81.12 726 HIS B C 1
ATOM 11721 O O . HIS B 1 726 ? -31.859 2.844 37 1 81.12 726 HIS B O 1
ATOM 11727 N N . SER B 1 727 ? -30.766 3.82 38.594 1 76.38 727 SER B N 1
ATOM 11728 C CA . SER B 1 727 ? -29.547 3.018 38.531 1 76.38 727 SER B CA 1
ATOM 11729 C C . SER B 1 727 ? -28.969 3.004 37.125 1 76.38 727 SER B C 1
ATOM 11731 O O . SER B 1 727 ? -28.547 1.954 36.625 1 76.38 727 SER B O 1
ATOM 11733 N N . ALA B 1 728 ? -29.188 4.133 36.531 1 78.62 728 ALA B N 1
ATOM 11734 C CA . ALA B 1 728 ? -28.609 4.242 35.219 1 78.62 728 ALA B CA 1
ATOM 11735 C C . ALA B 1 728 ? -27.219 4.844 35.281 1 78.62 728 ALA B C 1
ATOM 11737 O O . ALA B 1 728 ? -26.891 5.59 36.188 1 78.62 728 ALA B O 1
ATOM 11738 N N . GLN B 1 729 ? -26.281 4.379 34.438 1 82.5 729 GLN B N 1
ATOM 11739 C CA . GLN B 1 729 ? -24.938 4.957 34.344 1 82.5 729 GLN B CA 1
ATOM 11740 C C . GLN B 1 729 ? -24.938 6.188 33.438 1 82.5 729 GLN B C 1
ATOM 11742 O O . GLN B 1 729 ? -25.5 6.164 32.344 1 82.5 729 GLN B O 1
ATOM 11747 N N . LEU B 1 730 ? -24.484 7.293 34.125 1 83.06 730 LEU B N 1
ATOM 11748 C CA . LEU B 1 730 ? -24.453 8.555 33.406 1 83.06 730 LEU B CA 1
ATOM 11749 C C . LEU B 1 730 ? -23.031 8.914 32.969 1 83.06 730 LEU B C 1
ATOM 11751 O O . LEU B 1 730 ? -22.109 8.805 33.781 1 83.06 730 LEU B O 1
ATOM 11755 N N . ARG B 1 731 ? -22.844 9.133 31.75 1 85.31 731 ARG B N 1
ATOM 11756 C CA . ARG B 1 731 ? -21.562 9.609 31.234 1 85.31 731 ARG B CA 1
ATOM 11757 C C . ARG B 1 731 ? -21.688 11 30.625 1 85.31 731 ARG B C 1
ATOM 11759 O O . ARG B 1 731 ? -22.609 11.273 29.859 1 85.31 731 ARG B O 1
ATOM 11766 N N . ASP B 1 732 ? -20.797 11.859 31.078 1 86 732 ASP B N 1
ATOM 11767 C CA . ASP B 1 732 ? -20.766 13.227 30.547 1 86 732 ASP B CA 1
ATOM 11768 C C . ASP B 1 732 ? -20.219 13.25 29.125 1 86 732 ASP B C 1
ATOM 11770 O O . ASP B 1 732 ? -19.078 12.859 28.875 1 86 732 ASP B O 1
ATOM 11774 N N . GLU B 1 733 ? -21.062 13.734 28.172 1 88.81 733 GLU B N 1
ATOM 11775 C CA . GLU B 1 733 ? -20.656 13.797 26.781 1 88.81 733 GLU B CA 1
ATOM 11776 C C . GLU B 1 733 ? -20.469 15.25 26.328 1 88.81 733 GLU B C 1
ATOM 11778 O O . GLU B 1 733 ? -20.422 15.523 25.125 1 88.81 733 GLU B O 1
ATOM 11783 N N . GLY B 1 734 ? -20.359 16.125 27.266 1 89.75 734 GLY B N 1
ATOM 11784 C CA . GLY B 1 734 ? -20.156 17.516 26.922 1 89.75 734 GLY B CA 1
ATOM 11785 C C . GLY B 1 734 ? -21.375 18.156 26.281 1 89.75 734 GLY B C 1
ATOM 11786 O O . GLY B 1 734 ? -22.516 17.875 26.672 1 89.75 734 GLY B O 1
ATOM 11787 N N . CYS B 1 735 ? -21.172 19.141 25.359 1 91.62 735 CYS B N 1
ATOM 11788 C CA . CYS B 1 735 ? -22.25 19.812 24.641 1 91.62 735 CYS B CA 1
ATOM 11789 C C . CYS B 1 735 ? -22.531 19.141 23.312 1 91.62 735 CYS B C 1
ATOM 11791 O O . CYS B 1 735 ? -21.656 19.062 22.453 1 91.62 735 CYS B O 1
ATOM 11793 N N . CYS B 1 736 ? -23.75 18.703 23.188 1 93.25 736 CYS B N 1
ATOM 11794 C CA . CYS B 1 736 ? -24.094 17.969 21.984 1 93.25 736 CYS B CA 1
ATOM 11795 C C . CYS B 1 736 ? -25.359 18.531 21.344 1 93.25 736 CYS B C 1
ATOM 11797 O O . CYS B 1 736 ? -26.25 19.047 22.047 1 93.25 736 CYS B O 1
ATOM 11799 N N . PHE B 1 737 ? -25.406 18.484 20.016 1 94.12 737 PHE B N 1
ATOM 11800 C CA . PHE B 1 737 ? -26.594 18.859 19.234 1 94.12 737 PHE B CA 1
ATOM 11801 C C . PHE B 1 737 ? -26.922 17.781 18.219 1 94.12 737 PHE B C 1
ATOM 11803 O O . PHE B 1 737 ? -26.031 17.172 17.625 1 94.12 737 PHE B O 1
ATOM 11810 N N . LYS B 1 738 ? -28.172 17.516 18.062 1 94.12 738 LYS B N 1
ATOM 11811 C CA . LYS B 1 738 ? -28.625 16.562 17.078 1 94.12 738 LYS B CA 1
ATOM 11812 C C . LYS B 1 738 ? -28.969 17.234 15.75 1 94.12 738 LYS B C 1
ATOM 11814 O O . LYS B 1 738 ? -29.672 18.25 15.734 1 94.12 738 LYS B O 1
ATOM 11819 N N . VAL B 1 739 ? -28.406 16.734 14.703 1 94.5 739 VAL B N 1
ATOM 11820 C CA . VAL B 1 739 ? -28.641 17.281 13.375 1 94.5 739 VAL B CA 1
ATOM 11821 C C . VAL B 1 739 ? -29.266 16.219 12.477 1 94.5 739 VAL B C 1
ATOM 11823 O O . VAL B 1 739 ? -28.828 15.055 12.492 1 94.5 739 VAL B O 1
ATOM 11826 N N . LYS B 1 740 ? -30.312 16.5 11.836 1 92.88 740 LYS B N 1
ATOM 11827 C CA . LYS B 1 740 ? -30.953 15.633 10.859 1 92.88 740 LYS B CA 1
ATOM 11828 C C . LYS B 1 740 ? -30.875 16.234 9.453 1 92.88 740 LYS B C 1
ATOM 11830 O O . LYS B 1 740 ? -31.266 17.375 9.242 1 92.88 740 LYS B O 1
ATOM 11835 N N . THR B 1 741 ? -30.281 15.5 8.602 1 90.75 741 THR B N 1
ATOM 11836 C CA . THR B 1 741 ? -30.109 16.016 7.246 1 90.75 741 THR B CA 1
ATOM 11837 C C . THR B 1 741 ? -31.062 15.305 6.281 1 90.75 741 THR B C 1
ATOM 11839 O O . THR B 1 741 ? -31.344 14.109 6.426 1 90.75 741 THR B O 1
ATOM 11842 N N . ALA B 1 742 ? -31.641 16.062 5.391 1 84.06 742 ALA B N 1
ATOM 11843 C CA . ALA B 1 742 ? -32.531 15.531 4.355 1 84.06 742 ALA B CA 1
ATOM 11844 C C . ALA B 1 742 ? -31.75 15.211 3.082 1 84.06 742 ALA B C 1
ATOM 11846 O O . ALA B 1 742 ? -32.219 14.445 2.238 1 84.06 742 ALA B O 1
ATOM 11847 N N . GLY B 1 743 ? -30.578 15.82 2.984 1 81.62 743 GLY B N 1
ATOM 11848 C CA . GLY B 1 743 ? -29.766 15.609 1.801 1 81.62 743 GLY B CA 1
ATOM 11849 C C . GLY B 1 743 ? -28.375 15.117 2.121 1 81.62 743 GLY B C 1
ATOM 11850 O O . GLY B 1 743 ? -28.141 14.539 3.182 1 81.62 743 GLY B O 1
ATOM 11851 N N . LEU B 1 744 ? -27.469 15.273 1.08 1 84.31 744 LEU B N 1
ATOM 11852 C CA . LEU B 1 744 ? -26.094 14.836 1.236 1 84.31 744 LEU B CA 1
ATOM 11853 C C . LEU B 1 744 ? -25.25 15.922 1.895 1 84.31 744 LEU B C 1
ATOM 11855 O O . LEU B 1 744 ? -24.188 15.641 2.447 1 84.31 744 LEU B O 1
ATOM 11859 N N . GLU B 1 745 ? -25.812 17.141 1.77 1 89.25 745 GLU B N 1
ATOM 11860 C CA . GLU B 1 745 ? -25.094 18.266 2.357 1 89.25 745 GLU B CA 1
ATOM 11861 C C . GLU B 1 745 ? -26.016 19.094 3.246 1 89.25 745 GLU B C 1
ATOM 11863 O O . GLU B 1 745 ? -27.203 19.281 2.93 1 89.25 745 GLU B O 1
ATOM 11868 N N . CYS B 1 746 ? -25.422 19.422 4.418 1 91.38 746 CYS B N 1
ATOM 11869 C CA . CYS B 1 746 ? -26.188 20.312 5.285 1 91.38 746 CYS B CA 1
ATOM 11870 C C . CYS B 1 746 ? -25.281 21.344 5.957 1 91.38 746 CYS B C 1
ATOM 11872 O O . CYS B 1 746 ? -24.078 21.125 6.074 1 91.38 746 CYS B O 1
ATOM 11874 N N . GLU B 1 747 ? -25.891 22.484 6.258 1 93.5 747 GLU B N 1
ATOM 11875 C CA . GLU B 1 747 ? -25.172 23.547 6.957 1 93.5 747 GLU B CA 1
ATOM 11876 C C . GLU B 1 747 ? -25.828 23.875 8.289 1 93.5 747 GLU B C 1
ATOM 11878 O O . GLU B 1 747 ? -27.047 24.047 8.359 1 93.5 747 GLU B O 1
ATOM 11883 N N . VAL B 1 748 ? -25.016 23.906 9.289 1 94.62 748 VAL B N 1
ATOM 11884 C CA . VAL B 1 748 ? -25.5 24.203 10.633 1 94.62 748 VAL B CA 1
ATOM 11885 C C . VAL B 1 748 ? -24.812 25.453 11.172 1 94.62 748 VAL B C 1
ATOM 11887 O O . VAL B 1 748 ? -23.609 25.625 11.008 1 94.62 748 VAL B O 1
ATOM 11890 N N . LYS B 1 749 ? -25.609 26.297 11.742 1 94.06 749 LYS B N 1
ATOM 11891 C CA . LYS B 1 749 ? -25.094 27.5 12.367 1 94.06 749 LYS B CA 1
ATOM 11892 C C . LYS B 1 749 ? -24.938 27.312 13.875 1 94.06 749 LYS B C 1
ATOM 11894 O O . LYS B 1 749 ? -25.906 27.047 14.578 1 94.06 749 LYS B O 1
ATOM 11899 N N . PHE B 1 750 ? -23.75 27.5 14.312 1 94.62 750 PHE B N 1
ATOM 11900 C CA . PHE B 1 750 ? -23.469 27.453 15.742 1 94.62 750 PHE B CA 1
ATOM 11901 C C . PHE B 1 750 ? -23.312 28.844 16.312 1 94.62 750 PHE B C 1
ATOM 11903 O O . PHE B 1 750 ? -22.734 29.734 15.672 1 94.62 750 PHE B O 1
ATOM 11910 N N . ILE B 1 751 ? -23.844 29.016 17.516 1 94.25 751 ILE B N 1
ATOM 11911 C CA . ILE B 1 751 ? -23.875 30.344 18.109 1 94.25 751 ILE B CA 1
ATOM 11912 C C . ILE B 1 751 ? -23.406 30.281 19.562 1 94.25 751 ILE B C 1
ATOM 11914 O O . ILE B 1 751 ? -23.766 29.359 20.297 1 94.25 751 ILE B O 1
ATOM 11918 N N . TYR B 1 752 ? -22.562 31.172 19.875 1 93.69 752 TYR B N 1
ATOM 11919 C CA . TYR B 1 752 ? -22.188 31.406 21.266 1 93.69 752 TYR B CA 1
ATOM 11920 C C . TYR B 1 752 ? -22.766 32.719 21.766 1 93.69 752 TYR B C 1
ATOM 11922 O O . TYR B 1 752 ? -22.594 33.781 21.125 1 93.69 752 TYR B O 1
ATOM 11930 N N . ARG B 1 753 ? -23.5 32.625 22.875 1 91.38 753 ARG B N 1
ATOM 11931 C CA . ARG B 1 753 ? -24.078 33.812 23.469 1 91.38 753 ARG B CA 1
ATOM 11932 C C . ARG B 1 753 ? -24.156 33.688 25 1 91.38 753 ARG B C 1
ATOM 11934 O O . ARG B 1 753 ? -24.766 32.75 25.516 1 91.38 753 ARG B O 1
ATOM 11941 N N . SER B 1 754 ? -23.594 34.656 25.688 1 87.81 754 SER B N 1
ATOM 11942 C CA . SER B 1 754 ? -23.688 34.781 27.125 1 87.81 754 SER B CA 1
ATOM 11943 C C . SER B 1 754 ? -23.312 33.469 27.828 1 87.81 754 SER B C 1
ATOM 11945 O O . SER B 1 754 ? -24.031 33 28.719 1 87.81 754 SER B O 1
ATOM 11947 N N . GLY B 1 755 ? -22.297 32.812 27.406 1 87 755 GLY B N 1
ATOM 11948 C CA . GLY B 1 755 ? -21.75 31.641 28.078 1 87 755 GLY B CA 1
ATOM 11949 C C . GLY B 1 755 ? -22.469 30.359 27.703 1 87 755 GLY B C 1
ATOM 11950 O O . GLY B 1 755 ? -22.281 29.328 28.359 1 87 755 GLY B O 1
ATOM 11951 N N . ARG B 1 756 ? -23.266 30.438 26.719 1 90.56 756 ARG B N 1
ATOM 11952 C CA . ARG B 1 756 ? -24.016 29.25 26.281 1 90.56 756 ARG B CA 1
ATOM 11953 C C . ARG B 1 756 ? -23.891 29.062 24.766 1 90.56 756 ARG B C 1
ATOM 11955 O O . ARG B 1 756 ? -23.719 30.031 24.031 1 90.56 756 ARG B O 1
ATOM 11962 N N . LEU B 1 757 ? -23.938 27.75 24.422 1 93.25 757 LEU B N 1
ATOM 11963 C CA . LEU B 1 757 ? -23.844 27.406 23.016 1 93.25 757 LEU B CA 1
ATOM 11964 C C . LEU B 1 757 ? -25.219 27.047 22.453 1 93.25 757 LEU B C 1
ATOM 11966 O O . LEU B 1 757 ? -26.047 26.469 23.141 1 93.25 757 LEU B O 1
ATOM 11970 N N . TRP B 1 758 ? -25.438 27.484 21.172 1 92.12 758 TRP B N 1
ATOM 11971 C CA . TRP B 1 758 ? -26.656 27.156 20.453 1 92.12 758 TRP B CA 1
ATOM 11972 C C . TRP B 1 758 ? -26.344 26.641 19.047 1 92.12 758 TRP B C 1
ATOM 11974 O O . TRP B 1 758 ? -25.25 26.859 18.531 1 92.12 758 TRP B O 1
ATOM 11984 N N . ALA B 1 759 ? -27.297 25.859 18.547 1 94 759 ALA B N 1
ATOM 11985 C CA . ALA B 1 759 ? -27.219 25.391 17.156 1 94 759 ALA B CA 1
ATOM 11986 C C . ALA B 1 759 ? -28.531 25.625 16.422 1 94 759 ALA B C 1
ATOM 11988 O O . ALA B 1 759 ? -29.609 25.359 16.969 1 94 759 ALA B O 1
ATOM 11989 N N . MET B 1 760 ? -28.438 26.25 15.227 1 93.62 760 MET B N 1
ATOM 11990 C CA . MET B 1 760 ? -29.609 26.531 14.406 1 93.62 760 MET B CA 1
ATOM 11991 C C . MET B 1 760 ? -29.422 25.984 12.992 1 93.62 760 MET B C 1
ATOM 11993 O O . MET B 1 760 ? -28.297 25.922 12.492 1 93.62 760 MET B O 1
ATOM 11997 N N . PRO B 1 761 ? -30.531 25.547 12.398 1 93.62 761 PRO B N 1
ATOM 11998 C CA . PRO B 1 761 ? -30.422 25.109 11.008 1 93.62 761 PRO B CA 1
ATOM 11999 C C . PRO B 1 761 ? -30.141 26.25 10.039 1 93.62 761 PRO B C 1
ATOM 12001 O O . PRO B 1 761 ? -30.688 27.344 10.203 1 93.62 761 PRO B O 1
ATOM 12004 N N . HIS B 1 762 ? -29.266 26.094 9.195 1 92 762 HIS B N 1
ATOM 12005 C CA . HIS B 1 762 ? -28.938 27.078 8.18 1 92 762 HIS B CA 1
ATOM 12006 C C . HIS B 1 762 ? -29.406 26.641 6.801 1 92 762 HIS B C 1
ATOM 12008 O O . HIS B 1 762 ? -30.094 27.391 6.098 1 92 762 HIS B O 1
ATOM 12014 N N . LYS B 1 763 ? -28.938 25.438 6.371 1 90.12 763 LYS B N 1
ATOM 12015 C CA . LYS B 1 763 ? -29.375 24.922 5.078 1 90.12 763 LYS B CA 1
ATOM 12016 C C . LYS B 1 763 ? -29.688 23.422 5.168 1 90.12 763 LYS B C 1
ATOM 12018 O O . LYS B 1 763 ? -28.844 22.641 5.602 1 90.12 763 LYS B O 1
ATOM 12023 N N . ASP B 1 764 ? -30.844 22.891 4.754 1 87.88 764 ASP B N 1
ATOM 12024 C CA . ASP B 1 764 ? -31.266 21.531 4.465 1 87.88 764 ASP B CA 1
ATOM 12025 C C . ASP B 1 764 ? -31.078 20.625 5.68 1 87.88 764 ASP B C 1
ATOM 12027 O O . ASP B 1 764 ? -30.547 19.516 5.562 1 87.88 764 ASP B O 1
ATOM 12031 N N . CYS B 1 765 ? -31.281 21.125 6.828 1 90.88 765 CYS B N 1
ATOM 12032 C CA . CYS B 1 765 ? -31.156 20.281 8.008 1 90.88 765 CYS B CA 1
ATOM 12033 C C . CYS B 1 765 ? -32.094 20.734 9.109 1 90.88 765 CYS B C 1
ATOM 12035 O O . CYS B 1 765 ? -32.719 21.812 9.008 1 90.88 765 CYS B O 1
ATOM 12037 N N . GLU B 1 766 ? -32.344 19.891 10 1 90.81 766 GLU B N 1
ATOM 12038 C CA . GLU B 1 766 ? -33.031 20.172 11.258 1 90.81 766 GLU B CA 1
ATOM 12039 C C . GLU B 1 766 ? -32.094 19.953 12.453 1 90.81 766 GLU B C 1
ATOM 12041 O O . GLU B 1 766 ? -31.281 19.031 12.445 1 90.81 766 GLU B O 1
ATOM 12046 N N . VAL B 1 767 ? -32.219 20.891 13.32 1 92.31 767 VAL B N 1
ATOM 12047 C CA . VAL B 1 767 ? -31.312 20.812 14.461 1 92.31 767 VAL B CA 1
ATOM 12048 C C . VAL B 1 767 ? -32.094 20.812 15.758 1 92.31 767 VAL B C 1
ATOM 12050 O O . VAL B 1 767 ? -33.062 21.594 15.906 1 92.31 767 VAL B O 1
ATOM 12053 N N . ASP B 1 768 ? -31.812 19.875 16.547 1 85.62 768 ASP B N 1
ATOM 12054 C CA . ASP B 1 768 ? -32.344 19.844 17.906 1 85.62 768 ASP B CA 1
ATOM 12055 C C . ASP B 1 768 ? -31.234 19.953 18.938 1 85.62 768 ASP B C 1
ATOM 12057 O O . ASP B 1 768 ? -30.203 19.281 18.828 1 85.62 768 ASP B O 1
#

Sequence (1536 aa):
MASSPERLHHPGPGEKPSVKSRLLSSQMLLVDALYHLSPLLDCVISVGLLSRENRYEIDAERTPPNKARKLLEIVDAQMDESSASRFMECLKKCKKHYPRLRTWLAEEDQFQSAGVQQGPTERHLQARLSVLCSRLGCSVLPVSYDLFSRGILTQLELENIEAILIPTKQAKTLLSICLKKGEKACKSFYTALQNEDKQLAEELNVNSLVEDLNKEIKSNSVQMAVEETRGHLRAALPLSGGLQQVMAQLGLTVGDEIRFNVCEVGVAVGLPRRTVREYLLEGVAIEDSAQLEALVSLYMEKTQDADRLLSRVTELSPQWVQLSERGCLLLRLLQKAETLLRSGIHSHLHSWDHLHDQDHLRSWDHLCPGDCTDQRTVWSIFSFLVWDCMAEVLEEPEAKPSGGILGMIEQLSASGRVEAALLQEVEQCWTEGDAESLLQSVRVLAQVLRDLHPLQEGLQLSSSVEGLFSCRPSRLHRVTSFQGVSARVIRKALSSMVPSSSDQDATPLARQYVEACIRIARLLDVVQPTRTTTDFSNAPIATVTQHVRFVLSNPAFNSEAFDAGVRHRLLSVLEFNPAQLGLGSLMQLHQETLSELQSYLQLGEHHNFQFILESVRIIGPAKLFSVNRVHGPVAIDNGVEEVLRFITSEPTSFLVRLHCLCYEGERGRYKVCTPRCACMYLLKAEGLRDMQWSGGNILVEVGGKVWVREGESGSWDELQALAQRHSAQLRDEGCCFKVKTAGLECEVKFIYRSGRLWAMPHKDCEVDMASSPERLHHPGPGEKPSVKSRLLSSQMLLVDALYHLSPLLDCVISVGLLSRENRYEIDAERTPPNKARKLLEIVDAQMDESSASRFMECLKKCKKHYPRLRTWLAEEDQFQSAGVQQGPTERHLQARLSVLCSRLGCSVLPVSYDLFSRGILTQLELENIEAILIPTKQAKTLLSICLKKGEKACKSFYTALQNEDKQLAEELNVNSLVEDLNKEIKSNSVQMAVEETRGHLRAALPLSGGLQQVMAQLGLTVGDEIRFNVCEVGVAVGLPRRTVREYLLEGVAIEDSAQLEALVSLYMEKTQDADRLLSRVTELSPQWVQLSERGCLLLRLLQKAETLLRSGIHSHLHSWDHLHDQDHLRSWDHLCPGDCTDQRTVWSIFSFLVWDCMAEVLEEPEAKPSGGILGMIEQLSASGRVEAALLQEVEQCWTEGDAESLLQSVRVLAQVLRDLHPLQEGLQLSSSVEGLFSCRPSRLHRVTSFQGVSARVIRKALSSMVPSSSDQDATPLARQYVEACIRIARLLDVVQPTRTTTDFSNAPIATVTQHVRFVLSNPAFNSEAFDAGVRHRLLSVLEFNPAQLGLGSLMQLHQETLSELQSYLQLGEHHNFQFILESVRIIGPAKLFSVNRVHGPVAIDNGVEEVLRFITSEPTSFLVRLHCLCYEGERGRYKVCTPRCACMYLLKAEGLRDMQWSGGNILVEVGGKVWVREGESGSWDELQALAQRHSAQLRDEGCCFKVKTAGLECEVKFIYRSGRLWAMPHKDCEVD

Organism: Culter alburnus (NCBI:txid194366)

Foldseek 3Di:
DPPDDPDPPPDDDPDQQQLLSLCVLLLLVQLLQPQDCVQLVVLLVVVPLDDVVLVVVLVVDDHSSSSRVSVNVCCNPPPDSVSSVVSLVSCVVCCLLGQLCVVVSPPSDDSCSDDQPADPLLVLLVVCQQVQLVPCQVVLLQLVVQLVVVSNDDPVLSVVLVPDPDSSVSSNSQSVSQSSNGDVSSLSSLVSCCVRPVPVSVVSVSVVVNVVVVPPPDDDDDDDPPDDDDDDPPPPPPLVVLLVLLCVLLVHDPDQFAWFLVLVVLVQLPDDSVVLLVQCLPPFDLGPSRSSVSSSVVVCVVPVDSPSSNVSSNVDDNLFGTFAPLLRLLLVLLVVLLVLLVVLPPPDPPPPPQQQDPVVLPPPPDDDPDSVLSVSLSVLSLQLLLLLVCLFQPLADDQDDRRHSVSSLVVVCVSVLFDNVLSVLLVVLVNVVDSVSVSSNSSSSSNRSSQQGRNAWFWDWDDQDQQKIFTDTSTDFAAAQAQFDALVQLVVLLPVDDQQPDDPPADPLQSLLLSLLSSLLSNLLSLDPDRDPDDCSPPDSVVSLVSNVVSCPDPCNDSRNHRNSLSSVSVSSSVDRCSVSVDPSVSVSSVVSSVVSSVRRHGDPSRFKDKFWTMKGWDDDKDWDTKHWDDDQDDDPQKTKTKMKTFIPWWGKMKTQIKMWGADPVPGIDIFQPFWKKKKAQQDPVLVVVCVVLQWDWADDDPRITITTAHPPGDPVNVVVSCVVRVIDIDTRTHMKMKTANGRMFMKMWMDHPRHIDIQGDGRMHID/DPPDDPPPDPDDDPPQQQLLNLCVLQVVVQLLQPQDCVQLVVLLVVVPLDDVVLVVVLVVDDGSSSSSVSVNVCCNVPNDSVSSVVSLVSCVVVCLLGLSCVVVSPPSDDSCSDDQPADPLLVLCVVCVQVCLVPCQPVLLQLVVQCVVVSNDDPVLSVVLVVDDDSSVSSNSQSVSLSSNGDVSSLSSLVSCCVRPVPVSVVSVVVCVNVVVDDDDDDDPPPPPPPCPDDPPDDQDPCVVLLVLLCVLLVHDPDQFDWFLVLVVLVQLPDDSVVLLVQCLPPFDLGPSRSSSSSSSVVCVVPVDSPSSSVSSNVDDNQFGTFAPLLRLLLVLLVVLLVLLVPQPPPDPPPPPQQQDVVVLPPPPDDDPDNVLSVSLSVLSLQLLLLLVCLFQPLADDQDDRRHSVRSLVVVCVSVLFDNVLSVLLVVLVNSVDSVSVSSNSSSSSNRSSQLTRSAWFWDWDPADQQKTFTDTSTDFAAAQAQFDALVQLVVLLVVDDQLPDDPPADPLQSLLLSLLSSLLSNLLSLDPPNDPDDCSPPDSVVSLVSNVVSCPDPCNDSRNHRNSLSSVSVSSSVDRCSVSVDPSVSVSSVVSSVVVSVVRHGDPSRFKDKFWTMKGWDDDKDWDTKHWDDDQDDDPQKTKTKMKTFIPAWTKMKIQMKMWGADPVPGIDIFQPFWKKKKAQQDPVLVVVCVVLQWDWQDDDPRITITTAHPPGDPVNVVVSCVVRVIDIDTRTHMKMKTANGRMFMKMWMDHPRHIDIDGDGRMHMD

InterPro domains:
  IPR001315 CARD domain [PF00619] (23-95)
  IPR001315 CARD domain [PF00619] (131-205)
  IPR001315 CARD domain [PS50209] (15-93)
  IPR001315 CARD domain [PS50209] (117-208)
  IPR011029 Death-like domain superfamily [G3DSA:1.10.533.10] (12-107)
  IPR011029 Death-like domain superfamily [G3DSA:1.10.533.10] (121-235)
  IPR011029 Death-like domain superfamily [SSF47986] (16-98)
  IPR011029 Death-like domain superfamily [SSF47986] (126-205)
  IPR037939 Death domain-containing protein CRADD [PTHR15034] (142-212)

Radius of gyration: 40.23 Å; Cα contacts (8 Å, |Δi|>4): 2239; chains: 2; bounding box: 96×113×124 Å

Nearest PDB structures (foldseek):
  6mks-assembly1_A  TM=9.406E-01  e=2.990E-02  Homo sapiens
  5wvc-assembly1_C  TM=8.807E-01  e=3.719E-02  Homo sapiens
  4uz0-assembly2_B  TM=9.273E-01  e=2.133E-01  Homo sapiens
  4uz0-assembly1_A  TM=9.220E-01  e=2.228E-01  Homo sapiens
  5juy-assembly1_G  TM=1.445E-01  e=2.623E-02  Homo sapiens

pLDDT: mean 77.07, std 18.34, range [16.94, 97.12]

Solvent-accessible surface area (backbone atoms only — not comparable to full-atom values): 84749 Å² total; per-residue (Å²): 135,84,79,73,79,82,74,82,78,74,80,69,94,80,65,75,72,51,57,52,55,50,53,60,67,36,38,73,54,48,30,59,38,36,64,68,50,66,68,53,51,33,44,35,36,24,74,63,78,43,58,71,69,55,50,51,61,29,65,68,40,89,44,47,50,55,25,32,45,47,49,51,50,44,47,65,71,71,40,50,61,69,51,35,46,51,48,51,50,44,52,58,72,47,33,84,80,26,52,62,42,45,63,62,68,67,49,80,81,77,76,76,64,69,65,83,72,71,35,74,45,26,48,50,47,65,72,41,39,70,59,43,17,66,65,33,47,84,44,36,59,56,34,48,32,35,34,32,12,70,60,65,40,47,74,67,56,50,48,54,35,66,62,42,82,49,46,46,59,23,25,40,51,50,50,50,51,25,56,50,40,26,38,68,38,30,45,47,45,48,52,29,34,37,72,75,36,36,55,61,23,58,75,61,54,42,61,61,65,62,50,47,67,77,60,67,76,81,80,88,78,90,85,83,86,79,86,74,94,74,75,90,71,62,89,71,63,84,56,60,64,57,46,52,50,50,32,57,70,62,66,56,70,95,51,86,52,51,53,59,30,60,54,58,47,40,37,68,63,67,46,60,54,69,61,46,46,54,56,50,64,62,84,44,56,80,26,39,52,50,41,48,50,50,49,49,52,51,48,42,70,74,65,70,46,66,66,59,53,54,54,38,53,68,69,47,62,56,63,74,36,26,40,22,72,64,34,31,49,54,49,50,44,49,49,51,40,50,49,52,55,65,69,47,73,70,74,82,79,71,87,69,72,67,53,51,52,68,73,64,83,64,70,76,73,81,69,76,78,74,78,58,50,57,57,49,48,38,51,51,49,52,47,50,52,54,52,53,48,35,31,56,70,39,80,72,55,71,90,76,52,83,39,24,59,56,34,49,51,49,53,47,53,69,68,64,82,48,66,55,70,54,54,52,49,35,52,49,17,59,70,67,60,41,68,69,33,44,53,48,29,52,45,47,49,49,50,54,45,41,70,64,23,49,50,57,74,36,47,44,68,48,74,71,54,94,41,32,25,45,38,39,68,58,60,75,79,65,67,16,68,40,69,51,40,58,65,62,60,52,49,54,50,60,60,74,63,67,79,65,78,68,75,81,86,58,53,70,58,43,50,51,50,46,51,52,52,50,49,49,39,42,53,54,35,66,72,38,87,70,73,63,89,76,84,62,78,84,55,55,62,70,57,51,50,49,48,39,54,54,59,54,67,35,74,71,48,31,64,57,32,23,57,31,29,60,52,48,50,54,51,46,52,67,72,53,52,34,54,83,68,69,34,68,57,54,46,51,50,46,51,48,49,52,51,49,50,58,59,62,39,30,68,56,57,61,30,30,36,44,82,44,59,48,31,39,35,42,60,66,89,56,46,80,76,47,45,36,69,76,43,68,71,30,64,41,67,81,22,38,35,34,32,36,34,41,33,35,75,42,59,41,38,32,37,39,27,41,38,35,44,40,44,43,93,90,74,39,73,45,77,40,42,36,49,42,20,35,39,30,36,68,61,50,77,66,48,55,55,52,38,55,66,57,45,37,47,75,69,49,78,57,96,61,32,38,34,35,30,50,29,97,84,32,52,70,63,56,56,50,51,51,27,60,74,55,71,24,52,75,41,83,58,41,16,62,37,36,38,38,33,78,40,46,56,29,30,40,30,37,33,39,44,90,77,33,56,48,69,43,58,68,39,57,41,45,54,91,135,83,80,75,81,84,70,85,75,76,84,68,93,79,63,73,72,51,55,52,53,51,53,40,41,37,33,54,58,48,31,61,41,37,64,68,53,65,70,52,52,53,48,35,37,73,73,64,77,43,57,72,67,54,50,53,61,29,64,69,40,83,40,48,50,55,25,34,47,47,49,53,48,47,46,64,73,71,38,52,64,69,51,34,46,52,48,51,49,43,53,58,74,44,34,86,80,26,55,62,40,47,63,61,71,66,48,80,80,77,81,76,68,69,71,87,74,72,38,73,52,30,48,50,48,38,49,40,36,32,57,43,21,68,62,37,49,84,47,40,57,61,32,47,50,46,32,34,76,73,61,70,40,48,74,67,55,50,51,53,40,67,65,40,82,50,47,46,57,23,31,40,50,50,50,49,49,25,58,55,43,28,42,68,40,31,47,50,47,51,51,30,34,38,71,74,36,48,63,62,26,52,73,64,47,38,52,47,70,70,43,54,77,77,83,84,85,80,83,82,74,81,79,74,82,75,80,70,81,58,77,84,76,73,70,70,63,88,47,57,70,54,43,54,51,49,32,57,71,60,66,52,70,98,54,86,50,50,52,58,28,57,53,55,47,41,37,68,61,20,39,54,55,68,63,45,45,53,57,49,64,55,83,44,57,82,31,37,57,52,40,46,50,52,49,48,32,52,48,43,65,61,65,68,44,62,65,61,51,53,53,38,53,68,70,49,62,56,63,75,34,24,39,21,72,64,36,33,45,53,50,50,43,49,48,51,39,51,50,52,56,70,68,46,82,76,71,78,80,68,85,68,67,62,54,52,47,63,68,63,83,61,68,77,72,82,66,78,73,72,81,56,48,58,58,49,49,38,52,50,50,54,47,50,53,53,53,53,49,34,34,54,71,38,79,71,58,70,92,77,50,83,38,22,59,56,34,51,49,49,54,48,52,69,67,63,82,47,65,56,71,53,55,51,47,36,51,50,17,60,68,67,59,42,68,70,33,44,53,50,29,50,44,46,49,48,52,54,46,42,70,61,23,51,50,53,71,34,46,44,69,48,76,68,55,95,38,33,26,45,37,38,69,55,61,74,80,66,67,16,69,42,70,51,44,61,66,65,60,53,50,55,52,57,62,72,63,68,77,67,78,68,79,82,86,58,55,71,56,43,52,53,48,48,51,52,52,50,49,51,40,39,53,52,35,66,71,39,88,72,73,64,89,76,84,64,79,84,54,57,64,68,58,53,49,50,47,41,52,54,59,55,68,34,75,73,48,31,65,59,32,23,56,33,31,61,52,48,51,54,52,44,51,67,72,52,52,34,55,81,66,68,35,70,54,53,46,53,48,46,49,49,50,52,52,48,50,57,60,62,41,32,67,56,61,60,30,31,36,45,83,43,59,48,34,38,35,41,59,64,90,52,45,80,74,46,43,35,70,77,44,72,71,40,77,52,91,82,21,40,34,34,32,38,32,42,34,35,76,40,58,41,38,31,38,40,27,41,37,36,41,37,45,43,93,89,74,40,74,46,77,41,44,36,48,41,21,34,37,32,38,68,61,50,78,67,49,53,53,53,37,53,68,57,44,35,46,73,69,48,77,56,97,60,33,36,35,33,30,49,30,99,85,30,52,72,63,53,55,50,51,50,27,59,74,56,71,26,53,75,40,85,60,44,14,59,38,34,37,36,32,79,39,44,53,28,28,39,31,36,34,38,46,89,78,34,55,47,69,41,56,68,38,58,41,45,54,89

Secondary structure (DSSP, 8-state):
------------TTS---HHHHHHHTHHHHHHH-S--HHHHHHHHHTTSS-HHHHHHHHTSSSHHHHHHHHHHHHHHH--HHHHHHHHHHHHHTGGG-GGGHHHHH--S----------HHHHHHHHTHHHHHHH-GGGHHHHHHHHHHTTSS-HHHHHHHHH--SHHHHHHHHHHHHHHH-HHHHHHHHHHHHHH-HHHHHHTTHHHHHHHHHHTT--------------------STHHHHHHHHHHHT--SSS---B-HHHHHHHHT--HHHHHHHHHTT--SSHHHHHHHHHHHHHHHH--HHHHHHHHHHS-GGGTBBPHHHHHHHHHHHHHHHHHHHS---------TTT-GGGGS--SSS-SSSHHHHHHHHHHHHHHHHHHHHHH-SS--SS-TTHHHHHHHHHHHHSSS-HHHHHHHHHHHHH--HHHHHHHHHHHHHHHHHH-BSS-BEEEPP-BTTEEEEEESS-----S-----HHHHHHHHHT-------TTS-HHHHHHHHHHHHHHHHHHHHSSS------TT--HHHHHHHHHHHHTSGGGSTTTS-HHHHHHHHHHHH--HHHHT-HHHHHHHHHHHHHHHHHHS--GGGTEEEEEEEEEEESS--EEEEEEEEEEEEETTEEEEEEEEEESSS-EEEEEEEEEEEETTTEEEEE-PSPEEEEES--HHHHHHHHHTT-EEEEEETTEEEEE--SS--HHHHHHHHHHTT-EEEE--SEEEEEESSSEEEEEEEEETTEEEEEEEESEEE-/------------TTS---HHHHHHHTHHHHHHH-S--HHHHHHHHHTTSS-HHHHHHHHT-SSHHHHHHHHHHHHHHH--HHHHHHHHHHHHHTGGG-GGGHHHHH-SS----------HHHHHHHHTHHHHHHH-GGGHHHHHHHHHHTTSS-HHHHHHHHH---HHHHHHHHHHHHHHH-HHHHHHHHHHHHHH-HHHHHHTTHHHHHHTTS-------------------------HHHHHHHHHHHT--SSS---B-HHHHHHHTT--HHHHHHHHTTT--SSHHHHHHHHHHHHHHHH--HHHHHHHHHHS-GGGTBBPHHHHHHHHHHHHHHHHHHHS---------TTT-GGGGS--SSS-SSHHHHHHHHHHHHHHHHHHHHHHH-SS--SS-TTHHHHHHHHHHHHSSS-HHHHHHHHHHHHH--HHHHHHHHHHHHHHHHHH-BSS-BEEEPPPBTTEEEEEESS-----S-----HHHHHHHHHT-------TTS-HHHHHHHHHHHHHHHHHHHHSSS------TT--HHHHHHHHHHHHTSGGGSTTTS-HHHHHHHHHHHH--HHHHT-HHHHHHHHHHHHHHHHHHS--GGGTEEEEEEEEEEESS--EEEEEEEEEEEEETTEEEEEEEEEESSS-EEEEEEEEEEEETTTEEEEE-PSPEEEEES--HHHHHHHHHTT-EEEEEETTEEEEE--SS--HHHHHHHHHHTTPEEEE--SEEEEEESSSEEEEEEEEETTEEEEEEEESEEE-